Protein AF-0000000069858851 (afdb_homodimer)

Solvent-accessible surface area (backbone atoms only — not comparable to full-atom values): 53939 Å² total; per-residue (Å²): 104,52,73,66,56,58,41,61,71,43,51,72,58,36,52,49,37,54,50,33,49,50,50,24,39,48,29,46,53,48,23,52,54,40,45,23,56,20,47,44,21,52,76,71,69,35,62,68,51,20,54,51,32,47,51,52,25,44,53,26,42,41,50,25,32,46,30,52,33,50,30,50,38,54,45,48,49,50,50,44,56,47,48,55,52,50,46,53,34,36,49,51,21,50,66,40,46,76,90,67,54,56,68,55,53,50,36,58,68,41,59,51,49,52,46,44,43,61,35,36,58,51,25,49,52,46,36,52,50,21,51,49,40,30,53,52,36,51,55,54,37,51,72,71,38,61,68,56,44,54,52,42,52,55,37,42,55,55,40,63,58,50,51,63,68,43,48,63,61,39,51,54,32,46,51,48,28,54,52,30,47,50,51,34,51,49,46,47,52,47,51,55,62,35,41,68,60,34,52,74,61,69,30,54,68,57,52,51,52,51,50,50,49,38,50,48,49,28,42,53,29,45,48,54,28,42,48,45,47,24,50,40,45,29,51,43,33,45,34,49,45,51,36,54,45,52,43,45,51,54,33,48,51,37,32,75,71,66,74,42,50,67,13,51,38,65,39,49,43,54,38,43,46,49,38,49,52,22,51,49,50,30,54,54,28,49,53,35,37,59,69,40,46,68,58,29,51,50,49,45,58,38,45,45,82,57,74,65,76,82,57,41,62,22,23,28,40,38,39,40,61,34,26,41,65,45,90,89,64,56,69,46,72,48,79,67,48,72,45,53,71,44,37,37,33,36,39,38,58,58,73,84,38,42,66,69,56,51,53,31,38,74,70,64,76,38,81,62,72,39,58,47,69,40,29,18,30,90,86,62,44,81,33,57,66,89,37,45,36,66,41,73,40,53,61,76,65,80,76,51,80,37,25,50,47,40,53,32,45,46,76,38,75,86,49,60,81,51,46,69,60,35,30,51,52,43,64,36,48,72,58,32,68,72,36,94,56,33,55,63,33,67,44,40,78,86,74,51,77,58,52,68,34,54,43,31,29,43,51,51,26,20,50,56,72,65,61,47,46,21,34,40,31,36,35,57,51,56,58,42,56,68,72,61,39,52,53,30,49,56,51,58,72,69,44,76,39,12,33,44,34,36,59,78,87,66,50,71,71,61,55,65,70,38,77,42,76,47,76,45,62,53,76,77,64,68,62,79,107,104,50,73,66,56,57,40,60,72,46,52,71,58,38,52,50,37,54,49,33,49,51,50,26,40,47,29,47,52,47,23,51,55,40,44,22,54,18,46,43,19,50,76,71,69,34,62,69,51,21,54,53,33,48,50,51,26,43,52,27,42,42,52,24,33,46,30,50,33,51,32,50,37,55,46,47,48,52,50,44,54,49,48,54,52,50,46,53,35,37,51,51,21,50,66,39,47,75,90,67,55,56,67,55,53,50,36,59,67,43,57,52,48,49,45,44,42,61,34,36,58,51,25,50,54,47,36,52,49,21,52,50,40,31,53,52,35,52,54,53,36,48,73,72,38,61,67,56,45,55,50,40,51,55,38,42,54,55,42,63,58,51,50,63,70,44,48,64,61,39,51,54,31,47,52,47,28,54,50,31,46,51,50,33,52,50,47,44,52,48,51,54,63,37,39,69,59,35,51,74,59,69,29,55,68,58,52,51,51,51,50,48,48,38,49,47,49,26,44,52,29,46,48,52,29,43,47,45,48,24,51,40,44,29,52,44,33,44,34,49,44,52,35,54,46,52,42,45,51,54,34,47,51,36,32,75,69,66,74,42,49,67,15,50,38,66,39,48,44,56,38,43,46,48,37,48,51,23,53,50,51,31,54,55,28,50,52,36,38,59,70,41,46,68,58,30,52,52,48,46,56,37,45,46,81,56,74,64,75,82,57,42,62,23,22,29,40,38,38,40,61,33,26,40,66,44,92,89,64,56,68,44,74,49,78,67,49,72,44,52,72,43,37,39,32,38,41,38,57,58,74,84,38,42,68,67,56,51,51,31,36,74,71,63,76,37,82,61,72,39,58,46,68,42,29,17,28,91,84,63,45,80,33,56,66,90,36,45,37,66,42,73,40,52,60,75,65,82,75,52,82,37,26,49,46,40,56,32,44,45,77,38,75,86,48,58,83,50,46,70,61,34,31,52,51,43,61,37,45,72,59,32,69,72,36,93,55,33,56,62,32,67,42,39,76,88,74,51,77,58,53,67,34,54,42,33,30,43,52,50,28,20,48,56,73,64,60,48,46,21,34,39,31,36,35,56,50,56,57,39,56,67,70,60,38,52,53,31,50,56,50,58,70,70,44,75,38,12,36,44,33,35,58,78,87,68,51,72,71,62,54,64,70,38,77,40,76,48,75,45,62,52,80,78,62,68,63,79,108

Sequence (1058 aa):
MTIRELFKSNIPRSILIITLYVLYAFSGSFSQYFLKYALNGITAGKLDTYIYWQFIQAGLEIITALLLPIATVVFTRQTQDYLHMIRKDIMHHYYGEGDAKLADMQNELTANLKLLTTNYAATWVTILSGILEITIAIALLISMNWILIVTTAILAAITLSLPKIMEKKTSITMDKVNQEHSKLLNAIEHWLGGLQELRRYTAYGRLARQMQKVSGNYVKANKQNYKYRAISEIINGLGNALSQIGMSVVAGILFLMHIISFGDFAVASSFAFTIFSGIWDITNALTKVKSTKALREQTAELRKAKGISKKTDAYGVAVSGLKAKYKEGEEISYPDFTIKKGQKVLLVGDSGTGKSSLFRMLLGKLKPEAGQITFFDQNGQAISLDKAKVGYLPQDPVVFPASIKDNIVMFNDKLTNKIAEVTQSVQLRPDLAKMPAGIDTEIDLKKENLSGGQRQKVVLARSEIHEQPFVLMDEVTSAIDQTTTEEIIDKLLQTDQTILLIAHNFTPELQAKFDQIIQLKSKKGAAEKMTIRELFKSNIPRSILIITLYVLYAFSGSFSQYFLKYALNGITAGKLDTYIYWQFIQAGLEIITALLLPIATVVFTRQTQDYLHMIRKDIMHHYYGEGDAKLADMQNELTANLKLLTTNYAATWVTILSGILEITIAIALLISMNWILIVTTAILAAITLSLPKIMEKKTSITMDKVNQEHSKLLNAIEHWLGGLQELRRYTAYGRLARQMQKVSGNYVKANKQNYKYRAISEIINGLGNALSQIGMSVVAGILFLMHIISFGDFAVASSFAFTIFSGIWDITNALTKVKSTKALREQTAELRKAKGISKKTDAYGVAVSGLKAKYKEGEEISYPDFTIKKGQKVLLVGDSGTGKSSLFRMLLGKLKPEAGQITFFDQNGQAISLDKAKVGYLPQDPVVFPASIKDNIVMFNDKLTNKIAEVTQSVQLRPDLAKMPAGIDTEIDLKKENLSGGQRQKVVLARSEIHEQPFVLMDEVTSAIDQTTTEEIIDKLLQTDQTILLIAHNFTPELQAKFDQIIQLKSKKGAAEK

InterPro domains:
  IPR003439 ABC transporter-like, ATP-binding domain [PF00005] (336-478)
  IPR003439 ABC transporter-like, ATP-binding domain [PS50893] (317-529)
  IPR003593 AAA+ ATPase domain [SM00382] (341-524)
  IPR011527 ABC transporter type 1, transmembrane domain [PS50929] (15-291)
  IPR025662 Sigma-54 interaction domain, ATP-binding site 1 [PS00675] (345-358)
  IPR027417 P-loop containing nucleoside triphosphate hydrolase [G3DSA:3.40.50.300] (325-529)
  IPR027417 P-loop containing nucleoside triphosphate hydrolase [SSF52540] (317-523)
  IPR036640 ABC transporter type 1, transmembrane domain superfamily [G3DSA:1.20.1560.10] (2-298)
  IPR036640 ABC transporter type 1, transmembrane domain superfamily [SSF90123] (5-294)
  IPR039421 Type 1 protein exporter [PTHR24221] (62-507)

Organism: Lactobacillus acidophilus (strain ATCC 700396 / NCK56 / N2 / NCFM) (NCBI:txid272621)

Foldseek 3Di:
DDPVCLCVVDVVLSVVLLVLLLLLLVLQLVLLVLVLQLVLCVVVVNPVSNVVSPVVSVVSVVSNVVSPVVSVVSLVVSLVVVLVVLLVLLVLLVVQDDDDDPVVNVCLSPVLSVLCVVLPSVLVSLLSSLVSNLVSLLVSLVVFPPVLNVLLVVLLVQLVVQLVVLVVVLVVLVVQLVVLVVVLVVLCCVPVVCVVVCVVVVVVVVNVVVNCVSVVSNVVSVVSSVVSVVVSVVSNVVSLVVSLVSSLVVLVVCVVVVNGDPSSSVSSSVSSNSNNVSVVSNVSSVVSNVVCVVSVVVSVVSSPNDDRQAAAEFQWKWWDFWWAADPVGDIATFDTDIFGGQFFEEEDEDPPLCPVVVVCVLQVNGPTPDIDMWTAHPVGDTDDSVRYDEAEAAPQGDADQFFLQCRQQVVDPVLSVCLVVLCVLLVNQVVLVVDPCRRRDTQDPVVRPDDRQNRLSSVSSSCVSVLRQHYEYEASCVRPDPVSVLSNLVSVSPGRHGYYYYHDDDDPVSNVSGPYYGYRDRVVPVPVD/DDPVCLCVVDVVLSVVLLVLLLLLLVLQLVLLLLVLQLVLCVVVVNPVSNVVSPVVSVVSVVSNVVSPVVSVVSLVVSLVVVLVVLLVLLVLLVVQDDDDDPVVNVCLSPVLSVLCVVLPSVLVSLLSSLVSNLVSLLVSLVVFPPVLNVLLVVLLVQLVVQLVVLVVVLVVLVVQLVVLVVVLVVLCCVPVVCVVVCVVVVVVVVNVVVNCVSVVSNVVSVVSSVVSVVVSVVSNVVSLVCSLVSSLVVLVVCVVVVNGDPSSSVSSSVSSNSNNVSVVSNVSSVVSNVVCVVSVVVSVVSSPNDDRQAAAEFQWKWWDFWWAADPVGDIATFDTDIFGGQFFEEEDEDPPLCPVVVVCVLQVNGPTPDIDMWTAHPVGDTDDSVRYDEAEAALQGDADQFFLQCRQQVVDPVLSVCLVVLCVLLVNQVVLVPDPCRRRDTQDPVVRPDDRQNRLSSVSSNCVSVPRQHYEYEASCVRPDPVSVLSNVVSVSPGRHGYYYYHDDDDPVSNVSGPYYGYRYRVVPVPVD

Nearest PDB structures (foldseek):
  6v9z-assembly1_B  TM=8.407E-01  e=1.278E-21  Acetivibrio thermocellus ATCC 27405
  9g36-assembly1_A  TM=7.174E-01  e=4.740E-20  Mycolicibacterium thermoresistibile ATCC 19527
  5l22-assembly1_A  TM=6.976E-01  e=5.106E-19  Aquifex aeolicus VF5
  8eiq-assembly1_A  TM=6.600E-01  e=2.846E-16  Homo sapiens
  9dw9-assembly1_A  TM=6.219E-01  e=4.801E-16  Homo sapiens

Secondary structure (DSSP, 8-state):
--HHHHHHSSHHHHHHHHHHHHHHHHHHHHHHHHHHHHHHHHHTT-HHHHHHHHHHHHHHHHHHHHHHHHHHHHHHHHHHHHHHHHHHHHHHHHHHS----HHHHHHHHTHHHHHHIIIIIHHHHHHHHHHHHHHHHHHHHHHH-HHHHHHHHHHHHHHHHTTHHHHHHHHHHHHHHHHHHHHHHHHIIIIITTHHHHHHTT-HHHHHHHHHHHHHHHHHHHHHHHHHHHHHHHHHHHHHHHHHHHHHHHHHHHHHTTSS-HHHHHHHHHHHHHHHHHHHHHHHHHHHHHHTHHHHHHHHHHHS------PEEP-EEEEEEEEEE-TTS-EEE---EEE-TT-EEEEEE-TTSSHHHHHHHHTTSS--SEEEEEEE-TTS-EE-GGGEE-EEE-SS----SSBHHHHHHTT-GGGGGGHHHHHHHTT-HHHHHTSTTGGGPBP-TTTT-S-HHHHHHHHHHHHHHTT-SEEEEESTTTTS-HHHHHHHHHHHTTSS-EEEEE-SS--HHHHTTSSEEEEE--GGGGG--/--HHHHHHSSHHHHHHHHHHHHHHHHHHHHHHHHHHHHHHHHHTT-HHHHHHHHHHHHHHHHHHHHHHHHHHHHHHHHHHHHHHHHHHHHHHHHHHS----HHHHHHHHTHHHHHHIIIIIHHHHHHHHHHHHHHHHHHHHHHH-HHHHHHHHHHHHHHHHTTHHHHHHHHHHHHHHHHHHHHHHHHIIIIITTHHHHHHTT-HHHHHHHHHHHHHHHHHHHHHHHHHHHHHHHHHHHHHHHHHHHHHHHHHHHHHTTSS-HHHHHHHHHHHHHHHHHHHHHHHHHHHHHHTHHHHHHHHHHHS------PEEP-EEEEEEEEEE-TTS-EEEPPPEEE-TT-EEEEEE-TTSSHHHHHHHHTTSS--SEEEEEEE-TTS-EE-GGGEE-EEE-SS----SSBHHHHHHTT-GGGGGGHHHHHHHTT-HHHHHTSTTGGGPBP-TTTT-S-HHHHHHHHHHHHHHTT-SEEEEESTTTTS-HHHHHHHHHHHHTSS-EEEEE-SS--HHHHTTSSEEEEE--GGGGG--

Structure (mmCIF, N/CA/C/O backbone):
data_AF-0000000069858851-model_v1
#
loop_
_entity.id
_entity.type
_entity.pdbx_description
1 polymer 'Lactococcin A ABC transporter ATP binding protein'
#
loop_
_atom_site.group_PDB
_atom_site.id
_atom_site.type_symbol
_atom_site.label_atom_id
_atom_site.label_alt_id
_atom_site.label_comp_id
_atom_site.label_asym_id
_atom_site.label_entity_id
_atom_site.label_seq_id
_atom_site.pdbx_PDB_ins_code
_atom_site.Cartn_x
_atom_site.Cartn_y
_atom_site.Cartn_z
_atom_site.occupancy
_atom_site.B_iso_or_equiv
_atom_site.auth_seq_id
_atom_site.auth_comp_id
_atom_site.auth_asym_id
_atom_site.auth_atom_id
_atom_site.pdbx_PDB_model_num
ATOM 1 N N . MET A 1 1 ? -15.531 -11.234 9.102 1 80.19 1 MET A N 1
ATOM 2 C CA . MET A 1 1 ? -15.93 -11.977 7.914 1 80.19 1 MET A CA 1
ATOM 3 C C . MET A 1 1 ? -15.914 -13.484 8.188 1 80.19 1 MET A C 1
ATOM 5 O O . MET A 1 1 ? -14.953 -14.008 8.75 1 80.19 1 MET A O 1
ATOM 9 N N . THR A 1 2 ? -17.047 -14.039 8.016 1 83.31 2 THR A N 1
ATOM 10 C CA . THR A 1 2 ? -17.125 -15.492 8.133 1 83.31 2 THR A CA 1
ATOM 11 C C . THR A 1 2 ? -17.609 -16.125 6.836 1 83.31 2 THR A C 1
ATOM 13 O O . THR A 1 2 ? -18.344 -15.484 6.07 1 83.31 2 THR A O 1
ATOM 16 N N . ILE A 1 3 ? -17.156 -17.344 6.641 1 86.81 3 ILE A N 1
ATOM 17 C CA . ILE A 1 3 ? -17.516 -18.062 5.422 1 86.81 3 ILE A CA 1
ATOM 18 C C . ILE A 1 3 ? -19.016 -18.328 5.406 1 86.81 3 ILE A C 1
ATOM 20 O O . ILE A 1 3 ? -19.641 -18.281 4.348 1 86.81 3 ILE A O 1
ATOM 24 N N . ARG A 1 4 ? -19.578 -18.547 6.547 1 87.38 4 ARG A N 1
ATOM 25 C CA . ARG A 1 4 ? -21.016 -18.766 6.652 1 87.38 4 ARG A CA 1
ATOM 26 C C . ARG A 1 4 ? -21.812 -17.547 6.199 1 87.38 4 ARG A C 1
ATOM 28 O O . ARG A 1 4 ? -22.766 -17.656 5.43 1 87.38 4 ARG A O 1
ATOM 35 N N . GLU A 1 5 ? -21.391 -16.391 6.617 1 90.19 5 GLU A N 1
ATOM 36 C CA . GLU A 1 5 ? -22.062 -15.148 6.234 1 90.19 5 GLU A CA 1
ATOM 37 C C . GLU A 1 5 ? -21.875 -14.852 4.75 1 90.19 5 GLU A C 1
ATOM 39 O O . GLU A 1 5 ? -22.781 -14.32 4.098 1 90.19 5 GLU A O 1
ATOM 44 N N . LEU A 1 6 ? -20.703 -15.164 4.262 1 90.81 6 LEU A N 1
ATOM 45 C CA . LEU A 1 6 ? -20.422 -14.953 2.844 1 90.81 6 LEU A CA 1
ATOM 46 C C . LEU A 1 6 ? -21.391 -15.766 1.978 1 90.81 6 LEU A C 1
ATOM 48 O O . LEU A 1 6 ? -21.969 -15.234 1.029 1 90.81 6 LEU A O 1
ATOM 52 N N . PHE A 1 7 ? -21.641 -17.016 2.354 1 90.44 7 PHE A N 1
ATOM 53 C CA . PHE A 1 7 ? -22.5 -17.891 1.561 1 90.44 7 PHE A CA 1
ATOM 54 C C . PHE A 1 7 ? -23.969 -17.609 1.851 1 90.44 7 PHE A C 1
ATOM 56 O O . PHE A 1 7 ? -24.828 -17.812 0.989 1 90.44 7 PHE A O 1
ATOM 63 N N . LYS A 1 8 ? -24.297 -17.016 3.014 1 90.75 8 LYS A N 1
ATOM 64 C CA . LYS A 1 8 ? -25.672 -16.703 3.373 1 90.75 8 LYS A CA 1
ATOM 65 C C . LYS A 1 8 ? -26.109 -15.375 2.762 1 90.75 8 LYS A C 1
ATOM 67 O O . LYS A 1 8 ? -27.312 -15.078 2.707 1 90.75 8 LYS A O 1
ATOM 72 N N . SER A 1 9 ? -25.125 -14.594 2.352 1 90 9 SER A N 1
ATOM 73 C CA . SER A 1 9 ? -25.469 -13.297 1.784 1 90 9 SER A CA 1
ATOM 74 C C . SER A 1 9 ? -26.359 -13.445 0.558 1 90 9 SER A C 1
ATOM 76 O O . SER A 1 9 ? -27.281 -12.656 0.356 1 90 9 SER A O 1
ATOM 78 N N . ASN A 1 10 ? -26.109 -14.438 -0.317 1 93.38 10 ASN A N 1
ATOM 79 C CA . ASN A 1 10 ? -26.922 -14.836 -1.465 1 93.38 10 ASN A CA 1
ATOM 80 C C . ASN A 1 10 ? -26.922 -16.344 -1.64 1 93.38 10 ASN A C 1
ATOM 82 O O . ASN A 1 10 ? -26.031 -16.922 -2.262 1 93.38 10 ASN A O 1
ATOM 86 N N . ILE A 1 11 ? -27.953 -17.016 -1.242 1 93.88 11 ILE A N 1
ATOM 87 C CA . ILE A 1 11 ? -28.016 -18.484 -1.132 1 93.88 11 ILE A CA 1
ATOM 88 C C . ILE A 1 11 ? -28.062 -19.094 -2.525 1 93.88 11 ILE A C 1
ATOM 90 O O . ILE A 1 11 ? -27.281 -20.016 -2.828 1 93.88 11 ILE A O 1
ATOM 94 N N . PRO A 1 12 ? -28.906 -18.562 -3.42 1 94.75 12 PRO A N 1
ATOM 95 C CA . PRO A 1 12 ? -28.906 -19.172 -4.754 1 94.75 12 PRO A CA 1
ATOM 96 C C . PRO A 1 12 ? -27.547 -19.078 -5.438 1 94.75 12 PRO A C 1
ATOM 98 O O . PRO A 1 12 ? -27.109 -20.031 -6.094 1 94.75 12 PRO A O 1
ATOM 101 N N . ARG A 1 13 ? -26.906 -18.062 -5.324 1 93.94 13 ARG A N 1
ATOM 102 C CA . ARG A 1 13 ? -25.594 -17.922 -5.922 1 93.94 13 ARG A CA 1
ATOM 103 C C . ARG A 1 13 ? -24.578 -18.828 -5.246 1 93.94 13 ARG A C 1
ATOM 105 O O . ARG A 1 13 ? -23.672 -19.344 -5.902 1 93.94 13 ARG A O 1
ATOM 112 N N . SER A 1 14 ? -24.719 -18.953 -3.934 1 94.44 14 SER A N 1
ATOM 113 C CA . SER A 1 14 ? -23.828 -19.859 -3.211 1 94.44 14 SER A CA 1
ATOM 114 C C . SER A 1 14 ? -24 -21.297 -3.682 1 94.44 14 SER A C 1
ATOM 116 O O . SER A 1 14 ? -23.031 -22.031 -3.848 1 94.44 14 SER A O 1
ATOM 118 N N . ILE A 1 15 ? -25.203 -21.656 -3.922 1 95.62 15 ILE A N 1
ATOM 119 C CA . ILE A 1 15 ? -25.484 -22.984 -4.438 1 95.62 15 ILE A CA 1
ATOM 120 C C . ILE A 1 15 ? -24.875 -23.141 -5.828 1 95.62 15 ILE A C 1
ATOM 122 O O . ILE A 1 15 ? -24.281 -24.172 -6.148 1 95.62 15 ILE A O 1
ATOM 126 N N . LEU A 1 16 ? -25.016 -22.094 -6.582 1 96 16 LEU A N 1
ATOM 127 C CA . LEU A 1 16 ? -24.453 -22.109 -7.922 1 96 16 LEU A CA 1
ATOM 128 C C . LEU A 1 16 ? -22.938 -22.266 -7.863 1 96 16 LEU A C 1
ATOM 130 O O . LEU A 1 16 ? -22.344 -23.016 -8.648 1 96 16 LEU A O 1
ATOM 134 N N . ILE A 1 17 ? -22.297 -21.578 -6.938 1 94.62 17 ILE A N 1
ATOM 135 C CA . ILE A 1 17 ? -20.844 -21.641 -6.785 1 94.62 17 ILE A CA 1
ATOM 136 C C . ILE A 1 17 ? -20.422 -23.062 -6.43 1 94.62 17 ILE A C 1
ATOM 138 O O . ILE A 1 17 ? -19.531 -23.641 -7.07 1 94.62 17 ILE A O 1
ATOM 142 N N . ILE A 1 18 ? -21.062 -23.703 -5.484 1 94.12 18 ILE A N 1
ATOM 143 C CA . ILE A 1 18 ? -20.734 -25.047 -5.043 1 94.12 18 ILE A CA 1
ATOM 144 C C . ILE A 1 18 ? -20.953 -26.047 -6.184 1 94.12 18 ILE A C 1
ATOM 146 O O . ILE A 1 18 ? -20.109 -26.906 -6.441 1 94.12 18 ILE A O 1
ATOM 150 N N . THR A 1 19 ? -22.047 -25.828 -6.938 1 95.88 19 THR A N 1
ATOM 151 C CA . THR A 1 19 ? -22.359 -26.703 -8.062 1 95.88 19 THR A CA 1
ATOM 152 C C . THR A 1 19 ? -21.297 -26.594 -9.148 1 95.88 19 THR A C 1
ATOM 154 O O . THR A 1 19 ? -20.859 -27.594 -9.719 1 95.88 19 THR A O 1
ATOM 157 N N . LEU A 1 20 ? -20.906 -25.391 -9.422 1 95.81 20 LEU A N 1
ATOM 158 C CA . LEU A 1 20 ? -19.906 -25.172 -10.461 1 95.81 20 LEU A CA 1
ATOM 159 C C . LEU A 1 20 ? -18.578 -25.797 -10.07 1 95.81 20 LEU A C 1
ATOM 161 O O . LEU A 1 20 ? -17.906 -26.406 -10.914 1 95.81 20 LEU A O 1
ATOM 165 N N . TYR A 1 21 ? -18.172 -25.75 -8.805 1 93.5 21 TYR A N 1
ATOM 166 C CA . TYR A 1 21 ? -16.906 -26.312 -8.383 1 93.5 21 TYR A CA 1
ATOM 167 C C . TYR A 1 21 ? -16.969 -27.828 -8.312 1 93.5 21 TYR A C 1
ATOM 169 O O . TYR A 1 21 ? -15.984 -28.516 -8.57 1 93.5 21 TYR A O 1
ATOM 177 N N . VAL A 1 22 ? -18.141 -28.375 -7.992 1 94.38 22 VAL A N 1
ATOM 178 C CA . VAL A 1 22 ? -18.328 -29.812 -8.016 1 94.38 22 VAL A CA 1
ATOM 179 C C . VAL A 1 22 ? -18.219 -30.328 -9.445 1 94.38 22 VAL A C 1
ATOM 181 O O . VAL A 1 22 ? -17.516 -31.312 -9.711 1 94.38 22 VAL A O 1
ATOM 184 N N . LEU A 1 23 ? -18.875 -29.625 -10.352 1 95.56 23 LEU A N 1
ATOM 185 C CA . LEU A 1 23 ? -18.812 -30 -11.758 1 95.56 23 LEU A CA 1
ATOM 186 C C . LEU A 1 23 ? -17.391 -29.891 -12.289 1 95.56 23 LEU A C 1
ATOM 188 O O . LEU A 1 23 ? -16.969 -30.703 -13.102 1 95.56 23 LEU A O 1
ATOM 192 N N . TYR A 1 24 ? -16.734 -28.891 -11.844 1 93.25 24 TYR A N 1
ATOM 193 C CA . TYR A 1 24 ? -15.344 -28.703 -12.227 1 93.25 24 TYR A CA 1
ATOM 194 C C . TYR A 1 24 ? -14.477 -29.859 -11.758 1 93.25 24 TYR A C 1
ATOM 196 O O . TYR A 1 24 ? -13.703 -30.422 -12.539 1 93.25 24 TYR A O 1
ATOM 204 N N . ALA A 1 25 ? -14.617 -30.234 -10.477 1 92.94 25 ALA A N 1
ATOM 205 C CA . ALA A 1 25 ? -13.836 -31.328 -9.906 1 92.94 25 ALA A CA 1
ATOM 206 C C . ALA A 1 25 ? -14.156 -32.656 -10.602 1 92.94 25 ALA A C 1
ATOM 208 O O . ALA A 1 25 ? -13.25 -33.438 -10.898 1 92.94 25 ALA A O 1
ATOM 209 N N . PHE A 1 26 ? -15.383 -32.812 -10.93 1 94.06 26 PHE A N 1
ATOM 210 C CA . PHE A 1 26 ? -15.82 -34.031 -11.578 1 94.06 26 PHE A CA 1
ATOM 211 C C . PHE A 1 26 ? -15.305 -34.094 -13.008 1 94.06 26 PHE A C 1
ATOM 213 O O . PHE A 1 26 ? -14.734 -35.125 -13.422 1 94.06 26 PHE A O 1
ATOM 220 N N . SER A 1 27 ? -15.555 -33.062 -13.711 1 93.69 27 SER A N 1
ATOM 221 C CA . SER A 1 27 ? -15.141 -33.031 -15.109 1 93.69 27 SER A CA 1
ATOM 222 C C . SER A 1 27 ? -13.633 -33.188 -15.242 1 93.69 27 SER A C 1
ATOM 224 O O . SER A 1 27 ? -13.148 -33.906 -16.109 1 93.69 27 SER A O 1
ATOM 226 N N . GLY A 1 28 ? -12.906 -32.531 -14.383 1 90.38 28 GLY A N 1
ATOM 227 C CA . GLY A 1 28 ? -11.453 -32.625 -14.422 1 90.38 28 GLY A CA 1
ATOM 228 C C . GLY A 1 28 ? -10.945 -34 -14.055 1 90.38 28 GLY A C 1
ATOM 229 O O . GLY A 1 28 ? -10.078 -34.562 -14.75 1 90.38 28 GLY A O 1
ATOM 230 N N . SER A 1 29 ? -11.477 -34.656 -13.039 1 92.12 29 SER A N 1
ATOM 231 C CA . SER A 1 29 ? -11.047 -35.969 -12.562 1 92.12 29 SER A CA 1
ATOM 232 C C . SER A 1 29 ? -11.414 -37.062 -13.562 1 92.12 29 SER A C 1
ATOM 234 O O . SER A 1 29 ? -10.617 -37.969 -13.828 1 92.12 29 SER A O 1
ATOM 236 N N . PHE A 1 30 ? -12.547 -36.906 -14.141 1 92.69 30 PHE A N 1
ATOM 237 C CA . PHE A 1 30 ? -12.984 -37.969 -15.055 1 92.69 30 PHE A CA 1
ATOM 238 C C . PHE A 1 30 ? -12.289 -37.812 -16.406 1 92.69 30 PHE A C 1
ATOM 240 O O . PHE A 1 30 ? -12.102 -38.812 -17.125 1 92.69 30 PHE A O 1
ATOM 247 N N . SER A 1 31 ? -11.977 -36.562 -16.734 1 89.88 31 SER A N 1
ATOM 248 C CA . SER A 1 31 ? -11.141 -36.406 -17.922 1 89.88 31 SER A CA 1
ATOM 249 C C . SER A 1 31 ? -9.828 -37.188 -17.797 1 89.88 31 SER A C 1
ATOM 251 O O . SER A 1 31 ? -9.398 -37.844 -18.734 1 89.88 31 SER A O 1
ATOM 253 N N . GLN A 1 32 ? -9.242 -37.125 -16.641 1 87.25 32 GLN A N 1
ATOM 254 C CA . GLN A 1 32 ? -8 -37.844 -16.375 1 87.25 32 GLN A CA 1
ATOM 255 C C . GLN A 1 32 ? -8.242 -39.344 -16.281 1 87.25 32 GLN A C 1
ATOM 257 O O . GLN A 1 32 ? -7.438 -40.156 -16.781 1 87.25 32 GLN A O 1
ATOM 262 N N . TYR A 1 33 ? -9.32 -39.719 -15.719 1 90.25 33 TYR A N 1
ATOM 263 C CA . TYR A 1 33 ? -9.656 -41.125 -15.555 1 90.25 33 TYR A CA 1
ATOM 264 C C . TYR A 1 33 ? -9.875 -41.812 -16.906 1 90.25 33 TYR A C 1
ATOM 266 O O . TYR A 1 33 ? -9.43 -42.938 -17.125 1 90.25 33 TYR A O 1
ATOM 274 N N . PHE A 1 34 ? -10.539 -41.156 -17.781 1 91.06 34 PHE A N 1
ATOM 275 C CA . PHE A 1 34 ? -10.891 -41.75 -19.062 1 91.06 34 PHE A CA 1
ATOM 276 C C . PHE A 1 34 ? -9.664 -41.875 -19.953 1 91.06 34 PHE A C 1
ATOM 278 O O . PHE A 1 34 ? -9.68 -42.625 -20.938 1 91.06 34 PHE A O 1
ATOM 285 N N . LEU A 1 35 ? -8.625 -41.25 -19.547 1 88.19 35 LEU A N 1
ATOM 286 C CA . LEU A 1 35 ? -7.367 -41.438 -20.25 1 88.19 35 LEU A CA 1
ATOM 287 C C . LEU A 1 35 ? -6.91 -42.875 -20.172 1 88.19 35 LEU A C 1
ATOM 289 O O . LEU A 1 35 ? -6.238 -43.375 -21.078 1 88.19 35 LEU A O 1
ATOM 293 N N . LYS A 1 36 ? -7.328 -43.625 -19.141 1 90.5 36 LYS A N 1
ATOM 294 C CA . LYS A 1 36 ? -6.949 -45 -18.953 1 90.5 36 LYS A CA 1
ATOM 295 C C . LYS A 1 36 ? -7.449 -45.875 -20.109 1 90.5 36 LYS A C 1
ATOM 297 O O . LYS A 1 36 ? -6.715 -46.719 -20.641 1 90.5 36 LYS A O 1
ATOM 302 N N . TYR A 1 37 ? -8.641 -45.531 -20.562 1 90.88 37 TYR A N 1
ATOM 303 C CA . TYR A 1 37 ? -9.234 -46.344 -21.641 1 90.88 37 TYR A CA 1
ATOM 304 C C . TYR A 1 37 ? -8.578 -46 -22.984 1 90.88 37 TYR A C 1
ATOM 306 O O . TYR A 1 37 ? -8.43 -46.875 -23.844 1 90.88 37 TYR A O 1
ATOM 314 N N . ALA A 1 38 ? -8.195 -44.75 -23.125 1 90.38 38 ALA A N 1
ATOM 315 C CA . ALA A 1 38 ? -7.465 -44.375 -24.328 1 90.38 38 ALA A CA 1
ATOM 316 C C . ALA A 1 38 ? -6.113 -45.094 -24.391 1 90.38 38 ALA A C 1
ATOM 318 O O . ALA A 1 38 ? -5.738 -45.625 -25.438 1 90.38 38 ALA A O 1
ATOM 319 N N . LEU A 1 39 ? -5.469 -45.188 -23.281 1 89.62 39 LEU A N 1
ATOM 320 C CA . LEU A 1 39 ? -4.145 -45.781 -23.234 1 89.62 39 LEU A CA 1
ATOM 321 C C . LEU A 1 39 ? -4.238 -47.312 -23.391 1 89.62 39 LEU A C 1
ATOM 323 O O . LEU A 1 39 ? -3.383 -47.906 -24.031 1 89.62 39 LEU A O 1
ATOM 327 N N . ASN A 1 40 ? -5.293 -47.906 -22.828 1 89.62 40 ASN A N 1
ATOM 328 C CA . ASN A 1 40 ? -5.508 -49.312 -23.031 1 89.62 40 ASN A CA 1
ATOM 329 C C . ASN A 1 40 ? -5.816 -49.625 -24.484 1 89.62 40 ASN A C 1
ATOM 331 O O . ASN A 1 40 ? -5.379 -50.656 -25.016 1 89.62 40 ASN A O 1
ATOM 335 N N . GLY A 1 41 ? -6.578 -48.719 -25.141 1 89.06 41 GLY A N 1
ATOM 336 C CA . GLY A 1 41 ? -6.906 -48.906 -26.547 1 89.06 41 GLY A CA 1
ATOM 337 C C . GLY A 1 41 ? -5.695 -48.812 -27.453 1 89.06 41 GLY A C 1
ATOM 338 O O . GLY A 1 41 ? -5.535 -49.656 -28.359 1 89.06 41 GLY A O 1
ATOM 339 N N . ILE A 1 42 ? -4.84 -47.906 -27.156 1 88 42 ILE A N 1
ATOM 340 C CA . ILE A 1 42 ? -3.695 -47.688 -28.047 1 88 42 ILE A CA 1
ATOM 341 C C . ILE A 1 42 ? -2.689 -48.844 -27.859 1 88 42 ILE A C 1
ATOM 343 O O . ILE A 1 42 ? -2.035 -49.25 -28.812 1 88 42 ILE A O 1
ATOM 347 N N . THR A 1 43 ? -2.508 -49.344 -26.641 1 84.25 43 THR A N 1
ATOM 348 C CA . THR A 1 43 ? -1.59 -50.469 -26.391 1 84.25 43 THR A CA 1
ATOM 349 C C . THR A 1 43 ? -2.115 -51.75 -27 1 84.25 43 THR A C 1
ATOM 351 O O . THR A 1 43 ? -1.335 -52.625 -27.375 1 84.25 43 THR A O 1
ATOM 354 N N . ALA A 1 44 ? -3.404 -51.844 -27.141 1 87.06 44 ALA A N 1
ATOM 355 C CA . ALA A 1 44 ? -4.016 -53.031 -27.75 1 87.06 44 ALA A CA 1
ATOM 356 C C . ALA A 1 44 ? -4.047 -52.906 -29.281 1 87.06 44 ALA A C 1
ATOM 358 O O . ALA A 1 44 ? -4.469 -53.812 -29.969 1 87.06 44 ALA A O 1
ATOM 359 N N . GLY A 1 45 ? -3.652 -51.75 -29.844 1 86.81 45 GLY A N 1
ATOM 360 C CA . GLY A 1 45 ? -3.582 -51.531 -31.281 1 86.81 45 GLY A CA 1
ATOM 361 C C . GLY A 1 45 ? -4.918 -51.156 -31.891 1 86.81 45 GLY A C 1
ATOM 362 O O . GLY A 1 45 ? -5.125 -51.344 -33.094 1 86.81 45 GLY A O 1
ATOM 363 N N . LYS A 1 46 ? -5.867 -50.781 -31.078 1 91.56 46 LYS A N 1
ATOM 364 C CA . LYS A 1 46 ? -7.195 -50.406 -31.547 1 91.56 46 LYS A CA 1
ATOM 365 C C . LYS A 1 46 ? -7.309 -48.906 -31.734 1 91.56 46 LYS A C 1
ATOM 367 O O . LYS A 1 46 ? -7.59 -48.188 -30.781 1 91.56 46 LYS A O 1
ATOM 372 N N . LEU A 1 47 ? -7.199 -48.469 -32.938 1 88.5 47 LEU A N 1
ATOM 373 C CA . LEU A 1 47 ? -7.188 -47.062 -33.25 1 88.5 47 LEU A CA 1
ATOM 374 C C . LEU A 1 47 ? -8.547 -46.438 -32.969 1 88.5 47 LEU A C 1
ATOM 376 O O . LEU A 1 47 ? -8.625 -45.312 -32.438 1 88.5 47 LEU A O 1
ATOM 380 N N . ASP A 1 48 ? -9.602 -47.062 -33.312 1 91.06 48 ASP A N 1
ATOM 381 C CA . ASP A 1 48 ? -10.945 -46.5 -33.125 1 91.06 48 ASP A CA 1
ATOM 382 C C . ASP A 1 48 ? -11.258 -46.281 -31.656 1 91.06 48 ASP A C 1
ATOM 384 O O . ASP A 1 48 ? -11.805 -45.25 -31.281 1 91.06 48 ASP A O 1
ATOM 388 N N . THR A 1 49 ? -10.828 -47.25 -30.781 1 91.5 49 THR A N 1
ATOM 389 C CA . THR A 1 49 ? -11.039 -47.094 -29.344 1 91.5 49 THR A CA 1
ATOM 390 C C . THR A 1 49 ? -10.211 -45.938 -28.781 1 91.5 49 THR A C 1
ATOM 392 O O . THR A 1 49 ? -10.688 -45.188 -27.938 1 91.5 49 THR A O 1
ATOM 395 N N . TYR A 1 50 ? -9.016 -45.812 -29.281 1 91.5 50 TYR A N 1
ATOM 396 C CA . TYR A 1 50 ? -8.133 -44.75 -28.828 1 91.5 50 TYR A CA 1
ATOM 397 C C . TYR A 1 50 ? -8.703 -43.375 -29.188 1 91.5 50 TYR A C 1
ATOM 399 O O . TYR A 1 50 ? -8.82 -42.5 -28.328 1 91.5 50 TYR A O 1
ATOM 407 N N . ILE A 1 51 ? -9.172 -43.188 -30.453 1 89.81 51 ILE A N 1
ATOM 408 C CA . ILE A 1 51 ? -9.672 -41.906 -30.938 1 89.81 51 ILE A CA 1
ATOM 409 C C . ILE A 1 51 ? -10.977 -41.562 -30.219 1 89.81 51 ILE A C 1
ATOM 411 O O . ILE A 1 51 ? -11.195 -40.406 -29.844 1 89.81 51 ILE A O 1
ATOM 415 N N . TYR A 1 52 ? -11.781 -42.562 -29.984 1 92 52 TYR A N 1
ATOM 416 C CA . TYR A 1 52 ? -13.055 -42.344 -29.297 1 92 52 TYR A CA 1
ATOM 417 C C . TYR A 1 52 ? -12.828 -41.781 -27.906 1 92 52 TYR A C 1
ATOM 419 O O . TYR A 1 52 ? -13.406 -40.75 -27.531 1 92 52 TYR A O 1
ATOM 427 N N . TRP A 1 53 ? -11.984 -42.375 -27.141 1 91.25 53 TRP A N 1
ATOM 428 C CA . TRP A 1 53 ? -11.773 -41.969 -25.75 1 91.25 53 TRP A CA 1
ATOM 429 C C . TRP A 1 53 ? -11 -40.656 -25.688 1 91.25 53 TRP A C 1
ATOM 431 O O . TRP A 1 53 ? -11.188 -39.875 -24.75 1 91.25 53 TRP A O 1
ATOM 441 N N . GLN A 1 54 ? -10.188 -40.406 -26.688 1 89.19 54 GLN A N 1
ATOM 442 C CA . GLN A 1 54 ? -9.492 -39.125 -26.734 1 89.19 54 GLN A CA 1
ATOM 443 C C . GLN A 1 54 ? -10.469 -37.969 -26.938 1 89.19 54 GLN A C 1
ATOM 445 O O . GLN A 1 54 ? -10.305 -36.906 -26.344 1 89.19 54 GLN A O 1
ATOM 450 N N . PHE A 1 55 ? -11.445 -38.188 -27.719 1 89.88 55 PHE A N 1
ATOM 451 C CA . PHE A 1 55 ? -12.445 -37.156 -27.969 1 89.88 55 PHE A CA 1
ATOM 452 C C . PHE A 1 55 ? -13.312 -36.938 -26.734 1 89.88 55 PHE A C 1
ATOM 454 O O . PHE A 1 55 ? -13.688 -35.812 -26.422 1 89.88 55 PHE A O 1
ATOM 461 N N . ILE A 1 56 ? -13.625 -38 -26.031 1 92.25 56 ILE A N 1
ATOM 462 C CA . ILE A 1 56 ? -14.391 -37.875 -24.797 1 92.25 56 ILE A CA 1
ATOM 463 C C . ILE A 1 56 ? -13.57 -37.125 -23.766 1 92.25 56 ILE A C 1
ATOM 465 O O . ILE A 1 56 ? -14.094 -36.219 -23.078 1 92.25 56 ILE A O 1
ATOM 469 N N . GLN A 1 57 ? -12.312 -37.469 -23.672 1 89.19 57 GLN A N 1
ATOM 470 C CA . GLN A 1 57 ? -11.414 -36.781 -22.75 1 89.19 57 GLN A CA 1
ATOM 471 C C . GLN A 1 57 ? -11.312 -35.312 -23.094 1 89.19 57 GLN A C 1
ATOM 473 O O . GLN A 1 57 ? -11.336 -34.438 -22.219 1 89.19 57 GLN A O 1
ATOM 478 N N . ALA A 1 58 ? -11.227 -35.031 -24.375 1 87.12 58 ALA A N 1
ATOM 479 C CA . ALA A 1 58 ? -11.133 -33.656 -24.844 1 87.12 58 ALA A CA 1
ATOM 480 C C . ALA A 1 58 ? -12.391 -32.875 -24.484 1 87.12 58 ALA A C 1
ATOM 482 O O . ALA A 1 58 ? -12.312 -31.703 -24.078 1 87.12 58 ALA A O 1
ATOM 483 N N . GLY A 1 59 ? -13.5 -33.5 -24.734 1 89.31 59 GLY A N 1
ATOM 484 C CA . GLY A 1 59 ? -14.758 -32.844 -24.375 1 89.31 59 GLY A CA 1
ATOM 485 C C . GLY A 1 59 ? -14.844 -32.5 -22.906 1 89.31 59 GLY A C 1
ATOM 486 O O . GLY A 1 59 ? -15.258 -31.391 -22.547 1 89.31 59 GLY A O 1
ATOM 487 N N . LEU A 1 60 ? -14.406 -33.312 -22.031 1 91.56 60 LEU A N 1
ATOM 488 C CA . LEU A 1 60 ? -14.438 -33.094 -20.594 1 91.56 60 LEU A CA 1
ATOM 489 C C . LEU A 1 60 ? -13.414 -32.031 -20.203 1 91.56 60 LEU A C 1
ATOM 491 O O . LEU A 1 60 ? -13.648 -31.25 -19.281 1 91.56 60 LEU A O 1
ATOM 495 N N . GLU A 1 61 ? -12.32 -32.031 -20.859 1 86.75 61 GLU A N 1
ATOM 496 C CA . GLU A 1 61 ? -11.305 -31.031 -20.594 1 86.75 61 GLU A CA 1
ATOM 497 C C . GLU A 1 61 ? -11.805 -29.641 -20.953 1 86.75 61 GLU A C 1
ATOM 499 O O . GLU A 1 61 ? -11.508 -28.672 -20.25 1 86.75 61 GLU A O 1
ATOM 504 N N . ILE A 1 62 ? -12.492 -29.531 -22.062 1 88.25 62 ILE A N 1
ATOM 505 C CA . ILE A 1 62 ? -13.07 -28.266 -22.484 1 88.25 62 ILE A CA 1
ATOM 506 C C . ILE A 1 62 ? -14.102 -27.797 -21.453 1 88.25 62 ILE A C 1
ATOM 508 O O . ILE A 1 62 ? -14.125 -26.625 -21.078 1 88.25 62 ILE A O 1
ATOM 512 N N . ILE A 1 63 ? -14.883 -28.719 -21 1 92.19 63 ILE A N 1
ATOM 513 C CA . ILE A 1 63 ? -15.883 -28.391 -20 1 92.19 63 ILE A CA 1
ATOM 514 C C . ILE A 1 63 ? -15.195 -27.906 -18.719 1 92.19 63 ILE A C 1
ATOM 516 O O . ILE A 1 63 ? -15.625 -26.922 -18.109 1 92.19 63 ILE A O 1
ATOM 520 N N . THR A 1 64 ? -14.148 -28.562 -18.312 1 89.19 64 THR A N 1
ATOM 521 C CA . THR A 1 64 ? -13.398 -28.188 -17.125 1 89.19 64 THR A CA 1
ATOM 522 C C . THR A 1 64 ? -12.812 -26.781 -17.281 1 89.19 64 THR A C 1
ATOM 524 O O . THR A 1 64 ? -12.859 -25.969 -16.359 1 89.19 64 THR A O 1
ATOM 527 N N . ALA A 1 65 ? -12.312 -26.453 -18.469 1 85.5 65 ALA A N 1
ATOM 528 C CA . ALA A 1 65 ? -11.688 -25.172 -18.734 1 85.5 65 ALA A CA 1
ATOM 529 C C . ALA A 1 65 ? -12.719 -24.031 -18.703 1 85.5 65 ALA A C 1
ATOM 531 O O . ALA A 1 65 ? -12.383 -22.891 -18.375 1 85.5 65 ALA A O 1
ATOM 532 N N . LEU A 1 66 ? -13.945 -24.359 -18.969 1 90 66 LEU A N 1
ATOM 533 C CA . LEU A 1 66 ? -15.016 -23.375 -18.969 1 90 66 LEU A CA 1
ATOM 534 C C . LEU A 1 66 ? -15.562 -23.156 -17.562 1 90 66 LEU A C 1
ATOM 536 O O . LEU A 1 66 ? -15.875 -22.031 -17.172 1 90 66 LEU A O 1
ATOM 540 N N . LEU A 1 67 ? -15.594 -24.172 -16.844 1 92.31 67 LEU A N 1
ATOM 541 C CA . LEU A 1 67 ? -16.281 -24.156 -15.562 1 92.31 67 LEU A CA 1
ATOM 542 C C . LEU A 1 67 ? -15.492 -23.359 -14.531 1 92.31 67 LEU A C 1
ATOM 544 O O . LEU A 1 67 ? -16.078 -22.625 -13.727 1 92.31 67 LEU A O 1
ATOM 548 N N . LEU A 1 68 ? -14.219 -23.391 -14.586 1 88.31 68 LEU A N 1
ATOM 549 C CA . LEU A 1 68 ? -13.422 -22.781 -13.531 1 88.31 68 LEU A CA 1
ATOM 550 C C . LEU A 1 68 ? -13.508 -21.266 -13.609 1 88.31 68 LEU A C 1
ATOM 552 O O . LEU A 1 68 ? -13.836 -20.609 -12.617 1 88.31 68 LEU A O 1
ATOM 556 N N . PRO A 1 69 ? -13.328 -20.672 -14.82 1 88.44 69 PRO A N 1
ATOM 557 C CA . PRO A 1 69 ? -13.461 -19.219 -14.898 1 88.44 69 PRO A CA 1
ATOM 558 C C . PRO A 1 69 ? -14.875 -18.734 -14.562 1 88.44 69 PRO A C 1
ATOM 560 O O . PRO A 1 69 ? -15.039 -17.688 -13.922 1 88.44 69 PRO A O 1
ATOM 563 N N . ILE A 1 70 ? -15.82 -19.469 -14.914 1 92.31 70 ILE A N 1
ATOM 564 C CA . ILE A 1 70 ? -17.203 -19.094 -14.617 1 92.31 70 ILE A CA 1
ATOM 565 C C . ILE A 1 70 ? -17.438 -19.141 -13.109 1 92.31 70 ILE A C 1
ATOM 567 O O . ILE A 1 70 ? -18.016 -18.219 -12.539 1 92.31 70 ILE A O 1
ATOM 571 N N . ALA A 1 71 ? -16.969 -20.219 -12.508 1 92.94 71 ALA A N 1
ATOM 572 C CA . ALA A 1 71 ? -17.094 -20.328 -11.062 1 92.94 71 ALA A CA 1
ATOM 573 C C . ALA A 1 71 ? -16.391 -19.188 -10.344 1 92.94 71 ALA A C 1
ATOM 575 O O . ALA A 1 71 ? -16.875 -18.656 -9.352 1 92.94 71 ALA A O 1
ATOM 576 N N . THR A 1 72 ? -15.305 -18.781 -10.875 1 88.38 72 THR A N 1
ATOM 577 C CA . THR A 1 72 ? -14.508 -17.719 -10.266 1 88.38 72 THR A CA 1
ATOM 578 C C . THR A 1 72 ? -15.227 -16.375 -10.375 1 88.38 72 THR A C 1
ATOM 580 O O . THR A 1 72 ? -15.211 -15.57 -9.438 1 88.38 72 THR A O 1
ATOM 583 N N . VAL A 1 73 ? -15.844 -16.141 -11.531 1 90.62 73 VAL A N 1
ATOM 584 C CA . VAL A 1 73 ? -16.578 -14.891 -11.742 1 90.62 73 VAL A CA 1
ATOM 585 C C . VAL A 1 73 ? -17.75 -14.82 -10.773 1 90.62 73 VAL A C 1
ATOM 587 O O . VAL A 1 73 ? -17.984 -13.781 -10.148 1 90.62 73 VAL A O 1
ATOM 590 N N . VAL A 1 74 ? -18.406 -15.898 -10.664 1 93.44 74 VAL A N 1
ATOM 591 C CA . VAL A 1 74 ? -19.578 -15.922 -9.789 1 93.44 74 VAL A CA 1
ATOM 592 C C . VAL A 1 74 ? -19.125 -15.742 -8.336 1 93.44 74 VAL A C 1
ATOM 594 O O . VAL A 1 74 ? -19.766 -15.023 -7.57 1 93.44 74 VAL A O 1
ATOM 597 N N . PHE A 1 75 ? -18.078 -16.328 -7.984 1 93.06 75 PHE A N 1
ATOM 598 C CA . PHE A 1 75 ? -17.547 -16.188 -6.629 1 93.06 75 PHE A CA 1
ATOM 599 C C . PHE A 1 75 ? -17.094 -14.766 -6.359 1 93.06 75 PHE A C 1
ATOM 601 O O . PHE A 1 75 ? -17.312 -14.227 -5.273 1 93.06 75 PHE A O 1
ATOM 608 N N . THR A 1 76 ? -16.484 -14.195 -7.305 1 89.38 76 THR A N 1
ATOM 609 C CA . THR A 1 76 ? -16.016 -12.82 -7.152 1 89.38 76 THR A CA 1
ATOM 610 C C . THR A 1 76 ? -17.203 -11.867 -6.977 1 89.38 76 THR A C 1
ATOM 612 O O . THR A 1 76 ? -17.141 -10.938 -6.168 1 89.38 76 THR A O 1
ATOM 615 N N . ARG A 1 77 ? -18.188 -12.094 -7.77 1 91.75 77 ARG A N 1
ATOM 616 C CA . ARG A 1 77 ? -19.391 -11.281 -7.633 1 91.75 77 ARG A CA 1
ATOM 617 C C . ARG A 1 77 ? -19.969 -11.383 -6.223 1 91.75 77 ARG A C 1
ATOM 619 O O . ARG A 1 77 ? -20.344 -10.367 -5.629 1 91.75 77 ARG A O 1
ATOM 626 N N . GLN A 1 78 ? -20.016 -12.617 -5.73 1 93 78 GLN A N 1
ATOM 627 C CA . GLN A 1 78 ? -20.516 -12.844 -4.379 1 93 78 GLN A CA 1
ATOM 628 C C . GLN A 1 78 ? -19.641 -12.141 -3.342 1 93 78 GLN A C 1
ATOM 630 O O . GLN A 1 78 ? -20.172 -11.516 -2.414 1 93 78 GLN A O 1
ATOM 635 N N . THR A 1 79 ? -18.375 -12.195 -3.48 1 93.25 79 THR A N 1
ATOM 636 C CA . THR A 1 79 ? -17.422 -11.625 -2.521 1 93.25 79 THR A CA 1
ATOM 637 C C . THR A 1 79 ? -17.5 -10.102 -2.545 1 93.25 79 THR A C 1
ATOM 639 O O . THR A 1 79 ? -17.484 -9.453 -1.493 1 93.25 79 THR A O 1
ATOM 642 N N . GLN A 1 80 ? -17.609 -9.586 -3.764 1 90.81 80 GLN A N 1
ATOM 643 C CA . GLN A 1 80 ? -17.656 -8.133 -3.893 1 90.81 80 GLN A CA 1
ATOM 644 C C . GLN A 1 80 ? -18.938 -7.559 -3.305 1 90.81 80 GLN A C 1
ATOM 646 O O . GLN A 1 80 ? -18.922 -6.508 -2.66 1 90.81 80 GLN A O 1
ATOM 651 N N . ASP A 1 81 ? -20 -8.211 -3.531 1 91.75 81 ASP A N 1
ATOM 652 C CA . ASP A 1 81 ? -21.266 -7.781 -2.947 1 91.75 81 ASP A CA 1
ATOM 653 C C . ASP A 1 81 ? -21.219 -7.836 -1.423 1 91.75 81 ASP A C 1
ATOM 655 O O . ASP A 1 81 ? -21.734 -6.945 -0.746 1 91.75 81 ASP A O 1
ATOM 659 N N . TYR A 1 82 ? -20.594 -8.867 -0.932 1 92.5 82 TYR A N 1
ATOM 660 C CA . TYR A 1 82 ? -20.453 -9.023 0.511 1 92.5 82 TYR A CA 1
ATOM 661 C C . TYR A 1 82 ? -19.562 -7.934 1.095 1 92.5 82 TYR A C 1
ATOM 663 O O . TYR A 1 82 ? -19.859 -7.391 2.162 1 92.5 82 TYR A O 1
ATOM 671 N N . LEU A 1 83 ? -18.531 -7.605 0.415 1 92.06 83 LEU A N 1
ATOM 672 C CA . LEU A 1 83 ? -17.625 -6.562 0.875 1 92.06 83 LEU A CA 1
ATOM 673 C C . LEU A 1 83 ? -18.328 -5.207 0.917 1 92.06 83 LEU A C 1
ATOM 675 O O . LEU A 1 83 ? -18.047 -4.387 1.796 1 92.06 83 LEU A O 1
ATOM 679 N N . HIS A 1 84 ? -19.156 -5.031 -0.086 1 89.69 84 HIS A N 1
ATOM 680 C CA . HIS A 1 84 ? -19.938 -3.801 -0.12 1 89.69 84 HIS A CA 1
ATOM 681 C C . HIS A 1 84 ? -20.797 -3.66 1.132 1 89.69 84 HIS A C 1
ATOM 683 O O . HIS A 1 84 ? -20.906 -2.568 1.692 1 89.69 84 HIS A O 1
ATOM 689 N N . MET A 1 85 ? -21.328 -4.676 1.616 1 90.56 85 MET A N 1
ATOM 690 C CA . MET A 1 85 ?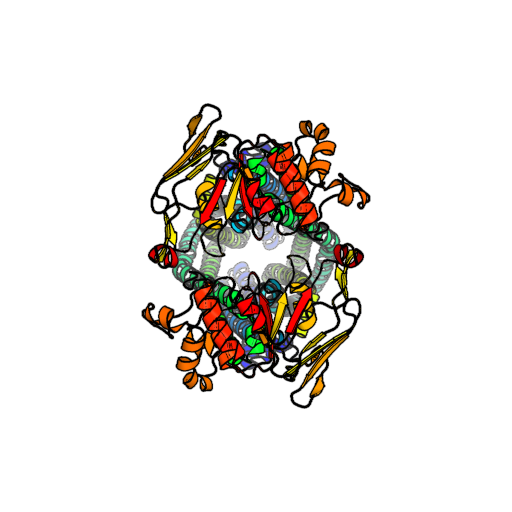 -22.141 -4.68 2.824 1 90.56 85 MET A CA 1
ATOM 691 C C . MET A 1 85 ? -21.297 -4.449 4.062 1 90.56 85 MET A C 1
ATOM 693 O O . MET A 1 85 ? -21.688 -3.721 4.977 1 90.56 85 MET A O 1
ATOM 697 N N . ILE A 1 86 ? -20.125 -5.051 4.082 1 92.56 86 ILE A N 1
ATOM 698 C CA . ILE A 1 86 ? -19.219 -4.895 5.211 1 92.56 86 ILE A CA 1
ATOM 699 C C . ILE A 1 86 ? -18.781 -3.439 5.32 1 92.56 86 ILE A C 1
ATOM 701 O O . ILE A 1 86 ? -18.703 -2.885 6.422 1 92.56 86 ILE A O 1
ATOM 705 N N . ARG A 1 87 ? -18.516 -2.889 4.207 1 90.81 87 ARG A N 1
ATOM 706 C CA . ARG A 1 87 ? -18.109 -1.487 4.203 1 90.81 87 ARG A CA 1
ATOM 707 C C . ARG A 1 87 ? -19.203 -0.601 4.793 1 90.81 87 ARG A C 1
ATOM 709 O O . ARG A 1 87 ? -18.906 0.328 5.551 1 90.81 87 ARG A O 1
ATOM 716 N N . LYS A 1 88 ? -20.344 -0.859 4.434 1 89.75 88 LYS A N 1
ATOM 717 C CA . LYS A 1 88 ? -21.484 -0.102 4.953 1 89.75 88 LYS A CA 1
ATOM 718 C C . LYS A 1 88 ? -21.578 -0.226 6.473 1 89.75 88 LYS A C 1
ATOM 720 O O . LYS A 1 88 ? -21.797 0.766 7.168 1 89.75 88 LYS A O 1
ATOM 725 N N . ASP A 1 89 ? -21.375 -1.401 6.973 1 90.25 89 ASP A N 1
ATOM 726 C CA . ASP A 1 89 ? -21.422 -1.643 8.406 1 90.25 89 ASP A CA 1
ATOM 727 C C . ASP A 1 89 ? -20.312 -0.895 9.133 1 90.25 89 ASP A C 1
ATOM 729 O O . ASP A 1 89 ? -20.531 -0.317 10.195 1 90.25 89 ASP A O 1
ATOM 733 N N . ILE A 1 90 ? -19.141 -0.972 8.562 1 90.31 90 ILE A N 1
ATOM 734 C CA . ILE A 1 90 ? -17.984 -0.326 9.18 1 90.31 90 ILE A CA 1
ATOM 735 C C . ILE A 1 90 ? -18.188 1.187 9.203 1 90.31 90 ILE A C 1
ATOM 737 O O . ILE A 1 90 ? -17.875 1.847 10.195 1 90.31 90 ILE A O 1
ATOM 741 N N . MET A 1 91 ? -18.719 1.645 8.141 1 88.06 91 MET A N 1
ATOM 742 C CA . MET A 1 91 ? -19 3.076 8.062 1 88.06 91 MET A CA 1
ATOM 743 C C . MET A 1 91 ? -20.016 3.488 9.125 1 88.06 91 MET A C 1
ATOM 745 O O . MET A 1 91 ? -19.875 4.543 9.75 1 88.06 91 MET A O 1
ATOM 749 N N . HIS A 1 92 ? -20.984 2.73 9.312 1 87 92 HIS A N 1
ATOM 750 C CA . HIS A 1 92 ? -21.984 3.002 10.336 1 87 92 HIS A CA 1
ATOM 751 C C . HIS A 1 92 ? -21.359 3 11.727 1 87 92 HIS A C 1
ATOM 753 O O . HIS A 1 92 ? -21.734 3.812 12.578 1 87 92 HIS A O 1
ATOM 759 N N . HIS A 1 93 ? -20.484 2.146 11.859 1 87.06 93 HIS A N 1
ATOM 760 C CA . HIS A 1 93 ? -19.781 2.062 13.133 1 87.06 93 HIS A CA 1
ATOM 761 C C . HIS A 1 93 ? -18.953 3.32 13.391 1 87.06 93 HIS A C 1
ATOM 763 O O . HIS A 1 93 ? -19.031 3.896 14.477 1 87.06 93 HIS A O 1
ATOM 769 N N . TYR A 1 94 ? -18.203 3.695 12.43 1 86.12 94 TYR A N 1
ATOM 770 C CA . TYR A 1 94 ? -17.359 4.867 12.617 1 86.12 94 TYR A CA 1
ATOM 771 C C . TYR A 1 94 ? -18.188 6.125 12.805 1 86.12 94 TYR A C 1
ATOM 773 O O . TYR A 1 94 ? -17.797 7.039 13.531 1 86.12 94 TYR A O 1
ATOM 781 N N . TYR A 1 95 ? -19.25 6.121 12.172 1 85.12 95 TYR A N 1
ATOM 782 C CA . TYR A 1 95 ? -20.141 7.266 12.375 1 85.12 95 TYR A CA 1
ATOM 783 C C . TYR A 1 95 ? -20.703 7.277 13.789 1 85.12 95 TYR A C 1
ATOM 785 O O . TYR A 1 95 ? -20.844 8.344 14.398 1 85.12 95 TYR A O 1
ATOM 793 N N . GLY A 1 96 ? -21.016 6.141 14.266 1 76.88 96 GLY A N 1
ATOM 794 C CA . GLY A 1 96 ? -21.625 6.059 15.578 1 76.88 96 GLY A CA 1
ATOM 795 C C . GLY A 1 96 ? -20.625 6.191 16.719 1 76.88 96 GLY A C 1
ATOM 796 O O . GLY A 1 96 ? -20.969 6.695 17.781 1 76.88 96 GLY A O 1
ATOM 797 N N . GLU A 1 97 ? -19.469 5.383 16.453 1 65.56 97 GLU A N 1
ATOM 798 C CA . GLU A 1 97 ? -18.516 5.266 17.547 1 65.56 97 GLU A CA 1
ATOM 799 C C . GLU A 1 97 ? -17.141 5.805 17.156 1 65.56 97 GLU A C 1
ATOM 801 O O . GLU A 1 97 ? -16.734 5.676 15.992 1 65.56 97 GLU A O 1
ATOM 806 N N . GLY A 1 98 ? -16.516 6.738 18.047 1 60.69 98 GLY A N 1
ATOM 807 C CA . GLY A 1 98 ? -15.094 6.859 18.359 1 60.69 98 GLY A CA 1
ATOM 808 C C . GLY A 1 98 ? -14.336 7.688 17.328 1 60.69 98 GLY A C 1
ATOM 809 O O . GLY A 1 98 ? -14.797 7.871 16.203 1 60.69 98 GLY A O 1
ATOM 810 N N . ASP A 1 99 ? -13.391 8.305 17.75 1 66.44 99 ASP A N 1
ATOM 811 C CA . ASP A 1 99 ? -12.359 9.086 17.062 1 66.44 99 ASP A CA 1
ATOM 812 C C . ASP A 1 99 ? -11.234 8.188 16.547 1 66.44 99 ASP A C 1
ATOM 814 O O . ASP A 1 99 ? -10.648 7.418 17.328 1 66.44 99 ASP A O 1
ATOM 818 N N . ALA A 1 100 ? -11.523 7.598 15.305 1 74.44 100 ALA A N 1
ATOM 819 C CA . ALA A 1 100 ? -10.406 6.859 14.719 1 74.44 100 ALA A CA 1
ATOM 820 C C . ALA A 1 100 ? -9.609 7.742 13.758 1 74.44 100 ALA A C 1
ATOM 822 O O . ALA A 1 100 ? -10.125 8.742 13.25 1 74.44 100 ALA A O 1
ATOM 823 N N . LYS A 1 101 ? -8.414 7.371 13.766 1 79.12 101 LYS A N 1
ATOM 8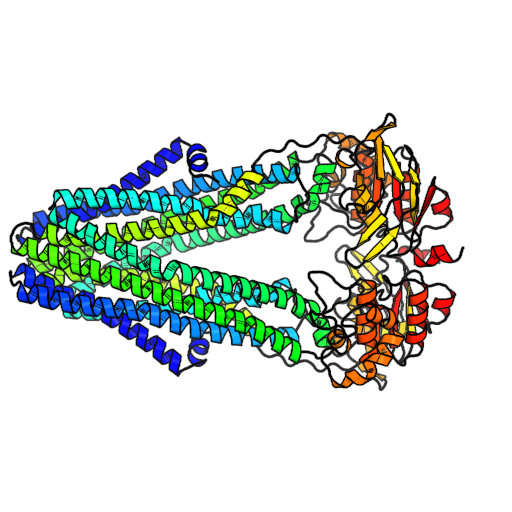24 C CA . LYS A 1 101 ? -7.566 8.078 12.805 1 79.12 101 LYS A CA 1
ATOM 825 C C . LYS A 1 101 ? -7.996 7.789 11.375 1 79.12 101 LYS A C 1
ATOM 827 O O . LYS A 1 101 ? -8.43 6.676 11.062 1 79.12 101 LYS A O 1
ATOM 832 N N . LEU A 1 102 ? -7.945 8.773 10.609 1 81.5 102 LEU A N 1
ATOM 833 C CA . LEU A 1 102 ? -8.336 8.68 9.211 1 81.5 102 LEU A CA 1
ATOM 834 C C . LEU A 1 102 ? -7.594 7.543 8.516 1 81.5 102 LEU A C 1
ATOM 836 O O . LEU A 1 102 ? -8.195 6.77 7.762 1 81.5 102 LEU A O 1
ATOM 840 N N . ALA A 1 103 ? -6.367 7.445 8.805 1 72.88 103 ALA A N 1
ATOM 841 C CA . ALA A 1 103 ? -5.551 6.402 8.188 1 72.88 103 ALA A CA 1
ATOM 842 C C . ALA A 1 103 ? -6.062 5.016 8.562 1 72.88 103 ALA A C 1
ATOM 844 O O . ALA A 1 103 ? -6.102 4.117 7.719 1 72.88 103 ALA A O 1
ATOM 845 N N . ASP A 1 104 ? -6.441 4.91 9.734 1 80.62 104 ASP A N 1
ATOM 846 C CA . ASP A 1 104 ? -6.953 3.625 10.195 1 80.62 104 ASP A CA 1
ATOM 847 C C . ASP A 1 104 ? -8.273 3.279 9.516 1 80.62 104 ASP A C 1
ATOM 849 O O . ASP A 1 104 ? -8.484 2.139 9.094 1 80.62 104 ASP A O 1
ATOM 853 N N . MET A 1 105 ? -9.109 4.262 9.438 1 87.38 105 MET A N 1
ATOM 854 C CA . MET A 1 105 ? -10.391 4.043 8.773 1 87.38 105 MET A CA 1
ATOM 855 C C . MET A 1 105 ? -10.195 3.678 7.309 1 87.38 105 MET A C 1
ATOM 857 O O . MET A 1 105 ? -10.875 2.793 6.785 1 87.38 105 MET A O 1
ATOM 861 N N . GLN A 1 106 ? -9.312 4.367 6.75 1 85.5 106 GLN A N 1
ATOM 862 C CA . GLN A 1 106 ? -8.992 4.078 5.355 1 85.5 106 GLN A CA 1
ATOM 863 C C . GLN A 1 106 ? -8.484 2.646 5.195 1 85.5 106 GLN A C 1
ATOM 865 O O . GLN A 1 106 ? -8.906 1.935 4.277 1 85.5 106 GLN A O 1
ATOM 870 N N . ASN A 1 107 ? -7.613 2.258 6.043 1 82.62 107 ASN A N 1
ATOM 871 C CA . ASN A 1 107 ? -7.07 0.906 5.996 1 82.62 107 ASN A CA 1
ATOM 872 C C . ASN A 1 107 ? -8.156 -0.144 6.207 1 82.62 107 ASN A C 1
ATOM 874 O O . ASN A 1 107 ? -8.164 -1.179 5.539 1 82.62 107 ASN A O 1
ATOM 878 N N . GLU A 1 108 ? -9.023 0.142 7.133 1 87.19 108 GLU A N 1
ATOM 879 C CA . GLU A 1 108 ? -10.086 -0.797 7.457 1 87.19 108 GLU A CA 1
ATOM 880 C C . GLU A 1 108 ? -11.062 -0.953 6.289 1 87.19 108 GLU A C 1
ATOM 882 O O . GLU A 1 108 ? -11.617 -2.031 6.078 1 87.19 108 GLU A O 1
ATOM 887 N N . LEU A 1 109 ? -11.195 0.089 5.516 1 89.88 109 LEU A N 1
ATOM 888 C CA . LEU A 1 109 ? -12.211 0.097 4.473 1 89.88 109 LEU A CA 1
ATOM 889 C C . LEU A 1 109 ? -11.633 -0.349 3.139 1 89.88 109 LEU A C 1
ATOM 891 O O . LEU A 1 109 ? -12.375 -0.602 2.186 1 89.88 109 LEU A O 1
ATOM 895 N N . THR A 1 110 ? -10.336 -0.521 3.047 1 87.06 110 THR A N 1
ATOM 896 C CA . THR A 1 110 ? -9.75 -0.853 1.752 1 87.06 110 THR A CA 1
ATOM 897 C C . THR A 1 110 ? -8.773 -2.021 1.881 1 87.06 110 THR A C 1
ATOM 899 O O . THR A 1 110 ? -9.156 -3.176 1.664 1 87.06 110 THR A O 1
ATOM 902 N N . ALA A 1 111 ? -7.582 -1.738 2.523 1 77.12 111 ALA A N 1
ATOM 903 C CA . ALA A 1 111 ? -6.504 -2.721 2.578 1 77.12 111 ALA A CA 1
ATOM 904 C C . ALA A 1 111 ? -6.926 -3.957 3.365 1 77.12 111 ALA A C 1
ATOM 906 O O . ALA A 1 111 ? -6.68 -5.086 2.938 1 77.12 111 ALA A O 1
ATOM 907 N N . ASN A 1 112 ? -7.504 -3.748 4.465 1 84.06 112 ASN A N 1
ATOM 908 C CA . ASN A 1 112 ? -7.902 -4.871 5.305 1 84.06 112 ASN A CA 1
ATOM 909 C C . ASN A 1 112 ? -8.953 -5.738 4.621 1 84.06 112 ASN A C 1
ATOM 911 O O . ASN A 1 112 ? -8.922 -6.965 4.734 1 84.06 112 ASN A O 1
ATOM 915 N N . LEU A 1 113 ? -9.859 -5.094 3.938 1 90 113 LEU A N 1
ATOM 916 C CA . LEU A 1 113 ? -10.883 -5.852 3.234 1 90 113 LEU A CA 1
ATOM 917 C C . LEU A 1 113 ? -10.289 -6.605 2.051 1 90 113 LEU A C 1
ATOM 919 O O . LEU A 1 113 ? -10.727 -7.715 1.732 1 90 113 LEU A O 1
ATOM 923 N N . LYS A 1 114 ? -9.367 -6.051 1.404 1 85.81 114 LYS A N 1
ATOM 924 C CA . LYS A 1 114 ? -8.656 -6.754 0.341 1 85.81 114 LYS A CA 1
ATOM 925 C C . LYS A 1 114 ? -7.926 -7.98 0.883 1 85.81 114 LYS A C 1
ATOM 927 O O . LYS A 1 114 ? -7.953 -9.047 0.269 1 85.81 114 LYS A O 1
ATOM 932 N N . LEU A 1 115 ? -7.312 -7.855 2.008 1 82.62 115 LEU A N 1
ATOM 933 C CA . LEU A 1 115 ? -6.617 -8.961 2.654 1 82.62 115 LEU A CA 1
ATOM 934 C C . LEU A 1 115 ? -7.598 -10.078 3.018 1 82.62 115 LEU A C 1
ATOM 936 O O . LEU A 1 115 ? -7.277 -11.258 2.873 1 82.62 115 LEU A O 1
ATOM 940 N N . LEU A 1 116 ? -8.703 -9.648 3.471 1 89.19 116 LEU A N 1
ATOM 941 C CA . LEU A 1 116 ? -9.711 -10.641 3.822 1 89.19 116 LEU A CA 1
ATOM 942 C C . LEU A 1 116 ? -10.219 -11.367 2.578 1 89.19 116 LEU A C 1
ATOM 944 O O . LEU A 1 116 ? -10.539 -12.555 2.633 1 89.19 116 LEU A O 1
ATOM 948 N N . THR A 1 117 ? -10.242 -10.672 1.479 1 89.81 117 THR A N 1
ATOM 949 C CA . THR A 1 117 ? -10.68 -11.281 0.228 1 89.81 117 THR A CA 1
ATOM 950 C C . THR A 1 117 ? -9.648 -12.289 -0.27 1 89.81 117 THR A C 1
ATOM 952 O O . THR A 1 117 ? -10 -13.422 -0.615 1 89.81 117 THR A O 1
ATOM 955 N N . THR A 1 118 ? -8.406 -11.938 -0.178 1 85.12 118 THR A N 1
ATOM 956 C CA . THR A 1 118 ? -7.352 -12.75 -0.786 1 85.12 118 THR A CA 1
ATOM 957 C C . THR A 1 118 ? -6.918 -13.867 0.156 1 85.12 118 THR A C 1
ATOM 959 O O . THR A 1 118 ? -6.672 -14.992 -0.281 1 85.12 118 THR A O 1
ATOM 962 N N . ASN A 1 119 ? -6.863 -13.625 1.478 1 85.31 119 ASN A N 1
ATOM 963 C CA . ASN A 1 119 ? -6.277 -14.578 2.416 1 85.31 119 ASN A CA 1
ATOM 964 C C . ASN A 1 119 ? -7.352 -15.328 3.195 1 85.31 119 ASN A C 1
ATOM 966 O O . ASN A 1 119 ? -7.043 -16.203 3.998 1 85.31 119 ASN A O 1
ATOM 970 N N . TYR A 1 120 ? -8.586 -14.977 2.941 1 90.94 120 TYR A N 1
ATOM 971 C CA . TYR A 1 120 ? -9.641 -15.695 3.648 1 90.94 120 TYR A CA 1
ATOM 972 C C . TYR A 1 120 ? -10.703 -16.203 2.676 1 90.94 120 TYR A C 1
ATOM 974 O O . TYR A 1 120 ? -10.805 -17.406 2.43 1 90.94 120 TYR A O 1
ATOM 982 N N . ALA A 1 121 ? -11.391 -15.289 2.008 1 91.44 121 ALA A N 1
ATOM 983 C CA . ALA A 1 121 ? -12.492 -15.688 1.146 1 91.44 121 ALA A CA 1
ATOM 984 C C . ALA A 1 121 ? -12.008 -16.578 0.005 1 91.44 121 ALA A C 1
ATOM 986 O O . ALA A 1 121 ? -12.539 -17.672 -0.209 1 91.44 121 ALA A O 1
ATOM 987 N N . ALA A 1 122 ? -11.008 -16.156 -0.702 1 88.81 122 ALA A N 1
ATOM 988 C CA . ALA A 1 122 ? -10.5 -16.906 -1.856 1 88.81 122 ALA A CA 1
ATOM 989 C C . ALA A 1 122 ? -9.883 -18.234 -1.43 1 88.81 122 ALA A C 1
ATOM 991 O O . ALA A 1 122 ? -9.93 -19.203 -2.176 1 88.81 122 ALA A O 1
ATOM 992 N N . THR A 1 123 ? -9.312 -18.312 -0.252 1 89.38 123 THR A N 1
ATOM 993 C CA . THR A 1 123 ? -8.648 -19.5 0.251 1 89.38 123 THR A CA 1
ATOM 994 C C . THR A 1 123 ? -9.656 -20.609 0.539 1 89.38 123 THR A C 1
ATOM 996 O O . THR A 1 123 ? -9.352 -21.797 0.394 1 89.38 123 THR A O 1
ATOM 999 N N . TRP A 1 124 ? -10.844 -20.219 0.854 1 89.06 124 TRP A N 1
ATOM 1000 C CA . TRP A 1 124 ? -11.859 -21.234 1.141 1 89.06 124 TRP A CA 1
ATOM 1001 C C . TRP A 1 124 ? -12.289 -21.953 -0.132 1 89.06 124 TRP A C 1
ATOM 1003 O O . TRP A 1 124 ? -12.641 -23.141 -0.094 1 89.06 124 TRP A O 1
ATOM 1013 N N . VAL A 1 125 ? -12.25 -21.203 -1.175 1 88.44 125 VAL A N 1
ATOM 1014 C CA . VAL A 1 125 ? -12.531 -21.844 -2.455 1 88.44 125 VAL A CA 1
ATOM 1015 C C . VAL A 1 125 ? -11.453 -22.875 -2.756 1 88.44 125 VAL A C 1
ATOM 1017 O O . VAL A 1 125 ? -11.758 -23.969 -3.25 1 88.44 125 VAL A O 1
ATOM 1020 N N . THR A 1 126 ? -10.227 -22.562 -2.434 1 88.88 126 THR A N 1
ATOM 1021 C CA . THR A 1 126 ? -9.117 -23.5 -2.617 1 88.88 126 THR A CA 1
ATOM 1022 C C . THR A 1 126 ? -9.297 -24.734 -1.742 1 88.88 126 THR A C 1
ATOM 1024 O O . THR A 1 126 ? -9.047 -25.859 -2.184 1 88.88 126 THR A O 1
ATOM 1027 N N . ILE A 1 127 ? -9.773 -24.562 -0.568 1 89.88 127 ILE A N 1
ATOM 1028 C CA . ILE A 1 127 ? -10.008 -25.672 0.352 1 89.88 127 ILE A CA 1
ATOM 1029 C C . ILE A 1 127 ? -11.125 -26.562 -0.182 1 89.88 127 ILE A C 1
ATOM 1031 O O . ILE A 1 127 ? -10.977 -27.781 -0.25 1 89.88 127 ILE A O 1
ATOM 1035 N N . LEU A 1 128 ? -12.195 -25.891 -0.604 1 90.25 128 LEU A N 1
ATOM 1036 C CA . LEU A 1 128 ? -13.328 -26.641 -1.144 1 90.25 128 LEU A CA 1
ATOM 1037 C C . LEU A 1 128 ? -12.914 -27.438 -2.375 1 90.25 128 LEU A C 1
ATOM 1039 O O . LEU A 1 128 ? -13.211 -28.625 -2.477 1 90.25 128 LEU A O 1
ATOM 1043 N N . SER A 1 129 ? -12.258 -26.797 -3.268 1 91.5 129 SER A N 1
ATOM 1044 C CA . SER A 1 129 ? -11.812 -27.469 -4.488 1 91.5 129 SER A CA 1
ATOM 1045 C C . SER A 1 129 ? -10.844 -28.594 -4.172 1 91.5 129 SER A C 1
ATOM 1047 O O . SER A 1 129 ? -10.922 -29.672 -4.77 1 91.5 129 SER A O 1
ATOM 1049 N N . GLY A 1 130 ? -9.914 -28.344 -3.223 1 89.56 130 GLY A N 1
ATOM 1050 C CA . GLY A 1 130 ? -8.961 -29.375 -2.824 1 89.56 130 GLY A CA 1
ATOM 1051 C C . GLY A 1 130 ? -9.625 -30.594 -2.225 1 89.56 130 GLY A C 1
ATOM 1052 O O . GLY A 1 130 ? -9.297 -31.734 -2.584 1 89.56 130 GLY A O 1
ATOM 1053 N N . ILE A 1 131 ? -10.594 -30.406 -1.401 1 91.69 131 ILE A N 1
ATOM 1054 C CA . ILE A 1 131 ? -11.305 -31.5 -0.759 1 91.69 131 ILE A CA 1
ATOM 1055 C C . ILE A 1 131 ? -12.062 -32.312 -1.812 1 91.69 131 ILE A C 1
ATOM 1057 O O . ILE A 1 131 ? -12.031 -33.531 -1.791 1 91.69 131 ILE A O 1
ATOM 1061 N N . LEU A 1 132 ? -12.719 -31.609 -2.695 1 93.25 132 LEU A N 1
ATOM 1062 C CA . LEU A 1 132 ? -13.461 -32.281 -3.754 1 93.25 132 LEU A CA 1
ATOM 1063 C C . LEU A 1 132 ? -12.531 -33.094 -4.641 1 93.25 132 LEU A C 1
ATOM 1065 O O . LEU A 1 132 ? -12.812 -34.25 -4.938 1 93.25 132 LEU A O 1
ATOM 1069 N N . GLU A 1 133 ? -11.414 -32.531 -5.004 1 92 133 GLU A N 1
ATOM 1070 C CA . GLU A 1 133 ? -10.461 -33.188 -5.879 1 92 133 GLU A CA 1
ATOM 1071 C C . GLU A 1 133 ? -9.852 -34.406 -5.188 1 92 133 GLU A C 1
ATOM 1073 O O . GLU A 1 133 ? -9.703 -35.469 -5.801 1 92 133 GLU A O 1
ATOM 1078 N N . ILE A 1 134 ? -9.516 -34.25 -3.928 1 89.5 134 ILE A N 1
ATOM 1079 C CA . ILE A 1 134 ? -8.922 -35.344 -3.162 1 89.5 134 ILE A CA 1
ATOM 1080 C C . ILE A 1 134 ? -9.93 -36.5 -3.021 1 89.5 134 ILE A C 1
ATOM 1082 O O . ILE A 1 134 ? -9.594 -37.656 -3.252 1 89.5 134 ILE A O 1
ATOM 1086 N N . THR A 1 135 ? -11.172 -36.188 -2.686 1 92.12 135 THR A N 1
ATOM 1087 C CA . THR A 1 135 ? -12.219 -37.188 -2.477 1 92.12 135 THR A CA 1
ATOM 1088 C C . THR A 1 135 ? -12.477 -37.969 -3.756 1 92.12 135 THR A C 1
ATOM 1090 O O . THR A 1 135 ? -12.547 -39.188 -3.729 1 92.12 135 THR A O 1
ATOM 1093 N N . ILE A 1 136 ? -12.555 -37.25 -4.855 1 93.88 136 ILE A N 1
ATOM 1094 C CA . ILE A 1 136 ? -12.82 -37.906 -6.133 1 93.88 136 ILE A CA 1
ATOM 1095 C C . ILE A 1 136 ? -11.617 -38.781 -6.531 1 93.88 136 ILE A C 1
ATOM 1097 O O . ILE A 1 136 ? -11.781 -39.906 -6.992 1 93.88 136 ILE A O 1
ATOM 1101 N N . ALA A 1 137 ? -10.391 -38.25 -6.352 1 91.88 137 ALA A N 1
ATOM 1102 C CA . ALA A 1 137 ? -9.172 -38.969 -6.684 1 91.88 137 ALA A CA 1
ATOM 1103 C C . ALA A 1 137 ? -9.07 -40.25 -5.875 1 91.88 137 ALA A C 1
ATOM 1105 O O . ALA A 1 137 ? -8.703 -41.312 -6.406 1 91.88 137 ALA A O 1
ATOM 1106 N N . ILE A 1 138 ? -9.406 -40.188 -4.617 1 89.19 138 ILE A N 1
ATOM 1107 C CA . ILE A 1 138 ? -9.375 -41.344 -3.746 1 89.19 138 ILE A CA 1
ATOM 1108 C C . ILE A 1 138 ? -10.391 -42.375 -4.234 1 89.19 138 ILE A C 1
ATOM 1110 O O . ILE A 1 138 ? -10.07 -43.562 -4.348 1 89.19 138 ILE A O 1
ATOM 1114 N N . ALA A 1 139 ? -11.594 -41.938 -4.566 1 91 139 ALA A N 1
ATOM 1115 C CA . ALA A 1 139 ? -12.648 -42.844 -5.043 1 91 139 ALA A CA 1
ATOM 1116 C C . ALA A 1 139 ? -12.227 -43.531 -6.332 1 91 139 ALA A C 1
ATOM 1118 O O . ALA A 1 139 ? -12.461 -44.75 -6.504 1 91 139 ALA A O 1
ATOM 1119 N N . LEU A 1 140 ? -11.586 -42.812 -7.199 1 91.75 140 LEU A N 1
ATOM 1120 C CA . LEU A 1 140 ? -11.18 -43.375 -8.484 1 91.75 140 LEU A CA 1
ATOM 1121 C C . LEU A 1 140 ? -10.016 -44.344 -8.305 1 91.75 140 LEU A C 1
ATOM 1123 O O . LEU A 1 140 ? -9.945 -45.375 -8.992 1 91.75 140 LEU A O 1
ATOM 1127 N N . LEU A 1 141 ? -9.094 -44.094 -7.395 1 90.12 141 LEU A N 1
ATOM 1128 C CA . LEU A 1 141 ? -7.977 -45 -7.133 1 90.12 141 LEU A CA 1
ATOM 1129 C C . LEU A 1 141 ? -8.461 -46.312 -6.531 1 90.12 141 LEU A C 1
ATOM 1131 O O . LEU A 1 141 ? -7.941 -47.375 -6.855 1 90.12 141 LEU A O 1
ATOM 1135 N N . ILE A 1 142 ? -9.477 -46.25 -5.734 1 88.06 142 ILE A N 1
ATOM 1136 C CA . ILE A 1 142 ? -10.062 -47.438 -5.125 1 88.06 142 ILE A CA 1
ATOM 1137 C C . ILE A 1 142 ? -10.695 -48.312 -6.203 1 88.06 142 ILE A C 1
ATOM 1139 O O . ILE A 1 142 ? -10.602 -49.531 -6.156 1 88.06 142 ILE A O 1
ATOM 1143 N N . SER A 1 143 ? -11.312 -47.594 -7.133 1 88.69 143 SER A N 1
ATOM 1144 C CA . SER A 1 143 ? -11.969 -48.344 -8.211 1 88.69 143 SER A CA 1
ATOM 1145 C C . SER A 1 143 ? -10.945 -49.094 -9.062 1 88.69 143 SER A C 1
ATOM 1147 O O . SER A 1 143 ? -11.289 -50.062 -9.727 1 88.69 143 SER A O 1
ATOM 1149 N N . MET A 1 144 ? -9.719 -48.719 -9.039 1 89.75 144 MET A N 1
ATOM 1150 C CA . MET A 1 144 ? -8.656 -49.375 -9.789 1 89.75 144 MET A CA 1
ATOM 1151 C C . MET A 1 144 ? -8.062 -50.531 -8.977 1 89.75 144 MET A C 1
ATOM 1153 O O . MET A 1 144 ? -8.133 -51.688 -9.391 1 89.75 144 MET A O 1
ATOM 1157 N N . ASN A 1 145 ? -7.359 -50.25 -7.891 1 90.69 145 ASN A N 1
ATOM 1158 C CA . ASN A 1 145 ? -6.785 -51.219 -6.977 1 90.69 145 ASN A CA 1
ATOM 1159 C C . ASN A 1 145 ? -6.547 -50.625 -5.59 1 90.69 145 ASN A C 1
ATOM 1161 O O . ASN A 1 145 ? -6.031 -49.5 -5.473 1 90.69 145 ASN A O 1
ATOM 1165 N N . TRP A 1 146 ? -6.82 -51.375 -4.617 1 88.38 146 TRP A N 1
ATOM 1166 C CA . TRP A 1 146 ? -6.742 -50.875 -3.25 1 88.38 146 TRP A CA 1
ATOM 1167 C C . TRP A 1 146 ? -5.293 -50.625 -2.84 1 88.38 146 TRP A C 1
ATOM 1169 O O . TRP A 1 146 ? -5.016 -49.812 -1.966 1 88.38 146 TRP A O 1
ATOM 1179 N N . ILE A 1 147 ? -4.312 -51.281 -3.414 1 90.88 147 ILE A N 1
ATOM 1180 C CA . ILE A 1 147 ? -2.9 -51.125 -3.076 1 90.88 147 ILE A CA 1
ATOM 1181 C C . ILE A 1 147 ? -2.438 -49.719 -3.447 1 90.88 147 ILE A C 1
ATOM 1183 O O . ILE A 1 147 ? -1.568 -49.156 -2.781 1 90.88 147 ILE A O 1
ATOM 1187 N N . LEU A 1 148 ? -3.088 -49.188 -4.465 1 90.38 148 LEU A N 1
ATOM 1188 C CA . LEU A 1 148 ? -2.719 -47.844 -4.91 1 90.38 148 LEU A CA 1
ATOM 1189 C C . LEU A 1 148 ? -3.123 -46.812 -3.877 1 90.38 148 LEU A C 1
ATOM 1191 O O . LEU A 1 148 ? -2.408 -45.812 -3.666 1 90.38 148 LEU A O 1
ATOM 1195 N N . ILE A 1 149 ? -4.16 -47.031 -3.168 1 88.31 149 ILE A N 1
ATOM 1196 C CA . ILE A 1 149 ? -4.625 -46.094 -2.162 1 88.31 149 ILE A CA 1
ATOM 1197 C C . ILE A 1 149 ? -3.719 -46.156 -0.934 1 88.31 149 ILE A C 1
ATOM 1199 O O . ILE A 1 149 ? -3.428 -45.125 -0.313 1 88.31 149 ILE A O 1
ATOM 1203 N N . VAL A 1 150 ? -3.424 -47.312 -0.618 1 88.62 150 VAL A N 1
ATOM 1204 C CA . VAL A 1 150 ? -2.551 -47.5 0.538 1 88.62 150 VAL A CA 1
ATOM 1205 C C . VAL A 1 150 ? -1.193 -46.844 0.268 1 88.62 150 VAL A C 1
ATOM 1207 O O . VAL A 1 150 ? -0.632 -46.188 1.139 1 88.62 150 VAL A O 1
ATOM 1210 N N . THR A 1 151 ? -0.733 -47.031 -0.923 1 88.69 151 THR A N 1
ATOM 1211 C CA . THR A 1 151 ? 0.534 -46.406 -1.308 1 88.69 151 THR A CA 1
ATOM 1212 C C . THR A 1 151 ? 0.437 -44.906 -1.262 1 88.69 151 THR A C 1
ATOM 1214 O O . THR A 1 151 ? 1.34 -44.219 -0.758 1 88.69 151 THR A O 1
ATOM 1217 N N . THR A 1 152 ? -0.666 -44.406 -1.814 1 86.94 152 THR A N 1
ATOM 1218 C CA . THR A 1 152 ? -0.874 -42.969 -1.827 1 86.94 152 THR A CA 1
ATOM 1219 C C . THR A 1 152 ? -0.955 -42.438 -0.405 1 86.94 152 THR A C 1
ATOM 1221 O O . THR A 1 152 ? -0.394 -41.375 -0.108 1 86.94 152 THR A O 1
ATOM 1224 N N . ALA A 1 153 ? -1.578 -43.062 0.476 1 85.31 153 ALA A N 1
ATOM 1225 C CA . ALA A 1 153 ? -1.733 -42.656 1.864 1 85.31 153 ALA A CA 1
ATOM 1226 C C . ALA A 1 153 ? -0.385 -42.594 2.576 1 85.31 153 ALA A C 1
ATOM 1228 O O . ALA A 1 153 ? -0.098 -41.656 3.312 1 85.31 153 ALA A O 1
ATOM 1229 N N . ILE A 1 154 ? 0.379 -43.531 2.379 1 86.5 154 ILE A N 1
ATOM 1230 C CA . ILE A 1 154 ? 1.697 -43.594 2.998 1 86.5 154 ILE A CA 1
ATOM 1231 C C . ILE A 1 154 ? 2.574 -42.469 2.475 1 86.5 154 ILE A C 1
ATOM 1233 O O . ILE A 1 154 ? 3.225 -41.781 3.254 1 86.5 154 ILE A O 1
ATOM 1237 N N . LEU A 1 155 ? 2.502 -42.281 1.178 1 84.44 155 LEU A N 1
ATOM 1238 C CA . LEU A 1 155 ? 3.318 -41.219 0.569 1 84.44 155 LEU A CA 1
ATOM 1239 C C . LEU A 1 155 ? 2.83 -39.844 0.985 1 84.44 155 LEU A C 1
ATOM 1241 O O . LEU A 1 155 ? 3.635 -38.938 1.186 1 84.44 155 LEU A O 1
ATOM 1245 N N . ALA A 1 156 ? 1.532 -39.75 1.064 1 81.12 156 ALA A N 1
ATOM 1246 C CA . ALA A 1 156 ? 0.95 -38.5 1.519 1 81.12 156 ALA A CA 1
ATOM 1247 C C . ALA A 1 156 ? 1.396 -38.156 2.939 1 81.12 156 ALA A C 1
ATOM 1249 O O . ALA A 1 156 ? 1.697 -37 3.252 1 81.12 156 ALA A O 1
ATOM 1250 N N . ALA A 1 157 ? 1.435 -39.062 3.807 1 78.75 157 ALA A N 1
ATOM 1251 C CA . ALA A 1 157 ? 1.88 -38.844 5.184 1 78.75 157 ALA A CA 1
ATOM 1252 C C . ALA A 1 157 ? 3.33 -38.375 5.23 1 78.75 157 ALA A C 1
ATOM 1254 O O . ALA A 1 157 ? 3.678 -37.5 6.031 1 78.75 157 ALA A O 1
ATOM 1255 N N . ILE A 1 158 ? 4.098 -38.844 4.371 1 76.69 158 ILE A N 1
ATOM 1256 C CA . ILE A 1 158 ? 5.504 -38.469 4.309 1 76.69 158 ILE A CA 1
ATOM 1257 C C . ILE A 1 158 ? 5.637 -37.031 3.789 1 76.69 158 ILE A C 1
ATOM 1259 O O . ILE A 1 158 ? 6.367 -36.219 4.363 1 76.69 158 ILE A O 1
ATOM 1263 N N . THR A 1 159 ? 4.867 -36.75 2.766 1 74.88 159 THR A N 1
ATOM 1264 C CA . THR A 1 159 ? 4.977 -35.438 2.123 1 74.88 159 THR A CA 1
ATOM 1265 C C . THR A 1 159 ? 4.402 -34.344 3.02 1 74.88 159 THR A C 1
ATOM 1267 O O . THR A 1 159 ? 4.891 -33.219 3.02 1 74.88 159 THR A O 1
ATOM 1270 N N . LEU A 1 160 ? 3.398 -34.625 3.809 1 74.12 160 LEU A N 1
ATOM 1271 C CA . LEU A 1 160 ? 2.744 -33.625 4.672 1 74.12 160 LEU A CA 1
ATOM 1272 C C . LEU A 1 160 ? 3.588 -33.344 5.91 1 74.12 160 LEU A C 1
ATOM 1274 O O . LEU A 1 160 ? 3.465 -32.281 6.52 1 74.12 160 LEU A O 1
ATOM 1278 N N . SER A 1 161 ? 4.371 -34.188 6.312 1 75.12 161 SER A N 1
ATOM 1279 C CA . SER A 1 161 ? 5.145 -34.031 7.543 1 75.12 161 SER A CA 1
ATOM 1280 C C . SER A 1 161 ? 6.418 -33.25 7.301 1 75.12 161 SER A C 1
ATOM 1282 O O . SER A 1 161 ? 6.949 -32.625 8.227 1 75.12 161 SER A O 1
ATOM 1284 N N . LEU A 1 162 ? 6.816 -33.062 6.082 1 74.75 162 LEU A N 1
ATOM 1285 C CA . LEU A 1 162 ? 8.109 -32.438 5.77 1 74.75 162 LEU A CA 1
ATOM 1286 C C . LEU A 1 162 ? 8.031 -30.938 5.848 1 74.75 162 LEU A C 1
ATOM 1288 O O . LEU A 1 162 ? 8.883 -30.297 6.477 1 74.75 162 LEU A O 1
ATOM 1292 N N . PRO A 1 163 ? 6.918 -30.375 5.332 1 67.25 163 PRO A N 1
ATOM 1293 C CA . PRO A 1 163 ? 6.887 -28.906 5.332 1 67.25 163 PRO A CA 1
ATOM 1294 C C . PRO A 1 163 ? 6.727 -28.312 6.734 1 67.25 163 PRO A C 1
ATOM 1296 O O . PRO A 1 163 ? 7.109 -27.172 6.973 1 67.25 163 PRO A O 1
ATOM 1299 N N . LYS A 1 164 ? 6.23 -29.016 7.625 1 72.62 164 LYS A N 1
ATOM 1300 C CA . LYS A 1 164 ? 6.008 -28.531 8.984 1 72.62 164 LYS A CA 1
ATOM 1301 C C . LYS A 1 164 ? 7.332 -28.25 9.688 1 72.62 164 LYS A C 1
ATOM 1303 O O . LYS A 1 164 ? 7.387 -27.438 10.617 1 72.62 164 LYS A O 1
ATOM 1308 N N . ILE A 1 165 ? 8.383 -28.672 9.133 1 76.56 165 ILE A N 1
ATOM 1309 C CA . ILE A 1 165 ? 9.695 -28.547 9.766 1 76.56 165 ILE A CA 1
ATOM 1310 C C . ILE A 1 165 ? 10.195 -27.109 9.625 1 76.56 165 ILE A C 1
ATOM 1312 O O . ILE A 1 165 ? 10.766 -26.562 10.562 1 76.56 165 ILE A O 1
ATOM 1316 N N . MET A 1 166 ? 9.883 -26.484 8.461 1 79.06 166 MET A N 1
ATOM 1317 C CA . MET A 1 166 ? 10.453 -25.156 8.203 1 79.06 166 MET A CA 1
ATOM 1318 C C . MET A 1 166 ? 9.422 -24.062 8.438 1 79.06 166 MET A C 1
ATOM 1320 O O . MET A 1 166 ? 9.727 -22.875 8.273 1 79.06 166 MET A O 1
ATOM 1324 N N . GLU A 1 167 ? 8.305 -24.406 8.828 1 76.56 167 GLU A N 1
ATOM 1325 C CA . GLU A 1 167 ? 7.203 -23.453 8.945 1 76.56 167 GLU A CA 1
ATOM 1326 C C . GLU A 1 167 ? 7.512 -22.375 9.977 1 76.56 167 GLU A C 1
ATOM 1328 O O . GLU A 1 167 ? 7.34 -21.188 9.711 1 76.56 167 GLU A O 1
ATOM 1333 N N . LYS A 1 168 ? 7.996 -22.75 11.133 1 78.5 168 LYS A N 1
ATOM 1334 C CA . LYS A 1 168 ? 8.281 -21.812 12.219 1 78.5 168 LYS A CA 1
ATOM 1335 C C . LYS A 1 168 ? 9.414 -20.875 11.844 1 78.5 168 LYS A C 1
ATOM 1337 O O . LYS A 1 168 ? 9.32 -19.656 12.062 1 78.5 168 LYS A O 1
ATOM 1342 N N . LYS A 1 169 ? 10.398 -21.391 11.242 1 84.69 169 LYS A N 1
ATOM 1343 C CA . LYS A 1 169 ? 11.562 -20.578 10.883 1 84.69 169 LYS A CA 1
ATOM 1344 C C . LYS A 1 169 ? 11.211 -19.562 9.797 1 84.69 169 LYS A C 1
ATOM 1346 O O . LYS A 1 169 ? 11.648 -18.406 9.859 1 84.69 169 LYS A O 1
ATOM 1351 N N . THR A 1 170 ? 10.445 -19.938 8.906 1 82.25 170 THR A N 1
ATOM 1352 C CA . THR A 1 170 ? 10.039 -19.031 7.832 1 82.25 170 THR A CA 1
ATOM 1353 C C . THR A 1 170 ? 9.164 -17.922 8.375 1 82.25 170 THR A C 1
ATOM 1355 O O . THR A 1 170 ? 9.281 -16.766 7.949 1 82.25 170 THR A O 1
ATOM 1358 N N . SER A 1 171 ? 8.445 -18.234 9.336 1 78.69 171 SER A N 1
ATOM 1359 C CA . SER A 1 171 ? 7.559 -17.234 9.938 1 78.69 171 SER A CA 1
ATOM 1360 C C . SER A 1 171 ? 8.344 -16.203 10.727 1 78.69 171 SER A C 1
ATOM 1362 O O . SER A 1 171 ? 8.078 -15 10.625 1 78.69 171 SER A O 1
ATOM 1364 N N . ILE A 1 172 ? 9.312 -16.656 11.438 1 85.62 172 ILE A N 1
ATOM 1365 C CA . ILE A 1 172 ? 10.125 -15.773 12.258 1 85.62 172 ILE A CA 1
ATOM 1366 C C . ILE A 1 172 ? 10.922 -14.828 11.367 1 85.62 172 ILE A C 1
ATOM 1368 O O . ILE A 1 172 ? 11.016 -13.633 11.641 1 85.62 172 ILE A O 1
ATOM 1372 N N . THR A 1 173 ? 11.445 -15.352 10.32 1 87.62 173 THR A N 1
ATOM 1373 C CA . THR A 1 173 ? 12.258 -14.523 9.438 1 87.62 173 THR A CA 1
ATOM 1374 C C . THR A 1 173 ? 11.383 -13.531 8.672 1 87.62 173 THR A C 1
ATOM 1376 O O . THR A 1 173 ? 11.82 -12.414 8.375 1 87.62 173 THR A O 1
ATOM 1379 N N . MET A 1 174 ? 10.148 -13.867 8.43 1 81.62 174 MET A N 1
ATOM 1380 C CA . MET A 1 174 ? 9.234 -12.938 7.766 1 81.62 174 MET A CA 1
ATOM 1381 C C . MET A 1 174 ? 8.859 -11.781 8.688 1 81.62 174 MET A C 1
ATOM 1383 O O . MET A 1 174 ? 8.758 -10.641 8.25 1 81.62 174 MET A O 1
ATOM 1387 N N . ASP A 1 175 ? 8.734 -12.117 9.906 1 80.88 175 ASP A N 1
ATOM 1388 C CA . ASP A 1 175 ? 8.461 -11.078 10.891 1 80.88 175 ASP A CA 1
ATOM 1389 C C . ASP A 1 175 ? 9.617 -10.086 10.977 1 80.88 175 ASP A C 1
ATOM 1391 O O . ASP A 1 175 ? 9.398 -8.883 11.125 1 80.88 175 ASP A O 1
ATOM 1395 N N . LYS A 1 176 ? 10.742 -10.633 10.867 1 87.44 176 LYS A N 1
ATOM 1396 C CA . LYS A 1 176 ? 11.922 -9.781 10.891 1 87.44 176 LYS A CA 1
ATOM 1397 C C . LYS A 1 176 ? 11.977 -8.875 9.664 1 87.44 176 LYS A C 1
ATOM 1399 O O . LYS A 1 176 ? 12.359 -7.703 9.766 1 87.44 176 LYS A O 1
ATOM 1404 N N . VAL A 1 177 ? 11.586 -9.352 8.492 1 86.44 177 VAL A N 1
ATOM 1405 C CA . VAL A 1 177 ? 11.539 -8.547 7.277 1 86.44 177 VAL A CA 1
ATOM 1406 C C . VAL A 1 177 ? 10.547 -7.406 7.453 1 86.44 177 VAL A C 1
ATOM 1408 O O . VAL A 1 177 ? 10.836 -6.262 7.098 1 86.44 177 VAL A O 1
ATOM 1411 N N . ASN A 1 178 ? 9.461 -7.648 8.062 1 81.06 178 ASN A N 1
ATOM 1412 C CA . ASN A 1 178 ? 8.43 -6.645 8.281 1 81.06 178 ASN A CA 1
ATOM 1413 C C . ASN A 1 178 ? 8.891 -5.566 9.258 1 81.06 178 ASN A C 1
ATOM 1415 O O . ASN A 1 178 ? 8.609 -4.383 9.055 1 81.06 178 ASN A O 1
ATOM 1419 N N . GLN A 1 179 ? 9.586 -5.992 10.242 1 84.69 179 GLN A N 1
ATOM 1420 C CA . GLN A 1 179 ? 10.117 -5.047 11.211 1 84.69 179 GLN A CA 1
ATOM 1421 C C . GLN A 1 179 ? 11.148 -4.117 10.57 1 84.69 179 GLN A C 1
ATOM 1423 O O . GLN A 1 179 ? 11.109 -2.904 10.773 1 84.69 179 GLN A O 1
ATOM 1428 N N . GLU A 1 180 ? 12.008 -4.754 9.836 1 90.25 180 GLU A N 1
ATOM 1429 C CA . GLU A 1 180 ? 13.047 -3.955 9.188 1 90.25 180 GLU A CA 1
ATOM 1430 C C . GLU A 1 180 ? 12.453 -3.045 8.117 1 90.25 180 GLU A C 1
ATOM 1432 O O . GLU A 1 180 ? 12.945 -1.939 7.891 1 90.25 180 GLU A O 1
ATOM 1437 N N . HIS A 1 181 ? 11.422 -3.475 7.477 1 86.38 181 HIS A N 1
ATOM 1438 C CA . HIS A 1 181 ? 10.711 -2.635 6.52 1 86.38 181 HIS A CA 1
ATOM 1439 C C . HIS A 1 181 ? 10.094 -1.42 7.203 1 86.38 181 HIS A C 1
ATOM 1441 O O . HIS A 1 181 ? 10.156 -0.306 6.676 1 86.38 181 HIS A O 1
ATOM 1447 N N . SER A 1 182 ? 9.57 -1.603 8.359 1 81.69 182 SER A N 1
ATOM 1448 C CA . SER A 1 182 ? 8.992 -0.514 9.141 1 81.69 182 SER A CA 1
ATOM 1449 C C . SER A 1 182 ? 10.055 0.499 9.547 1 81.69 182 SER A C 1
ATOM 1451 O O . SER A 1 182 ? 9.812 1.708 9.516 1 81.69 182 SER A O 1
ATOM 1453 N N . LYS A 1 183 ? 11.133 -0.034 9.93 1 88.5 183 LYS A N 1
ATOM 1454 C CA . LYS A 1 183 ? 12.234 0.844 10.297 1 88.5 183 LYS A CA 1
ATOM 1455 C C . LYS A 1 183 ? 12.703 1.672 9.109 1 88.5 183 LYS A C 1
ATOM 1457 O O . LYS A 1 183 ? 13.062 2.842 9.258 1 88.5 183 LYS A O 1
ATOM 1462 N N . LEU A 1 184 ? 12.727 1.019 7.965 1 89.62 184 LEU A N 1
ATOM 1463 C CA . LEU A 1 184 ? 13.109 1.73 6.754 1 89.62 184 LEU A CA 1
ATOM 1464 C C . LEU A 1 184 ? 12.133 2.857 6.449 1 89.62 184 LEU A C 1
ATOM 1466 O O . LEU A 1 184 ? 12.547 3.982 6.152 1 89.62 184 LEU A O 1
ATOM 1470 N N . LEU A 1 185 ? 10.922 2.621 6.598 1 84.56 185 LEU A N 1
ATOM 1471 C CA . LEU A 1 185 ? 9.898 3.629 6.336 1 84.56 185 LEU A CA 1
ATOM 1472 C C . LEU A 1 185 ? 10.016 4.789 7.316 1 84.56 185 LEU A C 1
ATOM 1474 O O . LEU A 1 185 ? 9.906 5.953 6.926 1 84.56 185 LEU A O 1
ATOM 1478 N N . ASN A 1 186 ? 10.258 4.461 8.508 1 85.12 186 ASN A N 1
ATOM 1479 C CA . ASN A 1 186 ? 10.438 5.484 9.531 1 85.12 186 ASN A CA 1
ATOM 1480 C C . ASN A 1 186 ? 11.656 6.355 9.242 1 85.12 186 ASN A C 1
ATOM 1482 O O . ASN A 1 186 ? 11.609 7.574 9.414 1 85.12 186 ASN A O 1
ATOM 1486 N N . ALA A 1 187 ? 12.633 5.633 8.867 1 89.06 187 ALA A N 1
ATOM 1487 C CA . ALA A 1 187 ? 13.852 6.371 8.555 1 89.06 187 ALA A CA 1
ATOM 1488 C C . ALA A 1 187 ? 13.633 7.316 7.375 1 89.06 187 ALA A C 1
ATOM 1490 O O . ALA A 1 187 ? 14.102 8.461 7.395 1 89.06 187 ALA A O 1
ATOM 1491 N N . ILE A 1 188 ? 12.969 6.855 6.418 1 88.88 188 ILE A N 1
ATOM 1492 C CA . ILE A 1 188 ? 12.68 7.691 5.262 1 88.88 188 ILE A CA 1
ATOM 1493 C C . ILE A 1 188 ? 11.844 8.898 5.691 1 88.88 188 ILE A C 1
ATOM 1495 O O . ILE A 1 188 ? 12.148 10.031 5.32 1 88.88 188 ILE A O 1
ATOM 1499 N N . GLU A 1 189 ? 10.906 8.641 6.465 1 86.31 189 GLU A N 1
ATOM 1500 C CA . GLU A 1 189 ? 10.016 9.703 6.93 1 86.31 189 GLU A CA 1
ATOM 1501 C C . GLU A 1 189 ? 10.773 10.742 7.746 1 86.31 189 GLU A C 1
ATOM 1503 O O . GLU A 1 189 ? 10.617 11.945 7.523 1 86.31 189 GLU A O 1
ATOM 1508 N N . HIS A 1 190 ? 11.625 10.312 8.578 1 86.06 190 HIS A N 1
ATOM 1509 C CA . HIS A 1 190 ? 12.289 11.203 9.523 1 86.06 190 HIS A CA 1
ATOM 1510 C C . HIS A 1 190 ? 13.469 11.914 8.867 1 86.06 190 HIS A C 1
ATOM 1512 O O . HIS A 1 190 ? 13.711 13.094 9.125 1 86.06 190 HIS A O 1
ATOM 1518 N N . TRP A 1 191 ? 14.133 11.273 8.039 1 89.06 191 TRP A N 1
ATOM 1519 C CA . TRP A 1 191 ? 15.359 11.844 7.492 1 89.06 191 TRP A CA 1
ATOM 1520 C C . TRP A 1 191 ? 15.086 12.57 6.176 1 89.06 191 TRP A C 1
ATOM 1522 O O . TRP A 1 191 ? 15.586 13.672 5.949 1 89.06 191 TRP A O 1
ATOM 1532 N N . LEU A 1 192 ? 14.25 12.016 5.457 1 87.62 192 LEU A N 1
ATOM 1533 C CA . LEU A 1 192 ? 13.945 12.68 4.191 1 87.62 192 LEU A CA 1
ATOM 1534 C C . LEU A 1 192 ? 12.898 13.766 4.391 1 87.62 192 LEU A C 1
ATOM 1536 O O . LEU A 1 192 ? 12.781 14.68 3.57 1 87.62 192 LEU A O 1
ATOM 1540 N N . GLY A 1 193 ? 12.156 13.633 5.395 1 83.69 193 GLY A N 1
ATOM 1541 C CA . GLY A 1 193 ? 11.266 14.719 5.754 1 83.69 193 GLY A CA 1
ATOM 1542 C C . GLY A 1 193 ? 11.992 16.016 6.059 1 83.69 193 GLY A C 1
ATOM 1543 O O . GLY A 1 193 ? 11.445 17.109 5.875 1 83.69 193 GLY A O 1
ATOM 1544 N N . GLY A 1 194 ? 13.211 15.922 6.547 1 86.56 194 GLY A N 1
ATOM 1545 C CA . GLY A 1 194 ? 14.055 17.078 6.836 1 86.56 194 GLY A CA 1
ATOM 1546 C C . GLY A 1 194 ? 15.172 17.266 5.828 1 86.56 194 GLY A C 1
ATOM 1547 O O . GLY A 1 194 ? 16.25 17.734 6.172 1 86.56 194 GLY A O 1
ATOM 1548 N N . LEU A 1 195 ? 14.898 16.875 4.652 1 86.88 195 LEU A N 1
ATOM 1549 C CA . LEU A 1 195 ? 15.93 16.875 3.619 1 86.88 195 LEU A CA 1
ATOM 1550 C C . LEU A 1 195 ? 16.469 18.281 3.377 1 86.88 195 LEU A C 1
ATOM 1552 O O . LEU A 1 195 ? 17.656 18.469 3.143 1 86.88 195 LEU A O 1
ATOM 1556 N N . GLN A 1 196 ? 15.617 19.25 3.414 1 83.19 196 GLN A N 1
ATOM 1557 C CA . GLN A 1 196 ? 16.031 20.625 3.178 1 83.19 196 GLN A CA 1
ATOM 1558 C C . GLN A 1 196 ? 17 21.094 4.258 1 83.19 196 GLN A C 1
ATOM 1560 O O . GLN A 1 196 ? 17.953 21.828 3.967 1 83.19 196 GLN A O 1
ATOM 1565 N N . GLU A 1 197 ? 16.703 20.656 5.445 1 85.94 197 GLU A N 1
ATOM 1566 C CA . GLU A 1 197 ? 17.594 21 6.547 1 85.94 197 GLU A CA 1
ATOM 1567 C C . GLU A 1 197 ? 18.953 20.312 6.395 1 85.94 197 GLU A C 1
ATOM 1569 O O . GLU A 1 197 ? 20 20.906 6.66 1 85.94 197 GLU A O 1
ATOM 1574 N N . LEU A 1 198 ? 18.906 19.156 5.98 1 87.81 198 LEU A N 1
ATOM 1575 C CA . LEU A 1 198 ? 20.141 18.406 5.793 1 87.81 198 LEU A CA 1
ATOM 1576 C C . LEU A 1 198 ? 20.984 19.031 4.684 1 87.81 198 LEU A C 1
ATOM 1578 O O . LEU A 1 198 ? 22.219 19.062 4.773 1 87.81 198 LEU A O 1
ATOM 1582 N N . ARG A 1 199 ? 20.359 19.547 3.725 1 83.31 199 ARG A N 1
ATOM 1583 C CA . ARG A 1 199 ? 21.047 20.219 2.633 1 83.31 199 ARG A CA 1
ATOM 1584 C C . ARG A 1 199 ? 21.688 21.531 3.109 1 83.31 199 ARG A C 1
ATOM 1586 O O . ARG A 1 199 ? 22.812 21.844 2.758 1 83.31 199 ARG A O 1
ATOM 1593 N N . ARG A 1 200 ? 20.875 22.172 3.811 1 82.88 200 ARG A N 1
ATOM 1594 C CA . ARG A 1 200 ? 21.297 23.484 4.289 1 82.88 200 ARG A CA 1
ATOM 1595 C C . ARG A 1 200 ? 22.578 23.375 5.121 1 82.88 200 ARG A C 1
ATOM 1597 O O . ARG A 1 200 ? 23.453 24.25 5.051 1 82.88 200 ARG A O 1
ATOM 1604 N N . TYR A 1 201 ? 22.719 22.281 5.785 1 86.12 201 TYR A N 1
ATOM 1605 C CA . TYR A 1 201 ? 23.859 22.141 6.68 1 86.12 201 TYR A CA 1
ATOM 1606 C C . TYR A 1 201 ? 24.859 21.125 6.137 1 86.12 201 TYR A C 1
ATOM 1608 O O . TYR A 1 201 ? 25.719 20.641 6.867 1 86.12 201 TYR A O 1
ATOM 1616 N N . THR A 1 202 ? 24.719 20.641 4.918 1 81.75 202 THR A N 1
ATOM 1617 C CA . THR A 1 202 ? 25.625 19.75 4.203 1 81.75 202 THR A CA 1
ATOM 1618 C C . THR A 1 202 ? 25.875 18.484 5.004 1 81.75 202 THR A C 1
ATOM 1620 O O . THR A 1 202 ? 27.016 18.078 5.195 1 81.75 202 THR A O 1
ATOM 1623 N N . ALA A 1 203 ? 24.812 17.969 5.477 1 85.75 203 ALA A N 1
ATOM 1624 C CA . ALA A 1 203 ? 24.906 16.766 6.293 1 85.75 203 ALA A CA 1
ATOM 1625 C C . ALA A 1 203 ? 24.516 15.523 5.48 1 85.75 203 ALA A C 1
ATOM 1627 O O . ALA A 1 203 ? 23.75 14.68 5.949 1 85.75 203 ALA A O 1
ATOM 1628 N N . TYR A 1 204 ? 25.047 15.352 4.367 1 85.88 204 TYR A N 1
ATOM 1629 C CA . TYR A 1 204 ? 24.734 14.203 3.523 1 85.88 204 TYR A CA 1
ATOM 1630 C C . TYR A 1 204 ? 25.328 12.922 4.113 1 85.88 204 TYR A C 1
ATOM 1632 O O . TYR A 1 204 ? 24.719 11.852 4.023 1 85.88 204 TYR A O 1
ATOM 1640 N N . GLY A 1 205 ? 26.5 13.008 4.625 1 86.38 205 GLY A N 1
ATOM 1641 C CA . GLY A 1 205 ? 27.188 11.828 5.156 1 86.38 205 GLY A CA 1
ATOM 1642 C C . GLY A 1 205 ? 26.359 11.078 6.184 1 86.38 205 GLY A C 1
ATOM 1643 O O . GLY A 1 205 ? 26.281 9.852 6.148 1 86.38 205 GLY A O 1
ATOM 1644 N N . ARG A 1 206 ? 25.719 11.797 7.008 1 88.38 206 ARG A N 1
ATOM 1645 C CA . ARG A 1 206 ? 24.906 11.148 8.031 1 88.38 206 ARG A CA 1
ATOM 1646 C C . ARG A 1 206 ? 23.641 10.539 7.43 1 88.38 206 ARG A C 1
ATOM 1648 O O . ARG A 1 206 ? 23.234 9.445 7.816 1 88.38 206 ARG A O 1
ATOM 1655 N N . LEU A 1 207 ? 23.047 11.344 6.574 1 89.38 207 LEU A N 1
ATOM 1656 C CA . LEU A 1 207 ? 21.891 10.812 5.883 1 89.38 207 LEU A CA 1
ATOM 1657 C C . LEU A 1 207 ? 22.219 9.508 5.164 1 89.38 207 LEU A C 1
ATOM 1659 O O . LEU A 1 207 ? 21.516 8.516 5.309 1 89.38 207 LEU A O 1
ATOM 1663 N N . ALA A 1 208 ? 23.328 9.516 4.465 1 90.12 208 ALA A N 1
ATOM 1664 C CA . ALA A 1 208 ? 23.75 8.352 3.689 1 90.12 208 ALA A CA 1
ATOM 1665 C C . ALA A 1 208 ? 24.047 7.164 4.602 1 90.12 208 ALA A C 1
ATOM 1667 O O . ALA A 1 208 ? 23.656 6.031 4.289 1 90.12 208 ALA A O 1
ATOM 1668 N N . ARG A 1 209 ? 24.672 7.414 5.66 1 90.5 209 ARG A N 1
ATOM 1669 C CA . ARG A 1 209 ? 25.016 6.344 6.59 1 90.5 209 ARG A CA 1
ATOM 1670 C C . ARG A 1 209 ? 23.766 5.734 7.215 1 90.5 209 ARG A C 1
ATOM 1672 O O . ARG A 1 209 ? 23.672 4.512 7.352 1 90.5 209 ARG A O 1
ATOM 1679 N N . GLN A 1 210 ? 22.891 6.578 7.598 1 90.88 210 GLN A N 1
ATOM 1680 C CA . GLN A 1 210 ? 21.672 6.09 8.234 1 90.88 210 GLN A CA 1
ATOM 1681 C C . GLN A 1 210 ? 20.812 5.309 7.25 1 90.88 210 GLN A C 1
ATOM 1683 O O . GLN A 1 210 ? 20.297 4.234 7.578 1 90.88 210 GLN A O 1
ATOM 1688 N N . MET A 1 211 ? 20.672 5.82 6.117 1 90.94 211 MET A N 1
ATOM 1689 C CA . MET A 1 211 ? 19.859 5.148 5.102 1 90.94 211 MET A CA 1
ATOM 1690 C C . MET A 1 211 ? 20.516 3.838 4.672 1 90.94 211 MET A C 1
ATOM 1692 O O . MET A 1 211 ? 19.812 2.854 4.414 1 90.94 211 MET A O 1
ATOM 1696 N N . GLN A 1 212 ? 21.828 3.812 4.562 1 90.88 212 GLN A N 1
ATOM 1697 C CA . GLN A 1 212 ? 22.531 2.588 4.203 1 90.88 212 GLN A CA 1
ATOM 1698 C C . GLN A 1 212 ? 22.344 1.512 5.27 1 90.88 212 GLN A C 1
ATOM 1700 O O . GLN A 1 212 ? 22.188 0.333 4.945 1 90.88 212 GLN A O 1
ATOM 1705 N N . LYS A 1 213 ? 22.359 1.987 6.422 1 92.19 213 LYS A N 1
ATOM 1706 C CA . LYS A 1 213 ? 22.203 1.043 7.523 1 92.19 213 LYS A CA 1
ATOM 1707 C C . LYS A 1 213 ? 20.797 0.427 7.527 1 92.19 213 LYS A C 1
ATOM 1709 O O . LYS A 1 213 ? 20.656 -0.796 7.566 1 92.19 213 LYS A O 1
ATOM 1714 N N . VAL A 1 214 ? 19.828 1.236 7.445 1 92.19 214 VAL A N 1
ATOM 1715 C CA . VAL A 1 214 ? 18.453 0.755 7.547 1 92.19 214 VAL A CA 1
ATOM 1716 C C . VAL A 1 214 ? 18.094 -0.052 6.301 1 92.19 214 VAL A C 1
ATOM 1718 O O . VAL A 1 214 ? 17.438 -1.098 6.398 1 92.19 214 VAL A O 1
ATOM 1721 N N . SER A 1 215 ? 18.469 0.442 5.188 1 91.38 215 SER A N 1
ATOM 1722 C CA . SER A 1 215 ? 18.25 -0.306 3.955 1 91.38 215 SER A CA 1
ATOM 1723 C C . SER A 1 215 ? 19.031 -1.615 3.959 1 91.38 215 SER A C 1
ATOM 1725 O O . SER A 1 215 ? 18.531 -2.645 3.498 1 91.38 215 SER A O 1
ATOM 1727 N N . GLY A 1 216 ? 20.25 -1.589 4.414 1 91.44 216 GLY A N 1
ATOM 1728 C CA . GLY A 1 216 ? 21.062 -2.791 4.512 1 91.44 216 GLY A CA 1
ATOM 1729 C C . GLY A 1 216 ? 20.453 -3.852 5.41 1 91.44 216 GLY A C 1
ATOM 1730 O O . GLY A 1 216 ? 20.453 -5.035 5.07 1 91.44 216 GLY A O 1
ATOM 1731 N N . ASN A 1 217 ? 19.906 -3.432 6.508 1 92.62 217 ASN A N 1
ATOM 1732 C CA . ASN A 1 217 ? 19.25 -4.359 7.422 1 92.62 217 ASN A CA 1
ATOM 1733 C C . ASN A 1 217 ? 18.016 -4.988 6.785 1 92.62 217 ASN A C 1
ATOM 1735 O O . ASN A 1 217 ? 17.75 -6.176 6.977 1 92.62 217 ASN A O 1
ATOM 1739 N N . TYR A 1 218 ? 17.266 -4.273 6.066 1 90.81 218 TYR A N 1
ATOM 1740 C CA . TYR A 1 218 ? 16.094 -4.766 5.355 1 90.81 218 TYR A CA 1
ATOM 1741 C C . TYR A 1 218 ? 16.484 -5.812 4.316 1 90.81 218 TYR A C 1
ATOM 1743 O O . TYR A 1 218 ? 15.844 -6.863 4.215 1 90.81 218 TYR A O 1
ATOM 1751 N N . VAL A 1 219 ? 17.609 -5.469 3.641 1 90.19 219 VAL A N 1
ATOM 1752 C CA . VAL A 1 219 ? 18.094 -6.379 2.611 1 90.19 219 VAL A CA 1
ATOM 1753 C C . VAL A 1 219 ? 18.578 -7.676 3.254 1 90.19 219 VAL A C 1
ATOM 1755 O O . VAL A 1 219 ? 18.297 -8.766 2.762 1 90.19 219 VAL A O 1
ATOM 1758 N N . LYS A 1 220 ? 19.281 -7.562 4.336 1 91.88 220 LYS A N 1
ATOM 1759 C CA . LYS A 1 220 ? 19.781 -8.742 5.035 1 91.88 220 LYS A CA 1
ATOM 1760 C C . LYS A 1 220 ? 18.641 -9.617 5.535 1 91.88 220 LYS A C 1
ATOM 1762 O O . LYS A 1 220 ? 18.703 -10.844 5.449 1 91.88 220 LYS A O 1
ATOM 1767 N N . ALA A 1 221 ? 17.656 -9.008 6.082 1 90.81 221 ALA A N 1
ATOM 1768 C CA . ALA A 1 221 ? 16.484 -9.742 6.551 1 90.81 221 ALA A CA 1
ATOM 1769 C C . ALA A 1 221 ? 15.781 -10.453 5.395 1 90.81 221 ALA A C 1
ATOM 1771 O O . ALA A 1 221 ? 15.352 -11.602 5.535 1 90.81 221 ALA A O 1
ATOM 1772 N N . ASN A 1 222 ? 15.688 -9.82 4.277 1 88.31 222 ASN A N 1
ATOM 1773 C CA . ASN A 1 222 ? 15.062 -10.406 3.1 1 88.31 222 ASN A CA 1
ATOM 1774 C C . ASN A 1 222 ? 15.859 -11.609 2.59 1 88.31 222 ASN A C 1
ATOM 1776 O O . ASN A 1 222 ? 15.273 -12.633 2.229 1 88.31 222 ASN A O 1
ATOM 1780 N N . LYS A 1 223 ? 17.156 -11.461 2.562 1 90.12 223 LYS A N 1
ATOM 1781 C CA . LYS A 1 223 ? 18 -12.562 2.119 1 90.12 223 LYS A CA 1
ATOM 1782 C C . LYS A 1 223 ? 17.844 -13.781 3.016 1 90.12 223 LYS A C 1
ATOM 1784 O O . LYS A 1 223 ? 17.781 -14.914 2.529 1 90.12 223 LYS A O 1
ATOM 1789 N N . GLN A 1 224 ? 17.75 -13.562 4.258 1 90.81 224 GLN A N 1
ATOM 1790 C CA . GLN A 1 224 ? 17.578 -14.656 5.199 1 90.81 224 GLN A CA 1
ATOM 1791 C C . GLN A 1 224 ? 16.219 -15.336 5.023 1 90.81 224 GLN A C 1
ATOM 1793 O O . GLN A 1 224 ? 16.125 -16.562 5.062 1 90.81 224 GLN A O 1
ATOM 1798 N N . ASN A 1 225 ? 15.203 -14.586 4.828 1 88.75 225 ASN A N 1
ATOM 1799 C CA . ASN A 1 225 ? 13.875 -15.141 4.609 1 88.75 225 ASN A CA 1
ATOM 1800 C C . ASN A 1 225 ? 13.812 -15.977 3.338 1 88.75 225 ASN A C 1
ATOM 1802 O O . ASN A 1 225 ? 13.234 -17.062 3.328 1 88.75 225 ASN A O 1
ATOM 1806 N N . TYR A 1 226 ? 14.422 -15.508 2.32 1 86.38 226 TYR A N 1
ATOM 1807 C CA . TYR A 1 226 ? 14.406 -16.25 1.059 1 86.38 226 TYR A CA 1
ATOM 1808 C C . TYR A 1 226 ? 15.195 -17.547 1.171 1 86.38 226 TYR A C 1
ATOM 1810 O O . TYR A 1 226 ? 14.844 -18.547 0.544 1 86.38 226 TYR A O 1
ATOM 1818 N N . LYS A 1 227 ? 16.266 -17.5 1.948 1 89.31 227 LYS A N 1
ATOM 1819 C CA . LYS A 1 227 ? 17.047 -18.719 2.18 1 89.31 227 LYS A CA 1
ATOM 1820 C C . LYS A 1 227 ? 16.188 -19.797 2.836 1 89.31 227 LYS A C 1
ATOM 1822 O O . LYS A 1 227 ? 16.172 -20.953 2.387 1 89.31 227 LYS A O 1
ATOM 1827 N N . TYR A 1 228 ? 15.453 -19.453 3.773 1 86.88 228 TYR A N 1
ATOM 1828 C CA . TYR A 1 228 ? 14.641 -20.438 4.48 1 86.88 228 TYR A CA 1
ATOM 1829 C C . TYR A 1 228 ? 13.453 -20.859 3.631 1 86.88 228 TYR A C 1
ATOM 1831 O O . TYR A 1 228 ? 13.023 -22.016 3.693 1 86.88 228 TYR A O 1
ATOM 1839 N N . ARG A 1 229 ? 12.992 -19.969 2.857 1 81.38 229 ARG A N 1
ATOM 1840 C CA . ARG A 1 229 ? 11.93 -20.344 1.922 1 81.38 229 ARG A CA 1
ATOM 1841 C C . ARG A 1 229 ? 12.445 -21.344 0.883 1 81.38 229 ARG A C 1
ATOM 1843 O O . ARG A 1 229 ? 11.742 -22.281 0.514 1 81.38 229 ARG A O 1
ATOM 1850 N N . ALA A 1 230 ? 13.641 -21.062 0.476 1 85.88 230 ALA A N 1
ATOM 1851 C CA . ALA A 1 230 ? 14.258 -21.969 -0.493 1 85.88 230 ALA A CA 1
ATOM 1852 C C . ALA A 1 230 ? 14.469 -23.344 0.11 1 85.88 230 ALA A C 1
ATOM 1854 O O . ALA A 1 230 ? 14.219 -24.359 -0.546 1 85.88 230 ALA A O 1
ATOM 1855 N N . ILE A 1 231 ? 14.859 -23.375 1.339 1 87.31 231 ILE A N 1
ATOM 1856 C CA . ILE A 1 231 ? 15.055 -24.641 2.018 1 87.31 231 ILE A CA 1
ATOM 1857 C C . ILE A 1 231 ? 13.719 -25.375 2.154 1 87.31 231 ILE A C 1
ATOM 1859 O O . ILE A 1 231 ? 13.641 -26.578 1.948 1 87.31 231 ILE A O 1
ATOM 1863 N N . SER A 1 232 ? 12.742 -24.641 2.502 1 81.56 232 SER A N 1
ATOM 1864 C CA . SER A 1 232 ? 11.406 -25.219 2.59 1 81.56 232 SER A CA 1
ATOM 1865 C C . SER A 1 232 ? 10.961 -25.781 1.245 1 81.56 232 SER A C 1
ATOM 1867 O O . SER A 1 232 ? 10.375 -26.875 1.183 1 81.56 232 SER A O 1
ATOM 1869 N N . GLU A 1 233 ? 11.266 -25.125 0.162 1 80.5 233 GLU A N 1
ATOM 1870 C CA . GLU A 1 233 ? 10.898 -25.562 -1.178 1 80.5 233 GLU A CA 1
ATOM 1871 C C . GLU A 1 233 ? 11.68 -26.812 -1.576 1 80.5 233 GLU A C 1
ATOM 1873 O O . GLU A 1 233 ? 11.141 -27.703 -2.252 1 80.5 233 GLU A O 1
ATOM 1878 N N . ILE A 1 234 ? 12.914 -26.828 -1.146 1 84.94 234 ILE A N 1
ATOM 1879 C CA . ILE A 1 234 ? 13.742 -27.984 -1.427 1 84.94 234 ILE A CA 1
ATOM 1880 C C . ILE A 1 234 ? 13.172 -29.219 -0.71 1 84.94 234 ILE A C 1
ATOM 1882 O O . ILE A 1 234 ? 13.016 -30.281 -1.315 1 84.94 234 ILE A O 1
ATOM 1886 N N . ILE A 1 235 ? 12.812 -29.062 0.482 1 82.75 235 ILE A N 1
ATOM 1887 C CA . ILE A 1 235 ? 12.258 -30.156 1.268 1 82.75 235 ILE A CA 1
ATOM 1888 C C . ILE A 1 235 ? 10.945 -30.625 0.654 1 82.75 235 ILE A C 1
ATOM 1890 O O . ILE A 1 235 ? 10.711 -31.828 0.497 1 82.75 235 ILE A O 1
ATOM 1894 N N . ASN A 1 236 ? 10.164 -29.688 0.257 1 76.19 236 ASN A N 1
ATOM 1895 C CA . ASN A 1 236 ? 8.906 -30.016 -0.394 1 76.19 236 ASN A CA 1
ATOM 1896 C C . ASN A 1 236 ? 9.133 -30.703 -1.739 1 76.19 236 ASN A C 1
ATOM 1898 O O . ASN A 1 236 ? 8.422 -31.656 -2.09 1 76.19 236 ASN A O 1
ATOM 1902 N N . GLY A 1 237 ? 10.078 -30.156 -2.492 1 76.25 237 GLY A N 1
ATOM 1903 C CA . GLY A 1 237 ? 10.414 -30.766 -3.77 1 76.25 237 GLY A CA 1
ATOM 1904 C C . GLY A 1 237 ? 10.898 -32.188 -3.641 1 76.25 237 GLY A C 1
ATOM 1905 O O . GLY A 1 237 ? 10.508 -33.062 -4.426 1 76.25 237 GLY A O 1
ATOM 1906 N N . LEU A 1 238 ? 11.68 -32.5 -2.623 1 79.88 238 LEU A N 1
ATOM 1907 C CA . LEU A 1 238 ? 12.172 -33.844 -2.363 1 79.88 238 LEU A CA 1
ATOM 1908 C C . LEU A 1 238 ? 11.023 -34.781 -1.979 1 79.88 238 LEU A C 1
ATOM 1910 O O . LEU A 1 238 ? 10.969 -35.906 -2.436 1 79.88 238 LEU A O 1
ATOM 1914 N N . GLY A 1 239 ? 10.195 -34.25 -1.141 1 76.62 239 GLY A N 1
ATOM 1915 C CA . GLY A 1 239 ? 9.031 -35.031 -0.771 1 76.62 239 GLY A CA 1
ATOM 1916 C C . GLY A 1 239 ? 8.156 -35.406 -1.953 1 76.62 239 GLY A C 1
ATOM 1917 O O . GLY A 1 239 ? 7.715 -36.531 -2.082 1 76.62 239 GLY A O 1
ATOM 1918 N N . ASN A 1 240 ? 7.961 -34.469 -2.828 1 75.31 240 ASN A N 1
ATOM 1919 C CA . ASN A 1 240 ? 7.145 -34.719 -4.016 1 75.31 240 ASN A CA 1
ATOM 1920 C C . ASN A 1 240 ? 7.805 -35.688 -4.969 1 75.31 240 ASN A C 1
ATOM 1922 O O . ASN A 1 240 ? 7.133 -36.562 -5.535 1 75.31 240 ASN A O 1
ATOM 1926 N N . ALA A 1 241 ? 9.062 -35.531 -5.145 1 76.56 241 ALA A N 1
ATOM 1927 C CA . ALA A 1 241 ? 9.797 -36.469 -6.016 1 76.56 241 ALA A CA 1
ATOM 1928 C C . ALA A 1 241 ? 9.727 -37.875 -5.484 1 76.56 241 ALA A C 1
ATOM 1930 O O . ALA A 1 241 ? 9.469 -38.812 -6.242 1 76.56 241 ALA A O 1
ATOM 1931 N N . LEU A 1 242 ? 9.891 -38.031 -4.199 1 78.19 242 LEU A N 1
ATOM 1932 C CA . LEU A 1 242 ? 9.844 -39.344 -3.586 1 78.19 242 LEU A CA 1
ATOM 1933 C C . LEU A 1 242 ? 8.445 -39.969 -3.721 1 78.19 242 LEU A C 1
ATOM 1935 O O . LEU A 1 242 ? 8.312 -41.156 -3.969 1 78.19 242 LEU A O 1
ATOM 1939 N N . SER A 1 243 ? 7.516 -39.156 -3.568 1 79 243 SER A N 1
ATOM 1940 C CA . SER A 1 243 ? 6.141 -39.625 -3.668 1 79 243 SER A CA 1
ATOM 1941 C C . SER A 1 243 ? 5.805 -40.062 -5.098 1 79 243 SER A C 1
ATOM 1943 O O . SER A 1 243 ? 5.133 -41.062 -5.312 1 79 243 SER A O 1
ATOM 1945 N N . GLN A 1 244 ? 6.199 -39.25 -6.051 1 77.56 244 GLN A N 1
ATOM 1946 C CA . GLN A 1 244 ? 5.926 -39.562 -7.449 1 77.56 244 GLN A CA 1
ATOM 1947 C C . GLN A 1 244 ? 6.625 -40.844 -7.879 1 77.56 244 GLN A C 1
ATOM 1949 O O . GLN A 1 244 ? 6.027 -41.688 -8.555 1 77.56 244 GLN A O 1
ATOM 1954 N N . ILE A 1 245 ? 7.84 -41.031 -7.43 1 81.94 245 ILE A N 1
ATOM 1955 C CA . ILE A 1 245 ? 8.594 -42.219 -7.766 1 81.94 245 ILE A CA 1
ATOM 1956 C C . ILE A 1 245 ? 7.98 -43.438 -7.059 1 81.94 245 ILE A C 1
ATOM 1958 O O . ILE A 1 245 ? 7.848 -44.5 -7.652 1 81.94 245 ILE A O 1
ATOM 1962 N N . GLY A 1 246 ? 7.715 -43.188 -5.785 1 83.75 246 GLY A N 1
ATOM 1963 C CA . GLY A 1 246 ? 7.105 -44.281 -5.035 1 83.75 246 GLY A CA 1
ATOM 1964 C C . GLY A 1 246 ? 5.824 -44.781 -5.66 1 83.75 246 GLY A C 1
ATOM 1965 O O . GLY A 1 246 ? 5.637 -46 -5.793 1 83.75 246 GLY A O 1
ATOM 1966 N N . MET A 1 247 ? 5.031 -43.938 -6.137 1 86.94 247 MET A N 1
ATOM 1967 C CA . MET A 1 247 ? 3.773 -44.312 -6.77 1 86.94 247 MET A CA 1
ATOM 1968 C C . MET A 1 247 ? 4.027 -45 -8.117 1 86.94 247 MET A C 1
ATOM 1970 O O . MET A 1 247 ? 3.373 -45.969 -8.461 1 86.94 247 MET A O 1
ATOM 1974 N N . SER A 1 248 ? 4.918 -44.438 -8.891 1 86.25 248 SER A N 1
ATOM 1975 C CA . SER A 1 248 ? 5.219 -45 -10.211 1 86.25 248 SER A CA 1
ATOM 1976 C C . SER A 1 248 ? 5.781 -46.406 -10.102 1 86.25 248 SER A C 1
ATOM 1978 O O . SER A 1 248 ? 5.426 -47.281 -10.891 1 86.25 248 SER A O 1
ATOM 1980 N N . VAL A 1 249 ? 6.617 -46.656 -9.125 1 87.31 249 VAL A N 1
ATOM 1981 C CA 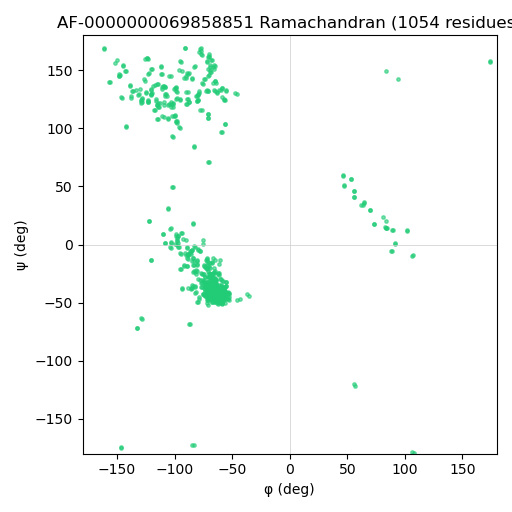. VAL A 1 249 ? 7.23 -47.969 -8.945 1 87.31 249 VAL A CA 1
ATOM 1982 C C . VAL A 1 249 ? 6.176 -49 -8.516 1 87.31 249 VAL A C 1
ATOM 1984 O O . VAL A 1 249 ? 6.082 -50.094 -9.086 1 87.31 249 VAL A O 1
ATOM 1987 N N . VAL A 1 250 ? 5.391 -48.594 -7.574 1 89.88 250 VAL A N 1
ATOM 1988 C CA . VAL A 1 250 ? 4.379 -49.5 -7.07 1 89.88 250 VAL A CA 1
ATOM 1989 C C . VAL A 1 250 ? 3.361 -49.812 -8.172 1 89.88 250 VAL A C 1
ATOM 1991 O O . VAL A 1 250 ? 3.008 -50.969 -8.398 1 89.88 250 VAL A O 1
ATOM 1994 N N . ALA A 1 251 ? 2.93 -48.781 -8.875 1 90 251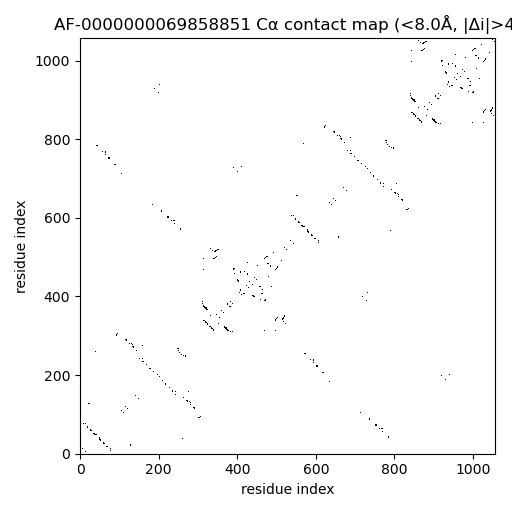 ALA A N 1
ATOM 1995 C CA . ALA A 1 251 ? 1.98 -48.969 -9.969 1 90 251 ALA A CA 1
ATOM 1996 C C . ALA A 1 251 ? 2.598 -49.812 -11.086 1 90 251 ALA A C 1
ATOM 1998 O O . ALA A 1 251 ? 1.923 -50.656 -11.695 1 90 251 ALA A O 1
ATOM 1999 N N . GLY A 1 252 ? 3.85 -49.625 -11.367 1 88.31 252 GLY A N 1
ATOM 2000 C CA . GLY A 1 252 ? 4.551 -50.375 -12.375 1 88.31 252 GLY A CA 1
ATOM 2001 C C . GLY A 1 252 ? 4.656 -51.844 -12.039 1 88.31 252 GLY A C 1
ATOM 2002 O O . GLY A 1 252 ? 4.43 -52.719 -12.891 1 88.31 252 GLY A O 1
ATOM 2003 N N . ILE A 1 253 ? 4.938 -52.125 -10.805 1 89.44 253 ILE A N 1
ATOM 2004 C CA . ILE A 1 253 ? 5.031 -53.531 -10.352 1 89.44 253 ILE A CA 1
ATOM 2005 C C . ILE A 1 253 ? 3.662 -54.188 -10.453 1 89.44 253 ILE A C 1
ATOM 2007 O O . ILE A 1 253 ? 3.555 -55.312 -10.93 1 89.44 253 ILE A O 1
ATOM 2011 N N . LEU A 1 254 ? 2.658 -53.469 -10.109 1 91 254 LEU A N 1
ATOM 2012 C CA . LEU A 1 254 ? 1.309 -54.031 -10.188 1 91 254 LEU A CA 1
ATOM 2013 C C . LEU A 1 254 ? 0.922 -54.312 -11.633 1 91 254 LEU A C 1
ATOM 2015 O O . LEU A 1 254 ? 0.237 -55.312 -11.914 1 91 254 LEU A O 1
ATOM 2019 N N . PHE A 1 255 ? 1.33 -53.562 -12.547 1 90.06 255 PHE A N 1
ATOM 2020 C CA . PHE A 1 255 ? 1.057 -53.75 -13.969 1 90.06 255 PHE A CA 1
ATOM 2021 C C . PHE A 1 255 ? 1.798 -55 -14.492 1 90.06 255 PHE A C 1
ATOM 2023 O O . PHE A 1 255 ? 1.216 -55.812 -15.188 1 90.06 255 PHE A O 1
ATOM 2030 N N . LEU A 1 256 ? 3.078 -55.094 -14.109 1 89.5 256 LEU A N 1
ATOM 2031 C CA . LEU A 1 256 ? 3.895 -56.188 -14.594 1 89.5 256 LEU A CA 1
ATOM 2032 C C . LEU A 1 256 ? 3.418 -57.531 -14.016 1 89.5 256 LEU A C 1
ATOM 2034 O O . LEU A 1 256 ? 3.568 -58.562 -14.641 1 89.5 256 LEU A O 1
ATOM 2038 N N . MET A 1 257 ? 2.826 -57.469 -12.828 1 90.62 257 MET A N 1
ATOM 2039 C CA . MET A 1 257 ? 2.25 -58.656 -12.219 1 90.62 257 MET A CA 1
ATOM 2040 C C . MET A 1 257 ? 0.851 -58.938 -12.766 1 90.62 257 MET A C 1
ATOM 2042 O O . MET A 1 257 ? 0.173 -59.844 -12.312 1 90.62 257 MET A O 1
ATOM 2046 N N . HIS A 1 258 ? 0.312 -58.094 -13.664 1 89.44 258 HIS A N 1
ATOM 2047 C CA . HIS A 1 258 ? -0.965 -58.219 -14.359 1 89.44 258 HIS A CA 1
ATOM 2048 C C . HIS A 1 258 ? -2.135 -58.031 -13.391 1 89.44 258 HIS A C 1
ATOM 2050 O O . HIS A 1 258 ? -3.156 -58.719 -13.516 1 89.44 258 HIS A O 1
ATOM 2056 N N . ILE A 1 259 ? -1.897 -57.281 -12.422 1 90.88 259 ILE A N 1
ATOM 2057 C CA . ILE A 1 259 ? -2.943 -56.969 -11.453 1 90.88 259 ILE A CA 1
ATOM 2058 C C . ILE A 1 259 ? -3.77 -55.781 -11.93 1 90.88 259 ILE A C 1
ATOM 2060 O O . ILE A 1 259 ? -4.988 -55.75 -11.734 1 90.88 259 ILE A O 1
ATOM 2064 N N . ILE A 1 260 ? -3.121 -54.781 -12.555 1 91.31 260 ILE A N 1
ATOM 2065 C CA . ILE A 1 260 ? -3.812 -53.625 -13.094 1 91.31 260 ILE A CA 1
ATOM 2066 C C . ILE A 1 260 ? -3.475 -53.438 -14.57 1 91.31 260 ILE A C 1
ATOM 2068 O O . ILE A 1 260 ? -2.521 -54.062 -15.07 1 91.31 260 ILE A O 1
ATOM 2072 N N . SER A 1 261 ? -4.371 -52.688 -15.234 1 90 261 SER A N 1
ATOM 2073 C CA . SER A 1 261 ? -4.133 -52.438 -16.656 1 90 261 SER A CA 1
ATOM 2074 C C . SER A 1 261 ? -3.072 -51.375 -16.844 1 90 261 SER A C 1
ATOM 2076 O O . SER A 1 261 ? -2.648 -50.719 -15.883 1 90 261 SER A O 1
ATOM 2078 N N . PHE A 1 262 ? -2.598 -51.281 -18.078 1 88.38 262 PHE A N 1
ATOM 2079 C CA . PHE A 1 262 ? -1.618 -50.25 -18.391 1 88.38 262 PHE A CA 1
ATOM 2080 C C . PHE A 1 262 ? -2.203 -48.875 -18.141 1 88.38 262 PHE A C 1
ATOM 2082 O O . PHE A 1 262 ? -1.517 -47.969 -17.641 1 88.38 262 PHE A O 1
ATOM 2089 N N . GLY A 1 263 ? -3.395 -48.781 -18.578 1 88.25 263 GLY A N 1
ATOM 2090 C CA . GLY A 1 263 ? -4.066 -47.5 -18.328 1 88.25 263 GLY A CA 1
ATOM 2091 C C . GLY A 1 263 ? -4.141 -47.156 -16.859 1 88.25 263 GLY A C 1
ATOM 2092 O O . GLY A 1 263 ? -3.945 -46 -16.484 1 88.25 263 GLY A O 1
ATOM 2093 N N . ASP A 1 264 ? -4.379 -48.125 -16.016 1 90.19 264 ASP A N 1
ATOM 2094 C CA . ASP A 1 264 ? -4.406 -47.906 -14.57 1 90.19 264 ASP A CA 1
ATOM 2095 C C . ASP A 1 264 ? -3.053 -47.406 -14.062 1 90.19 264 ASP A C 1
ATOM 2097 O O . ASP A 1 264 ? -2.988 -46.5 -13.234 1 90.19 264 ASP A O 1
ATOM 2101 N N . PHE A 1 265 ? -2.035 -48.031 -14.562 1 87.56 265 PHE A N 1
ATOM 2102 C CA . PHE A 1 265 ? -0.681 -47.656 -14.188 1 87.56 265 PHE A CA 1
ATOM 2103 C C . PHE A 1 265 ? -0.415 -46.188 -14.578 1 87.56 265 PHE A C 1
ATOM 2105 O O . PHE A 1 265 ? 0.109 -45.406 -13.773 1 87.56 265 PHE A O 1
ATOM 2112 N N . ALA A 1 266 ? -0.865 -45.781 -15.719 1 85.81 266 ALA A N 1
ATOM 2113 C CA . ALA A 1 266 ? -0.553 -44.469 -16.266 1 85.81 266 ALA A CA 1
ATOM 2114 C C . ALA A 1 266 ? -1.304 -43.375 -15.508 1 85.81 266 ALA A C 1
ATOM 2116 O O . ALA A 1 266 ? -0.764 -42.281 -15.273 1 85.81 266 ALA A O 1
ATOM 2117 N N . VAL A 1 267 ? -2.469 -43.656 -15.078 1 88.75 267 VAL A N 1
ATOM 2118 C CA . VAL A 1 267 ? -3.287 -42.594 -14.508 1 88.75 267 VAL A CA 1
ATOM 2119 C C . VAL A 1 267 ? -3.121 -42.594 -12.992 1 88.75 267 VAL A C 1
ATOM 2121 O O . VAL A 1 267 ? -3.422 -41.562 -12.336 1 88.75 267 VAL A O 1
ATOM 2124 N N . ALA A 1 268 ? -2.676 -43.719 -12.367 1 87.25 268 ALA A N 1
ATOM 2125 C CA . ALA A 1 268 ? -2.518 -43.812 -10.922 1 87.25 268 ALA A CA 1
ATOM 2126 C C . ALA A 1 268 ? -1.586 -42.719 -10.398 1 87.25 268 ALA A C 1
ATOM 2128 O O . ALA A 1 268 ? -1.866 -42.094 -9.367 1 87.25 268 ALA A O 1
ATOM 2129 N N . SER A 1 269 ? -0.583 -42.469 -11.094 1 81.38 269 SER A N 1
ATOM 2130 C CA . SER A 1 269 ? 0.379 -41.469 -10.656 1 81.38 269 SER A CA 1
ATOM 2131 C C . SER A 1 269 ? -0.229 -40.062 -10.688 1 81.38 269 SER A C 1
ATOM 2133 O O . SER A 1 269 ? 0.078 -39.219 -9.836 1 81.38 269 SER A O 1
ATOM 2135 N N . SER A 1 270 ? -1.052 -39.781 -11.734 1 84.12 270 SER A N 1
ATOM 2136 C CA . SER A 1 270 ? -1.698 -38.469 -11.844 1 84.12 270 SER A CA 1
ATOM 2137 C C . SER A 1 270 ? -2.648 -38.219 -10.672 1 84.12 270 SER A C 1
ATOM 2139 O O . SER A 1 270 ? -2.707 -37.125 -10.133 1 84.12 270 SER A O 1
ATOM 2141 N N . PHE A 1 271 ? -3.35 -39.219 -10.297 1 87.94 271 PHE A N 1
ATOM 2142 C CA . PHE A 1 271 ? -4.281 -39.062 -9.18 1 87.94 271 PHE A CA 1
ATOM 2143 C C . PHE A 1 271 ? -3.529 -38.938 -7.859 1 87.94 271 PHE A C 1
ATOM 2145 O O . PHE A 1 271 ? -3.959 -38.219 -6.969 1 87.94 271 PHE A O 1
ATOM 2152 N N . ALA A 1 272 ? -2.451 -39.688 -7.738 1 83.31 272 ALA A N 1
ATOM 2153 C CA . ALA A 1 272 ? -1.618 -39.5 -6.555 1 83.31 272 ALA A CA 1
ATOM 2154 C C . ALA A 1 272 ? -1.109 -38.062 -6.457 1 83.31 272 ALA A C 1
ATOM 2156 O O . ALA A 1 272 ? -1.123 -37.469 -5.375 1 83.31 272 ALA A O 1
ATOM 2157 N N . PHE A 1 273 ? -0.705 -37.594 -7.586 1 79.81 273 PHE A N 1
ATOM 2158 C CA . PHE A 1 273 ? -0.234 -36.219 -7.621 1 79.81 273 PHE A CA 1
ATOM 2159 C C . PHE A 1 273 ? -1.345 -35.25 -7.219 1 79.81 273 PHE A C 1
ATOM 2161 O O . PHE A 1 273 ? -1.103 -34.281 -6.496 1 79.81 273 PHE A O 1
ATOM 2168 N N . THR A 1 274 ? -2.494 -35.438 -7.746 1 86.06 274 THR A N 1
ATOM 2169 C CA . THR A 1 274 ? -3.648 -34.594 -7.418 1 86.06 274 THR A CA 1
ATOM 2170 C C . THR A 1 274 ? -3.887 -34.594 -5.91 1 86.06 274 THR A C 1
ATOM 2172 O O . THR A 1 274 ? -4.164 -33.531 -5.336 1 86.06 274 THR A O 1
ATOM 2175 N N . ILE A 1 275 ? -3.779 -35.688 -5.297 1 85.25 275 ILE A N 1
ATOM 2176 C CA . ILE A 1 275 ? -4.004 -35.781 -3.859 1 85.25 275 ILE A CA 1
ATOM 2177 C C . ILE A 1 275 ? -2.916 -35.031 -3.109 1 85.25 275 ILE A C 1
ATOM 2179 O O . ILE A 1 275 ? -3.211 -34.25 -2.209 1 85.25 275 ILE A O 1
ATOM 2183 N N . PHE A 1 276 ? -1.706 -35.219 -3.537 1 79.69 276 PHE A N 1
ATOM 2184 C CA . PHE A 1 276 ? -0.599 -34.562 -2.865 1 79.69 276 PHE A CA 1
ATOM 2185 C C . PHE A 1 276 ? -0.693 -33.062 -3.039 1 79.69 276 PHE A C 1
ATOM 2187 O O . PHE A 1 276 ? -0.518 -32.281 -2.08 1 79.69 276 PHE A O 1
ATOM 2194 N N . SER A 1 277 ? -0.909 -32.656 -4.25 1 81.44 277 SER A N 1
ATOM 2195 C CA . SER A 1 277 ? -1.05 -31.219 -4.527 1 81.44 277 SER A CA 1
ATOM 2196 C C . SER A 1 277 ? -2.24 -30.625 -3.779 1 81.44 277 SER A C 1
ATOM 2198 O O . SER A 1 277 ? -2.164 -29.516 -3.27 1 81.44 277 SER A O 1
ATOM 2200 N N . GLY A 1 278 ? -3.348 -31.359 -3.76 1 83.62 278 GLY A N 1
ATOM 2201 C CA . GLY A 1 278 ? -4.516 -30.922 -3.012 1 83.62 278 GLY A CA 1
ATOM 2202 C C . GLY A 1 278 ? -4.234 -30.703 -1.536 1 83.62 278 GLY A C 1
ATOM 2203 O O . GLY A 1 278 ? -4.652 -29.703 -0.959 1 83.62 278 GLY A O 1
ATOM 2204 N N . ILE A 1 279 ? -3.518 -31.594 -0.999 1 81 279 ILE A N 1
ATOM 2205 C CA . ILE A 1 279 ? -3.191 -31.484 0.419 1 81 279 ILE A CA 1
ATOM 2206 C C . ILE A 1 279 ? -2.311 -30.266 0.658 1 81 279 ILE A C 1
ATOM 2208 O O . ILE A 1 279 ? -2.508 -29.531 1.628 1 81 279 ILE A O 1
ATOM 2212 N N . TRP A 1 280 ? -1.402 -30.031 -0.19 1 77.25 280 TRP A N 1
ATOM 2213 C CA . TRP A 1 280 ? -0.528 -28.875 -0.086 1 77.25 280 TRP A CA 1
ATOM 2214 C C . TRP A 1 280 ? -1.329 -27.578 -0.182 1 77.25 280 TRP A C 1
ATOM 2216 O O . TRP A 1 280 ? -1.144 -26.656 0.625 1 77.25 280 TRP A O 1
ATOM 2226 N N . ASP A 1 281 ? -2.158 -27.547 -1.161 1 83.69 281 ASP A N 1
ATOM 2227 C CA . ASP A 1 281 ? -2.98 -26.359 -1.369 1 83.69 281 ASP A CA 1
ATOM 2228 C C . ASP A 1 281 ? -3.863 -26.078 -0.154 1 83.69 281 ASP A C 1
ATOM 2230 O O . ASP A 1 281 ? -3.998 -24.922 0.272 1 83.69 281 ASP A O 1
ATOM 2234 N N . ILE A 1 282 ? -4.422 -27.109 0.426 1 84.06 282 ILE A N 1
ATOM 2235 C CA . ILE A 1 282 ? -5.301 -26.953 1.58 1 84.06 282 ILE A CA 1
ATOM 2236 C C . ILE A 1 282 ? -4.496 -26.469 2.785 1 84.06 282 ILE A C 1
ATOM 2238 O O . ILE A 1 282 ? -4.93 -25.578 3.514 1 84.06 282 ILE A O 1
ATOM 2242 N N . THR A 1 283 ? -3.348 -27.047 2.99 1 77.06 283 THR A N 1
ATOM 2243 C CA . THR A 1 283 ? -2.51 -26.656 4.121 1 77.06 283 THR A CA 1
ATOM 2244 C C . THR A 1 283 ? -2.098 -25.203 4.02 1 77.06 283 THR A C 1
ATOM 2246 O O . THR A 1 283 ? -2.156 -24.453 5.004 1 77.06 283 THR A O 1
ATOM 2249 N N . ASN A 1 284 ? -1.692 -24.797 2.836 1 77.81 284 ASN A N 1
ATOM 2250 C CA . ASN A 1 284 ? -1.335 -23.391 2.619 1 77.81 284 ASN A CA 1
ATOM 2251 C C . ASN A 1 284 ? -2.535 -22.469 2.816 1 77.81 284 ASN A C 1
ATOM 2253 O O . ASN A 1 284 ? -2.402 -21.391 3.385 1 77.81 284 ASN A O 1
ATOM 2257 N N . ALA A 1 285 ? -3.664 -22.922 2.311 1 85.38 285 ALA A N 1
ATOM 2258 C CA . ALA A 1 285 ? -4.891 -22.141 2.469 1 85.38 285 ALA A CA 1
ATOM 2259 C C . ALA A 1 285 ? -5.262 -22 3.943 1 85.38 285 ALA A C 1
ATOM 2261 O O . ALA A 1 285 ? -5.641 -20.906 4.387 1 85.38 285 ALA A O 1
ATOM 2262 N N . LEU A 1 286 ? -5.086 -23 4.688 1 83.06 286 LEU A N 1
ATOM 2263 C CA . LEU A 1 286 ? -5.426 -22.969 6.105 1 83.06 286 LEU A CA 1
ATOM 2264 C C . LEU A 1 286 ? -4.496 -22.047 6.871 1 83.06 286 LEU A C 1
ATOM 2266 O O . LEU A 1 286 ? -4.918 -21.375 7.816 1 83.06 286 LEU A O 1
ATOM 2270 N N . THR A 1 287 ? -3.297 -22.031 6.5 1 75.06 287 THR A N 1
ATOM 2271 C CA . THR A 1 287 ? -2.346 -21.109 7.117 1 75.06 287 THR A CA 1
ATOM 2272 C C . THR A 1 287 ? -2.756 -19.672 6.875 1 75.06 287 THR A C 1
ATOM 2274 O O . THR A 1 287 ? -2.686 -18.844 7.781 1 75.06 287 THR A O 1
ATOM 2277 N N . LYS A 1 288 ? -3.176 -19.422 5.633 1 81.69 288 LYS A N 1
ATOM 2278 C CA . LYS A 1 288 ? -3.648 -18.078 5.309 1 81.69 288 LYS A CA 1
ATOM 2279 C C . LYS A 1 288 ? -4.887 -17.719 6.125 1 81.69 288 LYS A C 1
ATOM 2281 O O . LYS A 1 288 ? -4.984 -16.609 6.656 1 81.69 288 LYS A O 1
ATOM 2286 N N . VAL A 1 289 ? -5.781 -18.641 6.262 1 85.94 289 VAL A N 1
ATOM 2287 C CA . VAL A 1 289 ? -6.996 -18.422 7.039 1 85.94 289 VAL A CA 1
ATOM 2288 C C . VAL A 1 289 ? -6.633 -18.094 8.484 1 85.94 289 VAL A C 1
ATOM 2290 O O . VAL A 1 289 ? -7.195 -17.172 9.086 1 85.94 289 VAL A O 1
ATOM 2293 N N . LYS A 1 290 ? -5.727 -18.781 8.992 1 81.31 290 LYS A N 1
ATOM 2294 C CA . LYS A 1 290 ? -5.32 -18.578 10.383 1 81.31 290 LYS A CA 1
ATOM 2295 C C . LYS A 1 290 ? -4.652 -17.219 10.57 1 81.31 290 LYS A C 1
ATOM 2297 O O . LYS A 1 290 ? -4.82 -16.578 11.609 1 81.31 290 LYS A O 1
ATOM 2302 N N . SER A 1 291 ? -3.982 -16.812 9.602 1 77.75 291 SER A N 1
ATOM 2303 C CA . SER A 1 291 ? -3.268 -15.547 9.688 1 77.75 291 SER A CA 1
ATOM 2304 C C . SER A 1 291 ? -4.234 -14.367 9.695 1 77.75 291 SER A C 1
ATOM 2306 O O . SER A 1 291 ? -3.867 -13.266 10.109 1 77.75 291 SER A O 1
ATOM 2308 N N . THR A 1 292 ? -5.465 -14.586 9.242 1 85.94 292 THR A N 1
ATOM 2309 C CA . THR A 1 292 ? -6.426 -13.492 9.164 1 85.94 292 THR A CA 1
ATOM 2310 C C . THR A 1 292 ? -7.34 -13.492 10.391 1 85.94 292 THR A C 1
ATOM 2312 O O . THR A 1 292 ? -8.305 -12.727 10.445 1 85.94 292 THR A O 1
ATOM 2315 N N . LYS A 1 293 ? -7.027 -14.32 11.32 1 86.19 293 LYS A N 1
ATOM 2316 C CA . LYS A 1 293 ? -7.91 -14.461 12.469 1 86.19 293 LYS A CA 1
ATOM 2317 C C . LYS A 1 293 ? -8.086 -13.133 13.195 1 86.19 293 LYS A C 1
ATOM 2319 O O . LYS A 1 293 ? -9.219 -12.711 13.461 1 86.19 293 LYS A O 1
ATOM 2324 N N . ALA A 1 294 ? -7.02 -12.43 13.523 1 82.44 294 ALA A N 1
ATOM 2325 C CA . ALA A 1 294 ? -7.074 -11.164 14.242 1 82.44 294 ALA A CA 1
ATOM 2326 C C . ALA A 1 294 ? -7.844 -10.109 13.445 1 82.44 294 ALA A C 1
ATOM 2328 O O . ALA A 1 294 ? -8.648 -9.367 14 1 82.44 294 ALA A O 1
ATOM 2329 N N . LEU A 1 295 ? -7.59 -10.094 12.172 1 86.75 295 LEU A N 1
ATOM 2330 C CA . LEU A 1 295 ? -8.258 -9.133 11.305 1 86.75 295 LEU A CA 1
ATOM 2331 C C . LEU A 1 295 ? -9.758 -9.406 11.242 1 86.75 295 LEU A C 1
ATOM 2333 O O . LEU A 1 295 ? -10.562 -8.469 11.227 1 86.75 295 LEU A O 1
ATOM 2337 N N . ARG A 1 296 ? -10.117 -10.648 11.18 1 90.88 296 ARG A N 1
ATOM 2338 C CA . ARG A 1 296 ? -11.523 -11.016 11.141 1 90.88 296 ARG A CA 1
ATOM 2339 C C . ARG A 1 296 ? -12.234 -10.625 12.43 1 90.88 296 ARG A C 1
ATOM 2341 O O . ARG A 1 296 ? -13.375 -10.156 12.398 1 90.88 296 ARG A O 1
ATOM 2348 N N . GLU A 1 297 ? -11.609 -10.75 13.508 1 90.31 297 GLU A N 1
ATOM 2349 C CA . GLU A 1 297 ? -12.18 -10.359 14.789 1 90.31 297 GLU A CA 1
ATOM 2350 C C . GLU A 1 297 ? -12.336 -8.844 14.883 1 90.31 297 GLU A C 1
ATOM 2352 O O . GLU A 1 297 ? -13.359 -8.352 15.375 1 90.31 297 GLU A O 1
ATOM 2357 N N . GLN A 1 298 ? -11.359 -8.188 14.406 1 88.25 298 GLN A N 1
ATOM 2358 C CA . GLN A 1 298 ? -11.43 -6.73 14.391 1 88.25 298 GLN A CA 1
ATOM 2359 C C . GLN A 1 298 ? -12.578 -6.25 13.5 1 88.25 298 GLN A C 1
ATOM 2361 O O . GLN A 1 298 ? -13.328 -5.352 13.883 1 88.25 298 GLN A O 1
ATOM 2366 N N . THR A 1 299 ? -12.664 -6.828 12.352 1 90.12 299 THR A N 1
ATOM 2367 C CA . THR A 1 299 ? -13.727 -6.445 11.43 1 90.12 299 THR A CA 1
ATOM 2368 C C . THR A 1 299 ? -15.094 -6.777 12.016 1 90.12 299 THR A C 1
ATOM 2370 O O . THR A 1 299 ? -16.047 -6.012 11.852 1 90.12 299 THR A O 1
ATOM 2373 N N . ALA A 1 300 ? -15.141 -7.883 12.703 1 90.31 300 ALA A N 1
ATOM 2374 C CA . ALA A 1 300 ? -16.406 -8.281 13.328 1 90.31 300 ALA A CA 1
ATOM 2375 C C . ALA A 1 300 ? -16.812 -7.293 14.414 1 90.31 300 ALA A C 1
ATOM 2377 O O . ALA A 1 300 ? -18 -6.98 14.562 1 90.31 300 ALA A O 1
ATOM 2378 N N . GLU A 1 301 ? -15.867 -6.801 15.117 1 88.5 301 GLU A N 1
ATOM 2379 C CA . GLU A 1 301 ? -16.141 -5.809 16.156 1 88.5 301 GLU A CA 1
ATOM 2380 C C . GLU A 1 301 ? -16.625 -4.492 15.547 1 88.5 301 GLU A C 1
ATOM 2382 O O . GLU A 1 301 ? -17.516 -3.848 16.078 1 88.5 301 GLU A O 1
ATOM 2387 N N . LEU A 1 302 ? -16.031 -4.168 14.438 1 88.75 302 LEU A N 1
ATOM 2388 C CA . LEU A 1 302 ? -16.375 -2.912 13.781 1 88.75 302 LEU A CA 1
ATOM 2389 C C . LEU A 1 302 ? -17.766 -2.99 13.156 1 88.75 302 LEU A C 1
ATOM 2391 O O . LEU A 1 302 ? -18.391 -1.962 12.883 1 88.75 302 LEU A O 1
ATOM 2395 N N . ARG A 1 303 ? -18.203 -4.184 12.922 1 89.19 303 ARG A N 1
ATOM 2396 C CA . ARG A 1 303 ? -19.5 -4.355 12.273 1 89.19 303 ARG A CA 1
ATOM 2397 C C . ARG A 1 303 ? -20.625 -4.391 13.297 1 89.19 303 ARG A C 1
ATOM 2399 O O . ARG A 1 303 ? -21.797 -4.281 12.945 1 89.19 303 ARG A O 1
ATOM 2406 N N . LYS A 1 304 ? -20.203 -4.527 14.531 1 81.62 304 LYS A N 1
ATOM 2407 C CA . LYS A 1 304 ? -21.219 -4.547 15.57 1 81.62 304 LYS A CA 1
ATOM 2408 C C . LYS A 1 304 ? -21.844 -3.166 15.758 1 81.62 304 LYS A C 1
ATOM 2410 O O . LYS A 1 304 ? -21.141 -2.16 15.805 1 81.62 304 LYS A O 1
ATOM 2415 N N . ALA A 1 305 ? -23.109 -3.111 15.383 1 66.5 305 ALA A N 1
ATOM 2416 C CA . ALA A 1 305 ? -23.875 -1.872 15.453 1 66.5 305 ALA A CA 1
ATOM 2417 C C . ALA A 1 305 ? -23.938 -1.348 16.891 1 66.5 305 ALA A C 1
ATOM 2419 O O . ALA A 1 305 ? -24.375 -2.055 17.797 1 66.5 305 ALA A O 1
ATOM 2420 N N . LYS A 1 306 ? -23.062 -0.389 17.281 1 63.47 306 LYS A N 1
ATOM 2421 C CA . LYS A 1 306 ? -23.344 0.25 18.562 1 63.47 306 LYS A CA 1
ATOM 2422 C C . LYS A 1 306 ? -24.25 1.469 18.375 1 63.47 306 LYS A C 1
ATOM 2424 O O . LYS A 1 306 ? -24.172 2.152 17.359 1 63.47 306 LYS A O 1
ATOM 2429 N N . GLY A 1 307 ? -25.297 1.503 19.031 1 62.06 307 GLY A N 1
ATOM 2430 C CA . GLY A 1 307 ? -26.266 2.584 18.984 1 62.06 307 GLY A CA 1
ATOM 2431 C C . GLY A 1 307 ? -25.641 3.959 19.062 1 62.06 307 GLY A C 1
ATOM 2432 O O . GLY A 1 307 ? -24.531 4.105 19.578 1 62.06 307 GLY A O 1
ATOM 2433 N N . ILE A 1 308 ? -26.016 4.852 18.109 1 63.28 308 ILE A N 1
ATOM 2434 C CA . ILE A 1 308 ? -25.641 6.262 18.203 1 63.28 308 ILE A CA 1
ATOM 2435 C C . ILE A 1 308 ? -26.125 6.836 19.531 1 63.28 308 ILE A C 1
ATOM 2437 O O . ILE A 1 308 ? -27.312 6.746 19.859 1 63.28 308 ILE A O 1
ATOM 2441 N N . SER A 1 309 ? -25.172 7.004 20.469 1 64.69 309 SER A N 1
ATOM 2442 C CA . SER A 1 309 ? -25.578 7.605 21.734 1 64.69 309 SER A CA 1
ATOM 2443 C C . SER A 1 309 ? -26.234 8.961 21.516 1 64.69 309 SER A C 1
ATOM 2445 O O . SER A 1 309 ? -25.734 9.789 20.75 1 64.69 309 SER A O 1
ATOM 2447 N N . LYS A 1 310 ? -27.469 9.062 22.047 1 74 310 LYS A N 1
ATOM 2448 C CA . LYS A 1 310 ? -28.172 10.344 21.984 1 74 310 LYS A CA 1
ATOM 2449 C C . LYS A 1 310 ? -27.531 11.367 22.922 1 74 310 LYS A C 1
ATOM 2451 O O . LYS A 1 310 ? -27.391 11.117 24.125 1 74 310 LYS A O 1
ATOM 2456 N N . LYS A 1 311 ? -26.859 12.367 22.344 1 81.94 311 LYS A N 1
ATOM 2457 C CA . LYS A 1 311 ? -26.266 13.43 23.156 1 81.94 311 LYS A CA 1
ATOM 2458 C C . LYS A 1 311 ? -27.266 14.555 23.406 1 81.94 311 LYS A C 1
ATOM 2460 O O . LYS A 1 311 ? -28.219 14.734 22.625 1 81.94 311 LYS A O 1
ATOM 2465 N N . THR A 1 312 ? -27.094 15.133 24.594 1 89.44 312 THR A N 1
ATOM 2466 C CA . THR A 1 312 ? -27.938 16.266 24.969 1 89.44 312 THR A CA 1
ATOM 2467 C C . THR A 1 312 ? -27.219 17.578 24.734 1 89.44 312 THR A C 1
ATOM 2469 O O . THR A 1 312 ? -26.031 17.703 25.047 1 89.44 312 THR A O 1
ATOM 2472 N N . ASP A 1 313 ? -27.953 18.484 24.156 1 92.38 313 ASP A N 1
ATOM 2473 C CA . ASP A 1 313 ? -27.359 19.797 23.859 1 92.38 313 ASP A CA 1
ATOM 2474 C C . ASP A 1 313 ? -26.922 20.5 25.141 1 92.38 313 ASP A C 1
ATOM 2476 O O . ASP A 1 313 ? -27.672 20.547 26.125 1 92.38 313 ASP A O 1
ATOM 2480 N N . ALA A 1 314 ? -25.797 21 25.172 1 95.19 314 ALA A N 1
ATOM 2481 C CA . ALA A 1 314 ? -25.297 21.797 26.297 1 95.19 314 ALA A CA 1
ATOM 2482 C C . ALA A 1 314 ? -25.609 23.281 26.109 1 95.19 314 ALA A C 1
ATOM 2484 O O . ALA A 1 314 ? -25.531 23.797 24.984 1 95.19 314 ALA A O 1
ATOM 2485 N N . TYR A 1 315 ? -25.906 23.906 27.203 1 95.94 315 TYR A N 1
ATOM 2486 C CA . TYR A 1 315 ? -26.219 25.328 27.172 1 95.94 315 TYR A CA 1
ATOM 2487 C C . TYR A 1 315 ? -25.266 26.125 28.031 1 95.94 315 TYR A C 1
ATOM 2489 O O . TYR A 1 315 ? -25.188 27.359 27.922 1 95.94 315 TYR A O 1
ATOM 2497 N N . GLY A 1 316 ? -24.531 25.422 28.844 1 95.56 316 GLY A N 1
ATOM 2498 C CA . GLY A 1 316 ? -23.562 26.031 29.75 1 95.56 316 GLY A CA 1
ATOM 2499 C C . GLY A 1 316 ? -22.531 25.062 30.266 1 95.56 316 GLY A C 1
ATOM 2500 O O . GLY A 1 316 ? -22.609 23.859 30 1 95.56 316 GLY A O 1
ATOM 2501 N N . VAL A 1 317 ? -21.484 25.609 30.891 1 96.75 317 VAL A N 1
ATOM 2502 C CA . VAL A 1 317 ? -20.422 24.734 31.406 1 96.75 317 VAL A CA 1
ATOM 2503 C C . VAL A 1 317 ? -19.812 25.344 32.656 1 96.75 317 VAL A C 1
ATOM 2505 O O . VAL A 1 317 ? -19.797 26.578 32.812 1 96.75 317 VAL A O 1
ATOM 2508 N N . ALA A 1 318 ? -19.438 24.547 33.562 1 96.12 318 ALA A N 1
ATOM 2509 C CA . ALA A 1 318 ? -18.688 24.938 34.75 1 96.12 318 ALA A CA 1
ATOM 2510 C C . ALA A 1 318 ? -17.391 24.125 34.875 1 96.12 318 ALA A C 1
ATOM 2512 O O . ALA A 1 318 ? -17.391 22.906 34.656 1 96.12 318 ALA A O 1
ATOM 2513 N N . VAL A 1 319 ? -16.312 24.797 35.094 1 95.94 319 VAL A N 1
ATOM 2514 C CA . VAL A 1 319 ? -15 24.172 35.219 1 95.94 319 VAL A CA 1
ATOM 2515 C C . VAL A 1 319 ? -14.406 24.5 36.594 1 95.94 319 VAL A C 1
ATOM 2517 O O . VAL A 1 319 ? -14.406 25.656 37 1 95.94 319 VAL A O 1
ATOM 2520 N N . SER A 1 320 ? -13.953 23.469 37.312 1 94.69 320 SER A N 1
ATOM 2521 C CA . SER A 1 320 ? -13.375 23.672 38.625 1 94.69 320 SER A CA 1
ATOM 2522 C C . SER A 1 320 ? -12.125 22.812 38.812 1 94.69 320 SER A C 1
ATOM 2524 O O . SER A 1 320 ? -12.156 21.609 38.594 1 94.69 320 SER A O 1
ATOM 2526 N N . GLY A 1 321 ? -11.023 23.453 39.219 1 92.81 321 GLY A N 1
ATOM 2527 C CA . GLY A 1 321 ? -9.797 22.766 39.562 1 92.81 321 GLY A CA 1
ATOM 2528 C C . GLY A 1 321 ? -9.195 22 38.406 1 92.81 321 GLY A C 1
ATOM 2529 O O . GLY A 1 321 ? -8.648 20.922 38.594 1 92.81 321 GLY A O 1
ATOM 2530 N N . LEU A 1 322 ? -9.359 22.531 37.312 1 93 322 LEU A N 1
ATOM 2531 C CA . LEU A 1 322 ? -8.961 21.781 36.094 1 93 322 LEU A CA 1
ATOM 2532 C C . LEU A 1 322 ? -7.449 21.875 35.906 1 93 322 LEU A C 1
ATOM 2534 O O . LEU A 1 322 ? -6.863 22.953 36 1 93 322 LEU A O 1
ATOM 2538 N N . LYS A 1 323 ? -6.852 20.703 35.656 1 90.12 323 LYS A N 1
ATOM 2539 C CA . LYS A 1 323 ? -5.418 20.609 35.406 1 90.12 323 LYS A CA 1
ATOM 2540 C C . LYS A 1 323 ? -5.129 19.656 34.25 1 90.12 323 LYS A C 1
ATOM 2542 O O . LYS A 1 323 ? -5.777 18.625 34.094 1 90.12 323 LYS A O 1
ATOM 2547 N N . ALA A 1 324 ? -4.324 20.125 33.375 1 86.38 324 ALA A N 1
ATOM 2548 C CA . ALA A 1 324 ? -3.869 19.281 32.281 1 86.38 324 ALA A CA 1
ATOM 2549 C C . ALA A 1 324 ? -2.4 18.891 32.469 1 86.38 324 ALA A C 1
ATOM 2551 O O . ALA A 1 324 ? -1.59 19.719 32.875 1 86.38 324 ALA A O 1
ATOM 2552 N N . LYS A 1 325 ? -2.061 17.641 32.375 1 75.94 325 LYS A N 1
ATOM 2553 C CA . LYS A 1 325 ? -0.684 17.172 32.469 1 75.94 325 LYS A CA 1
ATOM 2554 C C . LYS A 1 325 ? -0.201 16.578 31.156 1 75.94 325 LYS A C 1
ATOM 2556 O O . LYS A 1 325 ? -0.912 15.789 30.516 1 75.94 325 LYS A O 1
ATOM 2561 N N . TYR A 1 326 ? 0.813 17.172 30.734 1 61.41 326 TYR A N 1
ATOM 2562 C CA . TYR A 1 326 ? 1.438 16.578 29.562 1 61.41 326 TYR A CA 1
ATOM 2563 C C . TYR A 1 326 ? 2.486 15.547 29.953 1 61.41 326 TYR A C 1
ATOM 2565 O O . TYR A 1 326 ? 2.982 15.555 31.078 1 61.41 326 TYR A O 1
ATOM 2573 N N . LYS A 1 327 ? 2.617 14.531 29.125 1 53.72 327 LYS A N 1
ATOM 2574 C CA . LYS A 1 327 ? 3.525 13.43 29.438 1 53.72 327 LYS A CA 1
ATOM 2575 C C . LYS A 1 327 ? 4.879 13.953 29.922 1 53.72 327 LYS A C 1
ATOM 2577 O O . LYS A 1 327 ? 5.512 13.344 30.781 1 53.72 327 LYS A O 1
ATOM 2582 N N . GLU A 1 328 ? 5.488 14.836 29.344 1 48.56 328 GLU A N 1
ATOM 2583 C CA . GLU A 1 328 ? 6.844 15.211 29.734 1 48.56 328 GLU A CA 1
ATOM 2584 C C . GLU A 1 328 ? 6.828 16.203 30.906 1 48.56 328 GLU A C 1
ATOM 2586 O O . GLU A 1 328 ? 7.805 16.922 31.125 1 48.56 328 GLU A O 1
ATOM 2591 N N . GLY A 1 329 ? 5.801 16.297 31.594 1 56.19 329 GLY A N 1
ATOM 2592 C CA . GLY A 1 329 ? 5.84 16.891 32.906 1 56.19 329 GLY A CA 1
ATOM 2593 C C . GLY A 1 329 ? 5.23 18.281 32.969 1 56.19 329 GLY A C 1
ATOM 2594 O O . GLY A 1 329 ? 5.219 18.906 34.031 1 56.19 329 GLY A O 1
ATOM 2595 N N . GLU A 1 330 ? 4.918 18.891 31.859 1 59.53 330 GLU A N 1
ATOM 2596 C CA . GLU A 1 330 ? 4.34 20.234 32 1 59.53 330 GLU A CA 1
ATOM 2597 C C . GLU A 1 330 ? 2.877 20.141 32.438 1 59.53 330 GLU A C 1
ATOM 2599 O O . GLU A 1 330 ? 2.121 19.312 31.938 1 59.53 330 GLU A O 1
ATOM 2604 N N . GLU A 1 331 ? 2.678 20.672 33.656 1 73.38 331 GLU A N 1
ATOM 2605 C CA . GLU A 1 331 ? 1.315 20.75 34.188 1 73.38 331 GLU A CA 1
ATOM 2606 C C . GLU A 1 331 ? 0.716 22.141 34 1 73.38 331 GLU A C 1
ATOM 2608 O O . GLU A 1 331 ? 1.394 23.141 34.219 1 73.38 331 GLU A O 1
ATOM 2613 N N . ILE A 1 332 ? -0.447 22.266 33.375 1 80.12 332 ILE A N 1
ATOM 2614 C CA . ILE A 1 332 ? -1.156 23.531 33.219 1 80.12 332 ILE A CA 1
ATOM 2615 C C . ILE A 1 332 ? -2.4 23.547 34.094 1 80.12 332 ILE A C 1
ATOM 2617 O O . ILE A 1 332 ? -3.219 22.625 34.031 1 80.12 332 ILE A O 1
ATOM 2621 N N . SER A 1 333 ? -2.443 24.562 34.969 1 87.12 333 SER A N 1
ATOM 2622 C CA . SER A 1 333 ? -3.621 24.75 35.812 1 87.12 333 SER A CA 1
ATOM 2623 C C . SER A 1 333 ? -4.547 25.812 35.25 1 87.12 333 SER A C 1
ATOM 2625 O O . SER A 1 333 ? -4.094 26.891 34.844 1 87.12 333 SER A O 1
ATOM 2627 N N . TYR A 1 334 ? -5.805 25.516 35.188 1 91.94 334 TYR A N 1
ATOM 2628 C CA . TYR A 1 334 ? -6.789 26.438 34.625 1 91.94 334 TYR A CA 1
ATOM 2629 C C . TYR A 1 334 ? -7.602 27.094 35.75 1 91.94 334 TYR A C 1
ATOM 2631 O O . TYR A 1 334 ? -7.852 26.484 36.781 1 91.94 334 TYR A O 1
ATOM 2639 N N . PRO A 1 335 ? -7.977 28.359 35.562 1 91.81 335 PRO A N 1
ATOM 2640 C CA . PRO A 1 335 ? -8.844 29.016 36.531 1 91.81 335 PRO A CA 1
ATOM 2641 C C . PRO A 1 335 ? -10.266 28.453 36.531 1 91.81 335 PRO A C 1
ATOM 2643 O O . PRO A 1 335 ? -10.719 27.922 35.531 1 91.81 335 PRO A O 1
ATOM 2646 N N . ASP A 1 336 ? -10.914 28.578 37.719 1 94.75 336 ASP A N 1
ATOM 2647 C CA . ASP A 1 336 ? -12.328 28.203 37.781 1 94.75 336 ASP A CA 1
ATOM 2648 C C . ASP A 1 336 ? -13.188 29.219 37.031 1 94.75 336 ASP A C 1
ATOM 2650 O O . ASP A 1 336 ? -12.977 30.422 37.156 1 94.75 336 ASP A O 1
ATOM 2654 N N . PHE A 1 337 ? -14.07 28.719 36.188 1 95.06 337 PHE A N 1
ATOM 2655 C CA . PHE A 1 337 ? -14.984 29.625 35.531 1 95.06 337 PHE A CA 1
ATOM 2656 C C . PHE A 1 337 ? -16.297 28.938 35.219 1 95.06 337 PHE A C 1
ATOM 2658 O O . PHE A 1 337 ? -16.391 27.703 35.219 1 95.06 337 PHE A O 1
ATOM 2665 N N . THR A 1 338 ? -17.297 29.75 35.031 1 96.19 338 THR A N 1
ATOM 2666 C CA . THR A 1 338 ? -18.625 29.281 34.656 1 96.19 338 THR A CA 1
ATOM 2667 C C . THR A 1 338 ? -19.172 30.125 33.5 1 96.19 338 THR A C 1
ATOM 2669 O O . THR A 1 338 ? -19.016 31.344 33.5 1 96.19 338 THR A O 1
ATOM 2672 N N . ILE A 1 339 ? -19.672 29.453 32.562 1 96.81 339 ILE A N 1
ATOM 2673 C CA . ILE A 1 339 ? -20.328 30.094 31.438 1 96.81 339 ILE A CA 1
ATOM 2674 C C . ILE A 1 339 ? -21.828 29.75 31.422 1 96.81 339 ILE A C 1
ATOM 2676 O O . ILE A 1 339 ? -22.188 28.578 31.297 1 96.81 339 ILE A O 1
ATOM 2680 N N . LYS A 1 340 ? -22.641 30.766 31.547 1 95.69 340 LYS A N 1
ATOM 2681 C CA . LYS A 1 340 ? -24.078 30.562 31.594 1 95.69 340 LYS A CA 1
ATOM 2682 C C . LYS A 1 340 ? -24.688 30.625 30.188 1 95.69 340 LYS A C 1
ATOM 2684 O O . LYS A 1 340 ? -24.016 31.047 29.234 1 95.69 340 LYS A O 1
ATOM 2689 N N . LYS A 1 341 ? -25.938 30.219 30.156 1 95.44 341 LYS A N 1
ATOM 2690 C CA . LYS A 1 341 ? -26.656 30.203 28.891 1 95.44 341 LYS A CA 1
ATOM 2691 C C . LYS A 1 341 ? -26.688 31.609 28.281 1 95.44 341 LYS A C 1
ATOM 2693 O O . LYS A 1 341 ? -27.047 32.594 28.938 1 95.44 341 LYS A O 1
ATOM 2698 N N . GLY A 1 342 ? -26.234 31.656 27 1 94.12 342 GLY A N 1
ATOM 2699 C CA . GLY A 1 342 ? -26.328 32.906 26.234 1 94.12 342 GLY A CA 1
ATOM 2700 C C . GLY A 1 342 ? -25.125 33.812 26.422 1 94.12 342 GLY A C 1
ATOM 2701 O O . GLY A 1 342 ? -25 34.812 25.719 1 94.12 342 GLY A O 1
ATOM 2702 N N . GLN A 1 343 ? -24.234 33.438 27.297 1 96.06 343 GLN A N 1
ATOM 2703 C CA . GLN A 1 343 ? -23.078 34.281 27.562 1 96.06 343 GLN A CA 1
ATOM 2704 C C . GLN A 1 343 ? -22.031 34.188 26.438 1 96.06 343 GLN A C 1
ATOM 2706 O O . GLN A 1 343 ? -21.828 33.094 25.891 1 96.06 343 GLN A O 1
ATOM 2711 N N . LYS A 1 344 ? -21.5 35.281 26.125 1 97.12 344 LYS A N 1
ATOM 2712 C CA . LYS A 1 344 ? -20.391 35.375 25.172 1 97.12 344 LYS A CA 1
ATOM 2713 C C . LYS A 1 344 ? -19.062 35.562 25.891 1 97.12 344 LYS A C 1
ATOM 2715 O O . LYS A 1 344 ? -18.812 36.656 26.469 1 97.12 344 LYS A O 1
ATOM 2720 N N . VAL A 1 345 ? -18.234 34.562 25.844 1 96.62 345 VAL A N 1
ATOM 2721 C CA . VAL A 1 345 ? -17.016 34.562 26.641 1 96.62 345 VAL A CA 1
ATOM 2722 C C . VAL A 1 345 ? -15.797 34.531 25.719 1 96.62 345 VAL A C 1
ATOM 2724 O O . VAL A 1 345 ? -15.789 33.781 24.719 1 96.62 345 VAL A O 1
ATOM 2727 N N . LEU A 1 346 ? -14.805 35.312 26.016 1 95.31 346 LEU A N 1
ATOM 2728 C CA . LEU A 1 346 ? -13.547 35.344 25.266 1 95.31 346 LEU A CA 1
ATOM 2729 C C . LEU A 1 346 ? -12.43 34.719 26.078 1 95.31 346 LEU A C 1
ATOM 2731 O O . LEU A 1 346 ? -12.258 35 27.266 1 95.31 346 LEU A O 1
ATOM 2735 N N . LEU A 1 347 ? -11.773 33.812 25.5 1 92.69 347 LEU A N 1
ATOM 2736 C CA . LEU A 1 347 ? -10.602 33.188 26.094 1 92.69 347 LEU A CA 1
ATOM 2737 C C . LEU A 1 347 ? -9.32 33.75 25.5 1 92.69 347 LEU A C 1
ATOM 2739 O O . LEU A 1 347 ? -9.078 33.625 24.297 1 92.69 347 LEU A O 1
ATOM 2743 N N . VAL A 1 348 ? -8.539 34.344 26.359 1 85.06 348 VAL A N 1
ATOM 2744 C CA . VAL A 1 348 ? -7.316 35 25.906 1 85.06 348 VAL A CA 1
ATOM 2745 C C . VAL A 1 348 ? -6.117 34.406 26.641 1 85.06 348 VAL A C 1
ATOM 2747 O O . VAL A 1 348 ? -6.25 33.906 27.766 1 85.06 348 VAL A O 1
ATOM 2750 N N . GLY A 1 349 ? -5.082 34.344 26 1 76.25 349 GLY A N 1
ATOM 2751 C CA . GLY A 1 349 ? -3.832 33.875 26.547 1 76.25 349 GLY A CA 1
ATOM 2752 C C . GLY A 1 349 ? -2.723 33.75 25.516 1 76.25 349 GLY A C 1
ATOM 2753 O O . GLY A 1 349 ? -2.988 33.656 24.312 1 76.25 349 GLY A O 1
ATOM 2754 N N . ASP A 1 350 ? -1.627 33.781 26.078 1 62.78 350 ASP A N 1
ATOM 2755 C CA . ASP A 1 350 ? -0.469 33.688 25.203 1 62.78 350 ASP A CA 1
ATOM 2756 C C . ASP A 1 350 ? -0.353 32.281 24.609 1 62.78 350 ASP A C 1
ATOM 2758 O O . ASP A 1 350 ? -1.021 31.344 25.078 1 62.78 350 ASP A O 1
ATOM 2762 N N . SER A 1 351 ? 0.393 32.188 23.547 1 59.53 351 SER A N 1
ATOM 2763 C CA . SER A 1 351 ? 0.633 30.891 22.938 1 59.53 351 SER A CA 1
ATOM 2764 C C . SER A 1 351 ? 1.221 29.906 23.953 1 59.53 351 SER A C 1
ATOM 2766 O O . SER A 1 351 ? 2.096 30.281 24.734 1 59.53 351 SER A O 1
ATOM 2768 N N . GLY A 1 352 ? 0.705 28.719 24.031 1 60.97 352 GLY A N 1
ATOM 2769 C CA . GLY A 1 352 ? 1.223 27.688 24.906 1 60.97 352 GLY A CA 1
ATOM 2770 C C . GLY A 1 352 ? 0.562 27.672 26.266 1 60.97 352 GLY A C 1
ATOM 2771 O O . GLY A 1 352 ? 0.955 26.891 27.141 1 60.97 352 GLY A O 1
ATOM 2772 N N . THR A 1 353 ? -0.348 28.578 26.375 1 71.62 353 THR A N 1
ATOM 2773 C CA . THR A 1 353 ? -0.968 28.656 27.703 1 71.62 353 THR A CA 1
ATOM 2774 C C . THR A 1 353 ? -2.01 27.562 27.875 1 71.62 353 THR A C 1
ATOM 2776 O O . THR A 1 353 ? -2.58 27.406 28.953 1 71.62 353 THR A O 1
ATOM 2779 N N . GLY A 1 354 ? -2.254 26.781 26.812 1 77.81 354 GLY A N 1
ATOM 2780 C CA . GLY A 1 354 ? -3.135 25.641 26.953 1 77.81 354 GLY A CA 1
ATOM 2781 C C . GLY A 1 354 ? -4.523 25.875 26.406 1 77.81 354 GLY A C 1
ATOM 2782 O O . GLY A 1 354 ? -5.465 25.156 26.734 1 77.81 354 GLY A O 1
ATOM 2783 N N . LYS A 1 355 ? -4.699 26.922 25.688 1 85.5 355 LYS A N 1
ATOM 2784 C CA . LYS A 1 355 ? -6.02 27.25 25.141 1 85.5 355 LYS A CA 1
ATOM 2785 C C . LYS A 1 355 ? -6.594 26.062 24.359 1 85.5 355 LYS A C 1
ATOM 2787 O O . LYS A 1 355 ? -7.734 25.656 24.594 1 85.5 355 LYS A O 1
ATOM 2792 N N . SER A 1 356 ? -5.781 25.5 23.531 1 81.19 356 SER A N 1
ATOM 2793 C CA . SER A 1 356 ? -6.238 24.391 22.703 1 81.19 356 SER A CA 1
ATOM 2794 C C . SER A 1 356 ? -6.488 23.141 23.562 1 81.19 356 SER A C 1
ATOM 2796 O O . SER A 1 356 ? -7.41 22.375 23.297 1 81.19 356 SER A O 1
ATOM 2798 N N . SER A 1 357 ? -5.656 22.953 24.547 1 83.94 357 SER A N 1
ATOM 2799 C CA . SER A 1 357 ? -5.844 21.828 25.453 1 83.94 357 SER A CA 1
ATOM 2800 C C . SER A 1 357 ? -7.16 21.938 26.219 1 83.94 357 SER A C 1
ATOM 2802 O O . SER A 1 357 ? -7.848 20.938 26.438 1 83.94 357 SER A O 1
ATOM 2804 N N . LEU A 1 358 ? -7.41 23.172 26.625 1 90.56 358 LEU A N 1
ATOM 2805 C CA . LEU A 1 358 ? -8.68 23.406 27.312 1 90.56 358 LEU A CA 1
ATOM 2806 C C . LEU A 1 358 ? -9.852 23 26.422 1 90.56 358 LEU A C 1
ATOM 2808 O O . LEU A 1 358 ? -10.773 22.312 26.875 1 90.56 358 LEU A O 1
ATOM 2812 N N . PHE A 1 359 ? -9.812 23.438 25.156 1 91.88 359 PHE A N 1
ATOM 2813 C CA . PHE A 1 359 ? -10.867 23.094 24.203 1 91.88 359 PHE A CA 1
ATOM 2814 C C . PHE A 1 359 ? -10.961 21.578 24.031 1 91.88 359 PHE A C 1
ATOM 2816 O O . PHE A 1 359 ? -12.055 21.016 23.984 1 91.88 359 PHE A O 1
ATOM 2823 N N . ARG A 1 360 ? -9.867 20.953 23.969 1 88.31 360 ARG A N 1
ATOM 2824 C CA . ARG A 1 360 ? -9.852 19.5 23.812 1 88.31 360 ARG A CA 1
ATOM 2825 C C . ARG A 1 360 ? -10.469 18.812 25.031 1 88.31 360 ARG A C 1
ATOM 2827 O O . ARG A 1 360 ? -11.133 17.781 24.891 1 88.31 360 ARG A O 1
ATOM 2834 N N . MET A 1 361 ? -10.203 19.344 26.188 1 91.31 361 MET A N 1
ATOM 2835 C CA . MET A 1 361 ? -10.789 18.781 27.406 1 91.31 361 MET A CA 1
ATOM 2836 C C . MET A 1 361 ? -12.297 19 27.438 1 91.31 361 MET A C 1
ATOM 2838 O O . MET A 1 361 ? -13.055 18.125 27.828 1 91.31 361 MET A O 1
ATOM 2842 N N . LEU A 1 362 ? -12.664 20.172 26.984 1 93.19 362 LEU A N 1
ATOM 2843 C CA . LEU A 1 362 ? -14.094 20.484 26.953 1 93.19 362 LEU A CA 1
ATOM 2844 C C . LEU A 1 362 ? -14.82 19.594 25.953 1 93.19 362 LEU A C 1
ATOM 2846 O O . LEU A 1 362 ? -16 19.281 26.141 1 93.19 362 LEU A O 1
ATOM 2850 N N . LEU A 1 363 ? -14.102 19.203 24.969 1 89.75 363 LEU A N 1
ATOM 2851 C CA . LEU A 1 363 ? -14.695 18.375 23.922 1 89.75 363 LEU A CA 1
ATOM 2852 C C . LEU A 1 363 ? -14.586 16.906 24.281 1 89.75 363 LEU A C 1
ATOM 2854 O O . LEU A 1 363 ? -15.07 16.047 23.531 1 89.75 363 LEU A O 1
ATOM 2858 N N . GLY A 1 364 ? -13.852 16.609 25.328 1 86.5 364 GLY A N 1
ATOM 2859 C CA . GLY A 1 364 ? -13.695 15.242 25.781 1 86.5 364 GLY A CA 1
ATOM 2860 C C . GLY A 1 364 ? -12.602 14.484 25.047 1 86.5 364 GLY A C 1
ATOM 2861 O O . GLY A 1 364 ? -12.539 13.258 25.094 1 86.5 364 GLY A O 1
ATOM 2862 N N . LYS A 1 365 ? -11.805 15.156 24.359 1 81.5 365 LYS A N 1
ATOM 2863 C CA . LYS A 1 365 ? -10.742 14.531 23.578 1 81.5 365 LYS A CA 1
ATOM 2864 C C . LYS A 1 365 ? -9.469 14.375 24.406 1 81.5 365 LYS A C 1
ATOM 2866 O O . LYS A 1 365 ? -8.578 13.602 24.047 1 81.5 365 LYS A O 1
ATOM 2871 N N . LEU A 1 366 ? -9.367 15.117 25.484 1 83.88 366 LEU A N 1
ATOM 2872 C CA . LEU A 1 366 ? -8.25 15.062 26.422 1 83.88 366 LEU A CA 1
ATOM 2873 C C . LEU A 1 366 ? -8.742 14.906 27.859 1 83.88 366 LEU A C 1
ATOM 2875 O O . LEU A 1 366 ? -9.609 15.664 28.297 1 83.88 366 LEU A O 1
ATOM 2879 N N . LYS A 1 367 ? -8.266 13.875 28.484 1 87.75 367 LYS A N 1
ATOM 2880 C CA . LYS A 1 367 ? -8.664 13.672 29.875 1 87.75 367 LYS A CA 1
ATOM 2881 C C . LYS A 1 367 ? -7.867 14.57 30.812 1 87.75 367 LYS A C 1
ATOM 2883 O O . LYS A 1 367 ? -6.637 14.57 30.781 1 87.75 367 LYS A O 1
ATOM 2888 N N . PRO A 1 368 ? -8.578 15.297 31.547 1 90.25 368 PRO A N 1
ATOM 2889 C CA . PRO A 1 368 ? -7.871 16.141 32.5 1 90.25 368 PRO A CA 1
ATOM 2890 C C . PRO A 1 368 ? -7.215 15.336 33.625 1 90.25 368 PRO A C 1
ATOM 2892 O O . PRO A 1 368 ? -7.691 14.258 33.969 1 90.25 368 PRO A O 1
ATOM 2895 N N . GLU A 1 369 ? -6.105 15.773 34.156 1 88.75 369 GLU A N 1
ATOM 2896 C CA . GLU A 1 369 ? -5.418 15.156 35.281 1 88.75 369 GLU A CA 1
ATOM 2897 C C . GLU A 1 369 ? -6.203 15.344 36.594 1 88.75 369 GLU A C 1
ATOM 2899 O O . GLU A 1 369 ? -6.195 14.469 37.469 1 88.75 369 GLU A O 1
ATOM 2904 N N . ALA A 1 370 ? -6.637 16.484 36.75 1 91.25 370 ALA A N 1
ATOM 2905 C CA . ALA A 1 370 ? -7.441 16.828 37.938 1 91.25 370 ALA A CA 1
ATOM 2906 C C . ALA A 1 370 ? -8.523 17.844 37.562 1 91.25 370 ALA A C 1
ATOM 2908 O O . ALA A 1 370 ? -8.445 18.5 36.531 1 91.25 370 ALA A O 1
ATOM 2909 N N . GLY A 1 371 ? -9.547 17.812 38.344 1 92.56 371 GLY A N 1
ATOM 2910 C CA . GLY A 1 371 ? -10.617 18.781 38.188 1 92.56 371 GLY A CA 1
ATOM 2911 C C . GLY A 1 371 ? -11.875 18.172 37.562 1 92.56 371 GLY A C 1
ATOM 2912 O O . GLY A 1 371 ? -11.969 16.953 37.406 1 92.56 371 GLY A O 1
ATOM 2913 N N . GLN A 1 372 ? -12.844 19.109 37.406 1 93.06 372 GLN A N 1
ATOM 2914 C CA . GLN A 1 372 ? -14.141 18.641 36.938 1 93.06 372 GLN A CA 1
ATOM 2915 C C . GLN A 1 372 ? -14.719 19.609 35.906 1 93.06 372 GLN A C 1
ATOM 2917 O O . GLN A 1 372 ? -14.602 20.828 36.062 1 93.06 372 GLN A O 1
ATOM 2922 N N . ILE A 1 373 ? -15.266 19.047 34.844 1 95.19 373 ILE A N 1
ATOM 2923 C CA . ILE A 1 373 ? -16.016 19.781 33.844 1 95.19 373 ILE A CA 1
ATOM 2924 C C . ILE A 1 373 ? -17.484 19.328 33.844 1 95.19 373 ILE A C 1
ATOM 2926 O O . ILE A 1 373 ? -17.766 18.141 33.688 1 95.19 373 ILE A O 1
ATOM 2930 N N . THR A 1 374 ? -18.359 20.25 34.094 1 95.25 374 THR A N 1
ATOM 2931 C CA . THR A 1 374 ? -19.781 19.922 34.125 1 95.25 374 THR A CA 1
ATOM 2932 C C . THR A 1 374 ? -20.547 20.781 33.125 1 95.25 374 THR A C 1
ATOM 2934 O O . THR A 1 374 ? -20.547 22.016 33.25 1 95.25 374 THR A O 1
ATOM 2937 N N . PHE A 1 375 ? -21.25 20.141 32.25 1 96.44 375 PHE A N 1
ATOM 2938 C CA . PHE A 1 375 ? -22.109 20.844 31.312 1 96.44 375 PHE A CA 1
ATOM 2939 C C . PHE A 1 375 ? -23.531 20.906 31.844 1 96.44 375 PHE A C 1
ATOM 2941 O O . PHE A 1 375 ? -23.938 20.094 32.688 1 96.44 375 PHE A O 1
ATOM 2948 N N . PHE A 1 376 ? -24.297 21.891 31.344 1 96.31 376 PHE A N 1
ATOM 2949 C CA . PHE A 1 376 ? -25.672 22.047 31.766 1 96.31 376 PHE A CA 1
ATOM 2950 C C . PHE A 1 376 ? -26.609 22.078 30.562 1 96.31 376 PHE A C 1
ATOM 2952 O O . PHE A 1 376 ? -26.281 22.656 29.516 1 96.31 376 PHE A O 1
ATOM 2959 N N . ASP A 1 377 ? -27.781 21.453 30.75 1 95.06 377 ASP A N 1
ATOM 2960 C CA . ASP A 1 377 ? -28.766 21.453 29.688 1 95.06 377 ASP A CA 1
ATOM 2961 C C . ASP A 1 377 ? -29.625 22.719 29.719 1 95.06 377 ASP A C 1
ATOM 2963 O O . ASP A 1 377 ? -29.297 23.672 30.438 1 95.06 377 ASP A O 1
ATOM 2967 N N . GLN A 1 378 ? -30.641 22.75 28.906 1 92.94 378 GLN A N 1
ATOM 2968 C CA . GLN A 1 378 ? -31.484 23.938 28.781 1 92.94 378 GLN A CA 1
ATOM 2969 C C . GLN A 1 378 ? -32.156 24.281 30.109 1 92.94 378 GLN A C 1
ATOM 2971 O O . GLN A 1 378 ? -32.375 25.453 30.406 1 92.94 378 GLN A O 1
ATOM 2976 N N . ASN A 1 379 ? -32.344 23.234 30.969 1 93.56 379 ASN A N 1
ATOM 2977 C CA . ASN A 1 379 ? -33.031 23.406 32.25 1 93.56 379 ASN A CA 1
ATOM 2978 C C . ASN A 1 379 ? -32.062 23.578 33.406 1 93.56 379 ASN A C 1
ATOM 2980 O O . ASN A 1 379 ? -32.469 23.672 34.562 1 93.56 379 ASN A O 1
ATOM 2984 N N . GLY A 1 380 ? -30.875 23.531 33.062 1 92.06 380 GLY A N 1
ATOM 2985 C CA . GLY A 1 380 ? -29.875 23.734 34.094 1 92.06 380 GLY A CA 1
ATOM 2986 C C . GLY A 1 380 ? -29.453 22.453 34.781 1 92.06 380 GLY A C 1
ATOM 2987 O O . GLY A 1 380 ? -28.828 22.484 35.844 1 92.06 380 GLY A O 1
ATOM 2988 N N . GLN A 1 381 ? -29.797 21.406 34.25 1 94.38 381 GLN A N 1
ATOM 2989 C CA . GLN A 1 381 ? -29.406 20.125 34.812 1 94.38 381 GLN A CA 1
ATOM 2990 C C . GLN A 1 381 ? -28.016 19.719 34.312 1 94.38 381 GLN A C 1
ATOM 2992 O O . GLN A 1 381 ? -27.672 19.922 33.156 1 94.38 381 GLN A O 1
ATOM 2997 N N . ALA A 1 382 ? -27.328 19.125 35.219 1 94.19 382 ALA A N 1
ATOM 2998 C CA . ALA A 1 382 ? -25.969 18.703 34.906 1 94.19 382 ALA A CA 1
ATOM 2999 C C . ALA A 1 382 ? -25.969 17.516 33.938 1 94.19 382 ALA A C 1
ATOM 3001 O O . ALA A 1 382 ? -26.797 16.609 34.062 1 94.19 382 ALA A O 1
ATOM 3002 N N . ILE A 1 383 ? -25.156 17.672 32.938 1 92.88 383 ILE A N 1
ATOM 3003 C CA . ILE A 1 383 ? -24.938 16.609 31.969 1 92.88 383 ILE A CA 1
ATOM 3004 C C . ILE A 1 383 ? -23.5 16.125 32.031 1 92.88 383 ILE A C 1
ATOM 3006 O O . ILE A 1 383 ? -22.578 16.922 32.219 1 92.88 383 ILE A O 1
ATOM 3010 N N . SER A 1 384 ? -23.359 14.82 31.953 1 87.62 384 SER A N 1
ATOM 3011 C CA . SER A 1 384 ? -22 14.289 31.938 1 87.62 384 SER A CA 1
ATOM 3012 C C . SER A 1 384 ? -21.266 14.688 30.656 1 87.62 384 SER A C 1
ATOM 3014 O O . SER A 1 384 ? -21.906 14.953 29.625 1 87.62 384 SER A O 1
ATOM 3016 N N . LEU A 1 385 ? -19.984 14.773 30.75 1 86.69 385 LEU A N 1
ATOM 3017 C CA . LEU A 1 385 ? -19.125 15.203 29.641 1 86.69 385 LEU A CA 1
ATOM 3018 C C . LEU A 1 385 ? -19.359 14.344 28.406 1 86.69 385 LEU A C 1
ATOM 3020 O O . LEU A 1 385 ? -19.375 14.844 27.281 1 86.69 385 LEU A O 1
ATOM 3024 N N . ASP A 1 386 ? -19.672 13.109 28.609 1 81.31 386 ASP A N 1
ATOM 3025 C CA . ASP A 1 386 ? -19.812 12.164 27.516 1 81.31 386 ASP A CA 1
ATOM 3026 C C . ASP A 1 386 ? -21.172 12.297 26.828 1 81.31 386 ASP A C 1
ATOM 3028 O O . ASP A 1 386 ? -21.344 11.867 25.688 1 81.31 386 ASP A O 1
ATOM 3032 N N . LYS A 1 387 ? -22.094 12.93 27.5 1 87.62 387 LYS A N 1
ATOM 3033 C CA . LYS A 1 387 ? -23.453 13.039 26.984 1 87.62 387 LYS A CA 1
ATOM 3034 C C . LYS A 1 387 ? -23.75 14.461 26.516 1 87.62 387 LYS A C 1
ATOM 3036 O O . LYS A 1 387 ? -24.859 14.742 26.047 1 87.62 387 LYS A O 1
ATOM 3041 N N . ALA A 1 388 ? -22.781 15.258 26.641 1 90.44 388 ALA A N 1
ATOM 3042 C CA . ALA A 1 388 ? -22.984 16.656 26.266 1 90.44 388 ALA A CA 1
ATOM 3043 C C . ALA A 1 388 ? -22.672 16.875 24.781 1 90.44 388 ALA A C 1
ATOM 3045 O O . ALA A 1 388 ? -21.641 16.406 24.297 1 90.44 388 ALA A O 1
ATOM 3046 N N . LYS A 1 389 ? -23.531 17.516 24.078 1 89.31 389 LYS A N 1
ATOM 3047 C CA . LYS A 1 389 ? -23.312 17.938 22.703 1 89.31 389 LYS A CA 1
ATOM 3048 C C . LYS A 1 389 ? -22.906 19.406 22.625 1 89.31 389 LYS A C 1
ATOM 3050 O O . LYS A 1 389 ? -23.688 20.281 23 1 89.31 389 LYS A O 1
ATOM 3055 N N . VAL A 1 390 ? -21.703 19.594 22.266 1 92.12 390 VAL A N 1
ATOM 3056 C CA . VAL A 1 390 ? -21.188 20.953 22.141 1 92.12 390 VAL A CA 1
ATOM 3057 C C . VAL A 1 390 ? -20.703 21.203 20.719 1 92.12 390 VAL A C 1
ATOM 3059 O O . VAL A 1 390 ? -20.094 20.328 20.094 1 92.12 390 VAL A O 1
ATOM 3062 N N . GLY A 1 391 ? -21.094 22.344 20.172 1 91.25 391 GLY A N 1
ATOM 3063 C CA . GLY A 1 391 ? -20.562 22.719 18.875 1 91.25 391 GLY A CA 1
ATOM 3064 C C . GLY A 1 391 ? -19.094 23.109 18.922 1 91.25 391 GLY A C 1
ATOM 3065 O O . GLY A 1 391 ? -18.609 23.547 19.953 1 91.25 391 GLY A O 1
ATOM 3066 N N . TYR A 1 392 ? -18.469 22.875 17.828 1 90.81 392 TYR A N 1
ATOM 3067 C CA . TYR A 1 392 ? -17.047 23.188 17.781 1 90.81 392 TYR A CA 1
ATOM 3068 C C . TYR A 1 392 ? -16.656 23.656 16.375 1 90.81 392 TYR A C 1
ATOM 3070 O O . TYR A 1 392 ? -17 23.016 15.383 1 90.81 392 TYR A O 1
ATOM 3078 N N . LEU A 1 393 ? -16.031 24.797 16.359 1 91.56 393 LEU A N 1
ATOM 3079 C CA . LEU A 1 393 ? -15.43 25.328 15.133 1 91.56 393 LEU A CA 1
ATOM 3080 C C . LEU A 1 393 ? -13.914 25.406 15.273 1 91.56 393 LEU A C 1
ATOM 3082 O O . LEU A 1 393 ? -13.391 26.297 15.93 1 91.56 393 LEU A O 1
ATOM 3086 N N . PRO A 1 394 ? -13.234 24.516 14.578 1 87.56 394 PRO A N 1
ATOM 3087 C CA . PRO A 1 394 ? -11.773 24.5 14.68 1 87.56 394 PRO A CA 1
ATOM 3088 C C . PRO A 1 394 ? -11.109 25.625 13.891 1 87.56 394 PRO A C 1
ATOM 3090 O O . PRO A 1 394 ? -11.766 26.281 13.07 1 87.56 394 PRO A O 1
ATOM 3093 N N . GLN A 1 395 ? -9.867 25.797 14.281 1 80.38 395 GLN A N 1
ATOM 3094 C CA . GLN A 1 395 ? -9.078 26.797 13.578 1 80.38 395 GLN A CA 1
ATOM 3095 C C . GLN A 1 395 ? -8.992 26.5 12.086 1 80.38 395 GLN A C 1
ATOM 3097 O O . GLN A 1 395 ? -9.141 27.406 11.258 1 80.38 395 GLN A O 1
ATOM 3102 N N . ASP A 1 396 ? -8.781 25.219 11.789 1 80 396 ASP A N 1
ATOM 3103 C CA . ASP A 1 396 ? -8.812 24.766 10.406 1 80 396 ASP A CA 1
ATOM 3104 C C . ASP A 1 396 ? -10.172 24.141 10.062 1 80 396 ASP A C 1
ATOM 3106 O O . ASP A 1 396 ? -10.438 22.984 10.398 1 80 396 ASP A O 1
ATOM 3110 N N . PRO A 1 397 ? -10.906 24.953 9.273 1 87.19 397 PRO A N 1
ATOM 3111 C CA . PRO A 1 397 ? -12.281 24.5 9.031 1 87.19 397 PRO A CA 1
ATOM 3112 C C . PRO A 1 397 ? -12.352 23.266 8.133 1 87.19 397 PRO A C 1
ATOM 3114 O O . PRO A 1 397 ? -11.578 23.156 7.184 1 87.19 397 PRO A O 1
ATOM 3117 N N . VAL A 1 398 ? -13.312 22.453 8.43 1 88.5 398 VAL A N 1
ATOM 3118 C CA . VAL A 1 398 ? -13.555 21.25 7.633 1 88.5 398 VAL A CA 1
ATOM 3119 C C . VAL A 1 398 ? -14.727 21.484 6.688 1 88.5 398 VAL A C 1
ATOM 3121 O O . VAL A 1 398 ? -15.82 21.859 7.121 1 88.5 398 VAL A O 1
ATOM 3124 N N . VAL A 1 399 ? -14.469 21.344 5.445 1 91.88 399 VAL A N 1
ATOM 3125 C CA . VAL A 1 399 ? -15.531 21.438 4.441 1 91.88 399 VAL A CA 1
ATOM 3126 C C . VAL A 1 399 ? -15.57 20.156 3.607 1 91.88 399 VAL A C 1
ATOM 3128 O O . VAL A 1 399 ? -14.609 19.375 3.605 1 91.88 399 VAL A O 1
ATOM 3131 N N . PHE A 1 400 ? -16.719 19.875 2.938 1 92.69 400 PHE A N 1
ATOM 3132 C CA . PHE A 1 400 ? -16.922 18.656 2.17 1 92.69 400 PHE A CA 1
ATOM 3133 C C . PHE A 1 400 ? -17 18.953 0.678 1 92.69 400 PHE A C 1
ATOM 3135 O O . PHE A 1 400 ? -17.281 20.094 0.279 1 92.69 400 PHE A O 1
ATOM 3142 N N . PRO A 1 401 ? -16.625 17.969 -0.134 1 91.19 401 PRO A N 1
ATOM 3143 C CA . PRO A 1 401 ? -16.719 18.156 -1.583 1 91.19 401 PRO A CA 1
ATOM 3144 C C . PRO A 1 401 ? -18.156 18.188 -2.088 1 91.19 401 PRO A C 1
ATOM 3146 O O . PRO A 1 401 ? -18.594 17.266 -2.775 1 91.19 401 PRO A O 1
ATOM 3149 N N . ALA A 1 402 ? -18.812 19.188 -1.803 1 92.81 402 ALA A N 1
ATOM 3150 C CA . ALA A 1 402 ? -20.188 19.5 -2.176 1 92.81 402 ALA A CA 1
ATOM 3151 C C . ALA A 1 402 ? -20.359 21.016 -2.377 1 92.81 402 ALA A C 1
ATOM 3153 O O . ALA A 1 402 ? -19.391 21.766 -2.363 1 92.81 402 ALA A O 1
ATOM 3154 N N . SER A 1 403 ? -21.531 21.406 -2.594 1 94.62 403 SER A N 1
ATOM 3155 C CA . SER A 1 403 ? -21.781 22.828 -2.818 1 94.62 403 SER A CA 1
ATOM 3156 C C . SER A 1 403 ? -21.625 23.625 -1.531 1 94.62 403 SER A C 1
ATOM 3158 O O . SER A 1 403 ? -21.688 23.078 -0.433 1 94.62 403 SER A O 1
ATOM 3160 N N . ILE A 1 404 ? -21.359 24.906 -1.685 1 95.5 404 ILE A N 1
ATOM 3161 C CA . ILE A 1 404 ? -21.312 25.781 -0.525 1 95.5 404 ILE A CA 1
ATOM 3162 C C . ILE A 1 404 ? -22.625 25.719 0.247 1 95.5 404 ILE A C 1
ATOM 3164 O O . ILE A 1 404 ? -22.625 25.656 1.479 1 95.5 404 ILE A O 1
ATOM 3168 N N . LYS A 1 405 ? -23.641 25.609 -0.494 1 95.81 405 LYS A N 1
ATOM 3169 C CA . LYS A 1 405 ? -24.969 25.469 0.098 1 95.81 405 LYS A CA 1
ATOM 3170 C C . LYS A 1 405 ? -25.047 24.234 0.992 1 95.81 405 LYS A C 1
ATOM 3172 O O . LYS A 1 405 ? -25.438 24.328 2.154 1 95.81 405 LYS A O 1
ATOM 3177 N N . ASP A 1 406 ? -24.641 23.141 0.459 1 94.69 406 ASP A N 1
ATOM 3178 C CA . ASP A 1 406 ? -24.703 21.875 1.176 1 94.69 406 ASP A CA 1
ATOM 3179 C C . ASP A 1 406 ? -23.781 21.891 2.396 1 94.69 406 ASP A C 1
ATOM 3181 O O . ASP A 1 406 ? -24.094 21.266 3.418 1 94.69 406 ASP A O 1
ATOM 3185 N N . ASN A 1 407 ? -22.656 22.562 2.256 1 95.19 407 ASN A N 1
ATOM 3186 C CA . ASN A 1 407 ? -21.734 22.656 3.373 1 95.19 407 ASN A CA 1
ATOM 3187 C C . ASN A 1 407 ? -22.297 23.516 4.5 1 95.19 407 ASN A C 1
ATOM 3189 O O . ASN A 1 407 ? -21.984 23.297 5.672 1 95.19 407 ASN A O 1
ATOM 3193 N N . ILE A 1 408 ? -23.141 24.453 4.133 1 95.38 408 ILE A N 1
ATOM 3194 C CA . ILE A 1 408 ? -23.734 25.344 5.129 1 95.38 408 ILE A CA 1
ATOM 3195 C C . ILE A 1 408 ? -24.891 24.625 5.82 1 95.38 408 ILE A C 1
ATOM 3197 O O . ILE A 1 408 ? -24.953 24.562 7.051 1 95.38 408 ILE A O 1
ATOM 3201 N N . VAL A 1 409 ? -25.766 24.047 4.996 1 95.25 409 VAL A N 1
ATOM 3202 C CA . VAL A 1 409 ? -26.969 23.453 5.57 1 95.25 409 VAL A CA 1
ATOM 3203 C C . VAL A 1 409 ? -26.672 22.047 6.055 1 95.25 409 VAL A C 1
ATOM 3205 O O . VAL A 1 409 ? -27.484 21.438 6.75 1 95.25 409 VAL A O 1
ATOM 3208 N N . MET A 1 410 ? -25.531 21.547 5.668 1 93.69 410 MET A N 1
ATOM 3209 C CA . MET A 1 410 ? -25.094 20.203 6.039 1 93.69 410 MET A CA 1
ATOM 3210 C C . MET A 1 410 ? -26.125 19.172 5.625 1 93.69 410 MET A C 1
ATOM 3212 O O . MET A 1 410 ? -26.547 18.328 6.434 1 93.69 410 MET A O 1
ATOM 3216 N N . PHE A 1 411 ? -26.672 19.406 4.395 1 90.88 411 PHE A N 1
ATOM 3217 C CA . PHE A 1 411 ? -27.516 18.469 3.668 1 90.88 411 PHE A CA 1
ATOM 3218 C C . PHE A 1 411 ? -28.891 18.391 4.297 1 90.88 411 PHE A C 1
ATOM 3220 O O . PHE A 1 411 ? -29.594 17.391 4.152 1 90.88 411 PHE A O 1
ATOM 3227 N N . ASN A 1 412 ? -29.234 19.359 5.094 1 92.25 412 ASN A N 1
ATOM 3228 C CA . ASN A 1 412 ? -30.594 19.531 5.598 1 92.25 412 ASN A CA 1
ATOM 3229 C C . ASN A 1 412 ? -31.359 20.578 4.789 1 92.25 412 ASN A C 1
ATOM 3231 O O . ASN A 1 412 ? -31.266 21.781 5.07 1 92.25 412 ASN A O 1
ATOM 3235 N N . ASP A 1 413 ? -32.188 20.156 4.023 1 89.88 413 ASP A N 1
ATOM 3236 C CA . ASP A 1 413 ? -32.875 21.016 3.066 1 89.88 413 ASP A CA 1
ATOM 3237 C C . ASP A 1 413 ? -33.875 21.922 3.77 1 89.88 413 ASP A C 1
ATOM 3239 O O . ASP A 1 413 ? -34.312 22.922 3.209 1 89.88 413 ASP A O 1
ATOM 3243 N N . LYS A 1 414 ? -34.156 21.609 4.961 1 91.38 414 LYS A N 1
ATOM 3244 C CA . LYS A 1 414 ? -35.125 22.422 5.703 1 91.38 414 LYS A CA 1
ATOM 3245 C C . LYS A 1 414 ? -34.562 23.781 6.055 1 91.38 414 LYS A C 1
ATOM 3247 O O . LYS A 1 414 ? -35.312 24.734 6.32 1 91.38 414 LYS A O 1
ATOM 3252 N N . LEU A 1 415 ? -33.25 23.906 5.988 1 93.81 415 LEU A N 1
ATOM 3253 C CA . LEU A 1 415 ? -32.594 25.141 6.426 1 93.81 415 LEU A CA 1
ATOM 3254 C C . LEU A 1 415 ? -32.281 26.047 5.238 1 93.81 415 LEU A C 1
ATOM 3256 O O . LEU A 1 415 ? -31.781 27.156 5.418 1 93.81 415 LEU A O 1
ATOM 3260 N N . THR A 1 416 ? -32.719 25.672 4.047 1 93.06 416 THR A N 1
ATOM 3261 C CA . THR A 1 416 ? -32.344 26.391 2.832 1 93.06 416 THR A CA 1
ATOM 3262 C C . THR A 1 416 ? -32.938 27.797 2.834 1 93.06 416 THR A C 1
ATOM 3264 O O . THR A 1 416 ? -32.375 28.734 2.273 1 93.06 416 THR A O 1
ATOM 3267 N N . ASN A 1 417 ? -34 27.953 3.557 1 92.5 417 ASN A N 1
ATOM 3268 C CA . ASN A 1 417 ? -34.688 29.234 3.586 1 92.5 417 ASN A CA 1
ATOM 3269 C C . ASN A 1 417 ? -33.906 30.266 4.391 1 92.5 417 ASN A C 1
ATOM 3271 O O . ASN A 1 417 ? -34.094 31.469 4.211 1 92.5 417 ASN A O 1
ATOM 3275 N N . LYS A 1 418 ? -33.031 29.891 5.211 1 94.44 418 LYS A N 1
ATOM 3276 C CA . LYS A 1 418 ? -32.281 30.781 6.09 1 94.44 418 LYS A CA 1
ATOM 3277 C C . LYS A 1 418 ? -30.906 31.125 5.508 1 94.44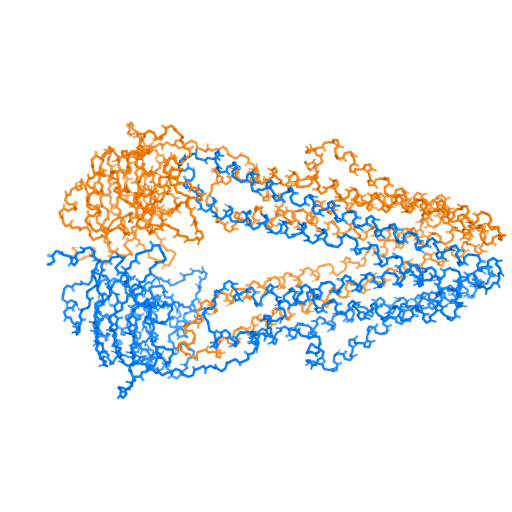 418 LYS A C 1
ATOM 3279 O O . LYS A 1 418 ? -30.156 31.891 6.094 1 94.44 418 LYS A O 1
ATOM 3284 N N . ILE A 1 419 ? -30.625 30.625 4.375 1 95.12 419 ILE A N 1
ATOM 3285 C CA . ILE A 1 419 ? -29.297 30.734 3.803 1 95.12 419 ILE A CA 1
ATOM 3286 C C . ILE A 1 419 ? -28.953 32.188 3.516 1 95.12 419 ILE A C 1
ATOM 3288 O O . ILE A 1 419 ? -27.844 32.656 3.779 1 95.12 419 ILE A O 1
ATOM 3292 N N . ALA A 1 420 ? -29.875 32.938 2.965 1 93.44 420 ALA A N 1
ATOM 3293 C CA . ALA A 1 420 ? -29.641 34.312 2.59 1 93.44 420 ALA A CA 1
ATOM 3294 C C . ALA A 1 420 ? -29.297 35.156 3.812 1 93.44 420 ALA A C 1
ATOM 3296 O O . ALA A 1 420 ? -28.359 35.969 3.771 1 93.44 420 ALA A O 1
ATOM 3297 N N . GLU A 1 421 ? -29.984 34.938 4.852 1 93.31 421 GLU A N 1
ATOM 3298 C CA . GLU A 1 421 ? -29.781 35.719 6.082 1 93.31 421 GLU A CA 1
ATOM 3299 C C . GLU A 1 421 ? -28.422 35.406 6.707 1 93.31 421 GLU A C 1
ATOM 3301 O O . GLU A 1 421 ? -27.688 36.312 7.094 1 93.31 421 GLU A O 1
ATOM 3306 N N . VAL A 1 422 ? -28.109 34.156 6.777 1 93.94 422 VAL A N 1
ATOM 3307 C CA . VAL A 1 422 ? -26.906 33.719 7.477 1 93.94 422 VAL A CA 1
ATOM 3308 C C . VAL A 1 422 ? -25.672 34.125 6.664 1 93.94 422 VAL A C 1
ATOM 3310 O O . VAL A 1 422 ? -24.641 34.5 7.23 1 93.94 422 VAL A O 1
ATOM 3313 N N . THR A 1 423 ? -25.734 34.031 5.316 1 95.06 423 THR A N 1
ATOM 3314 C CA . THR A 1 423 ? -24.609 34.406 4.477 1 95.06 423 THR A CA 1
ATOM 3315 C C . THR A 1 423 ? -24.312 35.906 4.598 1 95.06 423 THR A C 1
ATOM 3317 O O . THR A 1 423 ? -23.172 36.312 4.488 1 95.06 423 THR A O 1
ATOM 3320 N N . GLN A 1 424 ? -25.281 36.656 4.84 1 92.94 424 GLN A N 1
ATOM 3321 C CA . GLN A 1 424 ? -25.109 38.094 5.059 1 92.94 424 GLN A CA 1
ATOM 3322 C C . GLN A 1 424 ? -24.484 38.375 6.422 1 92.94 424 GLN A C 1
ATOM 3324 O O . GLN A 1 424 ? -23.594 39.219 6.543 1 92.94 424 GLN A O 1
ATOM 3329 N N . SER A 1 425 ? -24.906 37.625 7.395 1 92.5 425 SER A N 1
ATOM 3330 C CA . SER A 1 425 ? -24.438 37.844 8.758 1 92.5 425 SER A CA 1
ATOM 3331 C C . SER A 1 425 ? -22.938 37.562 8.875 1 92.5 425 SER A C 1
ATOM 3333 O O . SER A 1 425 ? -22.234 38.219 9.641 1 92.5 425 SER A O 1
ATOM 3335 N N . VAL A 1 426 ? -22.516 36.594 8.109 1 93.38 426 VAL A N 1
ATOM 3336 C CA . VAL A 1 426 ? -21.109 36.188 8.227 1 93.38 426 VAL A CA 1
ATOM 3337 C C . VAL A 1 426 ? -20.297 36.844 7.109 1 93.38 426 VAL A C 1
ATOM 3339 O O . VAL A 1 426 ? -19.141 36.469 6.879 1 93.38 426 VAL A O 1
ATOM 3342 N N . GLN A 1 427 ? -20.922 37.75 6.355 1 92.12 427 GLN A N 1
ATOM 3343 C CA . GLN A 1 427 ? -20.266 38.562 5.32 1 92.12 427 GLN A CA 1
ATOM 3344 C C . GLN A 1 427 ? -19.75 37.656 4.195 1 92.12 427 GLN A C 1
ATOM 3346 O O . GLN A 1 427 ? -18.656 37.875 3.674 1 92.12 427 GLN A O 1
ATOM 3351 N N . LEU A 1 428 ? -20.469 36.656 3.893 1 93.5 428 LEU A N 1
ATOM 3352 C CA . LEU A 1 428 ? -20.109 35.719 2.818 1 93.5 428 LEU A CA 1
ATOM 3353 C C . LEU A 1 428 ? -20.734 36.156 1.496 1 93.5 428 LEU A C 1
ATOM 3355 O O . LEU A 1 428 ? -20.25 35.781 0.425 1 93.5 428 LEU A O 1
ATOM 3359 N N . ARG A 1 429 ? -21.703 36.969 1.468 1 92.5 429 ARG A N 1
ATOM 3360 C CA . ARG A 1 429 ? -22.453 37.375 0.291 1 92.5 429 ARG A CA 1
ATOM 3361 C C . ARG A 1 429 ? -21.562 38.031 -0.743 1 92.5 429 ARG A C 1
ATOM 3363 O O . ARG A 1 429 ? -21.656 37.75 -1.938 1 92.5 429 ARG A O 1
ATOM 3370 N N . PRO A 1 430 ? -20.766 38.969 -0.283 1 88.38 430 PRO A N 1
ATOM 3371 C CA . PRO A 1 430 ? -19.875 39.562 -1.274 1 88.38 430 PRO A CA 1
ATOM 3372 C C . PRO A 1 430 ? -18.984 38.562 -1.984 1 88.38 430 PRO A C 1
ATOM 3374 O O . PRO A 1 430 ? -18.688 38.719 -3.172 1 88.38 430 PRO A O 1
ATOM 3377 N N . ASP A 1 431 ? -18.531 37.562 -1.271 1 87.69 431 ASP A N 1
ATOM 3378 C CA . ASP A 1 431 ? -17.703 36.531 -1.862 1 87.69 431 ASP A CA 1
ATOM 3379 C C . ASP A 1 431 ? -18.5 35.688 -2.859 1 87.69 431 ASP A C 1
ATOM 3381 O O . ASP A 1 431 ? -17.984 35.344 -3.93 1 87.69 431 ASP A O 1
ATOM 3385 N N . LEU A 1 432 ? -19.688 35.375 -2.518 1 91.88 432 LEU A N 1
ATOM 3386 C CA . LEU A 1 432 ? -20.547 34.562 -3.363 1 91.88 432 LEU A CA 1
ATOM 3387 C C . LEU A 1 432 ? -20.891 35.281 -4.66 1 91.88 432 LEU A C 1
ATOM 3389 O O . LEU A 1 432 ? -21.031 34.656 -5.711 1 91.88 432 LEU A O 1
ATOM 3393 N N . ALA A 1 433 ? -20.969 36.531 -4.539 1 87.19 433 ALA A N 1
ATOM 3394 C CA . ALA A 1 433 ? -21.297 37.344 -5.707 1 87.19 433 ALA A CA 1
ATOM 3395 C C . ALA A 1 433 ? -20.188 37.281 -6.75 1 87.19 433 ALA A C 1
ATOM 3397 O O . ALA A 1 433 ? -20.438 37.438 -7.945 1 87.19 433 ALA A O 1
ATOM 3398 N N . LYS A 1 434 ? -19.062 37 -6.305 1 81.12 434 LYS A N 1
ATOM 3399 C CA . LYS A 1 434 ? -17.922 36.938 -7.207 1 81.12 434 LYS A CA 1
ATOM 3400 C C . LYS A 1 434 ? -17.797 35.531 -7.844 1 81.12 434 LYS A C 1
ATOM 3402 O O . LYS A 1 434 ? -17.031 35.344 -8.789 1 81.12 434 LYS A O 1
ATOM 3407 N N . MET A 1 435 ? -18.594 34.656 -7.363 1 87.31 435 MET A N 1
ATOM 3408 C CA . MET A 1 435 ? -18.531 33.312 -7.867 1 87.31 435 MET A CA 1
ATOM 3409 C C . MET A 1 435 ? -19.641 33.062 -8.891 1 87.31 435 MET A C 1
ATOM 3411 O O . MET A 1 435 ? -20.812 33.344 -8.641 1 87.31 435 MET A O 1
ATOM 3415 N N . PRO A 1 436 ? -19.25 32.438 -9.992 1 87.31 436 PRO A N 1
ATOM 3416 C CA . PRO A 1 436 ? -20.234 32.188 -11.047 1 87.31 436 PRO A CA 1
ATOM 3417 C C . PRO A 1 436 ? -21.422 31.359 -10.57 1 87.31 436 PRO A C 1
ATOM 3419 O O . PRO A 1 436 ? -22.578 31.641 -10.945 1 87.31 436 PRO A O 1
ATOM 3422 N N . ALA A 1 437 ? -21.266 30.422 -9.812 1 91.75 437 ALA A N 1
ATOM 3423 C CA . ALA A 1 437 ? -22.328 29.531 -9.375 1 91.75 437 ALA A CA 1
ATOM 3424 C C . ALA A 1 437 ? -22.875 29.953 -8.008 1 91.75 437 ALA A C 1
ATOM 3426 O O . ALA A 1 437 ? -23.766 29.328 -7.465 1 91.75 437 ALA A O 1
ATOM 3427 N N . GLY A 1 438 ? -22.266 31 -7.469 1 92.19 438 GLY A N 1
ATOM 3428 C CA . GLY A 1 438 ? -22.719 31.516 -6.191 1 92.19 438 GLY A CA 1
ATOM 3429 C C . GLY A 1 438 ? -22.719 30.484 -5.086 1 92.19 438 GLY A C 1
ATOM 3430 O O . GLY A 1 438 ? -21.703 29.812 -4.863 1 92.19 438 GLY A O 1
ATOM 3431 N N . ILE A 1 439 ? -23.922 30.297 -4.508 1 93.5 439 ILE A N 1
ATOM 3432 C CA . ILE A 1 439 ? -24.078 29.438 -3.348 1 93.5 439 ILE A CA 1
ATOM 3433 C C . ILE A 1 439 ? -23.984 27.969 -3.779 1 93.5 439 ILE A C 1
ATOM 3435 O O . ILE A 1 439 ? -23.703 27.094 -2.959 1 93.5 439 ILE A O 1
ATOM 3439 N N . ASP A 1 440 ? -24.156 27.75 -5.062 1 94 440 ASP A N 1
ATOM 3440 C CA . ASP A 1 440 ? -24.141 26.391 -5.594 1 94 440 ASP A CA 1
ATOM 3441 C C . ASP A 1 440 ? -22.75 26.016 -6.094 1 94 440 ASP A C 1
ATOM 3443 O O . ASP A 1 440 ? -22.562 24.922 -6.656 1 94 440 ASP A O 1
ATOM 3447 N N . THR A 1 441 ? -21.828 26.844 -5.777 1 92.62 441 THR A N 1
ATOM 3448 C CA . THR A 1 441 ? -20.469 26.531 -6.164 1 92.62 441 THR A CA 1
ATOM 3449 C C . THR A 1 441 ? -19.984 25.25 -5.477 1 92.62 441 THR A C 1
ATOM 3451 O O . THR A 1 441 ? -20.125 25.109 -4.258 1 92.62 441 THR A O 1
ATOM 3454 N N . GLU A 1 442 ? -19.438 24.359 -6.246 1 92.75 442 GLU A N 1
ATOM 3455 C CA . GLU A 1 442 ? -18.906 23.109 -5.723 1 92.75 442 GLU A CA 1
ATOM 3456 C C . GLU A 1 442 ? -17.516 23.297 -5.125 1 92.75 442 GLU A C 1
ATOM 3458 O O . GLU A 1 442 ? -16.641 23.891 -5.762 1 92.75 442 GLU A O 1
ATOM 3463 N N . ILE A 1 443 ? -17.344 22.859 -3.914 1 91.31 443 ILE A N 1
ATOM 3464 C CA . ILE A 1 443 ? -16.047 22.969 -3.25 1 91.31 443 ILE A CA 1
ATOM 3465 C C . ILE A 1 443 ? -15.133 21.844 -3.736 1 91.31 443 ILE A C 1
ATOM 3467 O O . ILE A 1 443 ? -15.5 20.656 -3.682 1 91.31 443 ILE A O 1
ATOM 3471 N N . ASP A 1 444 ? -14.039 22.266 -4.223 1 86.06 444 ASP A N 1
ATOM 3472 C CA . ASP A 1 444 ? -13.023 21.328 -4.668 1 86.06 444 ASP A CA 1
ATOM 3473 C C . ASP A 1 444 ? -11.852 21.281 -3.691 1 86.06 444 ASP A C 1
ATOM 3475 O O . ASP A 1 444 ? -11.016 22.188 -3.674 1 86.06 444 ASP A O 1
ATOM 3479 N N . LEU A 1 445 ? -11.711 20.266 -2.988 1 80.38 445 LEU A N 1
ATOM 3480 C CA . LEU A 1 445 ? -10.703 20.172 -1.934 1 80.38 445 LEU A CA 1
ATOM 3481 C C . LEU A 1 445 ? -9.312 19.969 -2.523 1 80.38 445 LEU A C 1
ATOM 3483 O O . LEU A 1 445 ? -8.312 20.297 -1.889 1 80.38 445 LEU A O 1
ATOM 3487 N N . LYS A 1 446 ? -9.25 19.453 -3.639 1 69.88 446 LYS A N 1
ATOM 3488 C CA . LYS A 1 446 ? -7.965 19.25 -4.297 1 69.88 446 LYS A CA 1
ATOM 3489 C C . LYS A 1 446 ? -7.41 20.562 -4.844 1 69.88 446 LYS A C 1
ATOM 3491 O O . LYS A 1 446 ? -6.223 20.844 -4.684 1 69.88 446 LYS A O 1
ATOM 3496 N N . LYS A 1 447 ? -8.305 21.297 -5.418 1 67.62 447 LYS A N 1
ATOM 3497 C CA . LYS A 1 447 ? -7.902 22.562 -6.031 1 67.62 447 LYS A CA 1
ATOM 3498 C C . LYS A 1 447 ? -7.938 23.703 -5.023 1 67.62 447 LYS A C 1
ATOM 3500 O O . LYS A 1 447 ? -7.441 24.797 -5.297 1 67.62 447 LYS A O 1
ATOM 3505 N N . GLU A 1 448 ? -8.477 23.406 -3.857 1 74.19 448 GLU A N 1
ATOM 3506 C CA . GLU A 1 448 ? -8.602 24.406 -2.807 1 74.19 448 GLU A CA 1
ATOM 3507 C C . GLU A 1 448 ? -9.148 25.719 -3.363 1 74.19 448 GLU A C 1
ATOM 3509 O O . GLU A 1 448 ? -8.531 26.781 -3.195 1 74.19 448 GLU A O 1
ATOM 3514 N N . ASN A 1 449 ? -10.359 25.656 -3.951 1 76.31 449 ASN A N 1
ATOM 3515 C CA . ASN A 1 449 ? -10.93 26.781 -4.672 1 76.31 449 ASN A CA 1
ATOM 3516 C C . ASN A 1 449 ? -11.492 27.828 -3.713 1 76.31 449 ASN A C 1
ATOM 3518 O O . ASN A 1 449 ? -11.938 28.891 -4.145 1 76.31 449 ASN A O 1
ATOM 3522 N N . LEU A 1 450 ? -11.5 27.547 -2.396 1 82.12 450 LEU A N 1
ATOM 3523 C CA . LEU A 1 450 ? -11.891 28.531 -1.39 1 82.12 450 LEU A CA 1
ATOM 3524 C C . LEU A 1 450 ? -10.68 29 -0.6 1 82.12 450 LEU A C 1
ATOM 3526 O O . LEU A 1 450 ? -9.812 28.203 -0.244 1 82.12 450 LEU A O 1
ATOM 3530 N N . SER A 1 451 ? -10.688 30.281 -0.454 1 75 451 SER A N 1
ATOM 3531 C CA . SER A 1 451 ? -9.641 30.828 0.407 1 75 451 SER A CA 1
ATOM 3532 C C . SER A 1 451 ? -9.883 30.453 1.866 1 75 451 SER A C 1
ATOM 3534 O O . SER A 1 451 ? -10.953 29.953 2.219 1 75 451 SER A O 1
ATOM 3536 N N . GLY A 1 452 ? -8.867 30.562 2.705 1 79 452 GLY A N 1
ATOM 3537 C CA . GLY A 1 452 ? -9.008 30.297 4.129 1 79 452 GLY A CA 1
ATOM 3538 C C . GLY A 1 452 ? -10.133 31.078 4.773 1 79 452 GLY A C 1
ATOM 3539 O O . GLY A 1 452 ? -10.914 30.531 5.551 1 79 452 GLY A O 1
ATOM 3540 N N . GLY A 1 453 ? -10.188 32.344 4.449 1 81.69 453 GLY A N 1
ATOM 3541 C CA . GLY A 1 453 ? -11.242 33.188 4.977 1 81.69 453 GLY A CA 1
ATOM 3542 C C . GLY A 1 453 ? -12.625 32.781 4.523 1 81.69 453 GLY A C 1
ATOM 3543 O O . GLY A 1 453 ? -13.586 32.812 5.305 1 81.69 453 GLY A O 1
ATOM 3544 N N . GLN A 1 454 ? -12.727 32.438 3.27 1 84.56 454 GLN A N 1
ATOM 3545 C CA . GLN A 1 454 ? -14.008 31.984 2.742 1 84.56 454 GLN A CA 1
ATOM 3546 C C . GLN A 1 454 ? -14.461 30.703 3.449 1 84.56 454 GLN A C 1
ATOM 3548 O O . GLN A 1 454 ? -15.641 30.578 3.787 1 84.56 454 GLN A O 1
ATOM 3553 N N . ARG A 1 455 ? -13.547 29.844 3.66 1 90 455 ARG A N 1
ATOM 3554 C CA . ARG A 1 455 ? -13.867 28.609 4.355 1 90 455 ARG A CA 1
ATOM 3555 C C . ARG A 1 455 ? -14.344 28.875 5.777 1 90 455 ARG A C 1
ATOM 3557 O O . ARG A 1 455 ? -15.281 28.234 6.254 1 90 455 ARG A O 1
ATOM 3564 N N . GLN A 1 456 ? -13.688 29.812 6.422 1 90.19 456 GLN A N 1
ATOM 3565 C CA . GLN A 1 456 ? -14.086 30.172 7.777 1 90.19 456 GLN A CA 1
ATOM 3566 C C . GLN A 1 456 ? -15.492 30.766 7.797 1 90.19 456 GLN A C 1
ATOM 3568 O O . GLN A 1 456 ? -16.281 30.453 8.688 1 90.19 456 GLN A O 1
ATOM 3573 N N . LYS A 1 457 ? -15.781 31.594 6.805 1 92.25 457 LYS A N 1
ATOM 3574 C CA . LYS A 1 457 ? -17.109 32.188 6.711 1 92.25 457 LYS A CA 1
ATOM 3575 C C . LYS A 1 457 ? -18.172 31.125 6.477 1 92.25 457 LYS A C 1
ATOM 3577 O O . LYS A 1 457 ? -19.281 31.203 7.039 1 92.25 457 LYS A O 1
ATOM 3582 N N . VAL A 1 458 ? -17.828 30.125 5.652 1 93.81 458 VAL A N 1
ATOM 3583 C CA . VAL A 1 458 ? -18.75 29.031 5.359 1 93.81 458 VAL A CA 1
ATOM 3584 C C . VAL A 1 458 ? -19.062 28.266 6.637 1 93.81 458 VAL A C 1
ATOM 3586 O O . VAL A 1 458 ? -20.234 27.953 6.918 1 93.81 458 VAL A O 1
ATOM 3589 N N . VAL A 1 459 ? -18.062 27.953 7.387 1 94.06 459 VAL A N 1
ATOM 3590 C CA . VAL A 1 459 ? -18.234 27.156 8.602 1 94.06 459 VAL A CA 1
ATOM 3591 C C . VAL A 1 459 ? -18.953 28 9.664 1 94.06 459 VAL A C 1
ATOM 3593 O O . VAL A 1 459 ? -19.734 27.469 10.453 1 94.06 459 VAL A O 1
ATOM 3596 N N . LEU A 1 460 ? -18.703 29.281 9.68 1 93.56 460 LEU A N 1
ATOM 3597 C CA . LEU A 1 460 ? -19.422 30.172 10.586 1 93.56 460 LEU A CA 1
ATOM 3598 C C . LEU A 1 460 ? -20.906 30.188 10.242 1 93.56 460 LEU A C 1
ATOM 3600 O O . LEU A 1 460 ? -21.75 30.141 11.141 1 93.56 460 LEU A O 1
ATOM 3604 N N . ALA A 1 461 ? -21.156 30.297 8.945 1 94.31 461 ALA A N 1
ATOM 3605 C CA . ALA A 1 461 ? -22.547 30.234 8.492 1 94.31 461 ALA A CA 1
ATOM 3606 C C . ALA A 1 461 ? -23.203 28.922 8.898 1 94.31 461 ALA A C 1
ATOM 3608 O O . ALA A 1 461 ? -24.375 28.906 9.305 1 94.31 461 ALA A O 1
ATOM 3609 N N . ARG A 1 462 ? -22.469 27.891 8.742 1 94.5 462 ARG A N 1
ATOM 3610 C CA . ARG A 1 462 ? -22.922 26.562 9.141 1 94.5 462 ARG A CA 1
ATOM 3611 C C . ARG A 1 462 ? -23.312 26.531 10.609 1 94.5 462 ARG A C 1
ATOM 3613 O O . ARG A 1 462 ? -24.375 26.016 10.961 1 94.5 462 ARG A O 1
ATOM 3620 N N . SER A 1 463 ? -22.469 27.016 11.43 1 92.06 463 SER A N 1
ATOM 3621 C CA . SER A 1 463 ? -22.719 27.047 12.867 1 92.06 463 SER A CA 1
ATOM 3622 C C . SER A 1 463 ? -23.953 27.891 13.203 1 92.06 463 SER A C 1
ATOM 3624 O O . SER A 1 463 ? -24.75 27.5 14.047 1 92.06 463 SER A O 1
ATOM 3626 N N . GLU A 1 464 ? -24.078 28.984 12.562 1 91.44 464 GLU A N 1
ATOM 3627 C CA . GLU A 1 464 ? -25.172 29.906 12.836 1 91.44 464 GLU A CA 1
ATOM 3628 C C . GLU A 1 464 ? -26.516 29.328 12.398 1 91.44 464 GLU A C 1
ATOM 3630 O O . GLU A 1 464 ? -27.5 29.422 13.125 1 91.44 464 GLU A O 1
ATOM 3635 N N . ILE A 1 465 ? -26.531 28.781 11.211 1 93.81 465 ILE A N 1
ATOM 3636 C CA . ILE A 1 465 ? -27.797 28.344 10.641 1 93.81 465 ILE A CA 1
ATOM 3637 C C . ILE A 1 465 ? -28.359 27.188 11.469 1 93.81 465 ILE A C 1
ATOM 3639 O O . ILE A 1 465 ? -29.578 27.016 11.555 1 93.81 465 ILE A O 1
ATOM 3643 N N . HIS A 1 466 ? -27.547 26.422 12.062 1 92.56 466 HIS A N 1
ATOM 3644 C CA . HIS A 1 466 ? -27.984 25.281 12.844 1 92.56 466 HIS A CA 1
ATOM 3645 C C . HIS A 1 466 ? -28.25 25.672 14.297 1 92.56 466 HIS A C 1
ATOM 3647 O O . HIS A 1 466 ? -28.688 24.844 15.094 1 92.56 466 HIS A O 1
ATOM 3653 N N . GLU A 1 467 ? -28.031 26.875 14.633 1 88.56 467 GLU A N 1
ATOM 3654 C CA . GLU A 1 467 ? -28.375 27.469 15.922 1 88.56 467 GLU A CA 1
ATOM 3655 C C . GLU A 1 467 ? -27.938 26.562 17.078 1 88.56 467 GLU A C 1
ATOM 3657 O O . GLU A 1 467 ? -28.75 26.219 17.938 1 88.56 467 GLU A O 1
ATOM 3662 N N . GLN A 1 468 ? -26.703 26.141 17.047 1 89.12 468 GLN A N 1
ATOM 3663 C CA . GLN A 1 468 ? -26.203 25.328 18.156 1 89.12 468 GLN A CA 1
ATOM 3664 C C . GLN A 1 468 ? -26.156 26.125 19.453 1 89.12 468 GLN A C 1
ATOM 3666 O O . GLN A 1 468 ? -25.688 27.266 19.484 1 89.12 468 GLN A O 1
ATOM 3671 N N . PRO A 1 469 ? -26.656 25.531 20.516 1 92.81 469 PRO A N 1
ATOM 3672 C CA . PRO A 1 469 ? -26.844 26.328 21.75 1 92.81 469 PRO A CA 1
ATOM 3673 C C . PRO A 1 469 ? -25.516 26.75 22.359 1 92.81 469 PRO A C 1
ATOM 3675 O O . PRO A 1 469 ? -25.406 27.859 22.906 1 92.81 469 PRO A O 1
ATOM 3678 N N . PHE A 1 470 ? -24.547 25.891 22.344 1 95.44 470 PHE A N 1
ATOM 3679 C CA . PHE A 1 470 ? -23.234 26.188 22.891 1 95.44 470 PHE A CA 1
ATOM 3680 C C . PHE A 1 470 ? -22.141 25.844 21.875 1 95.44 470 PHE A C 1
ATOM 3682 O O . PHE A 1 470 ? -22.047 24.703 21.422 1 95.44 470 PHE A O 1
ATOM 3689 N N . VAL A 1 471 ? -21.312 26.844 21.5 1 95.38 471 VAL A N 1
ATOM 3690 C CA . VAL A 1 471 ? -20.312 26.625 20.438 1 95.38 471 VAL A CA 1
ATOM 3691 C C . VAL A 1 471 ? -18.938 27.062 20.938 1 95.38 471 VAL A C 1
ATOM 3693 O O . VAL A 1 471 ? -18.781 28.156 21.469 1 95.38 471 VAL A O 1
ATOM 3696 N N . LEU A 1 472 ? -17.984 26.141 20.844 1 95.69 472 LEU A N 1
ATOM 3697 C CA . LEU A 1 472 ? -16.578 26.469 21.031 1 95.69 472 LEU A CA 1
ATOM 3698 C C . LEU A 1 472 ? -15.938 26.922 19.734 1 95.69 472 LEU A C 1
ATOM 3700 O O . LEU A 1 472 ? -15.984 26.203 18.734 1 95.69 472 LEU A O 1
ATOM 3704 N N . MET A 1 473 ? -15.383 28.094 19.719 1 94.5 473 MET A N 1
ATOM 3705 C CA . MET A 1 473 ? -14.789 28.641 18.5 1 94.5 473 MET A CA 1
ATOM 3706 C C . MET A 1 473 ? -13.289 28.875 18.688 1 94.5 473 MET A C 1
ATOM 3708 O O . MET A 1 473 ? -12.875 29.656 19.547 1 94.5 473 MET A O 1
ATOM 3712 N N . ASP A 1 474 ? -12.523 28.141 17.922 1 90.94 474 ASP A N 1
ATOM 3713 C CA . ASP A 1 474 ? -11.07 28.219 18.016 1 90.94 474 ASP A CA 1
ATOM 3714 C C . ASP A 1 474 ? -10.484 29.047 16.875 1 90.94 474 ASP A C 1
ATOM 3716 O O . ASP A 1 474 ? -10.188 28.516 15.805 1 90.94 474 ASP A O 1
ATOM 3720 N N . GLU A 1 475 ? -10.281 30.281 17.078 1 84.31 475 GLU A N 1
ATOM 3721 C CA . GLU A 1 475 ? -9.664 31.219 16.141 1 84.31 475 GLU A CA 1
ATOM 3722 C C . GLU A 1 475 ? -10.367 31.172 14.789 1 84.31 475 GLU A C 1
ATOM 3724 O O . GLU A 1 475 ? -9.719 31.031 13.75 1 84.31 475 GLU A O 1
ATOM 3729 N N . VAL A 1 476 ? -11.617 31.391 14.797 1 88.06 476 VAL A N 1
ATOM 3730 C CA . VAL A 1 476 ? -12.461 31.125 13.641 1 88.06 476 VAL A CA 1
ATOM 3731 C C . VAL A 1 476 ? -12.438 32.312 12.695 1 88.06 476 VAL A C 1
ATOM 3733 O O . VAL A 1 476 ? -13.07 32.312 11.633 1 88.06 476 VAL A O 1
ATOM 3736 N N . THR A 1 477 ? -11.758 33.406 13.094 1 83.44 477 THR A N 1
ATOM 3737 C CA . THR A 1 477 ? -11.656 34.562 12.227 1 83.44 477 THR A CA 1
ATOM 3738 C C . THR A 1 477 ? -10.195 34.906 11.953 1 83.44 477 THR A C 1
ATOM 3740 O O . THR A 1 477 ? -9.875 36.031 11.578 1 83.44 477 THR A O 1
ATOM 3743 N N . SER A 1 478 ? -9.422 33.938 12.164 1 76.31 478 SER A N 1
ATOM 3744 C CA . SER A 1 478 ? -7.988 34.188 12.078 1 76.31 478 SER A CA 1
ATOM 3745 C C . SER A 1 478 ? -7.566 34.5 10.648 1 76.31 478 SER A C 1
ATOM 3747 O O . SER A 1 478 ? -6.586 35.219 10.422 1 76.31 478 SER A O 1
ATOM 3749 N N . ALA A 1 479 ? -8.359 34 9.648 1 72.81 479 ALA A N 1
ATOM 3750 C CA . ALA A 1 479 ? -8 34.219 8.25 1 72.81 479 ALA A CA 1
ATOM 3751 C C . ALA A 1 479 ? -8.859 35.312 7.617 1 72.81 479 ALA A C 1
ATOM 3753 O O . ALA A 1 479 ? -8.859 35.469 6.395 1 72.81 479 ALA A O 1
ATOM 3754 N N . ILE A 1 480 ? -9.531 36.031 8.469 1 78.19 480 ILE A N 1
ATOM 3755 C CA . ILE A 1 480 ? -10.422 37.094 8.016 1 78.19 480 ILE A CA 1
ATOM 3756 C C . ILE A 1 480 ? -9.836 38.438 8.414 1 78.19 480 ILE A C 1
ATOM 3758 O O . ILE A 1 480 ? -9.219 38.594 9.477 1 78.19 480 ILE A O 1
ATOM 3762 N N . ASP A 1 481 ? -10.047 39.438 7.621 1 74.12 481 ASP A N 1
ATOM 3763 C CA . ASP A 1 481 ? -9.523 40.75 7.906 1 74.12 481 ASP A CA 1
ATOM 3764 C C . ASP A 1 481 ? -10.211 41.375 9.125 1 74.12 481 ASP A C 1
ATOM 3766 O O . ASP A 1 481 ? -11.328 41 9.469 1 74.12 481 ASP A O 1
ATOM 3770 N N . GLN A 1 482 ? -9.578 42.312 9.727 1 75.56 482 GLN A N 1
ATOM 3771 C CA . GLN A 1 482 ? -9.992 42.875 11.008 1 75.56 482 GLN A CA 1
ATOM 3772 C C . GLN A 1 482 ? -11.367 43.531 10.906 1 75.56 482 GLN A C 1
ATOM 3774 O O . GLN A 1 482 ? -12.219 43.344 11.781 1 75.56 482 GLN A O 1
ATOM 3779 N N . THR A 1 483 ? -11.547 44.312 9.867 1 78.81 483 THR A N 1
ATOM 3780 C CA . THR A 1 483 ? -12.805 45.031 9.719 1 78.81 483 THR A CA 1
ATOM 3781 C C . THR A 1 483 ? -13.977 44.062 9.586 1 78.81 483 THR A C 1
ATOM 3783 O O . THR A 1 483 ? -15 44.219 10.25 1 78.81 483 THR A O 1
ATOM 3786 N N . THR A 1 484 ? -13.789 43.156 8.742 1 85.31 484 THR A N 1
ATOM 3787 C CA . THR A 1 484 ? -14.828 42.156 8.531 1 85.31 484 THR A CA 1
ATOM 3788 C C . THR A 1 484 ? -15.031 41.312 9.797 1 85.31 484 THR A C 1
ATOM 3790 O O . THR A 1 484 ? -16.156 40.938 10.117 1 85.31 484 THR A O 1
ATOM 3793 N N . THR A 1 485 ? -13.961 41 10.461 1 88.06 485 THR A N 1
ATOM 3794 C CA . THR A 1 485 ? -14.031 40.281 11.711 1 88.06 485 THR A CA 1
ATOM 3795 C C . THR A 1 485 ? -14.914 41 12.727 1 88.06 485 THR A C 1
ATOM 3797 O O . THR A 1 485 ? -15.75 40.375 13.391 1 88.06 485 THR A O 1
ATOM 3800 N N . GLU A 1 486 ? -14.703 42.25 12.852 1 87.88 486 GLU A N 1
ATOM 3801 C CA . GLU A 1 486 ? -15.484 43.031 13.805 1 87.88 486 GLU A CA 1
ATOM 3802 C C . GLU A 1 486 ? -16.969 42.969 13.477 1 87.88 486 GLU A C 1
ATOM 3804 O O . GLU A 1 486 ? -17.812 42.875 14.375 1 87.88 486 GLU A O 1
ATOM 3809 N N . GLU A 1 487 ? -17.25 43.031 12.211 1 89.75 487 GLU A N 1
ATOM 3810 C CA . GLU A 1 487 ? -18.656 42.969 11.789 1 89.75 487 GLU A CA 1
ATOM 3811 C C . GLU A 1 487 ? -19.25 41.594 12.117 1 89.75 487 GLU A C 1
ATOM 3813 O O . GLU A 1 487 ? -20.391 41.531 12.578 1 89.75 487 GLU A O 1
ATOM 3818 N N . ILE A 1 488 ? -18.531 40.625 11.836 1 92.62 488 ILE A N 1
ATOM 3819 C CA . ILE A 1 488 ? -19 39.25 12.062 1 92.62 488 ILE A CA 1
ATOM 3820 C C . ILE A 1 488 ? -19.203 39.031 13.555 1 92.62 488 ILE A C 1
ATOM 3822 O O . ILE A 1 488 ? -20.219 38.469 13.969 1 92.62 488 ILE A O 1
ATOM 3826 N N . ILE A 1 489 ? -18.266 39.438 14.336 1 92.38 489 ILE A N 1
ATOM 3827 C CA . ILE A 1 489 ? -18.328 39.25 15.781 1 92.38 489 ILE A CA 1
ATOM 3828 C C . ILE A 1 489 ? -19.516 40.031 16.359 1 92.38 489 ILE A C 1
ATOM 3830 O O . ILE A 1 489 ? -20.203 39.562 17.25 1 92.38 489 ILE A O 1
ATOM 3834 N N . ASP A 1 490 ? -19.703 41.25 15.844 1 92.12 490 ASP A N 1
ATOM 3835 C CA . ASP A 1 490 ? -20.828 42.062 16.297 1 92.12 490 ASP A CA 1
ATOM 3836 C C . ASP A 1 490 ? -22.141 41.312 16.109 1 92.12 490 ASP A C 1
ATOM 3838 O O . ASP A 1 490 ? -23.016 41.344 16.984 1 92.12 490 ASP A O 1
ATOM 3842 N N . LYS A 1 491 ? -22.266 40.75 15.039 1 92.25 491 LYS A N 1
ATOM 3843 C CA . LYS A 1 491 ? -23.484 40 14.75 1 92.25 491 LYS A CA 1
ATOM 3844 C C . LYS A 1 491 ? -23.562 38.75 15.617 1 92.25 491 LYS A C 1
ATOM 3846 O O . LYS A 1 491 ? -24.656 38.375 16.078 1 92.25 491 LYS A O 1
ATOM 3851 N N . LEU A 1 492 ? -22.469 38.062 15.75 1 91.5 492 LEU A N 1
ATOM 3852 C CA . LEU A 1 492 ? -22.391 36.844 16.547 1 91.5 492 LEU A CA 1
ATOM 3853 C C . LEU A 1 492 ? -22.812 37.125 17.984 1 91.5 492 LEU A C 1
ATOM 3855 O O . LEU A 1 492 ? -23.453 36.281 18.625 1 91.5 492 LEU A O 1
ATOM 3859 N N . LEU A 1 493 ? -22.422 38.281 18.516 1 92.12 493 LEU A N 1
ATOM 3860 C CA . LEU A 1 493 ? -22.688 38.625 19.906 1 92.12 493 LEU A CA 1
ATOM 3861 C C . LEU A 1 493 ? -24.172 38.906 20.125 1 92.12 493 LEU A C 1
ATOM 3863 O O . LEU A 1 493 ? -24.641 38.906 21.266 1 92.12 493 LEU A O 1
ATOM 3867 N N . GLN A 1 494 ? -24.891 39.094 19.047 1 90.25 494 GLN A N 1
ATOM 3868 C CA . GLN A 1 494 ? -26.312 39.406 19.156 1 90.25 494 GLN A CA 1
ATOM 3869 C C . GLN A 1 494 ? -27.141 38.125 19.125 1 90.25 494 GLN A C 1
ATOM 3871 O O . GLN A 1 494 ? -28.344 38.125 19.422 1 90.25 494 GLN A O 1
ATOM 3876 N N . THR A 1 495 ? -26.562 37.031 18.875 1 89.75 495 THR A N 1
ATOM 3877 C CA . THR A 1 495 ? -27.266 35.75 18.844 1 89.75 495 THR A CA 1
ATOM 3878 C C . THR A 1 495 ? -27.531 35.25 20.25 1 89.75 495 THR A C 1
ATOM 3880 O O . THR A 1 495 ? -26.969 35.75 21.219 1 89.75 495 THR A O 1
ATOM 3883 N N . ASP A 1 496 ? -28.391 34.188 20.297 1 89.06 496 ASP A N 1
ATOM 3884 C CA . ASP A 1 496 ? -28.734 33.594 21.594 1 89.06 496 ASP A CA 1
ATOM 3885 C C . ASP A 1 496 ? -27.812 32.438 21.938 1 89.06 496 ASP A C 1
ATOM 3887 O O . ASP A 1 496 ? -27.984 31.797 22.969 1 89.06 496 ASP A O 1
ATOM 3891 N N . GLN A 1 497 ? -26.859 32.219 21.156 1 92.81 497 GLN A N 1
ATOM 3892 C CA . GLN A 1 497 ? -25.938 31.109 21.359 1 92.81 497 GLN A CA 1
ATOM 3893 C C . GLN A 1 497 ? -24.969 31.391 22.5 1 92.81 497 GLN A C 1
ATOM 3895 O O . GLN A 1 497 ? -24.625 32.562 22.766 1 92.81 497 GLN A O 1
ATOM 3900 N N . THR A 1 498 ? -24.641 30.375 23.281 1 95.94 498 THR A N 1
ATOM 3901 C CA . THR A 1 498 ? -23.531 30.469 24.203 1 95.94 498 THR A CA 1
ATOM 3902 C C . THR A 1 498 ? -22.203 30.25 23.484 1 95.94 498 THR A C 1
ATOM 3904 O O . THR A 1 498 ? -22.047 29.297 22.719 1 95.94 498 THR A O 1
ATOM 3907 N N . ILE A 1 499 ? -21.25 31.156 23.672 1 96 499 ILE A N 1
ATOM 3908 C CA . ILE A 1 499 ? -20.047 31.094 22.859 1 96 499 ILE A CA 1
ATOM 3909 C C . ILE A 1 499 ? -18.812 31.188 23.766 1 96 499 ILE A C 1
ATOM 3911 O O . ILE A 1 499 ? -18.766 32 24.688 1 96 499 ILE A O 1
ATOM 3915 N N . LEU A 1 500 ? -17.906 30.328 23.625 1 96.5 500 LEU A N 1
ATOM 3916 C CA . LEU A 1 500 ? -16.531 30.438 24.094 1 96.5 500 LEU A CA 1
ATOM 3917 C C . LEU A 1 500 ? -15.562 30.578 22.938 1 96.5 500 LEU A C 1
ATOM 3919 O O . LEU A 1 500 ? -15.344 29.625 22.188 1 96.5 500 LEU A O 1
ATOM 3923 N N . LEU A 1 501 ? -14.953 31.734 22.781 1 95.12 501 LEU A N 1
ATOM 3924 C CA . LEU A 1 501 ? -14.164 32.062 21.609 1 95.12 501 LEU A CA 1
ATOM 3925 C C . LEU A 1 501 ? -12.703 32.281 21.984 1 95.12 501 LEU A C 1
ATOM 3927 O O . LEU A 1 501 ? -12.414 33.031 22.938 1 95.12 501 LEU A O 1
ATOM 3931 N N . ILE A 1 502 ? -11.867 31.547 21.328 1 90.81 502 ILE A N 1
ATOM 3932 C CA . ILE A 1 502 ? -10.438 31.828 21.406 1 90.81 502 ILE A CA 1
ATOM 3933 C C . ILE A 1 502 ? -10.039 32.812 20.297 1 90.81 502 ILE A C 1
ATOM 3935 O O . ILE A 1 502 ? -10.297 32.531 19.109 1 90.81 502 ILE A O 1
ATOM 3939 N N . ALA A 1 503 ? -9.531 33.875 20.547 1 82.12 503 ALA A N 1
ATOM 3940 C CA . ALA A 1 503 ? -9.078 34.844 19.531 1 82.12 503 ALA A CA 1
ATOM 3941 C C . ALA A 1 503 ? -7.793 35.531 19.984 1 82.12 503 ALA A C 1
ATOM 3943 O O . ALA A 1 503 ? -7.551 35.688 21.172 1 82.12 503 ALA A O 1
ATOM 3944 N N . HIS A 1 504 ? -7.172 35.781 18.844 1 64.19 504 HIS A N 1
ATOM 3945 C CA . HIS A 1 504 ? -5.965 36.562 19.031 1 64.19 504 HIS A CA 1
ATOM 3946 C C . HIS A 1 504 ? -6.129 37.969 18.469 1 64.19 504 HIS A C 1
ATOM 3948 O O . HIS A 1 504 ? -6.926 38.188 17.562 1 64.19 504 HIS A O 1
ATOM 3954 N N . ASN A 1 505 ? -5.703 39 19.25 1 64.75 505 ASN A N 1
ATOM 3955 C CA . ASN A 1 505 ? -5.496 40.312 18.703 1 64.75 505 ASN A CA 1
ATOM 3956 C C . ASN A 1 505 ? -6.801 41.125 18.641 1 64.75 505 ASN A C 1
ATOM 3958 O O . ASN A 1 505 ? -7.07 41.812 17.656 1 64.75 505 ASN A O 1
ATOM 3962 N N . PHE A 1 506 ? -7.719 40.75 19.391 1 78.19 506 PHE A N 1
ATOM 3963 C CA . PHE A 1 506 ? -8.898 41.594 19.469 1 78.19 506 PHE A CA 1
ATOM 3964 C C . PHE A 1 506 ? -8.555 42.969 20.078 1 78.19 506 PHE A C 1
ATOM 3966 O O . PHE A 1 506 ? -7.738 43.031 21 1 78.19 506 PHE A O 1
ATOM 3973 N N . THR A 1 507 ? -9.133 44.031 19.516 1 75.75 507 THR A N 1
ATOM 3974 C CA . THR A 1 507 ? -8.984 45.344 20.094 1 75.75 507 THR A CA 1
ATOM 3975 C C . THR A 1 507 ? -9.656 45.438 21.453 1 75.75 507 THR A C 1
ATOM 3977 O O . THR A 1 507 ? -10.578 44.656 21.75 1 75.75 507 THR A O 1
ATOM 3980 N N . PRO A 1 508 ? -9.188 46.312 22.25 1 82.56 508 PRO A N 1
ATOM 3981 C CA . PRO A 1 508 ? -9.828 46.469 23.547 1 82.56 508 PRO A CA 1
ATOM 3982 C C . PRO A 1 508 ? -11.328 46.75 23.438 1 82.56 508 PRO A C 1
ATOM 3984 O O . PRO A 1 508 ? -12.117 46.312 24.266 1 82.56 508 PRO A O 1
ATOM 3987 N N . GLU A 1 509 ? -11.641 47.469 22.438 1 85.5 509 GLU A N 1
ATOM 3988 C CA . GLU A 1 509 ? -13.047 47.812 22.234 1 85.5 509 GLU A CA 1
ATOM 3989 C C . GLU A 1 509 ? -13.867 46.562 21.922 1 85.5 509 GLU A C 1
ATOM 3991 O O . GLU A 1 509 ? -14.984 46.406 22.438 1 85.5 509 GLU A O 1
ATOM 3996 N N . LEU A 1 510 ? -13.289 45.75 21.156 1 87.06 510 LEU A N 1
ATOM 3997 C CA . LEU A 1 510 ? -13.977 44.531 20.781 1 87.06 510 LEU A CA 1
ATOM 3998 C C . LEU A 1 510 ? -14.047 43.562 21.969 1 87.06 510 LEU A C 1
ATOM 4000 O O . LEU A 1 510 ? -15.055 42.875 22.172 1 87.06 510 LEU A O 1
ATOM 4004 N N . GLN A 1 511 ? -13.086 43.5 22.766 1 90.31 511 GLN A N 1
ATOM 4005 C CA . GLN A 1 511 ? -13.039 42.656 23.953 1 90.31 511 GLN A CA 1
ATOM 4006 C C . GLN A 1 511 ? -14.094 43.062 24.969 1 90.31 511 GLN A C 1
ATOM 4008 O O . GLN A 1 511 ? -14.672 42.219 25.641 1 90.31 511 GLN A O 1
ATOM 4013 N N . ALA A 1 512 ? -14.281 44.344 25 1 90.69 512 ALA A N 1
ATOM 4014 C CA . ALA A 1 512 ? -15.211 44.906 26 1 90.69 512 ALA A CA 1
ATOM 4015 C C . ALA A 1 512 ? -16.641 44.469 25.688 1 90.69 512 ALA A C 1
ATOM 4017 O O . ALA A 1 512 ? -17.516 44.531 26.562 1 90.69 512 ALA A O 1
ATOM 4018 N N . LYS A 1 513 ? -16.859 44 24.516 1 92.25 513 LYS A N 1
ATOM 4019 C CA . LYS A 1 513 ? -18.219 43.625 24.109 1 92.25 513 LYS A CA 1
ATOM 4020 C C . LYS A 1 513 ? -18.578 42.25 24.656 1 92.25 513 LYS A C 1
ATOM 4022 O O . LYS A 1 513 ? -19.766 41.875 24.672 1 92.25 513 LYS A O 1
ATOM 4027 N N . PHE A 1 514 ? -17.672 41.531 25.094 1 95.25 514 PHE A N 1
ATOM 4028 C CA . PHE A 1 514 ? -17.922 40.188 25.594 1 95.25 514 PHE A CA 1
ATOM 4029 C C . PHE A 1 514 ? -18.406 40.25 27.047 1 95.25 514 PHE A C 1
ATOM 4031 O O . PHE A 1 514 ? -18.062 41.156 27.781 1 95.25 514 PHE A O 1
ATOM 4038 N N . ASP A 1 515 ? -19.156 39.25 27.438 1 94.88 515 ASP A N 1
ATOM 4039 C CA . ASP A 1 515 ? -19.719 39.219 28.781 1 94.88 515 ASP A CA 1
ATOM 4040 C C . ASP A 1 515 ? -18.641 38.906 29.812 1 94.88 515 ASP A C 1
ATOM 4042 O O . ASP A 1 515 ? -18.734 39.344 30.969 1 94.88 515 ASP A O 1
ATOM 4046 N N . GLN A 1 516 ? -17.766 38.094 29.406 1 94.5 516 GLN A N 1
ATOM 4047 C CA . GLN A 1 516 ? -16.703 37.625 30.297 1 94.5 516 GLN A CA 1
ATOM 4048 C C . GLN A 1 516 ? -15.414 37.375 29.516 1 94.5 516 GLN A C 1
ATOM 4050 O O . GLN A 1 516 ? -15.453 36.969 28.344 1 94.5 516 GLN A O 1
ATOM 4055 N N . ILE A 1 517 ? -14.297 37.625 30.156 1 94.25 517 ILE A N 1
ATOM 4056 C CA . ILE A 1 517 ? -12.984 37.312 29.594 1 94.25 517 ILE A CA 1
ATOM 4057 C C . ILE A 1 517 ? -12.219 36.406 30.531 1 94.25 517 ILE A C 1
ATOM 4059 O O . ILE A 1 517 ? -12.07 36.688 31.719 1 94.25 517 ILE A O 1
ATOM 4063 N N . ILE A 1 518 ? -11.836 35.312 30 1 92.38 518 ILE A N 1
ATOM 4064 C CA . ILE A 1 518 ? -11 34.375 30.75 1 92.38 518 ILE A CA 1
ATOM 4065 C C . ILE A 1 518 ? -9.555 34.5 30.266 1 92.38 518 ILE A C 1
ATOM 4067 O O . ILE A 1 518 ? -9.258 34.281 29.094 1 92.38 518 ILE A O 1
ATOM 4071 N N . GLN A 1 519 ? -8.719 34.781 31.172 1 88.5 519 GLN A N 1
ATOM 4072 C CA . GLN A 1 519 ? -7.305 34.938 30.859 1 88.5 519 GLN A CA 1
ATOM 4073 C C . GLN A 1 519 ? -6.504 33.719 31.359 1 88.5 519 GLN A C 1
ATOM 4075 O O . GLN A 1 519 ? -6.562 33.406 32.562 1 88.5 519 GLN A O 1
ATOM 4080 N N . LEU A 1 520 ? -5.895 33.094 30.469 1 86.12 520 LEU A N 1
ATOM 4081 C CA . LEU A 1 520 ? -5.004 32 30.844 1 86.12 520 LEU A CA 1
ATOM 4082 C C . LEU A 1 520 ? -3.564 32.5 30.953 1 86.12 520 LEU A C 1
ATOM 4084 O O . LEU A 1 520 ? -3.08 33.219 30.094 1 86.12 520 LEU A O 1
ATOM 4088 N N . LYS A 1 521 ? -2.932 32.281 32.125 1 72.12 521 LYS A N 1
ATOM 4089 C CA . LYS A 1 521 ? -1.555 32.688 32.375 1 72.12 521 LYS A CA 1
ATOM 4090 C C . LYS A 1 521 ? -0.625 31.484 32.438 1 72.12 521 LYS A C 1
ATOM 4092 O O . LYS A 1 521 ? -1.044 30.391 32.875 1 72.12 521 LYS A O 1
ATOM 4097 N N . SER A 1 522 ? 0.476 31.578 31.828 1 61 522 SER A N 1
ATOM 4098 C CA . SER A 1 522 ? 1.477 30.531 31.984 1 61 522 SER A CA 1
ATOM 4099 C C . SER A 1 522 ? 1.89 30.359 33.438 1 61 522 SER A C 1
ATOM 4101 O O . SER A 1 522 ? 1.77 31.297 34.25 1 61 522 SER A O 1
ATOM 4103 N N . LYS A 1 523 ? 2.045 29.156 34.156 1 53.09 523 LYS A N 1
ATOM 4104 C CA . LYS A 1 523 ? 2.441 28.969 35.531 1 53.09 523 LYS A CA 1
ATOM 4105 C C . LYS A 1 523 ? 3.486 30.016 35.938 1 53.09 523 LYS A C 1
ATOM 4107 O O . LYS A 1 523 ? 3.646 30.297 37.125 1 53.09 523 LYS A O 1
ATOM 4112 N N . LYS A 1 524 ? 4.488 30.344 35.219 1 46.69 524 LYS A N 1
ATOM 4113 C CA . LYS A 1 524 ? 5.535 31.109 35.906 1 46.69 524 LYS A CA 1
ATOM 4114 C C . LYS A 1 524 ? 5.008 32.469 36.344 1 46.69 524 LYS A C 1
ATOM 4116 O O . LYS A 1 524 ? 5.562 33.062 37.281 1 46.69 524 LYS A O 1
ATOM 4121 N N . GLY A 1 525 ? 4.09 33.062 35.719 1 40.84 525 GLY A N 1
ATOM 4122 C CA . GLY A 1 525 ? 3.797 34.406 36.188 1 40.84 525 GLY A CA 1
ATOM 4123 C C . GLY A 1 525 ? 2.881 34.438 37.406 1 40.84 525 GLY A C 1
ATOM 4124 O O . GLY A 1 525 ? 2.547 35.5 37.938 1 40.84 525 GLY A O 1
ATOM 4125 N N . ALA A 1 526 ? 2.131 33.531 37.656 1 39.69 526 ALA A N 1
ATOM 4126 C CA . ALA A 1 526 ? 1.29 33.688 38.844 1 39.69 526 ALA A CA 1
ATOM 4127 C C . ALA A 1 526 ? 2.137 33.812 40.094 1 39.69 526 ALA A C 1
ATOM 4129 O O . ALA A 1 526 ? 1.605 33.969 41.188 1 39.69 526 ALA A O 1
ATOM 4130 N N . ALA A 1 527 ? 3.428 33.469 40.156 1 35.81 527 ALA A N 1
ATOM 4131 C CA . ALA A 1 527 ? 4.102 33.656 41.438 1 35.81 527 ALA A CA 1
ATOM 4132 C C . ALA A 1 527 ? 4.297 35.125 41.75 1 35.81 527 ALA A C 1
ATOM 4134 O O . ALA A 1 527 ? 4.664 35.5 42.844 1 35.81 527 ALA A O 1
ATOM 4135 N N . GLU A 1 528 ? 4.496 36.031 40.75 1 31.2 528 GLU A N 1
ATOM 4136 C CA . GLU A 1 528 ? 4.871 37.344 41.312 1 31.2 528 GLU A CA 1
ATOM 4137 C C . GLU A 1 528 ? 3.666 38.031 41.906 1 31.2 528 GLU A C 1
ATOM 4139 O O . GLU A 1 528 ? 3.793 39.125 42.469 1 31.2 528 GLU A O 1
ATOM 4144 N N . LYS A 1 529 ? 2.432 37.5 42 1 33.41 529 LYS A N 1
ATOM 4145 C CA . LYS A 1 529 ? 1.773 38.281 43.031 1 33.41 529 LYS A CA 1
ATOM 4146 C C . LYS A 1 529 ? 2.104 37.75 44.438 1 33.41 529 LYS A C 1
ATOM 4148 O O . LYS A 1 529 ? 2.141 36.531 44.625 1 33.41 529 LYS A O 1
ATOM 4153 N N . MET B 1 1 ? 16.25 0.803 -14.047 1 79.94 1 MET B N 1
ATOM 4154 C CA . MET B 1 1 ? 16.734 -0.565 -13.867 1 79.94 1 MET B CA 1
ATOM 4155 C C . MET B 1 1 ? 16.781 -1.302 -15.195 1 79.94 1 MET B C 1
ATOM 4157 O O . MET B 1 1 ? 15.836 -1.258 -15.984 1 79.94 1 MET B O 1
ATOM 4161 N N . THR B 1 2 ? 17.969 -1.731 -15.492 1 83.12 2 THR B N 1
ATOM 4162 C CA . THR B 1 2 ? 18.109 -2.553 -16.688 1 83.12 2 THR B CA 1
ATOM 4163 C C . THR B 1 2 ? 18.672 -3.93 -16.344 1 83.12 2 THR B C 1
ATOM 4165 O O . THR B 1 2 ? 19.375 -4.082 -15.344 1 83.12 2 THR B O 1
ATOM 4168 N N . ILE B 1 3 ? 18.281 -4.871 -17.172 1 86.62 3 ILE B N 1
ATOM 4169 C CA . ILE B 1 3 ? 18.703 -6.246 -16.953 1 86.62 3 ILE B CA 1
ATOM 4170 C C . ILE B 1 3 ? 20.219 -6.344 -17.094 1 86.62 3 ILE B C 1
ATOM 4172 O O . ILE B 1 3 ? 20.875 -7.098 -16.375 1 86.62 3 ILE B O 1
ATOM 4176 N N . ARG B 1 4 ? 20.766 -5.566 -17.969 1 87.25 4 ARG B N 1
ATOM 4177 C CA . ARG B 1 4 ? 22.203 -5.547 -18.172 1 87.25 4 ARG B CA 1
ATOM 4178 C C . ARG B 1 4 ? 22.922 -5.082 -16.922 1 87.25 4 ARG B C 1
ATOM 4180 O O . ARG B 1 4 ? 23.906 -5.695 -16.5 1 87.25 4 ARG B O 1
ATOM 4187 N N . GLU B 1 5 ? 22.438 -4.043 -16.312 1 90.12 5 GLU B N 1
ATOM 4188 C CA . GLU B 1 5 ? 23.062 -3.521 -15.102 1 90.12 5 GLU B CA 1
ATOM 4189 C C . GLU B 1 5 ? 22.891 -4.492 -13.938 1 90.12 5 GLU B C 1
ATOM 4191 O O . GLU B 1 5 ? 23.781 -4.617 -13.086 1 90.12 5 GLU B O 1
ATOM 4196 N N . LEU B 1 6 ? 21.766 -5.137 -13.898 1 90.81 6 LEU B N 1
ATOM 4197 C CA . LEU B 1 6 ? 21.516 -6.117 -12.844 1 90.81 6 LEU B CA 1
ATOM 4198 C C . LEU B 1 6 ? 22.531 -7.246 -12.898 1 90.81 6 LEU B C 1
ATOM 4200 O O . LEU B 1 6 ? 23.109 -7.617 -11.875 1 90.81 6 LEU B O 1
ATOM 4204 N N . PHE B 1 7 ? 22.844 -7.73 -14.102 1 90.25 7 PHE B N 1
ATOM 4205 C CA . PHE B 1 7 ? 23.781 -8.844 -14.25 1 90.25 7 PHE B CA 1
ATOM 4206 C C . PHE B 1 7 ? 25.219 -8.359 -14.172 1 90.25 7 PHE B C 1
ATOM 4208 O O . PHE B 1 7 ? 26.109 -9.109 -13.758 1 90.25 7 PHE B O 1
ATOM 4215 N N . LYS B 1 8 ? 25.484 -7.074 -14.445 1 90.5 8 LYS B N 1
ATOM 4216 C CA . LYS B 1 8 ? 26.828 -6.523 -14.391 1 90.5 8 LYS B CA 1
ATOM 4217 C C . LYS B 1 8 ? 27.219 -6.137 -12.969 1 90.5 8 LYS B C 1
ATOM 4219 O O . LYS B 1 8 ? 28.391 -5.922 -12.672 1 90.5 8 LYS B O 1
ATOM 4224 N N . SER B 1 9 ? 26.188 -6.012 -12.133 1 90 9 SER B N 1
ATOM 4225 C CA . SER B 1 9 ? 26.484 -5.613 -10.766 1 90 9 SER B CA 1
ATOM 4226 C C . SER B 1 9 ? 27.406 -6.609 -10.078 1 90 9 SER B C 1
ATOM 4228 O O . SER B 1 9 ? 28.297 -6.219 -9.312 1 90 9 SER B O 1
ATOM 4230 N N . ASN B 1 10 ? 27.234 -7.926 -10.297 1 93.25 10 ASN B N 1
ATOM 4231 C CA . ASN B 1 10 ? 28.094 -9.023 -9.859 1 93.25 10 ASN B CA 1
ATOM 4232 C C . ASN B 1 10 ? 28.188 -10.117 -10.922 1 93.25 10 ASN B C 1
ATOM 4234 O O . ASN B 1 10 ? 27.328 -11 -10.984 1 93.25 10 ASN B O 1
ATOM 4238 N N . ILE B 1 11 ? 29.234 -10.18 -11.672 1 93.81 11 ILE B N 1
ATOM 4239 C CA . ILE B 1 11 ? 29.375 -11.008 -12.859 1 93.81 11 ILE B CA 1
ATOM 4240 C C . ILE B 1 11 ? 29.484 -12.477 -12.461 1 93.81 11 ILE B C 1
ATOM 4242 O O . ILE B 1 11 ? 28.766 -13.328 -12.992 1 93.81 11 ILE B O 1
ATOM 4246 N N . PRO B 1 12 ? 30.328 -12.766 -11.469 1 94.75 12 PRO B N 1
ATOM 4247 C CA . PRO B 1 12 ? 30.391 -14.18 -11.094 1 94.75 12 PRO B CA 1
ATOM 4248 C C . PRO B 1 12 ? 29.047 -14.734 -10.617 1 94.75 12 PRO B C 1
ATOM 4250 O O . PRO B 1 12 ? 28.688 -15.867 -10.953 1 94.75 12 PRO B O 1
ATOM 4253 N N . ARG B 1 13 ? 28.359 -14.039 -9.93 1 94 13 ARG B N 1
ATOM 4254 C CA . ARG B 1 13 ? 27.047 -14.477 -9.461 1 94 13 ARG B CA 1
ATOM 4255 C C . ARG B 1 13 ? 26.062 -14.594 -10.617 1 94 13 ARG B C 1
ATOM 4257 O O . ARG B 1 13 ? 25.203 -15.469 -10.625 1 94 13 ARG B O 1
ATOM 4264 N N . SER B 1 14 ? 26.188 -13.648 -11.539 1 94.44 14 SER B N 1
ATOM 4265 C CA . SER B 1 14 ? 25.328 -13.711 -12.719 1 94.44 14 SER B CA 1
ATOM 4266 C C . SER B 1 14 ? 25.594 -14.977 -13.531 1 94.44 14 SER B C 1
ATOM 4268 O O . SER B 1 14 ? 24.656 -15.617 -14.008 1 94.44 14 SER B O 1
ATOM 4270 N N . ILE B 1 15 ? 26.797 -15.32 -13.625 1 95.62 15 ILE B N 1
ATOM 4271 C CA . ILE B 1 15 ? 27.156 -16.547 -14.328 1 95.62 15 ILE B CA 1
ATOM 4272 C C . ILE B 1 15 ? 26.609 -17.75 -13.57 1 95.62 15 ILE B C 1
ATOM 4274 O O . ILE B 1 15 ? 26.094 -18.688 -14.188 1 95.62 15 ILE B O 1
ATOM 4278 N N . LEU B 1 16 ? 26.719 -17.672 -12.289 1 96 16 LEU B N 1
ATO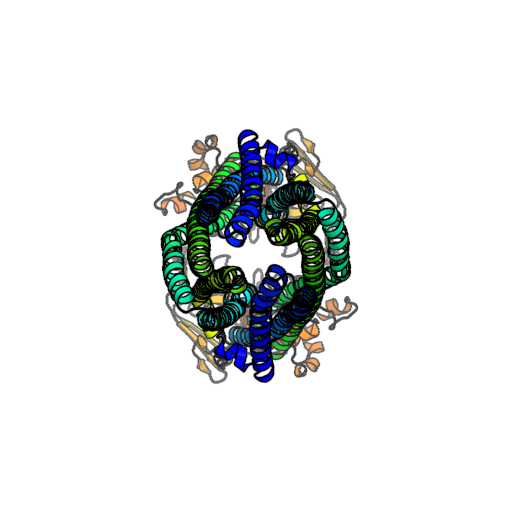M 4279 C CA . LEU B 1 16 ? 26.188 -18.75 -11.461 1 96 16 LEU B CA 1
ATOM 4280 C C . LEU B 1 16 ? 24.688 -18.875 -11.656 1 96 16 LEU B C 1
ATOM 4282 O O . LEU B 1 16 ? 24.156 -19.984 -11.75 1 96 16 LEU B O 1
ATOM 4286 N N . ILE B 1 17 ? 23.984 -17.766 -11.727 1 94.56 17 ILE B N 1
ATOM 4287 C CA . ILE B 1 17 ? 22.531 -17.766 -11.906 1 94.56 17 ILE B CA 1
ATOM 4288 C C . ILE B 1 17 ? 22.188 -18.406 -13.242 1 94.56 17 ILE B C 1
ATOM 4290 O O . ILE B 1 17 ? 21.344 -19.312 -13.297 1 94.56 17 ILE B O 1
ATOM 4294 N N . ILE B 1 18 ? 22.828 -18.047 -14.312 1 94.19 18 ILE B N 1
ATOM 4295 C CA . ILE B 1 18 ? 22.562 -18.562 -15.648 1 94.19 18 ILE B CA 1
ATOM 4296 C C . ILE B 1 18 ? 22.859 -20.062 -15.688 1 94.19 18 ILE B C 1
ATOM 4298 O O . ILE B 1 18 ? 22.078 -20.844 -16.203 1 94.19 18 ILE B O 1
ATOM 4302 N N . THR B 1 19 ? 23.953 -20.453 -15.008 1 95.88 19 THR B N 1
ATOM 4303 C CA . THR B 1 19 ? 24.344 -21.859 -14.969 1 95.88 19 THR B CA 1
ATOM 4304 C C . THR B 1 19 ? 23.312 -22.688 -14.211 1 95.88 19 THR B C 1
ATOM 4306 O O . THR B 1 19 ? 22.953 -23.781 -14.641 1 95.88 19 THR B O 1
ATOM 4309 N N . LEU B 1 20 ? 22.875 -22.172 -13.141 1 95.88 20 LEU B N 1
ATOM 4310 C CA . LEU B 1 20 ? 21.891 -22.875 -12.328 1 95.88 20 LEU B CA 1
ATOM 4311 C C . LEU B 1 20 ? 20.578 -23.047 -13.094 1 95.88 20 LEU B C 1
ATOM 4313 O O . LEU B 1 20 ? 19.969 -24.125 -13.047 1 95.88 20 LEU B O 1
ATOM 4317 N N . TYR B 1 21 ? 20.141 -22.062 -13.859 1 93.62 21 TYR B N 1
ATOM 4318 C CA . TYR B 1 21 ? 18.891 -22.172 -14.594 1 93.62 21 TYR B CA 1
ATOM 4319 C C . TYR B 1 21 ? 19.047 -23.062 -15.812 1 93.62 21 TYR B C 1
ATOM 4321 O O . TYR B 1 21 ? 18.094 -23.75 -16.203 1 93.62 21 TYR B O 1
ATOM 4329 N N . VAL B 1 22 ? 20.234 -23.094 -16.406 1 94.44 22 VAL B N 1
ATOM 4330 C CA . VAL B 1 22 ? 20.5 -24 -17.516 1 94.44 22 VAL B CA 1
ATOM 4331 C C . VAL B 1 22 ? 20.453 -25.453 -17 1 94.44 22 VAL B C 1
ATOM 4333 O O . VAL B 1 22 ? 19.812 -26.297 -17.609 1 94.44 22 VAL B O 1
ATOM 4336 N N . LEU B 1 23 ? 21.094 -25.672 -15.875 1 95.5 23 LEU B N 1
ATOM 4337 C CA . LEU B 1 23 ? 21.094 -27 -15.281 1 95.5 23 LEU B CA 1
ATOM 4338 C C . LEU B 1 23 ? 19.672 -27.422 -14.883 1 95.5 23 LEU B C 1
ATOM 4340 O O . LEU B 1 23 ? 19.312 -28.594 -15.016 1 95.5 23 LEU B O 1
ATOM 4344 N N . TYR B 1 24 ? 18.953 -26.484 -14.406 1 93.19 24 TYR B N 1
ATOM 4345 C CA . TYR B 1 24 ? 17.562 -26.734 -14.039 1 93.19 24 TYR B CA 1
ATOM 4346 C C . TYR B 1 24 ? 16.75 -27.156 -15.258 1 93.19 24 TYR B C 1
ATOM 4348 O O . TYR B 1 24 ? 16.031 -28.156 -15.227 1 93.19 24 TYR B O 1
ATOM 4356 N N . ALA B 1 25 ? 16.875 -26.391 -16.359 1 92.94 25 ALA B N 1
ATOM 4357 C CA . ALA B 1 25 ? 16.141 -26.688 -17.578 1 92.94 25 ALA B CA 1
ATOM 4358 C C . ALA B 1 25 ? 16.547 -28.031 -18.156 1 92.94 25 ALA B C 1
ATOM 4360 O O . ALA B 1 25 ? 15.703 -28.812 -18.594 1 92.94 25 ALA B O 1
ATOM 4361 N N . PHE B 1 26 ? 17.797 -28.328 -18.047 1 94.19 26 PHE B N 1
ATOM 4362 C CA . PHE B 1 26 ? 18.312 -29.594 -18.578 1 94.19 26 PHE B CA 1
ATOM 4363 C C . PHE B 1 26 ? 17.844 -30.766 -17.734 1 94.19 26 PHE B C 1
ATOM 4365 O O . PHE B 1 26 ? 17.344 -31.75 -18.266 1 94.19 26 PHE B O 1
ATOM 4372 N N . SER B 1 27 ? 18.047 -30.625 -16.469 1 93.75 27 SER B N 1
ATOM 4373 C CA . SER B 1 27 ? 17.672 -31.719 -15.57 1 93.75 27 SER B CA 1
ATOM 4374 C C . SER B 1 27 ? 16.172 -32 -15.648 1 93.75 27 SER B C 1
ATOM 4376 O O . SER B 1 27 ? 15.75 -33.156 -15.664 1 93.75 27 SER B O 1
ATOM 4378 N N . GLY B 1 28 ? 15.391 -30.953 -15.695 1 90.38 28 GLY B N 1
ATOM 4379 C CA . GLY B 1 28 ? 13.945 -31.125 -15.789 1 90.38 28 GLY B CA 1
ATOM 4380 C C . GLY B 1 28 ? 13.508 -31.734 -17.094 1 90.38 28 GLY B C 1
ATOM 4381 O O . GLY B 1 28 ? 12.688 -32.656 -17.109 1 90.38 28 GLY B O 1
ATOM 4382 N N . SER B 1 29 ? 14.047 -31.328 -18.234 1 92.06 29 SER B N 1
ATOM 4383 C CA . SER B 1 29 ? 13.68 -31.812 -19.562 1 92.06 29 SER B CA 1
ATOM 4384 C C . SER B 1 29 ? 14.133 -33.25 -19.75 1 92.06 29 SER B C 1
ATOM 4386 O O . SER B 1 29 ? 13.398 -34.062 -20.312 1 92.06 29 SER B O 1
ATOM 4388 N N . PHE B 1 30 ? 15.266 -33.562 -19.25 1 92.75 30 PHE B N 1
ATOM 4389 C CA . PHE B 1 30 ? 15.781 -34.906 -19.453 1 92.75 30 PHE B CA 1
ATOM 4390 C C . PHE B 1 30 ? 15.117 -35.906 -18.516 1 92.75 30 PHE B C 1
ATOM 4392 O O . PHE B 1 30 ? 15.008 -37.094 -18.828 1 92.75 30 PHE B O 1
ATOM 4399 N N . SER B 1 31 ? 14.742 -35.375 -17.359 1 89.94 31 SER B N 1
ATOM 4400 C CA . SER B 1 31 ? 13.938 -36.25 -16.5 1 89.94 31 SER B CA 1
ATOM 4401 C C . SER B 1 31 ? 12.664 -36.688 -17.219 1 89.94 31 SER B C 1
ATOM 4403 O O . SER B 1 31 ? 12.289 -37.844 -17.141 1 89.94 31 SER B O 1
ATOM 4405 N N . GLN B 1 32 ? 12.055 -35.812 -17.906 1 87.25 32 GLN B N 1
ATOM 4406 C CA . GLN B 1 32 ? 10.852 -36.125 -18.656 1 87.25 32 GLN B CA 1
ATOM 4407 C C . GLN B 1 32 ? 11.172 -37 -19.875 1 87.25 32 GLN B C 1
ATOM 4409 O O . GLN B 1 32 ? 10.422 -37.906 -20.188 1 87.25 32 GLN B O 1
ATOM 4414 N N . TYR B 1 33 ? 12.25 -36.719 -20.5 1 90.31 33 TYR B N 1
ATOM 4415 C CA . TYR B 1 33 ? 12.656 -37.469 -21.688 1 90.31 33 TYR B CA 1
ATOM 4416 C C . TYR B 1 33 ? 12.953 -38.938 -21.359 1 90.31 33 TYR B C 1
ATOM 4418 O O . TYR B 1 33 ? 12.57 -39.844 -22.094 1 90.31 33 TYR B O 1
ATOM 4426 N N . PHE B 1 34 ? 13.602 -39.156 -20.281 1 91.31 34 PHE B N 1
ATOM 4427 C CA . PHE B 1 34 ? 14.023 -40.5 -19.922 1 91.31 34 PHE B CA 1
ATOM 4428 C C . PHE B 1 34 ? 12.828 -41.344 -19.484 1 91.31 34 PHE B C 1
ATOM 4430 O O . PHE B 1 34 ? 12.914 -42.594 -19.422 1 91.31 34 PHE B O 1
ATOM 4437 N N . LEU B 1 35 ? 11.75 -40.688 -19.266 1 88.19 35 LEU B N 1
ATOM 4438 C CA . LEU B 1 35 ? 10.523 -41.438 -19 1 88.19 35 LEU B CA 1
ATOM 4439 C C . LEU B 1 35 ? 10.141 -42.312 -20.188 1 88.19 35 LEU B C 1
ATOM 4441 O O . LEU B 1 35 ? 9.523 -43.344 -20.016 1 88.19 35 LEU B O 1
ATOM 4445 N N . LYS B 1 36 ? 10.578 -41.938 -21.375 1 90.62 36 LYS B N 1
ATOM 4446 C CA . LYS B 1 36 ? 10.273 -42.719 -22.594 1 90.62 36 LYS B CA 1
ATOM 4447 C C . LYS B 1 36 ? 10.852 -44.125 -22.516 1 90.62 36 LYS B C 1
ATOM 4449 O O . LYS B 1 36 ? 10.18 -45.094 -22.844 1 90.62 36 LYS B O 1
ATOM 4454 N N . TYR B 1 37 ? 12.039 -44.188 -21.938 1 90.88 37 TYR B N 1
ATOM 4455 C CA . TYR B 1 37 ? 12.695 -45.5 -21.859 1 90.88 37 TYR B CA 1
ATOM 4456 C C . TYR B 1 37 ? 12.062 -46.344 -20.781 1 90.88 37 TYR B C 1
ATOM 4458 O O . TYR B 1 37 ? 11.992 -47.594 -20.906 1 90.88 37 TYR B O 1
ATOM 4466 N N . ALA B 1 38 ? 11.602 -45.719 -19.734 1 90.38 38 ALA B N 1
ATOM 4467 C CA . ALA B 1 38 ? 10.891 -46.438 -18.703 1 90.38 38 ALA B CA 1
ATOM 4468 C C . ALA B 1 38 ? 9.578 -47 -19.234 1 90.38 38 ALA B C 1
ATOM 4470 O O . ALA B 1 38 ? 9.258 -48.188 -18.984 1 90.38 38 ALA B O 1
ATOM 4471 N N . LEU B 1 39 ? 8.914 -46.25 -20.016 1 89.62 39 LEU B N 1
ATOM 4472 C CA . LEU B 1 39 ? 7.629 -46.656 -20.562 1 89.62 39 LEU B CA 1
ATOM 4473 C C . LEU B 1 39 ? 7.812 -47.719 -21.625 1 89.62 39 LEU B C 1
ATOM 4475 O O . LEU B 1 39 ? 7.008 -48.656 -21.734 1 89.62 39 LEU B O 1
ATOM 4479 N N . ASN B 1 40 ? 8.875 -47.625 -22.422 1 89.69 40 ASN B N 1
ATOM 4480 C CA . ASN B 1 40 ? 9.172 -48.656 -23.391 1 89.69 40 ASN B CA 1
ATOM 4481 C C . ASN B 1 40 ? 9.539 -49.969 -22.719 1 89.69 40 ASN B C 1
ATOM 4483 O O . ASN B 1 40 ? 9.172 -51.031 -23.188 1 89.69 40 ASN B O 1
ATOM 4487 N N . GLY B 1 41 ? 10.266 -49.844 -21.562 1 89 41 GLY B N 1
ATOM 4488 C CA . GLY B 1 41 ? 10.641 -51.031 -20.812 1 89 41 GLY B CA 1
ATOM 4489 C C . GLY B 1 41 ? 9.445 -51.75 -20.203 1 89 41 GLY B C 1
ATOM 4490 O O . GLY B 1 41 ? 9.359 -52.969 -20.281 1 89 41 GLY B O 1
ATOM 4491 N N . ILE B 1 42 ? 8.547 -51 -19.703 1 87.81 42 ILE B N 1
ATOM 4492 C CA . ILE B 1 42 ? 7.418 -51.625 -19.016 1 87.81 42 ILE B CA 1
ATOM 4493 C C . ILE B 1 42 ? 6.469 -52.25 -20.031 1 87.81 42 ILE B C 1
ATOM 4495 O O . ILE B 1 42 ? 5.863 -53.281 -19.781 1 87.81 42 ILE B O 1
ATOM 4499 N N . THR B 1 43 ? 6.285 -51.625 -21.203 1 84.25 43 THR B N 1
ATOM 4500 C CA . THR B 1 43 ? 5.422 -52.188 -22.25 1 84.25 43 THR B CA 1
ATOM 4501 C C . THR B 1 43 ? 6.031 -53.438 -22.844 1 84.25 43 THR B C 1
ATOM 4503 O O . THR B 1 43 ? 5.309 -54.312 -23.312 1 84.25 43 THR B O 1
ATOM 4506 N N . ALA B 1 44 ? 7.328 -53.562 -22.781 1 87.06 44 ALA B N 1
ATOM 4507 C CA . ALA B 1 44 ? 8.016 -54.75 -23.297 1 87.06 44 ALA B CA 1
ATOM 4508 C C . ALA B 1 44 ? 8.078 -55.844 -22.234 1 87.06 44 ALA B C 1
ATOM 4510 O O . ALA B 1 44 ? 8.57 -56.938 -22.516 1 87.06 44 ALA B O 1
ATOM 4511 N N . GLY B 1 45 ? 7.637 -55.562 -21 1 86.75 45 GLY B N 1
ATOM 4512 C CA . GLY B 1 45 ? 7.594 -56.562 -19.938 1 86.75 45 GLY B CA 1
ATOM 4513 C C . GLY B 1 45 ? 8.93 -56.719 -19.219 1 86.75 45 GLY B C 1
ATOM 4514 O O . GLY B 1 45 ? 9.172 -57.75 -18.609 1 86.75 45 GLY B O 1
ATOM 4515 N N . LYS B 1 46 ? 9.828 -55.781 -19.422 1 91.56 46 LYS B N 1
ATOM 4516 C CA . LYS B 1 46 ? 11.148 -55.844 -18.797 1 91.56 46 LYS B CA 1
ATOM 4517 C C . LYS B 1 46 ? 11.18 -55.031 -17.516 1 91.56 46 LYS B C 1
ATOM 4519 O O . LYS B 1 46 ? 11.391 -53.812 -17.547 1 91.56 46 LYS B O 1
ATOM 4524 N N . LEU B 1 47 ? 11.086 -55.688 -16.438 1 88.5 47 LEU B N 1
ATOM 4525 C CA . LEU B 1 47 ? 11.008 -55.031 -15.133 1 88.5 47 LEU B CA 1
ATOM 4526 C C . LEU B 1 47 ? 12.328 -54.344 -14.797 1 88.5 47 LEU B C 1
ATOM 4528 O O . LEU B 1 47 ? 12.328 -53.25 -14.258 1 88.5 47 LEU B O 1
ATOM 4532 N N . ASP B 1 48 ? 13.422 -54.938 -15.039 1 91.19 48 ASP B N 1
ATOM 4533 C CA . ASP B 1 48 ? 14.727 -54.406 -14.703 1 91.19 48 ASP B CA 1
ATOM 4534 C C . ASP B 1 48 ? 14.977 -53.094 -15.445 1 91.19 48 ASP B C 1
ATOM 4536 O O . ASP B 1 48 ? 15.453 -52.094 -14.852 1 91.19 48 ASP B O 1
ATOM 4540 N N . THR B 1 49 ? 14.578 -53.031 -16.75 1 91.56 49 THR B N 1
ATOM 4541 C CA . THR B 1 49 ? 14.742 -51.812 -17.547 1 91.56 49 THR B CA 1
ATOM 4542 C C . THR B 1 49 ? 13.836 -50.719 -17.016 1 91.56 49 THR B C 1
ATOM 4544 O O . THR B 1 49 ? 14.242 -49.562 -16.953 1 91.56 49 THR B O 1
ATOM 4547 N N . TYR B 1 50 ? 12.648 -51.094 -16.625 1 91.5 50 TYR B N 1
ATOM 4548 C CA . TYR B 1 50 ? 11.695 -50.094 -16.109 1 91.5 50 TYR B CA 1
ATOM 4549 C C . TYR B 1 50 ? 12.195 -49.5 -14.805 1 91.5 50 TYR B C 1
ATOM 4551 O O . TYR B 1 50 ? 12.25 -48.281 -14.672 1 91.5 50 TYR B O 1
ATOM 4559 N N . ILE B 1 51 ? 12.695 -50.344 -13.852 1 89.81 51 ILE B N 1
ATOM 4560 C CA . ILE B 1 51 ? 13.141 -49.875 -12.547 1 89.81 51 ILE B CA 1
ATOM 4561 C C . ILE B 1 51 ? 14.406 -49.031 -12.703 1 89.81 51 ILE B C 1
ATOM 4563 O O . ILE B 1 51 ? 14.547 -48 -12.047 1 89.81 51 ILE B O 1
ATOM 4567 N N . TYR B 1 52 ? 15.258 -49.406 -13.594 1 92 52 TYR B N 1
ATOM 4568 C CA . TYR B 1 52 ? 16.5 -48.688 -13.828 1 92 52 TYR B CA 1
ATOM 4569 C C . TYR B 1 52 ? 16.203 -47.25 -14.297 1 92 52 TYR B C 1
ATOM 4571 O O . TYR B 1 52 ? 16.719 -46.281 -13.727 1 92 52 TYR B O 1
ATOM 4579 N N . TRP B 1 53 ? 15.375 -47.094 -15.25 1 91.31 53 TRP B N 1
ATOM 4580 C CA . TRP B 1 53 ? 15.102 -45.781 -15.82 1 91.31 53 TRP B CA 1
ATOM 4581 C C . TRP B 1 53 ? 14.258 -44.938 -14.867 1 91.31 53 TRP B C 1
ATOM 4583 O O . TRP B 1 53 ? 14.367 -43.719 -14.852 1 91.31 53 TRP B O 1
ATOM 4593 N N . GLN B 1 54 ? 13.461 -45.594 -14.055 1 89.25 54 GLN B N 1
ATOM 4594 C CA . GLN B 1 54 ? 12.695 -44.875 -13.047 1 89.25 54 GLN B CA 1
ATOM 4595 C C . GLN B 1 54 ? 13.617 -44.25 -12.008 1 89.25 54 GLN B C 1
ATOM 4597 O O . GLN B 1 54 ? 13.383 -43.125 -11.562 1 89.25 54 GLN B O 1
ATOM 4602 N N . PHE B 1 55 ? 14.625 -44.938 -11.664 1 89.94 55 PHE B N 1
ATOM 4603 C CA . PHE B 1 55 ? 15.57 -44.406 -10.688 1 89.94 55 PHE B CA 1
ATOM 4604 C C . PHE B 1 55 ? 16.391 -43.281 -11.281 1 89.94 55 PHE B C 1
ATOM 4606 O O . PHE B 1 55 ? 16.703 -42.312 -10.586 1 89.94 55 PHE B O 1
ATOM 4613 N N . ILE B 1 56 ? 16.734 -43.406 -12.539 1 92.31 56 ILE B N 1
ATOM 4614 C CA . ILE B 1 56 ? 17.453 -42.312 -13.195 1 92.31 56 ILE B CA 1
ATOM 4615 C C . ILE B 1 56 ? 16.578 -41.062 -13.273 1 92.31 56 ILE B C 1
ATOM 4617 O O . ILE B 1 56 ? 17.031 -39.969 -13.016 1 92.31 56 ILE B O 1
ATOM 4621 N N . GLN B 1 57 ? 15.328 -41.312 -13.648 1 89.25 57 GLN B N 1
ATOM 4622 C CA . GLN B 1 57 ? 14.375 -40.188 -13.719 1 89.25 57 GLN B CA 1
ATOM 4623 C C . GLN B 1 57 ? 14.195 -39.531 -12.352 1 89.25 57 GLN B C 1
ATOM 4625 O O . GLN B 1 57 ? 14.141 -38.312 -12.25 1 89.25 57 GLN B O 1
ATOM 4630 N N . ALA B 1 58 ? 14.141 -40.375 -11.336 1 87.12 58 ALA B N 1
ATOM 4631 C CA . ALA B 1 58 ? 13.984 -39.875 -9.977 1 87.12 58 ALA B CA 1
ATOM 4632 C C . ALA B 1 58 ? 15.188 -39.031 -9.562 1 87.12 58 ALA B C 1
ATOM 4634 O O . ALA B 1 58 ? 15.039 -37.969 -8.922 1 87.12 58 ALA B O 1
ATOM 4635 N N . GLY B 1 59 ? 16.328 -39.531 -9.859 1 89.44 59 GLY B N 1
ATOM 4636 C CA . GLY B 1 59 ? 17.547 -38.781 -9.562 1 89.44 59 GLY B CA 1
ATOM 4637 C C . GLY B 1 59 ? 17.562 -37.406 -10.219 1 89.44 59 GLY B C 1
ATOM 4638 O O . GLY B 1 59 ? 17.906 -36.406 -9.57 1 89.44 59 GLY B O 1
ATOM 4639 N N . LEU B 1 60 ? 17.141 -37.281 -11.422 1 91.69 60 LEU B N 1
ATOM 4640 C CA . LEU B 1 60 ? 17.125 -36.031 -12.141 1 91.69 60 LEU B CA 1
ATOM 4641 C C . LEU B 1 60 ? 16.031 -35.094 -11.602 1 91.69 60 LEU B C 1
ATOM 4643 O O . LEU B 1 60 ? 16.188 -33.875 -11.57 1 91.69 60 LEU B O 1
ATOM 4647 N N . GLU B 1 61 ? 14.953 -35.688 -11.219 1 86.88 61 GLU B N 1
ATOM 4648 C CA . GLU B 1 61 ? 13.875 -34.906 -10.633 1 86.88 61 GLU B CA 1
ATOM 4649 C C . GLU B 1 61 ? 14.305 -34.281 -9.312 1 86.88 61 GLU B C 1
ATOM 4651 O O . GLU B 1 61 ? 13.938 -33.125 -9.016 1 86.88 61 GLU B O 1
ATOM 4656 N N . ILE B 1 62 ? 15.023 -35.031 -8.516 1 88.44 62 ILE B N 1
ATOM 4657 C CA . ILE B 1 62 ? 15.547 -34.531 -7.254 1 88.44 62 ILE B CA 1
ATOM 4658 C C . ILE B 1 62 ? 16.531 -33.375 -7.523 1 88.44 62 ILE B C 1
ATOM 4660 O O . ILE B 1 62 ? 16.484 -32.344 -6.859 1 88.44 62 ILE B O 1
ATOM 4664 N N . ILE B 1 63 ? 17.344 -33.562 -8.5 1 92.31 63 ILE B N 1
ATOM 4665 C CA . ILE B 1 63 ? 18.297 -32.531 -8.875 1 92.31 63 ILE B CA 1
ATOM 4666 C C . ILE B 1 63 ? 17.562 -31.266 -9.32 1 92.31 63 ILE B C 1
ATOM 4668 O O . ILE B 1 63 ? 17.922 -30.156 -8.938 1 92.31 63 ILE B O 1
ATOM 4672 N N . THR B 1 64 ? 16.531 -31.438 -10.102 1 89.25 64 THR B N 1
ATOM 4673 C CA . THR B 1 64 ? 15.727 -30.312 -10.578 1 89.25 64 THR B CA 1
ATOM 4674 C C . THR B 1 64 ? 15.07 -29.578 -9.406 1 89.25 64 THR B C 1
ATOM 4676 O O . THR B 1 64 ? 15.047 -28.359 -9.367 1 89.25 64 THR B O 1
ATOM 4679 N N . ALA B 1 65 ? 14.602 -30.312 -8.422 1 85.56 65 ALA B N 1
ATOM 4680 C CA . ALA B 1 65 ? 13.914 -29.75 -7.262 1 85.56 65 ALA B CA 1
ATOM 4681 C C . ALA B 1 65 ? 14.875 -28.953 -6.387 1 85.56 65 ALA B C 1
ATOM 4683 O O . ALA B 1 65 ? 14.477 -28 -5.711 1 85.56 65 ALA B O 1
ATOM 4684 N N . LEU B 1 66 ? 16.125 -29.297 -6.434 1 90.19 66 LEU B N 1
ATOM 4685 C CA . LEU B 1 66 ? 17.141 -28.609 -5.641 1 90.19 66 LEU B CA 1
ATOM 4686 C C . LEU B 1 66 ? 17.641 -27.359 -6.359 1 90.19 66 LEU B C 1
ATOM 4688 O O . LEU B 1 66 ? 17.875 -26.328 -5.727 1 90.19 66 LEU B O 1
ATOM 4692 N N . LEU B 1 67 ? 17.703 -27.438 -7.598 1 92.38 67 LEU B N 1
ATOM 4693 C CA . LEU B 1 67 ? 18.359 -26.391 -8.375 1 92.38 67 LEU B CA 1
ATOM 4694 C C . LEU B 1 67 ? 17.5 -25.141 -8.438 1 92.38 67 LEU B C 1
ATOM 4696 O O . LEU B 1 67 ? 18.016 -24.016 -8.359 1 92.38 67 LEU B O 1
ATOM 4700 N N . LEU B 1 68 ? 16.234 -25.281 -8.469 1 88.38 68 LEU B N 1
ATOM 4701 C CA . LEU B 1 68 ? 15.375 -24.125 -8.68 1 88.38 68 LEU B CA 1
ATOM 4702 C C . LEU B 1 68 ? 15.375 -23.219 -7.457 1 88.38 68 LEU B C 1
ATOM 4704 O O . LEU B 1 68 ? 15.633 -22.016 -7.574 1 88.38 68 LEU B O 1
ATOM 4708 N N . PRO B 1 69 ? 15.195 -23.781 -6.242 1 88.44 69 PRO B N 1
ATOM 4709 C CA . PRO B 1 69 ? 15.25 -22.906 -5.062 1 88.44 69 PRO B CA 1
ATOM 4710 C C . PRO B 1 69 ? 16.625 -22.266 -4.867 1 88.44 69 PRO B C 1
ATOM 4712 O O . PRO B 1 69 ? 16.703 -21.109 -4.461 1 88.44 69 PRO B O 1
ATOM 4715 N N . ILE B 1 70 ? 17.625 -22.953 -5.188 1 92.25 70 ILE B N 1
ATOM 4716 C CA . ILE B 1 70 ? 18.969 -22.422 -5.055 1 92.25 70 ILE B CA 1
ATOM 4717 C C . ILE B 1 70 ? 19.172 -21.266 -6.035 1 92.25 70 ILE B C 1
ATOM 4719 O O . ILE B 1 70 ? 19.688 -20.203 -5.664 1 92.25 70 ILE B O 1
ATOM 4723 N N . ALA B 1 71 ? 18.734 -21.516 -7.25 1 93.06 71 ALA B N 1
ATOM 4724 C CA . ALA B 1 71 ? 18.844 -20.453 -8.258 1 93.06 71 ALA B CA 1
ATOM 4725 C C . ALA B 1 71 ? 18.047 -19.219 -7.848 1 93.06 71 ALA B C 1
ATOM 4727 O O . ALA B 1 71 ? 18.484 -18.094 -8.062 1 93.06 71 ALA B O 1
ATOM 4728 N N . THR B 1 72 ? 16.953 -19.438 -7.227 1 88.38 72 THR B N 1
ATOM 4729 C CA . THR B 1 72 ? 16.094 -18.328 -6.812 1 88.38 72 THR B CA 1
ATOM 4730 C C . THR B 1 72 ? 16.734 -17.531 -5.688 1 88.38 72 THR B C 1
ATOM 4732 O O . THR B 1 72 ? 16.656 -16.297 -5.668 1 88.38 72 THR B O 1
ATOM 4735 N N . VAL B 1 73 ? 17.359 -18.234 -4.758 1 90.56 73 VAL B N 1
ATOM 4736 C CA . VAL B 1 73 ? 18.031 -17.562 -3.646 1 90.56 73 VAL B CA 1
ATOM 4737 C C . VAL B 1 73 ? 19.172 -16.703 -4.168 1 90.56 73 VAL B C 1
ATOM 4739 O O . VAL B 1 73 ? 19.344 -15.562 -3.754 1 90.56 73 VAL B O 1
ATOM 4742 N N . VAL B 1 74 ? 19.906 -17.266 -5.047 1 93.38 74 VAL B N 1
ATOM 4743 C CA . VAL B 1 74 ? 21.047 -16.547 -5.594 1 93.38 74 VAL B CA 1
ATOM 4744 C C . VAL B 1 74 ? 20.562 -15.336 -6.383 1 93.38 74 VAL B C 1
ATOM 4746 O O . VAL B 1 74 ? 21.141 -14.25 -6.297 1 93.38 74 VAL B O 1
ATOM 4749 N N . PHE B 1 75 ? 19.516 -15.492 -7.086 1 93.06 75 PHE B N 1
ATOM 4750 C CA . PHE B 1 75 ? 18.953 -14.391 -7.859 1 93.06 75 PHE B CA 1
ATOM 4751 C C . PHE B 1 75 ? 18.406 -13.305 -6.938 1 93.06 75 PHE B C 1
ATOM 4753 O O . PHE B 1 75 ? 18.578 -12.117 -7.203 1 93.06 75 PHE B O 1
ATOM 4760 N N . THR B 1 76 ? 17.812 -13.703 -5.918 1 89.38 76 THR B N 1
ATOM 4761 C CA . THR B 1 76 ? 17.266 -12.75 -4.965 1 89.38 76 THR B CA 1
ATOM 4762 C C . THR B 1 76 ? 18.375 -11.945 -4.305 1 89.38 76 THR B C 1
ATOM 4764 O O . THR B 1 76 ? 18.25 -10.734 -4.098 1 89.38 76 THR B O 1
ATOM 4767 N N . ARG B 1 77 ? 19.391 -12.648 -3.957 1 91.69 77 ARG B N 1
ATOM 4768 C CA . ARG B 1 77 ? 20.547 -11.961 -3.377 1 91.69 77 ARG B CA 1
ATOM 4769 C C . ARG B 1 77 ? 21.094 -10.898 -4.332 1 91.69 77 ARG B C 1
ATOM 4771 O O . ARG B 1 77 ? 21.406 -9.781 -3.914 1 91.69 77 ARG B O 1
ATOM 4778 N N . GLN B 1 78 ? 21.188 -11.297 -5.598 1 92.94 78 GLN B N 1
ATOM 4779 C CA . GLN B 1 78 ? 21.672 -10.367 -6.609 1 92.94 78 GLN B CA 1
ATOM 4780 C C . GLN B 1 78 ? 20.75 -9.164 -6.746 1 92.94 78 GLN B C 1
ATOM 4782 O O . GLN B 1 78 ? 21.203 -8.023 -6.832 1 92.94 78 GLN B O 1
ATOM 4787 N N . THR B 1 79 ? 19.469 -9.375 -6.738 1 93.19 79 THR B N 1
ATOM 4788 C CA . THR B 1 79 ? 18.469 -8.328 -6.926 1 93.19 79 THR B CA 1
ATOM 4789 C C . THR B 1 79 ? 18.453 -7.379 -5.73 1 93.19 79 THR B C 1
ATOM 4791 O O . THR B 1 79 ? 18.375 -6.16 -5.898 1 93.19 79 THR B O 1
ATOM 4794 N N . GLN B 1 80 ? 18.578 -7.984 -4.555 1 90.62 80 GLN B N 1
ATOM 4795 C CA . GLN B 1 80 ? 18.547 -7.164 -3.346 1 90.62 80 GLN B CA 1
ATOM 4796 C C . GLN B 1 80 ? 19.781 -6.277 -3.248 1 90.62 80 GLN B C 1
ATOM 4798 O O . GLN B 1 80 ? 19.688 -5.117 -2.842 1 90.62 80 GLN B O 1
ATOM 4803 N N . ASP B 1 81 ? 20.891 -6.805 -3.584 1 91.69 81 ASP B N 1
ATOM 4804 C CA . ASP B 1 81 ? 22.109 -6.008 -3.59 1 91.69 81 ASP B CA 1
ATOM 4805 C C . ASP B 1 81 ? 22.016 -4.867 -4.598 1 91.69 81 ASP B C 1
ATOM 4807 O O . ASP B 1 81 ? 22.469 -3.754 -4.328 1 91.69 81 ASP B O 1
ATOM 4811 N N . TYR B 1 82 ? 21.453 -5.176 -5.727 1 92.44 82 TYR B N 1
ATOM 4812 C CA . TYR B 1 82 ? 21.281 -4.168 -6.766 1 92.44 82 TYR B CA 1
ATOM 4813 C C . TYR B 1 82 ? 20.312 -3.078 -6.316 1 92.44 82 TYR B C 1
ATOM 4815 O O . TYR B 1 82 ? 20.547 -1.894 -6.566 1 92.44 82 TYR B O 1
ATOM 4823 N N . LEU B 1 83 ? 19.281 -3.447 -5.656 1 92.12 83 LEU B N 1
ATOM 4824 C CA . LEU B 1 83 ? 18.297 -2.48 -5.164 1 92.12 83 LEU B CA 1
ATOM 4825 C C . LEU B 1 83 ? 18.938 -1.553 -4.129 1 92.12 83 LEU B C 1
ATOM 4827 O O . LEU B 1 83 ? 18.578 -0.372 -4.055 1 92.12 83 LEU B O 1
ATOM 4831 N N . HIS B 1 84 ? 19.766 -2.172 -3.34 1 89.69 84 HIS B N 1
ATOM 4832 C CA . HIS B 1 84 ? 20.484 -1.378 -2.35 1 89.69 84 HIS B CA 1
ATOM 4833 C C . HIS B 1 84 ? 21.312 -0.276 -3.014 1 89.69 84 HIS B C 1
ATOM 4835 O O . HIS B 1 84 ? 21.344 0.854 -2.521 1 89.69 84 HIS B O 1
ATOM 4841 N N . MET B 1 85 ? 21.875 -0.517 -4.09 1 90.56 85 MET B N 1
ATOM 4842 C CA . MET B 1 85 ? 22.656 0.459 -4.84 1 90.56 85 MET B CA 1
ATOM 4843 C C . MET B 1 85 ? 21.766 1.516 -5.473 1 90.56 85 MET B C 1
ATOM 4845 O O . MET B 1 85 ? 22.094 2.701 -5.473 1 90.56 85 MET B O 1
ATOM 4849 N N . ILE B 1 86 ? 20.641 1.077 -5.973 1 92.5 86 ILE B N 1
ATOM 4850 C CA . ILE B 1 86 ? 19.688 2 -6.594 1 92.5 86 ILE B CA 1
ATOM 4851 C C . ILE B 1 86 ? 19.156 2.98 -5.547 1 92.5 86 ILE B C 1
ATOM 4853 O O . ILE B 1 86 ? 19.031 4.176 -5.816 1 92.5 86 ILE B O 1
ATOM 4857 N N . ARG B 1 87 ? 18.906 2.451 -4.426 1 90.75 87 ARG B N 1
ATOM 4858 C CA . ARG B 1 87 ? 18.422 3.311 -3.35 1 90.75 87 ARG B CA 1
ATOM 4859 C C . ARG B 1 87 ? 19.438 4.387 -3.01 1 90.75 87 ARG B C 1
ATOM 4861 O O . ARG B 1 87 ? 19.078 5.543 -2.779 1 90.75 87 ARG B O 1
ATOM 4868 N N . LYS B 1 88 ? 20.609 4.008 -2.953 1 89.69 88 LYS B N 1
ATOM 4869 C CA . LYS B 1 88 ? 21.688 4.953 -2.668 1 89.69 88 LYS B CA 1
ATOM 4870 C C . LYS B 1 88 ? 21.75 6.055 -3.725 1 89.69 88 LYS B C 1
ATOM 4872 O O . LYS B 1 88 ? 21.906 7.23 -3.393 1 89.69 88 LYS B O 1
ATOM 4877 N N . ASP B 1 89 ? 21.609 5.684 -4.949 1 90.31 89 ASP B N 1
ATOM 4878 C CA . ASP B 1 89 ? 21.625 6.648 -6.047 1 90.31 89 ASP B CA 1
ATOM 4879 C C . ASP B 1 89 ? 20.453 7.617 -5.957 1 90.31 89 ASP B C 1
ATOM 4881 O O . ASP B 1 89 ? 20.625 8.82 -6.184 1 90.31 89 ASP B O 1
ATOM 4885 N N . ILE B 1 90 ? 19.312 7.066 -5.688 1 90.31 90 ILE B N 1
ATOM 4886 C CA . ILE B 1 90 ? 18.109 7.887 -5.609 1 90.31 90 ILE B CA 1
ATOM 4887 C C . ILE B 1 90 ? 18.219 8.875 -4.449 1 90.31 90 ILE B C 1
ATOM 4889 O O . ILE B 1 90 ? 17.859 10.039 -4.578 1 90.31 90 ILE B O 1
ATOM 4893 N N . MET B 1 91 ? 18.75 8.367 -3.408 1 88 91 MET B N 1
ATOM 4894 C CA . MET B 1 91 ? 18.953 9.234 -2.248 1 88 91 MET B CA 1
ATOM 4895 C C . MET B 1 91 ? 19.922 10.367 -2.578 1 88 91 MET B C 1
ATOM 4897 O O . MET B 1 91 ? 19.703 11.508 -2.16 1 88 91 MET B O 1
ATOM 4901 N N . HIS B 1 92 ? 20.922 10.086 -3.258 1 86.88 92 HIS B N 1
ATOM 4902 C CA . HIS B 1 92 ? 21.875 11.102 -3.67 1 86.88 92 HIS B CA 1
ATOM 4903 C C . HIS B 1 92 ? 21.219 12.141 -4.57 1 86.88 92 HIS B C 1
ATOM 4905 O O . HIS B 1 92 ? 21.531 13.336 -4.477 1 86.88 92 HIS B O 1
ATOM 4911 N N . HIS B 1 93 ? 20.391 11.656 -5.332 1 87.19 93 HIS B N 1
ATOM 4912 C CA . HIS B 1 93 ? 19.656 12.555 -6.223 1 87.19 93 HIS B CA 1
ATOM 4913 C C . HIS B 1 93 ? 18.766 13.508 -5.438 1 87.19 93 HIS B C 1
ATOM 4915 O O . HIS B 1 93 ? 18.781 14.711 -5.684 1 87.19 93 HIS B O 1
ATOM 4921 N N . TYR B 1 94 ? 18.016 12.961 -4.559 1 86.12 94 TYR B N 1
ATOM 4922 C CA . TYR B 1 94 ? 17.094 13.797 -3.791 1 86.12 94 TYR B CA 1
ATOM 4923 C C . TYR B 1 94 ? 17.859 14.781 -2.918 1 86.12 94 TYR B C 1
ATOM 4925 O O . TYR B 1 94 ? 17.406 15.906 -2.688 1 86.12 94 TYR B O 1
ATOM 4933 N N . TYR B 1 95 ? 18.953 14.352 -2.494 1 85.12 95 TYR B N 1
ATOM 4934 C CA . TYR B 1 95 ? 19.766 15.273 -1.716 1 85.12 95 TYR B CA 1
ATOM 4935 C C . TYR B 1 95 ? 20.297 16.406 -2.59 1 85.12 95 TYR B C 1
ATOM 4937 O O . TYR B 1 95 ? 20.375 17.547 -2.145 1 85.12 95 TYR B O 1
ATOM 4945 N N . GLY B 1 96 ? 20.656 16.078 -3.76 1 76.94 96 GLY B N 1
ATOM 4946 C CA . GLY B 1 96 ? 21.234 17.078 -4.645 1 76.94 96 GLY B CA 1
ATOM 4947 C C . GLY B 1 96 ? 20.203 17.984 -5.281 1 76.94 96 GLY B C 1
ATOM 4948 O O . GLY B 1 96 ? 20.484 19.156 -5.551 1 76.94 96 GLY B O 1
ATOM 4949 N N . GLU B 1 97 ? 19.109 17.188 -5.805 1 65.25 97 GLU B N 1
ATOM 4950 C CA . GLU B 1 97 ? 18.125 17.922 -6.609 1 65.25 97 GLU B CA 1
ATOM 4951 C C . GLU B 1 97 ? 16.734 17.812 -6.008 1 65.25 97 GLU B C 1
ATOM 4953 O O . GLU B 1 97 ? 16.375 16.781 -5.43 1 65.25 97 GLU B O 1
ATOM 4958 N N . GLY B 1 98 ? 16.016 19.047 -5.797 1 60.56 98 GLY B N 1
ATOM 4959 C CA . GLY B 1 98 ? 14.57 19.156 -5.965 1 60.56 98 GLY B CA 1
ATOM 4960 C C . GLY B 1 98 ? 13.805 18.953 -4.676 1 60.56 98 GLY B C 1
ATOM 4961 O O . GLY B 1 98 ? 14.305 18.328 -3.74 1 60.56 98 GLY B O 1
ATOM 4962 N N . ASP B 1 99 ? 12.852 19.641 -4.531 1 66.44 99 ASP B N 1
ATOM 4963 C CA . ASP B 1 99 ? 11.797 19.578 -3.527 1 66.44 99 ASP B CA 1
ATOM 4964 C C . ASP B 1 99 ? 10.727 18.562 -3.914 1 66.44 99 ASP B C 1
ATOM 4966 O O . ASP B 1 99 ? 10.172 18.625 -5.016 1 66.44 99 ASP B O 1
ATOM 4970 N N . ALA B 1 100 ? 11.039 17.25 -3.541 1 74.56 100 ALA B N 1
ATOM 4971 C CA . ALA B 1 100 ? 9.969 16.281 -3.764 1 74.56 100 ALA B CA 1
ATOM 4972 C C . ALA B 1 100 ? 9.156 16.062 -2.492 1 74.56 100 ALA B C 1
ATOM 4974 O O . ALA B 1 100 ? 9.641 16.328 -1.387 1 74.56 100 ALA B O 1
ATOM 4975 N N . LYS B 1 101 ? 8 15.773 -2.814 1 79 101 LYS B N 1
ATOM 4976 C CA . LYS B 1 101 ? 7.141 15.438 -1.682 1 79 101 LYS B CA 1
ATOM 4977 C C . LYS B 1 101 ? 7.621 14.164 -0.984 1 79 101 LYS B C 1
ATOM 4979 O O . LYS B 1 101 ? 8.133 13.25 -1.633 1 79 101 LYS B O 1
ATOM 4984 N N . LEU B 1 102 ? 7.539 14.203 0.266 1 81.44 102 LEU B N 1
ATOM 4985 C CA . LEU B 1 102 ? 7.973 13.078 1.088 1 81.44 102 LEU B CA 1
ATOM 4986 C C . LEU B 1 102 ? 7.309 11.781 0.631 1 81.44 102 LEU B C 1
ATOM 4988 O O . LEU B 1 102 ? 7.973 10.75 0.521 1 81.44 102 LEU B O 1
ATOM 4992 N N . ALA B 1 103 ? 6.086 11.883 0.342 1 72.94 103 ALA B N 1
ATOM 4993 C CA . ALA B 1 103 ? 5.34 10.711 -0.094 1 72.94 103 ALA B CA 1
ATOM 4994 C C . ALA B 1 103 ? 5.918 10.141 -1.39 1 72.94 103 ALA B C 1
ATOM 4996 O O . ALA B 1 103 ? 6.027 8.93 -1.55 1 72.94 103 ALA B O 1
ATOM 4997 N N . ASP B 1 104 ? 6.277 11.008 -2.201 1 80.56 104 ASP B N 1
ATOM 4998 C CA . ASP B 1 104 ? 6.848 10.578 -3.477 1 80.56 104 ASP B CA 1
ATOM 4999 C C . ASP B 1 104 ? 8.203 9.906 -3.277 1 80.56 104 ASP B C 1
ATOM 5001 O O . ASP B 1 104 ? 8.484 8.875 -3.891 1 80.56 104 ASP B O 1
ATOM 5005 N N . MET B 1 105 ? 8.977 10.508 -2.441 1 87.44 105 MET B N 1
ATOM 5006 C CA . MET B 1 105 ? 10.289 9.93 -2.162 1 87.44 105 MET B CA 1
ATOM 5007 C C . MET B 1 105 ? 10.156 8.555 -1.519 1 87.44 105 MET B C 1
ATOM 5009 O O . MET B 1 105 ? 10.898 7.633 -1.854 1 87.44 105 MET B O 1
ATOM 5013 N N . GLN B 1 106 ? 9.25 8.516 -0.661 1 85.38 106 GLN B N 1
ATOM 5014 C CA . GLN B 1 106 ? 8.984 7.234 -0.012 1 85.38 106 GLN B CA 1
ATOM 5015 C C . GLN B 1 106 ? 8.562 6.176 -1.03 1 85.38 106 GLN B C 1
ATOM 5017 O O . GLN B 1 106 ? 9.039 5.043 -0.987 1 85.38 106 GLN B O 1
ATOM 5022 N N . ASN B 1 107 ? 7.691 6.539 -1.89 1 82.56 107 ASN B N 1
ATOM 5023 C CA . ASN B 1 107 ? 7.223 5.621 -2.922 1 82.56 107 ASN B CA 1
ATOM 5024 C C . ASN B 1 107 ? 8.359 5.18 -3.838 1 82.56 107 ASN B C 1
ATOM 5026 O O . ASN B 1 107 ? 8.445 4.012 -4.215 1 82.56 107 ASN B O 1
ATOM 5030 N N . GLU B 1 108 ? 9.188 6.125 -4.188 1 87.19 108 GLU B N 1
ATOM 5031 C CA . GLU B 1 108 ? 10.297 5.84 -5.09 1 87.19 108 GLU B CA 1
ATOM 5032 C C . GLU B 1 108 ? 11.305 4.895 -4.445 1 87.19 108 GLU B C 1
ATOM 5034 O O . GLU B 1 108 ? 11.938 4.09 -5.133 1 87.19 108 GLU B O 1
ATOM 5039 N N . LEU B 1 109 ? 11.391 4.957 -3.143 1 89.94 109 LEU B N 1
ATOM 5040 C CA . LEU B 1 109 ? 12.438 4.215 -2.449 1 89.94 109 LEU B CA 1
ATOM 5041 C C . LEU B 1 109 ? 11.914 2.869 -1.959 1 89.94 109 LEU B C 1
ATOM 5043 O O . LEU B 1 109 ? 12.695 2.016 -1.527 1 89.94 109 LEU B O 1
ATOM 5047 N N . THR B 1 110 ? 10.633 2.617 -2.068 1 87.12 110 THR B N 1
ATOM 5048 C CA . THR B 1 110 ? 10.102 1.373 -1.518 1 87.12 110 THR B CA 1
ATOM 5049 C C . THR B 1 110 ? 9.195 0.68 -2.527 1 87.12 110 THR B C 1
ATOM 5051 O O . THR B 1 110 ? 9.633 -0.195 -3.273 1 87.12 110 THR B O 1
ATOM 5054 N N . ALA B 1 111 ? 7.973 1.281 -2.746 1 77.06 111 ALA B N 1
ATOM 5055 C CA . ALA B 1 111 ? 6.949 0.645 -3.57 1 77.06 111 ALA B CA 1
ATOM 5056 C C . ALA B 1 111 ? 7.418 0.497 -5.012 1 77.06 111 ALA B C 1
ATOM 5058 O O . ALA B 1 111 ? 7.246 -0.56 -5.625 1 77.06 111 ALA B O 1
ATOM 5059 N N . ASN B 1 112 ? 7.953 1.516 -5.539 1 84.25 112 ASN B N 1
ATOM 5060 C CA . ASN B 1 112 ? 8.391 1.48 -6.926 1 84.25 112 ASN B CA 1
ATOM 5061 C C . ASN B 1 112 ? 9.508 0.461 -7.137 1 84.25 112 ASN B C 1
ATOM 5063 O O . ASN B 1 112 ? 9.547 -0.224 -8.156 1 84.25 112 ASN B O 1
ATOM 5067 N N . LEU B 1 113 ? 10.391 0.387 -6.168 1 90 113 LEU B N 1
ATOM 5068 C CA . LEU B 1 113 ? 11.477 -0.58 -6.281 1 90 113 LEU B CA 1
ATOM 5069 C C . LEU B 1 113 ? 10.953 -2.006 -6.137 1 90 113 LEU B C 1
ATOM 5071 O O . LEU B 1 113 ? 11.461 -2.926 -6.777 1 90 113 LEU B O 1
ATOM 5075 N N . LYS B 1 114 ? 10.016 -2.203 -5.336 1 85.56 114 LYS B N 1
ATOM 5076 C CA . LYS B 1 114 ? 9.375 -3.51 -5.223 1 85.56 114 LYS B CA 1
ATOM 5077 C C . LYS B 1 114 ? 8.695 -3.902 -6.535 1 85.56 114 LYS B C 1
ATOM 5079 O O . LYS B 1 114 ? 8.797 -5.051 -6.969 1 85.56 114 LYS B O 1
ATOM 5084 N N . LEU B 1 115 ? 8.055 -2.99 -7.16 1 82.56 115 LEU B N 1
ATOM 5085 C CA . LEU B 1 115 ? 7.406 -3.229 -8.445 1 82.56 115 LEU B CA 1
ATOM 5086 C C . LEU B 1 115 ? 8.438 -3.598 -9.508 1 82.56 115 LEU B C 1
ATOM 5088 O O . LEU B 1 115 ? 8.188 -4.473 -10.344 1 82.56 115 LEU B O 1
ATOM 5092 N N . LEU B 1 116 ? 9.5 -2.914 -9.445 1 89.12 116 LEU B N 1
ATOM 5093 C CA . LEU B 1 116 ? 10.555 -3.215 -10.406 1 89.12 116 LEU B CA 1
ATOM 5094 C C . LEU B 1 116 ? 11.133 -4.605 -10.156 1 89.12 116 LEU B C 1
ATOM 5096 O O . LEU B 1 116 ? 11.523 -5.297 -11.102 1 89.12 116 LEU B O 1
ATOM 5100 N N . THR B 1 117 ? 11.148 -5.012 -8.922 1 89.81 117 THR B N 1
ATOM 5101 C CA . THR B 1 117 ? 11.648 -6.34 -8.586 1 89.81 117 THR B CA 1
ATOM 5102 C C . THR B 1 117 ? 10.688 -7.422 -9.086 1 89.81 117 THR B C 1
ATOM 5104 O O . THR B 1 117 ? 11.117 -8.383 -9.727 1 89.81 117 THR B O 1
ATOM 5107 N N . THR B 1 118 ? 9.43 -7.207 -8.906 1 85.12 118 THR B N 1
ATOM 5108 C CA . THR B 1 118 ? 8.438 -8.25 -9.172 1 85.12 118 THR B CA 1
ATOM 5109 C C . THR B 1 118 ? 8.047 -8.25 -10.648 1 85.12 118 THR B C 1
ATOM 5111 O O . THR B 1 118 ? 7.879 -9.32 -11.242 1 85.12 118 THR B O 1
ATOM 5114 N N . ASN B 1 119 ? 7.941 -7.074 -11.297 1 85.38 119 ASN B N 1
ATOM 5115 C CA . ASN B 1 119 ? 7.387 -6.984 -12.641 1 85.38 119 ASN B CA 1
ATOM 5116 C C . ASN B 1 119 ? 8.477 -6.805 -13.688 1 85.38 119 ASN B C 1
ATOM 5118 O O . ASN B 1 119 ? 8.195 -6.773 -14.891 1 85.38 119 ASN B O 1
ATOM 5122 N N . TYR B 1 120 ? 9.695 -6.699 -13.227 1 90.81 120 TYR B N 1
ATOM 5123 C CA . TYR B 1 120 ? 10.781 -6.543 -14.195 1 90.81 120 TYR B CA 1
ATOM 5124 C C . TYR B 1 120 ? 11.891 -7.559 -13.945 1 90.81 120 TYR B C 1
ATOM 5126 O O . TYR B 1 120 ? 12.062 -8.5 -14.719 1 90.81 120 TYR B O 1
ATOM 5134 N N . ALA B 1 121 ? 12.531 -7.461 -12.797 1 91.5 121 ALA B N 1
ATOM 5135 C CA . ALA B 1 121 ? 13.688 -8.328 -12.539 1 91.5 121 ALA B CA 1
ATOM 5136 C C . ALA B 1 121 ? 13.273 -9.797 -12.508 1 91.5 121 ALA B C 1
ATOM 5138 O O . ALA B 1 121 ? 13.867 -10.625 -13.203 1 91.5 121 ALA B O 1
ATOM 5139 N N . ALA B 1 122 ? 12.273 -10.125 -11.766 1 88.81 122 ALA B N 1
ATOM 5140 C CA . ALA B 1 122 ? 11.836 -11.516 -11.625 1 88.81 122 ALA B CA 1
ATOM 5141 C C . ALA B 1 122 ? 11.281 -12.055 -12.938 1 88.81 122 ALA B C 1
ATOM 5143 O O . ALA B 1 122 ? 11.398 -13.25 -13.227 1 88.81 122 ALA B O 1
ATOM 5144 N N . THR B 1 123 ? 10.688 -11.219 -13.75 1 89.38 123 THR B N 1
ATOM 5145 C CA . THR B 1 123 ? 10.07 -11.617 -15.008 1 89.38 123 THR B CA 1
ATOM 5146 C C . THR B 1 123 ? 11.133 -12.039 -16.016 1 89.38 123 THR B C 1
ATOM 5148 O O . THR B 1 123 ? 10.891 -12.914 -16.859 1 89.38 123 THR B O 1
ATOM 5151 N N . TRP B 1 124 ? 12.289 -11.5 -15.898 1 89.12 124 TRP B N 1
ATOM 5152 C CA . TRP B 1 124 ? 13.352 -11.852 -16.828 1 89.12 124 TRP B CA 1
ATOM 5153 C C . TRP B 1 124 ? 13.844 -13.273 -16.578 1 89.12 124 TRP B C 1
ATOM 5155 O O . TRP B 1 124 ? 14.266 -13.969 -17.5 1 89.12 124 TRP B O 1
ATOM 5165 N N . VAL B 1 125 ? 13.789 -13.609 -15.328 1 88.69 125 VAL B N 1
ATOM 5166 C CA . VAL B 1 125 ? 14.133 -14.984 -15 1 88.69 125 VAL B CA 1
ATOM 5167 C C . VAL B 1 125 ? 13.125 -15.938 -15.648 1 88.69 125 VAL B C 1
ATOM 5169 O O . VAL B 1 125 ? 13.5 -16.984 -16.172 1 88.69 125 VAL B O 1
ATOM 5172 N N . THR B 1 126 ? 11.875 -15.555 -15.648 1 89.06 126 THR B N 1
ATOM 5173 C CA . THR B 1 126 ? 10.828 -16.344 -16.281 1 89.06 126 THR B CA 1
ATOM 5174 C C . THR B 1 126 ? 11.055 -16.438 -17.781 1 89.06 126 THR B C 1
ATOM 5176 O O . THR B 1 126 ? 10.875 -17.5 -18.375 1 89.06 126 THR B O 1
ATOM 5179 N N . ILE B 1 127 ? 11.484 -15.391 -18.391 1 90.06 127 ILE B N 1
ATOM 5180 C CA . ILE B 1 127 ? 11.75 -15.367 -19.812 1 90.06 127 ILE B CA 1
ATOM 5181 C C . ILE B 1 127 ? 12.938 -16.281 -20.141 1 90.06 127 ILE B C 1
ATOM 5183 O O . ILE B 1 127 ? 12.852 -17.125 -21.047 1 90.06 127 ILE B O 1
ATOM 5187 N N . LEU B 1 128 ? 13.977 -16.141 -19.328 1 90.38 128 LEU B N 1
ATOM 5188 C CA . LEU B 1 128 ? 15.156 -16.969 -19.531 1 90.38 128 LEU B CA 1
ATOM 5189 C C . LEU B 1 128 ? 14.82 -18.438 -19.375 1 90.38 128 LEU B C 1
ATOM 5191 O O . LEU B 1 128 ? 15.188 -19.25 -20.219 1 90.38 128 LEU B O 1
ATOM 5195 N N . SER B 1 129 ? 14.156 -18.766 -18.328 1 91.62 129 SER B N 1
ATOM 5196 C CA . SER B 1 129 ? 13.773 -20.156 -18.094 1 91.62 129 SER B CA 1
ATOM 5197 C C . SER B 1 129 ? 12.859 -20.688 -19.188 1 91.62 129 SER B C 1
ATOM 5199 O O . SER B 1 129 ? 13.008 -21.828 -19.641 1 91.62 129 SER B O 1
ATOM 5201 N N . GLY B 1 130 ? 11.898 -19.844 -19.625 1 89.69 130 GLY B N 1
ATOM 5202 C CA . GLY B 1 130 ? 11 -20.234 -20.688 1 89.69 130 GLY B CA 1
ATOM 5203 C C . GLY B 1 130 ? 11.711 -20.5 -22 1 89.69 130 GLY B C 1
ATOM 5204 O O . GLY B 1 130 ? 11.453 -21.516 -22.656 1 89.69 130 GLY B O 1
ATOM 5205 N N . ILE B 1 131 ? 12.641 -19.688 -22.359 1 91.88 131 ILE B N 1
ATOM 5206 C CA . ILE B 1 131 ? 13.398 -19.844 -23.594 1 91.88 131 ILE B CA 1
ATOM 5207 C C . ILE B 1 131 ? 14.219 -21.141 -23.531 1 91.88 131 ILE B C 1
ATOM 5209 O O . ILE B 1 131 ? 14.258 -21.891 -24.5 1 91.88 131 ILE B O 1
ATOM 5213 N N . LEU B 1 132 ? 14.859 -21.344 -22.406 1 93.38 132 LEU B N 1
ATOM 5214 C CA . LEU B 1 132 ? 15.672 -22.547 -22.234 1 93.38 132 LEU B CA 1
ATOM 5215 C C . LEU B 1 132 ? 14.805 -23.797 -22.328 1 93.38 132 LEU B C 1
ATOM 5217 O O . LEU B 1 132 ? 15.156 -24.75 -23.031 1 93.38 132 LEU B O 1
ATOM 5221 N N . GLU B 1 133 ? 13.664 -23.766 -21.688 1 92.06 133 GLU B N 1
ATOM 5222 C CA . GLU B 1 133 ? 12.773 -24.922 -21.672 1 92.06 133 GLU B CA 1
ATOM 5223 C C . GLU B 1 133 ? 12.219 -25.203 -23.078 1 92.06 133 GLU B C 1
ATOM 5225 O O . GLU B 1 133 ? 12.141 -26.344 -23.5 1 92.06 133 GLU B O 1
ATOM 5230 N N . ILE B 1 134 ? 11.836 -24.141 -23.75 1 89.56 134 ILE B N 1
ATOM 5231 C CA . ILE B 1 134 ? 11.289 -24.266 -25.094 1 89.56 134 ILE B CA 1
ATOM 5232 C C . ILE B 1 134 ? 12.359 -24.828 -26.047 1 89.56 134 ILE B C 1
ATOM 5234 O O . ILE B 1 134 ? 12.094 -25.766 -26.797 1 89.56 134 ILE B O 1
ATOM 5238 N N . THR B 1 135 ? 13.578 -24.312 -25.984 1 92.25 135 THR B N 1
ATOM 5239 C CA . THR B 1 135 ? 14.664 -24.719 -26.859 1 92.25 135 THR B CA 1
ATOM 5240 C C . THR B 1 135 ? 15 -26.203 -26.656 1 92.25 135 THR B C 1
ATOM 5242 O O . THR B 1 135 ? 15.133 -26.953 -27.625 1 92.25 135 THR B O 1
ATOM 5245 N N . ILE B 1 136 ? 15.062 -26.594 -25.406 1 93.94 136 ILE B N 1
ATOM 5246 C CA . ILE B 1 136 ? 15.391 -27.984 -25.094 1 93.94 136 ILE B CA 1
ATOM 5247 C C . ILE B 1 136 ? 14.25 -28.891 -25.531 1 93.94 136 ILE B C 1
ATOM 5249 O O . ILE B 1 136 ? 14.484 -29.953 -26.109 1 93.94 136 ILE B O 1
ATOM 5253 N N . ALA B 1 137 ? 13 -28.484 -25.266 1 91.88 137 ALA B N 1
ATOM 5254 C CA . ALA B 1 137 ? 11.836 -29.266 -25.656 1 91.88 137 ALA B CA 1
ATOM 5255 C C . ALA B 1 137 ? 11.781 -29.469 -27.172 1 91.88 137 ALA B C 1
ATOM 5257 O O . ALA B 1 137 ? 11.484 -30.562 -27.641 1 91.88 137 ALA B O 1
ATOM 5258 N N . ILE B 1 138 ? 12.078 -28.422 -27.891 1 89.25 138 ILE B N 1
ATOM 5259 C CA . ILE B 1 138 ? 12.094 -28.5 -29.344 1 89.25 138 ILE B CA 1
ATOM 5260 C C . ILE B 1 138 ? 13.172 -29.469 -29.812 1 89.25 138 ILE B C 1
ATOM 5262 O O . ILE B 1 138 ? 12.922 -30.328 -30.656 1 89.25 138 ILE B O 1
ATOM 5266 N N . ALA B 1 139 ? 14.359 -29.391 -29.234 1 91 139 ALA B N 1
ATOM 5267 C CA . ALA B 1 139 ? 15.469 -30.266 -29.594 1 91 139 ALA B CA 1
ATOM 5268 C C . ALA B 1 139 ? 15.125 -31.719 -29.328 1 91 139 ALA B C 1
ATOM 5270 O O . ALA B 1 139 ? 15.43 -32.594 -30.141 1 91 139 ALA B O 1
ATOM 5271 N N . LEU B 1 140 ? 14.469 -31.969 -28.234 1 91.94 140 LEU B N 1
ATOM 5272 C CA . LEU B 1 140 ? 14.117 -33.344 -27.859 1 91.94 140 LEU B CA 1
ATOM 5273 C C . LEU B 1 140 ? 13.008 -33.875 -28.75 1 91.94 140 LEU B C 1
ATOM 5275 O O . LEU B 1 140 ? 13.008 -35.062 -29.109 1 91.94 140 LEU B O 1
ATOM 5279 N N . LEU B 1 141 ? 12.062 -33.062 -29.156 1 90.06 141 LEU B N 1
ATOM 5280 C CA . LEU B 1 141 ? 10.992 -33.469 -30.047 1 90.06 141 LEU B CA 1
ATOM 5281 C C . LEU B 1 141 ? 11.539 -33.812 -31.422 1 90.06 141 LEU B C 1
ATOM 5283 O O . LEU B 1 141 ? 11.078 -34.781 -32.062 1 90.06 141 LEU B O 1
ATOM 5287 N N . ILE B 1 142 ? 12.523 -33.125 -31.859 1 88.12 142 ILE B N 1
ATOM 5288 C CA . ILE B 1 142 ? 13.164 -33.375 -33.156 1 88.12 142 ILE B CA 1
ATOM 5289 C C . ILE B 1 142 ? 13.867 -34.719 -33.125 1 88.12 142 ILE B C 1
ATOM 5291 O O . ILE B 1 142 ? 13.836 -35.469 -34.094 1 88.12 142 ILE B O 1
ATOM 5295 N N . SER B 1 143 ? 14.469 -34.969 -31.984 1 88.62 143 SER B N 1
ATOM 5296 C CA . SER B 1 143 ? 15.188 -36.219 -31.844 1 88.62 143 SER B CA 1
ATOM 5297 C C . SER B 1 143 ? 14.234 -37.406 -31.922 1 88.62 143 SER B C 1
ATOM 5299 O O . SER B 1 143 ? 14.648 -38.531 -32.25 1 88.62 143 SER B O 1
ATOM 5301 N N . MET B 1 144 ? 12.984 -37.219 -31.656 1 89.88 144 MET B N 1
ATOM 5302 C CA . MET B 1 144 ? 11.984 -38.281 -31.734 1 89.88 144 MET B CA 1
ATOM 5303 C C . MET B 1 144 ? 11.43 -38.406 -33.156 1 89.88 144 MET B C 1
ATOM 5305 O O . MET B 1 144 ? 11.586 -39.469 -33.781 1 89.88 144 MET B O 1
ATOM 5309 N N . ASN B 1 145 ? 10.688 -37.438 -33.625 1 90.75 145 ASN B N 1
ATOM 5310 C CA . ASN B 1 145 ? 10.141 -37.375 -34.969 1 90.75 145 ASN B CA 1
ATOM 5311 C C . ASN B 1 145 ? 9.836 -35.938 -35.406 1 90.75 145 ASN B C 1
ATOM 5313 O O . ASN B 1 145 ? 9.258 -35.188 -34.625 1 90.75 145 ASN B O 1
ATOM 5317 N N . TRP B 1 146 ? 10.125 -35.656 -36.594 1 88.38 146 TRP B N 1
ATOM 5318 C CA . TRP B 1 146 ? 9.984 -34.281 -37.094 1 88.38 146 TRP B CA 1
ATOM 5319 C C . TRP B 1 146 ? 8.516 -33.906 -37.188 1 88.38 146 TRP B C 1
ATOM 5321 O O . TRP B 1 146 ? 8.172 -32.719 -37.125 1 88.38 146 TRP B O 1
ATOM 5331 N N . ILE B 1 147 ? 7.602 -34.781 -37.375 1 90.81 147 ILE B N 1
ATOM 5332 C CA . ILE B 1 147 ? 6.176 -34.5 -37.5 1 90.81 147 ILE B CA 1
ATOM 5333 C C . ILE B 1 147 ? 5.645 -33.938 -36.188 1 90.81 147 ILE B C 1
ATOM 5335 O O . ILE B 1 147 ? 4.723 -33.125 -36.188 1 90.81 147 ILE B O 1
ATOM 5339 N N . LEU B 1 148 ? 6.281 -34.375 -35.094 1 90.12 148 LEU B N 1
ATOM 5340 C CA . LEU B 1 148 ? 5.852 -33.875 -33.812 1 90.12 148 LEU B CA 1
ATOM 5341 C C . LEU B 1 148 ? 6.176 -32.406 -33.625 1 90.12 148 LEU B C 1
ATOM 5343 O O . LEU B 1 148 ? 5.398 -31.656 -33.031 1 90.12 148 LEU B O 1
ATOM 5347 N N . ILE B 1 149 ? 7.203 -31.922 -34.219 1 88.19 149 ILE B N 1
ATOM 5348 C CA . ILE B 1 149 ? 7.59 -30.516 -34.125 1 88.19 149 ILE B CA 1
ATOM 5349 C C . ILE B 1 149 ? 6.656 -29.672 -34.969 1 88.19 149 ILE B C 1
ATOM 5351 O O . ILE B 1 149 ? 6.297 -28.547 -34.562 1 88.19 149 ILE B O 1
ATOM 5355 N N . VAL B 1 150 ? 6.414 -30.172 -36.094 1 88.56 150 VAL B N 1
ATOM 5356 C CA . VAL B 1 150 ? 5.527 -29.438 -36.969 1 88.56 150 VAL B CA 1
ATOM 5357 C C . VAL B 1 150 ? 4.141 -29.312 -36.344 1 88.56 150 VAL B C 1
ATOM 5359 O O . VAL B 1 150 ? 3.523 -28.25 -36.406 1 88.56 150 VAL B O 1
ATOM 5362 N N . THR B 1 151 ? 3.73 -30.375 -35.75 1 88.62 151 THR B N 1
ATOM 5363 C CA . THR B 1 151 ? 2.439 -30.359 -35.062 1 88.62 151 THR B CA 1
ATOM 5364 C C . THR B 1 151 ? 2.449 -29.359 -33.906 1 88.62 151 THR B C 1
ATOM 5366 O O . THR B 1 151 ? 1.498 -28.594 -33.719 1 88.62 151 THR B O 1
ATOM 5369 N N . THR B 1 152 ? 3.533 -29.422 -33.156 1 87 152 THR B N 1
ATOM 5370 C CA . THR B 1 152 ? 3.658 -28.516 -32.031 1 87 152 THR B CA 1
ATOM 5371 C C . THR B 1 152 ? 3.678 -27.062 -32.5 1 87 152 THR B C 1
ATOM 5373 O O . THR B 1 152 ? 3.055 -26.188 -31.875 1 87 152 THR B O 1
ATOM 5376 N N . ALA B 1 153 ? 4.316 -26.75 -33.531 1 85.25 153 ALA B N 1
ATOM 5377 C CA . ALA B 1 153 ? 4.41 -25.391 -34.062 1 85.25 153 ALA B CA 1
ATOM 5378 C C . ALA B 1 153 ? 3.047 -24.875 -34.531 1 85.25 153 ALA B C 1
ATOM 5380 O O . ALA B 1 153 ? 2.691 -23.719 -34.25 1 85.25 153 ALA B O 1
ATOM 5381 N N . ILE B 1 154 ? 2.344 -25.672 -35.156 1 86.44 154 ILE B N 1
ATOM 5382 C CA . ILE B 1 154 ? 1.016 -25.312 -35.625 1 86.44 154 ILE B CA 1
ATOM 5383 C C . ILE B 1 154 ? 0.091 -25.047 -34.438 1 86.44 154 ILE B C 1
ATOM 5385 O O . ILE B 1 154 ? -0.618 -24.047 -34.406 1 86.44 154 ILE B O 1
ATOM 5389 N N . LEU B 1 155 ? 0.183 -25.938 -33.469 1 84.25 155 LEU B N 1
ATOM 5390 C CA . LEU B 1 155 ? -0.675 -25.781 -32.312 1 84.25 155 LEU B CA 1
ATOM 5391 C C . LEU B 1 155 ? -0.276 -24.562 -31.469 1 84.25 155 LEU B C 1
ATOM 5393 O O . LEU B 1 155 ? -1.136 -23.875 -30.922 1 84.25 155 LEU B O 1
ATOM 5397 N N . ALA B 1 156 ? 1.013 -24.375 -31.422 1 80.88 156 ALA B N 1
ATOM 5398 C CA . ALA B 1 156 ? 1.511 -23.203 -30.703 1 80.88 156 ALA B CA 1
ATOM 5399 C C . ALA B 1 156 ? 1.014 -21.922 -31.359 1 80.88 156 ALA B C 1
ATOM 5401 O O . ALA B 1 156 ? 0.64 -20.969 -30.672 1 80.88 156 ALA B O 1
ATOM 5402 N N . ALA B 1 157 ? 1.001 -21.797 -32.594 1 78.75 157 ALA B N 1
ATOM 5403 C CA . ALA B 1 157 ? 0.512 -20.641 -33.344 1 78.75 157 ALA B CA 1
ATOM 5404 C C . ALA B 1 157 ? -0.963 -20.375 -33.062 1 78.75 157 ALA B C 1
ATOM 5406 O O . ALA B 1 157 ? -1.38 -19.234 -32.875 1 78.75 157 ALA B O 1
ATOM 5407 N N . ILE B 1 158 ? -1.669 -21.391 -32.875 1 76.56 158 ILE B N 1
ATOM 5408 C CA . ILE B 1 158 ? -3.094 -21.281 -32.594 1 76.56 158 ILE B CA 1
ATOM 5409 C C . ILE B 1 158 ? -3.293 -20.781 -31.172 1 76.56 158 ILE B C 1
ATOM 5411 O O . ILE B 1 158 ? -4.082 -19.859 -30.922 1 76.56 158 ILE B O 1
ATOM 5415 N N . THR B 1 159 ? -2.527 -21.344 -30.25 1 74.75 159 THR B N 1
ATOM 5416 C CA . THR B 1 159 ? -2.689 -21.016 -28.844 1 74.75 159 THR B CA 1
ATOM 5417 C C . THR B 1 159 ? -2.199 -19.594 -28.547 1 74.75 159 THR B C 1
ATOM 5419 O O . THR B 1 159 ? -2.752 -18.906 -27.688 1 74.75 159 THR B O 1
ATOM 5422 N N . LEU B 1 160 ? -1.198 -19.125 -29.234 1 74.12 160 LEU B N 1
ATOM 5423 C CA . LEU B 1 160 ? -0.624 -17.797 -29.016 1 74.12 160 LEU B CA 1
ATOM 5424 C C . LEU B 1 160 ? -1.511 -16.703 -29.609 1 74.12 160 LEU B C 1
ATOM 5426 O O . LEU B 1 160 ? -1.453 -15.555 -29.188 1 74.12 160 LEU B O 1
ATOM 5430 N N . SER B 1 161 ? -2.264 -16.984 -30.547 1 75.06 161 SER B N 1
ATOM 5431 C CA . SER B 1 161 ? -3.078 -15.984 -31.234 1 75.06 161 SER B CA 1
ATOM 5432 C C . SER B 1 161 ? -4.383 -15.719 -30.484 1 75.06 161 SER B C 1
ATOM 5434 O O . SER B 1 161 ? -4.977 -14.648 -30.625 1 75.06 161 SER B O 1
ATOM 5436 N N . LEU B 1 162 ? -4.742 -16.562 -29.562 1 74.75 162 LEU B N 1
ATOM 5437 C CA . LEU B 1 162 ? -6.055 -16.484 -28.922 1 74.75 162 LEU B CA 1
ATOM 5438 C C . LEU B 1 162 ? -6.055 -15.453 -27.797 1 74.75 162 LEU B C 1
ATOM 5440 O O . LEU B 1 162 ? -6.953 -14.609 -27.734 1 74.75 162 LEU B O 1
ATOM 5444 N N . PRO B 1 163 ? -4.965 -15.445 -27.016 1 67.12 163 PRO B N 1
ATOM 5445 C CA . PRO B 1 163 ? -5.008 -14.508 -25.891 1 67.12 163 PRO B CA 1
ATOM 5446 C C . PRO B 1 163 ? -4.93 -13.047 -26.328 1 67.12 163 PRO B C 1
ATOM 5448 O O . PRO B 1 163 ? -5.383 -12.156 -25.609 1 67.12 163 PRO B O 1
ATOM 5451 N N . LYS B 1 164 ? -4.402 -12.773 -27.422 1 72.5 164 LYS B N 1
ATOM 5452 C CA . LYS B 1 164 ? -4.25 -11.406 -27.906 1 72.5 164 LYS B CA 1
ATOM 5453 C C . LYS B 1 164 ? -5.605 -10.758 -28.156 1 72.5 164 LYS B C 1
ATOM 5455 O O . LYS B 1 164 ? -5.73 -9.531 -28.125 1 72.5 164 LYS B O 1
ATOM 5460 N N . ILE B 1 165 ? -6.625 -11.516 -28.172 1 76.25 165 ILE B N 1
ATOM 5461 C CA . ILE B 1 165 ? -7.957 -11.031 -28.5 1 76.25 165 ILE B CA 1
ATOM 5462 C C . ILE B 1 165 ? -8.539 -10.258 -27.328 1 76.25 165 ILE B C 1
ATOM 5464 O O . ILE B 1 165 ? -9.164 -9.211 -27.5 1 76.25 165 ILE B O 1
ATOM 5468 N N . MET B 1 166 ? -8.234 -10.734 -26.094 1 79 166 MET B N 1
ATOM 5469 C CA . MET B 1 166 ? -8.867 -10.133 -24.922 1 79 166 MET B CA 1
ATOM 5470 C C . MET B 1 166 ? -7.906 -9.203 -24.188 1 79 166 MET B C 1
ATOM 5472 O O . MET B 1 166 ? -8.266 -8.594 -23.188 1 79 166 MET B O 1
ATOM 5476 N N . GLU B 1 167 ? -6.773 -9.047 -24.672 1 76.44 167 GLU B N 1
ATOM 5477 C CA . GLU B 1 167 ? -5.73 -8.297 -23.984 1 76.44 167 GLU B CA 1
ATOM 5478 C C . GLU B 1 167 ? -6.125 -6.832 -23.812 1 76.44 167 GLU B C 1
ATOM 5480 O O . GLU B 1 167 ? -6.016 -6.281 -22.719 1 76.44 167 GLU B O 1
ATOM 5485 N N . LYS B 1 168 ? -6.605 -6.215 -24.844 1 78.38 168 LYS B N 1
ATOM 5486 C CA . LYS B 1 168 ? -6.969 -4.801 -24.812 1 78.38 168 LYS B CA 1
ATOM 5487 C C . LYS B 1 168 ? -8.148 -4.555 -23.875 1 78.38 168 LYS B C 1
ATOM 5489 O O . LYS B 1 168 ? -8.117 -3.617 -23.078 1 78.38 168 LYS B O 1
ATOM 5494 N N . LYS B 1 169 ? -9.094 -5.391 -23.922 1 84.56 169 LYS B N 1
ATOM 5495 C CA . LYS B 1 169 ? -10.289 -5.219 -23.109 1 84.56 169 LYS B CA 1
ATOM 5496 C C . LYS B 1 169 ? -9.969 -5.395 -21.625 1 84.56 169 LYS B C 1
ATOM 5498 O O . LYS B 1 169 ? -10.469 -4.648 -20.781 1 84.56 169 LYS B O 1
ATOM 5503 N N . THR B 1 170 ? -9.164 -6.297 -21.328 1 82.31 170 THR B N 1
ATOM 5504 C CA . THR B 1 170 ? -8.781 -6.535 -19.938 1 82.31 170 THR B CA 1
ATOM 5505 C C . THR B 1 170 ? -7.98 -5.359 -19.391 1 82.31 170 THR B C 1
ATOM 5507 O O . THR B 1 170 ? -8.148 -4.973 -18.234 1 82.31 170 THR B O 1
ATOM 5510 N N . SER B 1 171 ? -7.262 -4.777 -20.219 1 78.69 171 SER B N 1
ATOM 5511 C CA . SER B 1 171 ? -6.449 -3.643 -19.797 1 78.69 171 SER B CA 1
ATOM 5512 C C . SER B 1 171 ? -7.312 -2.416 -19.516 1 78.69 171 SER B C 1
ATOM 5514 O O . SER B 1 171 ? -7.109 -1.727 -18.516 1 78.69 171 SER B O 1
ATOM 5516 N N . ILE B 1 172 ? -8.258 -2.205 -20.359 1 85.44 172 ILE B N 1
ATOM 5517 C CA . ILE B 1 172 ? -9.141 -1.053 -20.219 1 85.44 172 ILE B CA 1
ATOM 5518 C C . ILE B 1 172 ? -9.977 -1.191 -18.938 1 85.44 172 ILE B C 1
ATOM 5520 O O . ILE B 1 172 ? -10.133 -0.227 -18.188 1 85.44 172 ILE B O 1
ATOM 5524 N N . THR B 1 173 ? -10.438 -2.354 -18.703 1 87.5 173 THR B N 1
ATOM 5525 C CA . THR B 1 173 ? -11.273 -2.555 -17.516 1 87.5 173 THR B CA 1
ATOM 5526 C C . THR B 1 173 ? -10.445 -2.48 -16.25 1 87.5 173 THR B C 1
ATOM 5528 O O . THR B 1 173 ? -10.93 -2.029 -15.203 1 87.5 173 THR B O 1
ATOM 5531 N N . MET B 1 174 ? -9.195 -2.805 -16.312 1 81.25 174 MET B N 1
ATOM 5532 C CA . MET B 1 174 ? -8.312 -2.686 -15.156 1 81.25 174 MET B CA 1
ATOM 5533 C C . MET B 1 174 ? -8.031 -1.222 -14.844 1 81.25 174 MET B C 1
ATOM 5535 O O . MET B 1 174 ? -7.988 -0.833 -13.672 1 81.25 174 MET B O 1
ATOM 5539 N N . ASP B 1 175 ? -7.902 -0.49 -15.867 1 80.81 175 ASP B N 1
ATOM 5540 C CA . ASP B 1 175 ? -7.707 0.945 -15.68 1 80.81 175 ASP B CA 1
ATOM 5541 C C . ASP B 1 175 ? -8.914 1.58 -15 1 80.81 175 ASP B C 1
ATOM 5543 O O . ASP B 1 175 ? -8.766 2.467 -14.156 1 80.81 175 ASP B O 1
ATOM 5547 N N . LYS B 1 176 ? -10.008 1.089 -15.383 1 87.44 176 LYS B N 1
ATOM 5548 C CA . LYS B 1 176 ? -11.234 1.588 -14.766 1 87.44 176 LYS B CA 1
ATOM 5549 C C . LYS B 1 176 ? -11.305 1.212 -13.289 1 87.44 176 LYS B C 1
ATOM 5551 O O . LYS B 1 176 ? -11.75 2.01 -12.461 1 87.44 176 LYS B O 1
ATOM 5556 N N . VAL B 1 177 ? -10.867 0.021 -12.914 1 86.38 177 VAL B N 1
ATOM 5557 C CA . VAL B 1 177 ? -10.836 -0.408 -11.523 1 86.38 177 VAL B CA 1
ATOM 5558 C C . VAL B 1 177 ? -9.906 0.503 -10.719 1 86.38 177 VAL B C 1
ATOM 5560 O O . VAL B 1 177 ? -10.258 0.942 -9.625 1 86.38 177 VAL B O 1
ATOM 5563 N N . ASN B 1 178 ? -8.836 0.876 -11.266 1 81.25 178 ASN B N 1
ATOM 5564 C CA . ASN B 1 178 ? -7.863 1.735 -10.594 1 81.25 178 ASN B CA 1
ATOM 5565 C C . ASN B 1 178 ? -8.406 3.146 -10.398 1 81.25 178 ASN B C 1
ATOM 5567 O O . ASN B 1 178 ? -8.188 3.758 -9.352 1 81.25 178 ASN B O 1
ATOM 5571 N N . GLN B 1 179 ? -9.102 3.602 -11.375 1 84.62 179 GLN B N 1
ATOM 5572 C CA . GLN B 1 179 ? -9.711 4.922 -11.273 1 84.62 179 GLN B CA 1
ATOM 5573 C C . GLN B 1 179 ? -10.773 4.957 -10.18 1 84.62 179 GLN B C 1
ATOM 5575 O O . GLN B 1 179 ? -10.805 5.883 -9.367 1 84.62 179 GLN B O 1
ATOM 5580 N N . GLU B 1 180 ? -11.57 3.949 -10.227 1 90.31 180 GLU B N 1
ATOM 5581 C CA . GLU B 1 180 ? -12.641 3.896 -9.227 1 90.31 180 GLU B CA 1
ATOM 5582 C C . GLU B 1 180 ? -12.07 3.676 -7.828 1 90.31 180 GLU B C 1
ATOM 5584 O O . GLU B 1 180 ? -12.625 4.176 -6.844 1 90.31 180 GLU B O 1
ATOM 5589 N N . HIS B 1 181 ? -11.016 2.963 -7.723 1 86.31 181 HIS B N 1
ATOM 5590 C CA . HIS B 1 181 ? -10.328 2.793 -6.445 1 86.31 181 HIS B CA 1
ATOM 5591 C C . HIS B 1 181 ? -9.797 4.125 -5.922 1 86.31 181 HIS B C 1
ATOM 5593 O O . HIS B 1 181 ? -9.914 4.418 -4.73 1 86.31 181 HIS B O 1
ATOM 5599 N N . SER B 1 182 ? -9.281 4.934 -6.797 1 81.88 182 SER B N 1
ATOM 5600 C CA . SER B 1 182 ? -8.789 6.258 -6.434 1 81.88 182 SER B CA 1
ATOM 5601 C C . SER B 1 182 ? -9.914 7.156 -5.938 1 81.88 182 SER B C 1
ATOM 5603 O O . SER B 1 182 ? -9.742 7.902 -4.969 1 81.88 182 SER B O 1
ATOM 5605 N N . LYS B 1 183 ? -10.969 7.059 -6.613 1 88.5 183 LYS B N 1
ATOM 5606 C CA . LYS B 1 183 ? -12.125 7.84 -6.199 1 88.5 183 LYS B CA 1
ATOM 5607 C C . LYS B 1 183 ? -12.609 7.414 -4.816 1 88.5 183 LYS B C 1
ATOM 5609 O O . LYS B 1 183 ? -13.039 8.25 -4.016 1 88.5 183 LYS B O 1
ATOM 5614 N N . LEU B 1 184 ? -12.57 6.117 -4.598 1 89.62 184 LEU B N 1
ATOM 5615 C CA . LEU B 1 184 ? -12.969 5.609 -3.289 1 89.62 184 LEU B CA 1
ATOM 5616 C C . LEU B 1 184 ? -12.047 6.141 -2.197 1 89.62 184 LEU B C 1
ATOM 5618 O O . LEU B 1 184 ? -12.516 6.602 -1.153 1 89.62 184 LEU B O 1
ATOM 5622 N N . LEU B 1 185 ? -10.82 6.164 -2.436 1 84.69 185 LEU B N 1
ATOM 5623 C CA . LEU B 1 185 ? -9.852 6.652 -1.464 1 84.69 185 LEU B CA 1
ATOM 5624 C C . LEU B 1 185 ? -10.055 8.141 -1.193 1 84.69 185 LEU B C 1
ATOM 5626 O O . LEU B 1 185 ? -10 8.578 -0.042 1 84.69 185 LEU B O 1
ATOM 5630 N N . ASN B 1 186 ? -10.312 8.844 -2.215 1 85.19 186 ASN B N 1
ATOM 5631 C CA . ASN B 1 186 ? -10.57 10.273 -2.078 1 85.19 186 ASN B CA 1
ATOM 5632 C C . ASN B 1 186 ? -11.828 10.539 -1.256 1 85.19 186 ASN B C 1
ATOM 5634 O O . ASN B 1 186 ? -11.852 11.445 -0.419 1 85.19 186 ASN B O 1
ATOM 5638 N N . ALA B 1 187 ? -12.758 9.742 -1.593 1 89.06 187 ALA B N 1
ATOM 5639 C CA . ALA B 1 187 ? -14.008 9.898 -0.857 1 89.06 187 ALA B CA 1
ATOM 5640 C C . ALA B 1 187 ? -13.812 9.602 0.627 1 89.06 187 ALA B C 1
ATOM 5642 O O . ALA B 1 187 ? -14.336 10.312 1.483 1 89.06 187 ALA B O 1
ATOM 5643 N N . ILE B 1 188 ? -13.102 8.602 0.891 1 88.88 188 ILE B N 1
ATOM 5644 C CA . ILE B 1 188 ? -12.828 8.25 2.281 1 88.88 188 ILE B CA 1
ATOM 5645 C C . ILE B 1 188 ? -12.07 9.391 2.957 1 88.88 188 ILE B C 1
ATOM 5647 O O . ILE B 1 188 ? -12.422 9.812 4.062 1 88.88 188 ILE B O 1
ATOM 5651 N N . GLU B 1 189 ? -11.133 9.883 2.299 1 86.44 189 GLU B N 1
ATOM 5652 C CA . GLU B 1 189 ? -10.312 10.961 2.848 1 86.44 189 GLU B CA 1
ATOM 5653 C C . GLU B 1 189 ? -11.148 12.211 3.111 1 86.44 189 GLU B C 1
ATOM 5655 O O . GLU B 1 189 ? -11.055 12.812 4.184 1 86.44 189 GLU B O 1
ATOM 5660 N N . HIS B 1 190 ? -11.992 12.531 2.221 1 85.94 190 HIS B N 1
ATOM 5661 C CA . HIS B 1 190 ? -12.727 13.789 2.303 1 85.94 190 HIS B CA 1
ATOM 5662 C C . HIS B 1 190 ? -13.93 13.672 3.23 1 85.94 190 HIS B C 1
ATOM 5664 O O . HIS B 1 190 ? -14.25 14.602 3.969 1 85.94 190 HIS B O 1
ATOM 5670 N N . TRP B 1 191 ? -14.539 12.586 3.238 1 89.12 191 TRP B 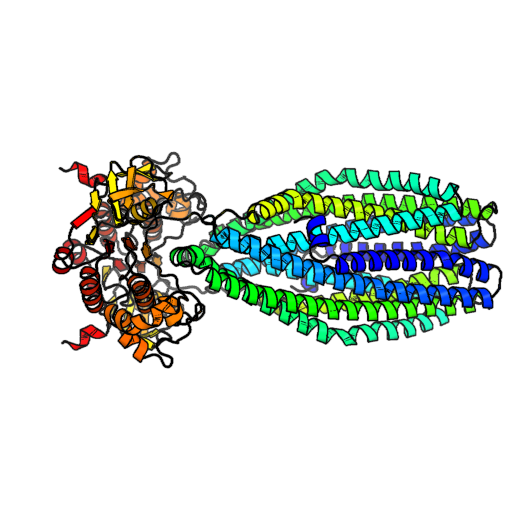N 1
ATOM 5671 C CA . TRP B 1 191 ? -15.781 12.461 3.996 1 89.12 191 TRP B CA 1
ATOM 5672 C C . TRP B 1 191 ? -15.508 11.914 5.395 1 89.12 191 TRP B C 1
ATOM 5674 O O . TRP B 1 191 ? -16.062 12.414 6.379 1 89.12 191 TRP B O 1
ATOM 5684 N N . LEU B 1 192 ? -14.641 11.047 5.453 1 87.62 192 LEU B N 1
ATOM 5685 C CA . LEU B 1 192 ? -14.344 10.516 6.777 1 87.62 192 LEU B CA 1
ATOM 5686 C C . LEU B 1 192 ? -13.359 11.406 7.52 1 87.62 192 LEU B C 1
ATOM 5688 O O . LEU B 1 192 ? -13.273 11.359 8.75 1 87.62 192 LEU B O 1
ATOM 5692 N N . GLY B 1 193 ? -12.633 12.141 6.793 1 83.81 193 GLY B N 1
ATOM 5693 C CA . GLY B 1 193 ? -11.805 13.156 7.434 1 83.81 193 GLY B CA 1
ATOM 5694 C C . GLY B 1 193 ? -12.617 14.172 8.219 1 83.81 193 GLY B C 1
ATOM 5695 O O . GLY B 1 193 ? -12.117 14.75 9.188 1 83.81 193 GLY B O 1
ATOM 5696 N N . GLY B 1 194 ? -13.828 14.422 7.809 1 86.69 194 GLY B N 1
ATOM 5697 C CA . GLY B 1 194 ? -14.742 15.328 8.492 1 86.69 194 GLY B CA 1
ATOM 5698 C C . GLY B 1 194 ? -15.844 14.609 9.25 1 86.69 194 GLY B C 1
ATOM 5699 O O . GLY B 1 194 ? -16.953 15.125 9.383 1 86.69 194 GLY B O 1
ATOM 5700 N N . LEU B 1 195 ? -15.508 13.477 9.703 1 87 195 LEU B N 1
ATOM 5701 C CA . LEU B 1 195 ? -16.516 12.617 10.328 1 87 195 LEU B CA 1
ATOM 5702 C C . LEU B 1 195 ? -17.109 13.289 11.555 1 87 195 LEU B C 1
ATOM 5704 O O . LEU B 1 195 ? -18.312 13.164 11.805 1 87 195 LEU B O 1
ATOM 5708 N N . GLN B 1 196 ? -16.312 13.977 12.305 1 83.25 196 GLN B N 1
ATOM 5709 C CA . GLN B 1 196 ? -16.812 14.641 13.508 1 83.25 196 GLN B CA 1
ATOM 5710 C C . GLN B 1 196 ? -17.828 15.719 13.164 1 83.25 196 GLN B C 1
ATOM 5712 O O . GLN B 1 196 ? -18.812 15.898 13.875 1 83.25 196 GLN B O 1
ATOM 5717 N N . GLU B 1 197 ? -17.547 16.375 12.078 1 86.06 197 GLU B N 1
ATOM 5718 C CA . GLU B 1 197 ? -18.484 17.406 11.625 1 86.06 197 GLU B CA 1
ATOM 5719 C C . GLU B 1 197 ? -19.781 16.781 11.148 1 86.06 197 GLU B C 1
ATOM 5721 O O . GLU B 1 197 ? -20.875 17.297 11.414 1 86.06 197 GLU B O 1
ATOM 5726 N N . LEU B 1 198 ? -19.672 15.719 10.508 1 88 198 LEU B N 1
ATOM 5727 C CA . LEU B 1 198 ? -20.859 15.039 10.023 1 88 198 LEU B CA 1
ATOM 5728 C C . LEU B 1 198 ? -21.719 14.531 11.188 1 88 198 LEU B C 1
ATOM 5730 O O . LEU B 1 198 ? -22.938 14.555 11.117 1 88 198 LEU B O 1
ATOM 5734 N N . ARG B 1 199 ? -21.094 14.148 12.211 1 83.5 199 ARG B N 1
ATOM 5735 C CA . ARG B 1 199 ? -21.781 13.695 13.414 1 83.5 199 ARG B CA 1
ATOM 5736 C C . ARG B 1 199 ? -22.5 14.859 14.102 1 83.5 199 ARG B C 1
ATOM 5738 O O . ARG B 1 199 ? -23.641 14.727 14.539 1 83.5 199 ARG B O 1
ATOM 5745 N N . ARG B 1 200 ? -21.75 15.859 14.18 1 83.06 200 ARG B N 1
ATOM 5746 C CA . ARG B 1 200 ? -22.25 17.031 14.883 1 83.06 200 ARG B CA 1
ATOM 5747 C C . ARG B 1 200 ? -23.547 17.547 14.234 1 83.06 200 ARG B C 1
ATOM 5749 O O . ARG B 1 200 ? -24.453 17.984 14.93 1 83.06 200 ARG B O 1
ATOM 5756 N N . TYR B 1 201 ? -23.641 17.359 12.961 1 86.44 201 TYR B N 1
ATOM 5757 C CA . TYR B 1 201 ? -24.797 17.891 12.258 1 86.44 201 TYR B CA 1
ATOM 5758 C C . TYR B 1 201 ? -25.719 16.781 11.797 1 86.44 201 TYR B C 1
ATOM 5760 O O . TYR B 1 201 ? -26.594 17 10.945 1 86.44 201 TYR B O 1
ATOM 5768 N N . THR B 1 202 ? -25.531 15.539 12.195 1 82.06 202 THR B N 1
ATOM 5769 C CA . THR B 1 202 ? -26.359 14.375 11.938 1 82.06 202 THR B CA 1
ATOM 5770 C C . THR B 1 202 ? -26.562 14.172 10.438 1 82.06 202 THR B C 1
ATOM 5772 O O . THR B 1 202 ? -27.688 14 9.977 1 82.06 202 THR B O 1
ATOM 5775 N N . ALA B 1 203 ? -25.484 14.273 9.773 1 85.81 203 ALA B N 1
ATOM 5776 C CA . ALA B 1 203 ? -25.531 14.133 8.32 1 85.81 203 ALA B CA 1
ATOM 5777 C C . ALA B 1 203 ? -25.062 12.75 7.887 1 85.81 203 ALA B C 1
ATOM 5779 O O . ALA B 1 203 ? -24.266 12.617 6.957 1 85.81 203 ALA B O 1
ATOM 5780 N N . TYR B 1 204 ? -25.547 11.75 8.445 1 86 204 TYR B N 1
ATOM 5781 C CA . TYR B 1 204 ? -25.156 10.383 8.102 1 86 204 TYR B CA 1
ATOM 5782 C C . TYR B 1 204 ? -25.688 10 6.727 1 86 204 TYR B C 1
ATOM 5784 O O . TYR B 1 204 ? -25.016 9.297 5.969 1 86 204 TYR B O 1
ATOM 5792 N N . GLY B 1 205 ? -26.891 10.383 6.426 1 86.5 205 GLY B N 1
ATOM 5793 C CA . GLY B 1 205 ? -27.516 10.016 5.164 1 86.5 205 GLY B CA 1
ATOM 5794 C C . GLY B 1 205 ? -26.672 10.375 3.955 1 86.5 205 GLY B C 1
ATOM 5795 O O . GLY B 1 205 ? -26.516 9.57 3.033 1 86.5 205 GLY B O 1
ATOM 5796 N N . ARG B 1 206 ? -26.109 11.508 4 1 88.44 206 ARG B N 1
ATOM 5797 C CA . ARG B 1 206 ? -25.297 11.93 2.871 1 88.44 206 ARG B CA 1
ATOM 5798 C C . ARG B 1 206 ? -23.984 11.148 2.818 1 88.44 206 ARG B C 1
ATOM 5800 O O . ARG B 1 206 ? -23.516 10.773 1.738 1 88.44 206 ARG B O 1
ATOM 5807 N N . LEU B 1 207 ? -23.406 11.023 3.996 1 89.62 207 LEU B N 1
ATOM 5808 C CA . LEU B 1 207 ? -22.203 10.219 4.055 1 89.62 207 LEU B CA 1
ATOM 5809 C C . LEU B 1 207 ? -22.438 8.82 3.494 1 89.62 207 LEU B C 1
ATOM 5811 O O . LEU B 1 207 ? -21.688 8.344 2.652 1 89.62 207 LEU B O 1
ATOM 5815 N N . ALA B 1 208 ? -23.531 8.219 3.918 1 90.19 208 ALA B N 1
ATOM 5816 C CA . ALA B 1 208 ? -23.875 6.863 3.5 1 90.19 208 ALA B CA 1
ATOM 5817 C C . ALA B 1 208 ? -24.109 6.793 1.995 1 90.19 208 ALA B C 1
ATOM 5819 O O . ALA B 1 208 ? -23.656 5.859 1.329 1 90.19 208 ALA B O 1
ATOM 5820 N N . ARG B 1 209 ? -24.781 7.742 1.498 1 90.5 209 ARG B N 1
ATOM 5821 C CA . ARG B 1 209 ? -25.094 7.766 0.074 1 90.5 209 ARG B CA 1
ATOM 5822 C C . ARG B 1 209 ? -23.828 7.93 -0.765 1 90.5 209 ARG B C 1
ATOM 5824 O O . ARG B 1 209 ? -23.672 7.262 -1.788 1 90.5 209 ARG B O 1
ATOM 5831 N N . GLN B 1 210 ? -23.016 8.805 -0.334 1 90.94 210 GLN B N 1
ATOM 5832 C CA . GLN B 1 210 ? -21.781 9.055 -1.085 1 90.94 210 GLN B CA 1
ATOM 5833 C C . GLN B 1 210 ? -20.859 7.844 -1.037 1 90.94 210 GLN B C 1
ATOM 5835 O O . GLN B 1 210 ? -20.297 7.445 -2.061 1 90.94 210 GLN B O 1
ATOM 5840 N N . MET B 1 211 ? -20.719 7.301 0.087 1 91 211 MET B N 1
ATOM 5841 C CA . MET B 1 211 ? -19.844 6.137 0.237 1 91 211 MET B CA 1
ATOM 5842 C C . MET B 1 211 ? -20.406 4.938 -0.521 1 91 211 MET B C 1
ATOM 5844 O O . MET B 1 211 ? -19.656 4.156 -1.102 1 91 211 MET B O 1
ATOM 5848 N N . GLN B 1 212 ? -21.719 4.758 -0.504 1 90.88 212 GLN B N 1
ATOM 5849 C CA . GLN B 1 212 ? -22.359 3.666 -1.241 1 90.88 212 GLN B CA 1
ATOM 5850 C C . GLN B 1 212 ? -22.125 3.818 -2.744 1 90.88 212 GLN B C 1
ATOM 5852 O O . GLN B 1 212 ? -21.906 2.832 -3.445 1 90.88 212 GLN B O 1
ATOM 5857 N N . LYS B 1 213 ? -22.188 5.012 -3.121 1 92.25 213 LYS B N 1
ATOM 5858 C CA . LYS B 1 213 ? -22.016 5.273 -4.547 1 92.25 213 LYS B CA 1
ATOM 5859 C C . LYS B 1 213 ? -20.594 4.965 -4.984 1 92.25 213 LYS B C 1
ATOM 5861 O O . LYS B 1 213 ? -20.375 4.227 -5.953 1 92.25 213 LYS B O 1
ATOM 5866 N N . VAL B 1 214 ? -19.641 5.461 -4.281 1 92.12 214 VAL B N 1
ATOM 5867 C CA . VAL B 1 214 ? -18.25 5.312 -4.68 1 92.12 214 VAL B CA 1
ATOM 5868 C C . VAL B 1 214 ? -17.812 3.857 -4.504 1 92.12 214 VAL B C 1
ATOM 5870 O O . VAL B 1 214 ? -17.109 3.307 -5.352 1 92.12 214 VAL B O 1
ATOM 5873 N N . SER B 1 215 ? -18.203 3.297 -3.424 1 91.44 215 SER B N 1
ATOM 5874 C CA . SER B 1 215 ? -17.922 1.881 -3.213 1 91.44 215 SER B CA 1
ATOM 5875 C C . SER B 1 215 ? -18.625 1.015 -4.25 1 91.44 215 SER B C 1
ATOM 5877 O O . SER B 1 215 ? -18.062 0.037 -4.742 1 91.44 215 SER B O 1
ATOM 5879 N N . GLY B 1 216 ? -19.844 1.31 -4.555 1 91.38 216 GLY B N 1
ATOM 5880 C CA . GLY B 1 216 ? -20.594 0.582 -5.57 1 91.38 216 GLY B CA 1
ATOM 5881 C C . GLY B 1 216 ? -19.953 0.639 -6.941 1 91.38 216 GLY B C 1
ATOM 5882 O O . GLY B 1 216 ? -19.875 -0.373 -7.641 1 91.38 216 GLY B O 1
ATOM 5883 N N . ASN B 1 217 ? -19.469 1.778 -7.297 1 92.69 217 ASN B N 1
ATOM 5884 C CA . ASN B 1 217 ? -18.781 1.936 -8.578 1 92.69 217 ASN B CA 1
ATOM 5885 C C . ASN B 1 217 ? -17.484 1.116 -8.625 1 92.69 217 ASN B C 1
ATOM 5887 O O . ASN B 1 217 ? -17.156 0.528 -9.656 1 92.69 217 ASN B O 1
ATOM 5891 N N . TYR B 1 218 ? -16.75 1.053 -7.59 1 90.81 218 TYR B N 1
ATOM 5892 C CA . TYR B 1 218 ? -15.539 0.255 -7.488 1 90.81 218 TYR B CA 1
ATOM 5893 C C . TYR B 1 218 ? -15.844 -1.229 -7.648 1 90.81 218 TYR B C 1
ATOM 5895 O O . TYR B 1 218 ? -15.141 -1.937 -8.375 1 90.81 218 TYR B O 1
ATOM 5903 N N . VAL B 1 219 ? -16.969 -1.599 -6.984 1 90.12 219 VAL B N 1
ATOM 5904 C CA . VAL B 1 219 ? -17.375 -2.996 -7.047 1 90.12 219 VAL B CA 1
ATOM 5905 C C . VAL B 1 219 ? -17.812 -3.346 -8.469 1 90.12 219 VAL B C 1
ATOM 5907 O O . VAL B 1 219 ? -17.453 -4.398 -8.992 1 90.12 219 VAL B O 1
ATOM 5910 N N . LYS B 1 220 ? -18.547 -2.477 -9.086 1 91.88 220 LYS B N 1
ATOM 5911 C CA . LYS B 1 220 ? -19 -2.707 -10.453 1 91.88 220 LYS B CA 1
ATOM 5912 C C . LYS B 1 220 ? -17.812 -2.812 -11.422 1 91.88 220 LYS B C 1
ATOM 5914 O O . LYS B 1 220 ? -17.812 -3.66 -12.312 1 91.88 220 LYS B O 1
ATOM 5919 N N . ALA B 1 221 ? -16.875 -1.954 -11.266 1 90.81 221 ALA B N 1
ATOM 5920 C CA . ALA B 1 221 ? -15.68 -1.996 -12.102 1 90.81 221 ALA B CA 1
ATOM 5921 C C . ALA B 1 221 ? -14.914 -3.301 -11.898 1 90.81 221 ALA B C 1
ATOM 5923 O O . ALA B 1 221 ? -14.422 -3.895 -12.867 1 90.81 221 ALA B O 1
ATOM 5924 N N . ASN B 1 222 ? -14.828 -3.76 -10.695 1 88.19 222 ASN B N 1
ATOM 5925 C CA . ASN B 1 222 ? -14.148 -5.012 -10.391 1 88.19 222 ASN B CA 1
ATOM 5926 C C . ASN B 1 222 ? -14.867 -6.207 -11.016 1 88.19 222 ASN B C 1
ATOM 5928 O O . ASN B 1 222 ? -14.219 -7.102 -11.562 1 88.19 222 ASN B O 1
ATOM 5932 N N . LYS B 1 223 ? -16.172 -6.203 -10.922 1 90.12 223 LYS B N 1
ATOM 5933 C CA . LYS B 1 223 ? -16.953 -7.285 -11.516 1 90.12 223 LYS B CA 1
ATOM 5934 C C . LYS B 1 223 ? -16.734 -7.355 -13.023 1 90.12 223 LYS B C 1
ATOM 5936 O O . LYS B 1 223 ? -16.609 -8.445 -13.586 1 90.12 223 LYS B O 1
ATOM 5941 N N . GLN B 1 224 ? -16.688 -6.238 -13.641 1 90.94 224 GLN B N 1
ATOM 5942 C CA . GLN B 1 224 ? -16.484 -6.191 -15.086 1 90.94 224 GLN B CA 1
ATOM 5943 C C . GLN B 1 224 ? -15.086 -6.688 -15.461 1 90.94 224 GLN B C 1
ATOM 5945 O O . GLN B 1 224 ? -14.93 -7.43 -16.438 1 90.94 224 GLN B O 1
ATOM 5950 N N . ASN B 1 225 ? -14.109 -6.312 -14.719 1 88.81 225 ASN B N 1
ATOM 5951 C CA . ASN B 1 225 ? -12.742 -6.762 -14.977 1 88.81 225 ASN B CA 1
ATOM 5952 C C . ASN B 1 225 ? -12.609 -8.273 -14.82 1 88.81 225 ASN B C 1
ATOM 5954 O O . ASN B 1 225 ? -11.969 -8.938 -15.633 1 88.81 225 ASN B O 1
ATOM 5958 N N . TYR B 1 226 ? -13.219 -8.805 -13.828 1 86.44 226 TYR B N 1
ATOM 5959 C CA . TYR B 1 226 ? -13.133 -10.242 -13.602 1 86.44 226 TYR B CA 1
ATOM 5960 C C . TYR B 1 226 ? -13.859 -11.016 -14.695 1 86.44 226 TYR B C 1
ATOM 5962 O O . TYR B 1 226 ? -13.438 -12.117 -15.07 1 86.44 226 TYR B O 1
ATOM 5970 N N . LYS B 1 227 ? -14.945 -10.445 -15.188 1 89.31 227 LYS B N 1
ATOM 5971 C CA . LYS B 1 227 ? -15.664 -11.07 -16.297 1 89.31 227 LYS B CA 1
ATOM 5972 C C . LYS B 1 227 ? -14.766 -11.203 -17.531 1 89.31 227 LYS B C 1
ATOM 5974 O O . LYS B 1 227 ? -14.68 -12.273 -18.125 1 89.31 227 LYS B O 1
ATOM 5979 N N . TYR B 1 228 ? -14.078 -10.219 -17.828 1 86.88 228 TYR B N 1
ATOM 5980 C CA . TYR B 1 228 ? -13.227 -10.25 -19.016 1 86.88 228 TYR B CA 1
ATOM 5981 C C . TYR B 1 228 ? -11.992 -11.117 -18.781 1 86.88 228 TYR B C 1
ATOM 5983 O O . TYR B 1 228 ? -11.508 -11.773 -19.703 1 86.88 228 TYR B O 1
ATOM 5991 N N . ARG B 1 229 ? -11.562 -11.125 -17.594 1 81.31 229 ARG B N 1
ATOM 5992 C CA . ARG B 1 229 ? -10.461 -12.031 -17.25 1 81.31 229 ARG B CA 1
ATOM 5993 C C . ARG B 1 229 ? -10.891 -13.484 -17.375 1 81.31 229 ARG B C 1
ATOM 5995 O O . ARG B 1 229 ? -10.133 -14.328 -17.859 1 81.31 229 ARG B O 1
ATOM 6002 N N . ALA B 1 230 ? -12.102 -13.68 -16.938 1 85.75 230 ALA B N 1
ATOM 6003 C CA . ALA B 1 230 ? -12.633 -15.039 -17.031 1 85.75 230 ALA B CA 1
ATOM 6004 C C . ALA B 1 230 ? -12.789 -15.461 -18.5 1 85.75 230 ALA B C 1
ATOM 6006 O O . ALA B 1 230 ? -12.469 -16.594 -18.859 1 85.75 230 ALA B O 1
ATOM 6007 N N . ILE B 1 231 ? -13.211 -14.539 -19.281 1 87.31 231 ILE B N 1
ATOM 6008 C CA . ILE B 1 231 ? -13.352 -14.828 -20.719 1 87.31 231 ILE B CA 1
ATOM 6009 C C . ILE B 1 231 ? -11.984 -15.109 -21.328 1 87.31 231 ILE B C 1
ATOM 6011 O O . ILE B 1 231 ? -11.836 -16.031 -22.125 1 87.31 231 ILE B O 1
ATOM 6015 N N . SER B 1 232 ? -11.055 -14.336 -20.953 1 81.56 232 SER B N 1
ATOM 6016 C CA . SER B 1 232 ? -9.688 -14.562 -21.422 1 81.56 232 SER B CA 1
ATOM 6017 C C . SER B 1 232 ? -9.18 -15.938 -21 1 81.56 232 SER B C 1
ATOM 6019 O O . SER B 1 232 ? -8.539 -16.641 -21.781 1 81.56 232 SER B O 1
ATOM 6021 N N . GLU B 1 233 ? -9.5 -16.375 -19.812 1 80.44 233 GLU B N 1
ATOM 6022 C CA . GLU B 1 233 ? -9.078 -17.672 -19.297 1 80.44 233 GLU B CA 1
ATOM 6023 C C . GLU B 1 233 ? -9.773 -18.812 -20.031 1 80.44 233 GLU B C 1
ATOM 6025 O O . GLU B 1 233 ? -9.18 -19.859 -20.281 1 80.44 233 GLU B O 1
ATOM 6030 N N . ILE B 1 234 ? -11.016 -18.547 -20.344 1 84.88 234 ILE B N 1
ATOM 6031 C CA . ILE B 1 234 ? -11.773 -19.547 -21.094 1 84.88 234 ILE B CA 1
ATOM 6032 C C . ILE B 1 234 ? -11.156 -19.719 -22.484 1 84.88 234 ILE B C 1
ATOM 6034 O O . ILE B 1 234 ? -10.922 -20.859 -22.922 1 84.88 234 ILE B O 1
ATOM 6038 N N . ILE B 1 235 ? -10.828 -18.688 -23.109 1 82.75 235 ILE B N 1
ATOM 6039 C CA . ILE B 1 235 ? -10.242 -18.734 -24.438 1 82.75 235 ILE B CA 1
ATOM 6040 C C . ILE B 1 235 ? -8.883 -19.422 -24.375 1 82.75 235 ILE B C 1
ATOM 6042 O O . ILE B 1 235 ? -8.586 -20.297 -25.203 1 82.75 235 ILE B O 1
ATOM 6046 N N . ASN B 1 236 ? -8.148 -19.109 -23.375 1 76.19 236 ASN B N 1
ATOM 6047 C CA . ASN B 1 236 ? -6.852 -19.766 -23.188 1 76.19 236 ASN B CA 1
ATOM 6048 C C . ASN B 1 236 ? -7.004 -21.25 -22.875 1 76.19 236 ASN B C 1
ATOM 6050 O O . ASN B 1 236 ? -6.234 -22.078 -23.359 1 76.19 236 ASN B O 1
ATOM 6054 N N . GLY B 1 237 ? -7.965 -21.531 -22 1 76 237 GLY B N 1
ATOM 6055 C CA . GLY B 1 237 ? -8.234 -22.922 -21.672 1 76 237 GLY B CA 1
ATOM 6056 C C . GLY B 1 237 ? -8.633 -23.75 -22.875 1 76 237 GLY B C 1
ATOM 6057 O O . GLY B 1 237 ? -8.172 -24.875 -23.031 1 76 237 GLY B O 1
ATOM 6058 N N . LEU B 1 238 ? -9.422 -23.188 -23.766 1 79.56 238 LEU B N 1
ATOM 6059 C CA . LEU B 1 238 ? -9.844 -23.875 -24.984 1 79.56 238 LEU B CA 1
ATOM 6060 C C . LEU B 1 238 ? -8.656 -24.094 -25.922 1 79.56 238 LEU B C 1
ATOM 6062 O O . LEU B 1 238 ? -8.523 -25.172 -26.5 1 79.56 238 LEU B O 1
ATOM 6066 N N . GLY B 1 239 ? -7.883 -23.078 -26.016 1 76.31 239 GLY B N 1
ATOM 6067 C CA . GLY B 1 239 ? -6.684 -23.219 -26.828 1 76.31 239 GLY B CA 1
ATOM 6068 C C . GLY B 1 239 ? -5.758 -24.312 -26.328 1 76.31 239 GLY B C 1
ATOM 6069 O O . GLY B 1 239 ? -5.254 -25.109 -27.125 1 76.31 239 GLY B O 1
ATOM 6070 N N . ASN B 1 240 ? -5.605 -24.391 -25.047 1 75.19 240 ASN B N 1
ATOM 6071 C CA . ASN B 1 240 ? -4.746 -25.406 -24.453 1 75.19 240 ASN B CA 1
ATOM 6072 C C . ASN B 1 240 ? -5.324 -26.812 -24.641 1 75.19 240 ASN B C 1
ATOM 6074 O O . ASN B 1 240 ? -4.59 -27.766 -24.922 1 75.19 240 ASN B O 1
ATOM 6078 N N . ALA B 1 241 ? -6.586 -26.922 -24.438 1 76.19 241 ALA B N 1
ATOM 6079 C CA . ALA B 1 241 ? -7.238 -28.219 -24.625 1 76.19 241 ALA B CA 1
ATOM 6080 C C . ALA B 1 241 ? -7.102 -28.703 -26.062 1 76.19 241 ALA B C 1
ATOM 6082 O O . ALA B 1 241 ? -6.773 -29.875 -26.297 1 76.19 241 ALA B O 1
ATOM 6083 N N . LEU B 1 242 ? -7.301 -27.812 -27 1 77.88 242 LEU B N 1
ATOM 6084 C CA . LEU B 1 242 ? -7.191 -28.172 -28.406 1 77.88 242 LEU B CA 1
ATOM 6085 C C . LEU B 1 242 ? -5.762 -28.578 -28.75 1 77.88 242 LEU B C 1
ATOM 6087 O O . LEU B 1 242 ? -5.551 -29.516 -29.516 1 77.88 242 LEU B O 1
ATOM 6091 N N . SER B 1 243 ? -4.879 -27.906 -28.188 1 78.62 243 SER B N 1
ATOM 6092 C CA . SER B 1 243 ? -3.479 -28.203 -28.453 1 78.62 243 SER B CA 1
ATOM 6093 C C . SER B 1 243 ? -3.084 -29.562 -27.875 1 78.62 243 SER B C 1
ATOM 6095 O O . SER B 1 243 ? -2.352 -30.328 -28.5 1 78.62 243 SER B O 1
ATOM 6097 N N . GLN B 1 244 ? -3.5 -29.812 -26.656 1 77.12 244 GLN B N 1
ATOM 6098 C CA . GLN B 1 244 ? -3.176 -31.078 -26 1 77.12 244 GLN B CA 1
ATOM 6099 C C . GLN B 1 244 ? -3.789 -32.25 -26.75 1 77.12 244 GLN B C 1
ATOM 6101 O O . GLN B 1 244 ? -3.129 -33.281 -26.953 1 77.12 244 GLN B O 1
ATOM 6106 N N . ILE B 1 245 ? -5.004 -32.094 -27.203 1 81.62 245 ILE B N 1
ATOM 6107 C CA . ILE B 1 245 ? -5.68 -33.156 -27.938 1 81.62 245 ILE B CA 1
ATOM 6108 C C . ILE B 1 245 ? -5.023 -33.312 -29.297 1 81.62 245 ILE B C 1
ATOM 6110 O O . ILE B 1 245 ? -4.812 -34.469 -29.75 1 81.62 245 ILE B O 1
ATOM 6114 N N . GLY B 1 246 ? -4.809 -32.188 -29.906 1 83.62 246 GLY B N 1
ATOM 6115 C CA . GLY B 1 246 ? -4.16 -32.25 -31.219 1 83.62 246 GLY B CA 1
ATOM 6116 C C . GLY B 1 246 ? -2.838 -33 -31.188 1 83.62 246 GLY B C 1
ATOM 6117 O O . GLY B 1 246 ? -2.58 -33.844 -32.031 1 83.62 246 GLY B O 1
ATOM 6118 N N . MET B 1 247 ? -2.066 -32.781 -30.203 1 86.94 247 MET B N 1
ATOM 6119 C CA . MET B 1 247 ? -0.774 -33.438 -30.078 1 86.94 247 MET B CA 1
ATOM 6120 C C . MET B 1 247 ? -0.955 -34.906 -29.734 1 86.94 247 MET B C 1
ATOM 6122 O O . MET B 1 247 ? -0.238 -35.75 -30.266 1 86.94 247 MET B O 1
ATOM 6126 N N . SER B 1 248 ? -1.865 -35.219 -28.828 1 86.25 248 SER B N 1
ATOM 6127 C CA . SER B 1 248 ? -2.1 -36.594 -28.438 1 86.25 248 SER B CA 1
ATOM 6128 C C . SER B 1 248 ? -2.588 -37.438 -29.609 1 86.25 248 SER B C 1
ATOM 6130 O O . SER B 1 248 ? -2.162 -38.594 -29.781 1 86.25 248 SER B O 1
ATOM 6132 N N . VAL B 1 249 ? -3.426 -36.906 -30.469 1 87.25 249 VAL B N 1
ATOM 6133 C CA . VAL B 1 249 ? -3.973 -37.625 -31.609 1 87.25 249 VAL B CA 1
ATOM 6134 C C . VAL B 1 249 ? -2.871 -37.875 -32.625 1 87.25 249 VAL B C 1
ATOM 6136 O O . VAL B 1 249 ? -2.707 -39 -33.125 1 87.25 249 VAL B O 1
ATOM 6139 N N . VAL B 1 250 ? -2.141 -36.844 -32.906 1 89.81 250 VAL B N 1
ATOM 6140 C CA . VAL B 1 250 ? -1.09 -36.969 -33.906 1 89.81 250 VAL B CA 1
ATOM 6141 C C . VAL B 1 250 ? -0.031 -37.969 -33.438 1 89.81 250 VAL B C 1
ATOM 6143 O O . VAL B 1 250 ? 0.391 -38.844 -34.156 1 89.81 250 VAL B O 1
ATOM 6146 N N . ALA B 1 251 ? 0.367 -37.844 -32.156 1 89.94 251 ALA B N 1
ATOM 6147 C CA . ALA B 1 251 ? 1.353 -38.75 -31.609 1 89.94 251 ALA B CA 1
ATOM 6148 C C . ALA B 1 251 ? 0.811 -40.188 -31.562 1 89.94 251 ALA B C 1
ATOM 6150 O O . ALA B 1 251 ? 1.547 -41.156 -31.797 1 89.94 251 ALA B O 1
ATOM 6151 N N . GLY B 1 252 ? -0.447 -40.344 -31.25 1 88.31 252 GLY B N 1
ATOM 6152 C CA . GLY B 1 252 ? -1.077 -41.656 -31.234 1 88.31 252 GLY B CA 1
ATOM 6153 C C . GLY B 1 252 ? -1.108 -42.312 -32.594 1 88.31 252 GLY B C 1
ATOM 6154 O O . GLY B 1 252 ? -0.812 -43.5 -32.719 1 88.31 252 GLY B O 1
ATOM 6155 N N . ILE B 1 253 ? -1.403 -41.562 -33.594 1 89.5 253 ILE B N 1
ATOM 6156 C CA . ILE B 1 253 ? -1.431 -42.094 -34.938 1 89.5 253 ILE B CA 1
ATOM 6157 C C . ILE B 1 253 ? -0.025 -42.5 -35.375 1 89.5 253 ILE B C 1
ATOM 6159 O O . ILE B 1 253 ? 0.159 -43.594 -35.938 1 89.5 253 ILE B O 1
ATOM 6163 N N . LEU B 1 254 ? 0.932 -41.75 -35 1 91.06 254 LEU B N 1
ATOM 6164 C CA . LEU B 1 254 ? 2.311 -42.094 -35.344 1 91.06 254 LEU B CA 1
ATOM 6165 C C . LEU B 1 254 ? 2.752 -43.344 -34.656 1 91.06 254 LEU B C 1
ATOM 6167 O O . LEU B 1 254 ? 3.498 -44.156 -35.219 1 91.06 254 LEU B O 1
ATOM 6171 N N . PHE B 1 255 ? 2.326 -43.625 -33.469 1 90.06 255 PHE B N 1
ATOM 6172 C CA . PHE B 1 255 ? 2.648 -44.812 -32.719 1 90.06 255 PHE B CA 1
ATOM 6173 C C . PHE B 1 255 ? 1.992 -46.031 -33.375 1 90.06 255 PHE B C 1
ATOM 6175 O O . PHE B 1 255 ? 2.639 -47.062 -33.562 1 90.06 255 PHE B O 1
ATOM 6182 N N . LEU B 1 256 ? 0.719 -45.875 -33.719 1 89.56 256 LEU B N 1
ATOM 6183 C CA . LEU B 1 256 ? -0.021 -47 -34.312 1 89.56 256 LEU B CA 1
ATOM 6184 C C . LEU B 1 256 ? 0.517 -47.344 -35.688 1 89.56 256 LEU B C 1
ATOM 6186 O O . LEU B 1 256 ? 0.442 -48.5 -36.094 1 89.56 256 LEU B O 1
ATOM 6190 N N . MET B 1 257 ? 1.067 -46.375 -36.375 1 90.69 257 MET B N 1
ATOM 6191 C CA . MET B 1 257 ? 1.694 -46.625 -37.656 1 90.69 257 MET B CA 1
ATOM 6192 C C . MET B 1 257 ? 3.119 -47.125 -37.5 1 90.69 257 MET B C 1
ATOM 6194 O O . MET B 1 257 ? 3.838 -47.344 -38.469 1 90.69 257 MET B O 1
ATOM 6198 N N . HIS B 1 258 ? 3.615 -47.25 -36.25 1 89.5 258 HIS B N 1
ATOM 6199 C CA . HIS B 1 258 ? 4.914 -47.812 -35.875 1 89.5 258 HIS B CA 1
ATOM 6200 C C . HIS B 1 258 ? 6.047 -46.906 -36.312 1 89.5 258 HIS B C 1
ATOM 6202 O O . HIS B 1 258 ? 7.109 -47.375 -36.75 1 89.5 258 HIS B O 1
ATOM 6208 N N . ILE B 1 259 ? 5.754 -45.688 -36.344 1 91.06 259 ILE B N 1
ATOM 6209 C CA . ILE B 1 259 ? 6.758 -44.688 -36.719 1 91.06 259 ILE B CA 1
ATOM 6210 C C . ILE B 1 259 ? 7.523 -44.25 -35.469 1 91.06 259 ILE B C 1
ATOM 6212 O O . ILE B 1 259 ? 8.734 -44 -35.531 1 91.06 259 ILE B O 1
ATOM 6216 N N . ILE B 1 260 ? 6.824 -44.125 -34.312 1 91.38 260 ILE B N 1
ATOM 6217 C CA . ILE B 1 260 ? 7.465 -43.781 -33.031 1 91.38 260 ILE B CA 1
ATOM 6218 C C . ILE B 1 260 ? 7.156 -44.844 -31.984 1 91.38 260 ILE B C 1
ATOM 6220 O O . ILE B 1 260 ? 6.246 -45.656 -32.156 1 91.38 260 ILE B O 1
ATOM 6224 N N . SER B 1 261 ? 8.023 -44.812 -30.969 1 90.12 261 SER B N 1
ATOM 6225 C CA . SER B 1 261 ? 7.812 -45.75 -29.891 1 90.12 261 SER B CA 1
ATOM 6226 C C . SER B 1 261 ? 6.699 -45.281 -28.953 1 90.12 261 SER B C 1
ATOM 6228 O O . SER B 1 261 ? 6.215 -44.156 -29.078 1 90.12 261 SER B O 1
ATOM 6230 N N . PHE B 1 262 ? 6.262 -46.219 -28.125 1 88.44 262 PHE B N 1
ATOM 6231 C CA . PHE B 1 262 ? 5.234 -45.875 -27.141 1 88.44 262 PHE B CA 1
ATOM 6232 C C . PHE B 1 262 ? 5.734 -44.781 -26.203 1 88.44 262 PHE B C 1
ATOM 6234 O O . PHE B 1 262 ? 4.988 -43.875 -25.859 1 88.44 262 PHE B O 1
ATOM 6241 N N . GLY B 1 263 ? 6.918 -44.969 -25.828 1 88.31 263 GLY B N 1
ATOM 6242 C CA . GLY B 1 263 ? 7.516 -43.938 -24.984 1 88.31 263 GLY B CA 1
ATOM 6243 C C . GLY B 1 263 ? 7.531 -42.594 -25.641 1 88.31 263 GLY B C 1
ATOM 6244 O O . GLY B 1 263 ? 7.258 -41.562 -24.984 1 88.31 263 GLY B O 1
ATOM 6245 N N . ASP B 1 264 ? 7.801 -42.531 -26.922 1 90.25 264 ASP B N 1
ATOM 6246 C CA . ASP B 1 264 ? 7.773 -41.281 -27.672 1 90.25 264 ASP B CA 1
ATOM 6247 C C . ASP B 1 264 ? 6.383 -40.656 -27.641 1 90.25 264 ASP B C 1
ATOM 6249 O O . ASP B 1 264 ? 6.246 -39.438 -27.469 1 90.25 264 ASP B O 1
ATOM 6253 N N . PHE B 1 265 ? 5.426 -41.5 -27.844 1 87.62 265 PHE B N 1
ATOM 6254 C CA . PHE B 1 265 ? 4.043 -41.031 -27.812 1 87.62 265 PHE B CA 1
ATOM 6255 C C . PHE B 1 265 ? 3.705 -40.438 -26.453 1 87.62 265 PHE B C 1
ATOM 6257 O O . PHE B 1 265 ? 3.113 -39.344 -26.375 1 87.62 265 PHE B O 1
ATOM 6264 N N . ALA B 1 266 ? 4.156 -41.031 -25.391 1 85.88 266 ALA B N 1
ATOM 6265 C CA . ALA B 1 266 ? 3.789 -40.625 -24.047 1 85.88 266 ALA B CA 1
ATOM 6266 C C . ALA B 1 266 ? 4.457 -39.312 -23.656 1 85.88 266 ALA B C 1
ATOM 6268 O O . ALA B 1 266 ? 3.852 -38.469 -22.969 1 85.88 266 ALA B O 1
ATOM 6269 N N . VAL B 1 267 ? 5.625 -39.094 -24.109 1 88.62 267 VAL B N 1
ATOM 6270 C CA . VAL B 1 267 ? 6.367 -37.938 -23.625 1 88.62 267 VAL B CA 1
ATOM 6271 C C . VAL B 1 267 ? 6.16 -36.75 -24.578 1 88.62 267 VAL B C 1
ATOM 6273 O O . VAL B 1 267 ? 6.387 -35.625 -24.203 1 88.62 267 VAL B O 1
ATOM 6276 N N . ALA B 1 268 ? 5.758 -37.031 -25.859 1 87.31 268 ALA B N 1
ATOM 6277 C CA . ALA B 1 268 ? 5.57 -35.969 -26.844 1 87.31 268 ALA B CA 1
ATOM 6278 C C . ALA B 1 268 ? 4.57 -34.938 -26.375 1 87.31 268 ALA B C 1
ATOM 6280 O O . ALA B 1 268 ? 4.793 -33.719 -26.531 1 87.31 268 ALA B O 1
ATOM 6281 N N . SER B 1 269 ? 3.562 -35.375 -25.75 1 81.31 269 SER B N 1
ATOM 6282 C CA . SER B 1 269 ? 2.539 -34.438 -25.281 1 81.31 269 SER B CA 1
ATOM 6283 C C . SER B 1 269 ? 3.072 -33.531 -24.172 1 81.31 269 SER B C 1
ATOM 6285 O O . SER B 1 269 ? 2.705 -32.375 -24.062 1 81.31 269 SER B O 1
ATOM 6287 N N . SER B 1 270 ? 3.895 -34.125 -23.266 1 84.06 270 SER B N 1
ATOM 6288 C CA . SER B 1 270 ? 4.473 -33.344 -22.172 1 84.06 270 SER B CA 1
ATOM 6289 C C . SER B 1 270 ? 5.379 -32.25 -22.703 1 84.06 270 SER B C 1
ATOM 6291 O O . SER B 1 270 ? 5.367 -31.125 -22.188 1 84.06 270 SER B O 1
ATOM 6293 N N . PHE B 1 271 ? 6.133 -32.531 -23.703 1 87.94 271 PHE B N 1
ATOM 6294 C CA . PHE B 1 271 ? 7.027 -31.547 -24.266 1 87.94 271 PHE B CA 1
ATOM 6295 C C . PHE B 1 271 ? 6.234 -30.484 -25.031 1 87.94 271 PHE B C 1
ATOM 6297 O O . PHE B 1 271 ? 6.602 -29.297 -25.016 1 87.94 271 PHE B O 1
ATOM 6304 N N . ALA B 1 272 ? 5.191 -30.922 -25.688 1 83.25 272 ALA B N 1
ATOM 6305 C CA . ALA B 1 272 ? 4.316 -29.938 -26.328 1 83.25 272 ALA B CA 1
ATOM 6306 C C . ALA B 1 272 ? 3.732 -28.969 -25.297 1 83.25 272 ALA B C 1
ATOM 6308 O O . ALA B 1 272 ? 3.688 -27.766 -25.516 1 83.25 272 ALA B O 1
ATOM 6309 N N . PHE B 1 273 ? 3.328 -29.562 -24.203 1 79.81 273 PHE B N 1
ATOM 6310 C CA . PHE B 1 273 ? 2.787 -28.75 -23.125 1 79.81 273 PHE B CA 1
ATOM 6311 C C . PHE B 1 273 ? 3.836 -27.766 -22.609 1 79.81 273 PHE B C 1
ATOM 6313 O O . PHE B 1 273 ? 3.525 -26.609 -22.328 1 79.81 273 PHE B O 1
ATOM 6320 N N . THR B 1 274 ? 5.004 -28.219 -22.406 1 86.12 274 THR B N 1
ATOM 6321 C CA . THR B 1 274 ? 6.105 -27.375 -21.953 1 86.12 274 THR B CA 1
ATOM 6322 C C . THR B 1 274 ? 6.301 -26.188 -22.875 1 86.12 274 THR B C 1
ATOM 6324 O O . THR B 1 274 ? 6.512 -25.062 -22.422 1 86.12 274 THR B O 1
ATOM 6327 N N . ILE B 1 275 ? 6.234 -26.422 -24.125 1 85.25 275 ILE B N 1
ATOM 6328 C CA . ILE B 1 275 ? 6.426 -25.359 -25.125 1 85.25 275 ILE B CA 1
ATOM 6329 C C . ILE B 1 275 ? 5.281 -24.359 -25.031 1 85.25 275 ILE B C 1
ATOM 6331 O O . ILE B 1 275 ? 5.508 -23.156 -25 1 85.25 275 ILE B O 1
ATOM 6335 N N . PHE B 1 276 ? 4.098 -24.891 -24.938 1 79.69 276 PHE B N 1
ATOM 6336 C CA . PHE B 1 276 ? 2.938 -24.016 -24.875 1 79.69 276 PHE B CA 1
ATOM 6337 C C . PHE B 1 276 ? 2.959 -23.172 -23.594 1 79.69 276 PHE B C 1
ATOM 6339 O O . PHE B 1 276 ? 2.723 -21.969 -23.641 1 79.69 276 PHE B O 1
ATOM 6346 N N . SER B 1 277 ? 3.189 -23.844 -22.516 1 81.38 277 SER B N 1
ATOM 6347 C CA . SER B 1 277 ? 3.264 -23.141 -21.234 1 81.38 277 SER B CA 1
ATOM 6348 C C . SER B 1 277 ? 4.402 -22.125 -21.234 1 81.38 277 SER B C 1
ATOM 6350 O O . SER B 1 277 ? 4.254 -21.031 -20.688 1 81.38 277 SER B O 1
ATOM 6352 N N . GLY B 1 278 ? 5.543 -22.516 -21.766 1 83.62 278 GLY B N 1
ATOM 6353 C CA . GLY B 1 278 ? 6.664 -21.594 -21.891 1 83.62 278 GLY B CA 1
ATOM 6354 C C . GLY B 1 278 ? 6.332 -20.344 -22.656 1 83.62 278 GLY B C 1
ATOM 6355 O O . GLY B 1 278 ? 6.68 -19.234 -22.234 1 83.62 278 GLY B O 1
ATOM 6356 N N . ILE B 1 279 ? 5.652 -20.516 -23.703 1 81.06 279 ILE B N 1
ATOM 6357 C CA . ILE B 1 279 ? 5.281 -19.375 -24.531 1 81.06 279 ILE B CA 1
ATOM 6358 C C . ILE B 1 279 ? 4.332 -18.469 -23.766 1 81.06 279 ILE B C 1
ATOM 6360 O O . ILE B 1 279 ? 4.469 -17.234 -23.797 1 81.06 279 ILE B O 1
ATOM 6364 N N . TRP B 1 280 ? 3.434 -19.031 -23.078 1 77.19 280 TRP B N 1
ATOM 6365 C CA . TRP B 1 280 ? 2.492 -18.266 -22.266 1 77.19 280 TRP B CA 1
ATOM 6366 C C . TRP B 1 280 ? 3.223 -17.469 -21.188 1 77.19 280 TRP B C 1
ATOM 6368 O O . TRP B 1 280 ? 2.965 -16.281 -21 1 77.19 280 TRP B O 1
ATOM 6378 N N . ASP B 1 281 ? 4.07 -18.156 -20.516 1 83.69 281 ASP B N 1
ATOM 6379 C CA . ASP B 1 281 ? 4.832 -17.516 -19.438 1 83.69 281 ASP B CA 1
ATOM 6380 C C . ASP B 1 281 ? 5.664 -16.359 -19.969 1 83.69 281 ASP B C 1
ATOM 6382 O O . ASP B 1 281 ? 5.727 -15.297 -19.344 1 83.69 281 ASP B O 1
ATOM 6386 N N . ILE B 1 282 ? 6.262 -16.531 -21.125 1 84.19 282 ILE B N 1
ATOM 6387 C CA . ILE B 1 282 ? 7.102 -15.492 -21.719 1 84.19 282 ILE B CA 1
ATOM 6388 C C . ILE B 1 282 ? 6.234 -14.305 -22.125 1 84.19 282 ILE B C 1
ATOM 6390 O O . ILE B 1 282 ? 6.598 -13.148 -21.891 1 84.19 282 ILE B O 1
ATOM 6394 N N . THR B 1 283 ? 5.117 -14.57 -22.719 1 77.19 283 THR B N 1
ATOM 6395 C CA . THR B 1 283 ? 4.23 -13.5 -23.172 1 77.19 283 THR B CA 1
ATOM 6396 C C . THR B 1 283 ? 3.738 -12.68 -21.984 1 77.19 283 THR B C 1
ATOM 6398 O O . THR B 1 283 ? 3.729 -11.445 -22.031 1 77.19 283 THR B O 1
ATOM 6401 N N . ASN B 1 284 ? 3.35 -13.367 -20.938 1 77.81 284 ASN B N 1
ATOM 6402 C CA . ASN B 1 284 ? 2.92 -12.672 -19.734 1 77.81 284 ASN B CA 1
ATOM 6403 C C . ASN B 1 284 ? 4.062 -11.875 -19.109 1 77.81 284 ASN B C 1
ATOM 6405 O O . ASN B 1 284 ? 3.854 -10.758 -18.625 1 77.81 284 ASN B O 1
ATOM 6409 N N . ALA B 1 285 ? 5.219 -12.477 -19.094 1 85.38 285 ALA B N 1
ATOM 6410 C CA . ALA B 1 285 ? 6.395 -11.797 -18.562 1 85.38 285 ALA B CA 1
ATOM 6411 C C . ALA B 1 285 ? 6.715 -10.547 -19.375 1 85.38 285 ALA B C 1
ATOM 6413 O O . ALA B 1 285 ? 7.023 -9.492 -18.812 1 85.38 285 ALA B O 1
ATOM 6414 N N . LEU B 1 286 ? 6.578 -10.609 -20.625 1 83.19 286 LEU B N 1
ATOM 6415 C CA . LEU B 1 286 ? 6.879 -9.477 -21.5 1 83.19 286 LEU B CA 1
ATOM 6416 C C . LEU B 1 286 ? 5.875 -8.344 -21.281 1 83.19 286 LEU B C 1
ATOM 6418 O O . LEU B 1 286 ? 6.238 -7.168 -21.359 1 83.19 286 LEU B O 1
ATOM 6422 N N . THR B 1 287 ? 4.695 -8.695 -21.078 1 75.19 287 THR B N 1
ATOM 6423 C CA . THR B 1 287 ? 3.68 -7.688 -20.781 1 75.19 287 THR B CA 1
ATOM 6424 C C . THR B 1 287 ? 4.016 -6.941 -19.5 1 75.19 287 THR B C 1
ATOM 6426 O O . THR B 1 287 ? 3.873 -5.719 -19.438 1 75.19 287 THR B O 1
ATOM 6429 N N . LYS B 1 288 ? 4.453 -7.723 -18.516 1 81.69 288 LYS B N 1
ATOM 6430 C CA . LYS B 1 288 ? 4.859 -7.102 -17.266 1 81.69 288 LYS B CA 1
ATOM 6431 C C . LYS B 1 288 ? 6.055 -6.176 -17.469 1 81.69 288 LYS B C 1
ATOM 6433 O O . LYS B 1 288 ? 6.082 -5.062 -16.938 1 81.69 288 LYS B O 1
ATOM 6438 N N . VAL B 1 289 ? 6.992 -6.602 -18.234 1 85.94 289 VAL B N 1
ATOM 6439 C CA . VAL B 1 289 ? 8.172 -5.793 -18.531 1 85.94 289 VAL B CA 1
ATOM 6440 C C . VAL B 1 289 ? 7.758 -4.488 -19.203 1 85.94 289 VAL B C 1
ATOM 6442 O O . VAL B 1 289 ? 8.25 -3.416 -18.844 1 85.94 289 VAL B O 1
ATOM 6445 N N . LYS B 1 290 ? 6.871 -4.566 -20.062 1 81.25 290 LYS B N 1
ATOM 6446 C CA . LYS B 1 290 ? 6.418 -3.391 -20.797 1 81.25 290 LYS B CA 1
ATOM 6447 C C . LYS B 1 290 ? 5.672 -2.424 -19.891 1 81.25 290 LYS B C 1
ATOM 6449 O O . LYS B 1 290 ? 5.777 -1.206 -20.047 1 81.25 290 LYS B O 1
ATOM 6454 N N . SER B 1 291 ? 5.008 -2.959 -18.984 1 77.62 291 SER B N 1
ATOM 6455 C CA . SER B 1 291 ? 4.227 -2.133 -18.062 1 77.62 291 SER B CA 1
ATOM 6456 C C . SER B 1 291 ? 5.125 -1.324 -17.141 1 77.62 291 SER B C 1
ATOM 6458 O O . SER B 1 291 ? 4.695 -0.324 -16.562 1 77.62 291 SER B O 1
ATOM 6460 N N . THR B 1 292 ? 6.391 -1.759 -16.984 1 85.88 292 THR B N 1
ATOM 6461 C CA . THR B 1 292 ? 7.289 -1.072 -16.062 1 85.88 292 THR B CA 1
ATOM 6462 C C . THR B 1 292 ? 8.172 -0.076 -16.812 1 85.88 292 THR B C 1
ATOM 6464 O O . THR B 1 292 ? 9.086 0.511 -16.234 1 85.88 292 THR B O 1
ATOM 6467 N N . LYS B 1 293 ? 7.883 0.094 -18.062 1 86.31 293 LYS B N 1
ATOM 6468 C CA . LYS B 1 293 ? 8.742 0.943 -18.875 1 86.31 293 LYS B CA 1
ATOM 6469 C C . LYS B 1 293 ? 8.828 2.355 -18.312 1 86.31 293 LYS B C 1
ATOM 6471 O O . LYS B 1 293 ? 9.922 2.891 -18.109 1 86.31 293 LYS B O 1
ATOM 6476 N N . ALA B 1 294 ? 7.703 2.994 -18 1 82.25 294 ALA B N 1
ATOM 6477 C CA . ALA B 1 294 ? 7.672 4.355 -17.469 1 82.25 294 ALA B CA 1
ATOM 6478 C C . ALA B 1 294 ? 8.406 4.441 -16.125 1 82.25 294 ALA B C 1
ATOM 6480 O O . ALA B 1 294 ? 9.148 5.395 -15.883 1 82.25 294 ALA B O 1
ATOM 6481 N N . LEU B 1 295 ? 8.18 3.461 -15.328 1 86.75 295 LEU B N 1
ATOM 6482 C CA . LEU B 1 295 ? 8.812 3.432 -14.016 1 86.75 295 LEU B CA 1
ATOM 6483 C C . LEU B 1 295 ? 10.328 3.295 -14.141 1 86.75 295 LEU B C 1
ATOM 6485 O O . LEU B 1 295 ? 11.078 3.914 -13.383 1 86.75 295 LEU B O 1
ATOM 6489 N N . ARG B 1 296 ? 10.766 2.486 -15.055 1 90.88 296 ARG B N 1
ATOM 6490 C CA . ARG B 1 296 ? 12.195 2.295 -15.281 1 90.88 296 ARG B CA 1
ATOM 6491 C C . ARG B 1 296 ? 12.844 3.582 -15.773 1 90.88 296 ARG B C 1
ATOM 6493 O O . ARG B 1 296 ? 13.961 3.912 -15.359 1 90.88 296 ARG B O 1
ATOM 6500 N N . GLU B 1 297 ? 12.195 4.301 -16.562 1 90.38 297 GLU B N 1
ATOM 6501 C CA . GLU B 1 297 ? 12.711 5.574 -17.062 1 90.38 297 GLU B CA 1
ATOM 6502 C C . GLU B 1 297 ? 12.781 6.609 -15.945 1 90.38 297 GLU B C 1
ATOM 6504 O O . GLU B 1 297 ? 13.758 7.355 -15.852 1 90.38 297 GLU B O 1
ATOM 6509 N N . GLN B 1 298 ? 11.781 6.609 -15.164 1 88.31 298 GLN B N 1
ATOM 6510 C CA . GLN B 1 298 ? 11.773 7.516 -14.016 1 88.31 298 GLN B CA 1
ATOM 6511 C C . GLN B 1 298 ? 12.914 7.199 -13.055 1 88.31 298 GLN B C 1
ATOM 6513 O O . GLN B 1 298 ? 13.609 8.102 -12.586 1 88.31 298 GLN B O 1
ATOM 6518 N N . THR B 1 299 ? 13.062 5.949 -12.773 1 90.12 299 THR B N 1
ATOM 6519 C CA . THR B 1 299 ? 14.125 5.539 -11.867 1 90.12 299 THR B CA 1
ATOM 6520 C C . THR B 1 299 ? 15.492 5.859 -12.461 1 90.12 299 THR B C 1
ATOM 6522 O O . THR B 1 299 ? 16.406 6.262 -11.734 1 90.12 299 THR B O 1
ATOM 6525 N N . ALA B 1 300 ? 15.586 5.684 -13.75 1 90.31 300 ALA B N 1
ATOM 6526 C CA . ALA B 1 300 ? 16.844 5.984 -14.422 1 90.31 300 ALA B CA 1
ATOM 6527 C C . ALA B 1 300 ? 17.172 7.473 -14.336 1 90.31 300 ALA B C 1
ATOM 6529 O O . ALA B 1 300 ? 18.344 7.848 -14.156 1 90.31 300 ALA B O 1
ATOM 6530 N N . GLU B 1 301 ? 16.188 8.273 -14.414 1 88.56 301 GLU B N 1
ATOM 6531 C CA . GLU B 1 301 ? 16.375 9.711 -14.297 1 88.56 301 GLU B CA 1
ATOM 6532 C C . GLU B 1 301 ? 16.812 10.102 -12.883 1 88.56 301 GLU B C 1
ATOM 6534 O O . GLU B 1 301 ? 17.656 10.977 -12.703 1 88.56 301 GLU B O 1
ATOM 6539 N N . LEU B 1 302 ? 16.234 9.422 -11.953 1 88.75 302 LEU B N 1
ATOM 6540 C CA . LEU B 1 302 ? 16.531 9.727 -10.555 1 88.75 302 LEU B CA 1
ATOM 6541 C C . LEU B 1 302 ? 17.938 9.266 -10.18 1 88.75 302 LEU B C 1
ATOM 6543 O O . LEU B 1 302 ? 18.5 9.734 -9.195 1 88.75 302 LEU B O 1
ATOM 6547 N N . ARG B 1 303 ? 18.438 8.367 -10.961 1 89.06 303 ARG B N 1
ATOM 6548 C CA . ARG B 1 303 ? 19.766 7.828 -10.641 1 89.06 303 ARG B CA 1
ATOM 6549 C C . ARG B 1 303 ? 20.859 8.656 -11.297 1 89.06 303 ARG B C 1
ATOM 6551 O O . ARG B 1 303 ? 22.047 8.508 -10.961 1 89.06 303 ARG B O 1
ATOM 6558 N N . LYS B 1 304 ? 20.406 9.5 -12.18 1 81.69 304 LYS B N 1
ATOM 6559 C CA . LYS B 1 304 ? 21.406 10.352 -12.836 1 81.69 304 LYS B CA 1
ATOM 6560 C C . LYS B 1 304 ? 21.953 11.391 -11.875 1 81.69 304 LYS B C 1
ATOM 6562 O O . LYS B 1 304 ? 21.203 12.023 -11.133 1 81.69 304 LYS B O 1
ATOM 6567 N N . ALA B 1 305 ? 23.219 11.219 -11.547 1 66.5 305 ALA B N 1
ATOM 6568 C CA . ALA B 1 305 ? 23.906 12.109 -10.617 1 66.5 305 ALA B CA 1
ATOM 6569 C C . ALA B 1 305 ? 23.891 13.547 -11.117 1 66.5 305 ALA B C 1
ATOM 6571 O O . ALA B 1 305 ? 24.328 13.828 -12.234 1 66.5 305 ALA B O 1
ATOM 6572 N N . LYS B 1 306 ? 22.969 14.359 -10.664 1 63.88 306 LYS B N 1
ATOM 6573 C CA . LYS B 1 306 ? 23.172 15.773 -10.969 1 63.88 306 LYS B CA 1
ATOM 6574 C C . LYS B 1 306 ? 24.016 16.453 -9.891 1 63.88 306 LYS B C 1
ATOM 6576 O O . LYS B 1 306 ? 23.938 16.078 -8.711 1 63.88 306 LYS B O 1
ATOM 6581 N N . GLY B 1 307 ? 25.047 17.047 -10.266 1 62.12 307 GLY B N 1
ATOM 6582 C CA . GLY B 1 307 ? 25.969 17.734 -9.375 1 62.12 307 GLY B CA 1
ATOM 6583 C C . GLY B 1 307 ? 25.266 18.641 -8.383 1 62.12 307 GLY B C 1
ATOM 6584 O O . GLY B 1 307 ? 24.125 19.078 -8.617 1 62.12 307 GLY B O 1
ATOM 6585 N N . ILE B 1 308 ? 25.625 18.5 -7.078 1 63.66 308 ILE B N 1
ATOM 6586 C CA . ILE B 1 308 ? 25.188 19.438 -6.055 1 63.66 308 ILE B CA 1
ATOM 6587 C C . ILE B 1 308 ? 25.609 20.859 -6.445 1 63.66 308 ILE B C 1
ATOM 6589 O O . ILE B 1 308 ? 26.781 21.109 -6.684 1 63.66 308 ILE B O 1
ATOM 6593 N N . SER B 1 309 ? 24.625 21.625 -6.914 1 64.94 309 SER B N 1
ATOM 6594 C CA . SER B 1 309 ? 24.953 23 -7.246 1 64.94 309 SER B CA 1
ATOM 6595 C C . SER B 1 309 ? 25.547 23.734 -6.043 1 64.94 309 SER B C 1
ATOM 6597 O O . SER B 1 309 ? 25.031 23.625 -4.93 1 64.94 309 SER B O 1
ATOM 6599 N N . LYS B 1 310 ? 26.766 24.281 -6.281 1 74.44 310 LYS B N 1
ATOM 6600 C CA . LYS B 1 310 ? 27.391 25.094 -5.242 1 74.44 310 LYS B CA 1
ATOM 6601 C C . LYS B 1 310 ? 26.672 26.422 -5.066 1 74.44 310 LYS B C 1
ATOM 6603 O O . LYS B 1 310 ? 26.516 27.188 -6.023 1 74.44 310 LYS B O 1
ATOM 6608 N N . LYS B 1 311 ? 25.969 26.578 -3.943 1 82.06 311 LYS B N 1
ATOM 6609 C CA . LYS B 1 311 ? 25.297 27.844 -3.65 1 82.06 311 LYS B CA 1
ATOM 6610 C C . LYS B 1 311 ? 26.234 28.797 -2.91 1 82.06 311 LYS B C 1
ATOM 6612 O O . LYS B 1 311 ? 27.188 28.359 -2.262 1 82.06 311 LYS B O 1
ATOM 6617 N N . THR B 1 312 ? 26 30.062 -3.223 1 89.5 312 THR B N 1
ATOM 6618 C CA . THR B 1 312 ? 26.766 31.109 -2.57 1 89.5 312 THR B CA 1
ATOM 6619 C C . THR B 1 312 ? 25.984 31.734 -1.417 1 89.5 312 THR B C 1
ATOM 6621 O O . THR B 1 312 ? 24.781 31.984 -1.544 1 89.5 312 THR B O 1
ATOM 6624 N N . ASP B 1 313 ? 26.672 31.891 -0.322 1 92.44 313 ASP B N 1
ATOM 6625 C CA . ASP B 1 313 ? 26.031 32.469 0.854 1 92.44 313 ASP B CA 1
ATOM 6626 C C . ASP B 1 313 ? 25.516 33.875 0.568 1 92.44 313 ASP B C 1
ATOM 6628 O O . ASP B 1 313 ? 26.234 34.688 -0.007 1 92.44 313 ASP B O 1
ATOM 6632 N N . ALA B 1 314 ? 24.375 34.156 0.924 1 95.31 314 ALA B N 1
ATOM 6633 C CA . ALA B 1 314 ? 23.797 35.5 0.803 1 95.31 314 ALA B CA 1
ATOM 6634 C C . ALA B 1 314 ? 24.016 36.312 2.076 1 95.31 314 ALA B C 1
ATOM 6636 O O . ALA B 1 314 ? 23.953 35.781 3.184 1 95.31 314 ALA B O 1
ATOM 6637 N N . TYR B 1 315 ? 24.25 37.594 1.868 1 95.94 315 TYR B N 1
ATOM 6638 C CA . TYR B 1 315 ? 24.5 38.469 3.004 1 95.94 315 TYR B CA 1
ATOM 6639 C C . TYR B 1 315 ? 23.469 39.594 3.049 1 95.94 315 TYR B C 1
ATOM 6641 O O . TYR B 1 315 ? 23.328 40.281 4.07 1 95.94 315 TYR B O 1
ATOM 6649 N N . GLY B 1 316 ? 22.766 39.719 1.976 1 95.56 316 GLY B N 1
ATOM 6650 C CA . GLY B 1 316 ? 21.734 40.75 1.853 1 95.56 316 GLY B CA 1
ATOM 6651 C C . GLY B 1 316 ? 20.734 40.469 0.744 1 95.56 316 GLY B C 1
ATOM 6652 O O . GLY B 1 316 ? 20.906 39.531 -0.02 1 95.56 316 GLY B O 1
ATOM 6653 N N . VAL B 1 317 ? 19.656 41.25 0.734 1 96.75 317 VAL B N 1
ATOM 6654 C CA . VAL B 1 317 ? 18.625 41.062 -0.284 1 96.75 317 VAL B CA 1
ATOM 6655 C C . VAL B 1 317 ? 17.953 42.375 -0.626 1 96.75 317 VAL B C 1
ATOM 6657 O O . VAL B 1 317 ? 17.859 43.281 0.219 1 96.75 317 VAL B O 1
ATOM 6660 N N . ALA B 1 318 ? 17.609 42.531 -1.814 1 96.06 318 ALA B N 1
ATOM 6661 C CA . ALA B 1 318 ? 16.812 43.656 -2.291 1 96.06 318 ALA B CA 1
ATOM 6662 C C . ALA B 1 318 ? 15.562 43.188 -3.031 1 96.06 318 ALA B C 1
ATOM 6664 O O . ALA B 1 318 ? 15.641 42.25 -3.844 1 96.06 318 ALA B O 1
ATOM 6665 N N . VAL B 1 319 ? 14.438 43.719 -2.676 1 95.88 319 VAL B N 1
ATOM 6666 C CA . VAL B 1 319 ? 13.164 43.344 -3.279 1 95.88 319 VAL B CA 1
ATOM 6667 C C . VAL B 1 319 ? 12.516 44.562 -3.91 1 95.88 319 VAL B C 1
ATOM 6669 O O . VAL B 1 319 ? 12.438 45.625 -3.279 1 95.88 319 VAL B O 1
ATOM 6672 N N . SER B 1 320 ? 12.102 44.438 -5.184 1 94.62 320 SER B N 1
ATOM 6673 C CA . SER B 1 320 ? 11.477 45.562 -5.883 1 94.62 320 SER B CA 1
ATOM 6674 C C . SER B 1 320 ? 10.273 45.125 -6.699 1 94.62 320 SER B C 1
ATOM 6676 O O . SER B 1 320 ? 10.375 44.156 -7.492 1 94.62 320 SER B O 1
ATOM 6678 N N . GLY B 1 321 ? 9.133 45.75 -6.48 1 92.88 321 GLY B N 1
ATOM 6679 C CA . GLY B 1 321 ? 7.934 45.531 -7.266 1 92.88 321 GLY B CA 1
ATOM 6680 C C . GLY B 1 321 ? 7.406 44.094 -7.133 1 92.88 321 GLY B C 1
ATOM 6681 O O . GLY B 1 321 ? 6.914 43.531 -8.102 1 92.88 321 GLY B O 1
ATOM 6682 N N . LEU B 1 322 ? 7.574 43.594 -6.027 1 92.88 322 LEU B N 1
ATOM 6683 C CA . LEU B 1 322 ? 7.242 42.188 -5.852 1 92.88 322 LEU B CA 1
ATOM 6684 C C . LEU B 1 322 ? 5.738 42 -5.695 1 92.88 322 LEU B C 1
ATOM 6686 O O . LEU B 1 322 ? 5.094 42.719 -4.941 1 92.88 322 LEU B O 1
ATOM 6690 N N . LYS B 1 323 ? 5.215 41.062 -6.473 1 90.12 323 LYS B N 1
ATOM 6691 C CA . LYS B 1 323 ? 3.795 40.719 -6.41 1 90.12 323 LYS B CA 1
ATOM 6692 C C . LYS B 1 323 ? 3.588 39.188 -6.422 1 90.12 323 LYS B C 1
ATOM 6694 O O . LYS B 1 323 ? 4.297 38.469 -7.125 1 90.12 323 LYS B O 1
ATOM 6699 N N . ALA B 1 324 ? 2.793 38.781 -5.527 1 86.38 324 ALA B N 1
ATOM 6700 C CA . ALA B 1 324 ? 2.412 37.344 -5.508 1 86.38 324 ALA B CA 1
ATOM 6701 C C . ALA B 1 324 ? 0.963 37.188 -5.949 1 86.38 324 ALA B C 1
ATOM 6703 O O . ALA B 1 324 ? 0.098 38 -5.613 1 86.38 324 ALA B O 1
ATOM 6704 N N . LYS B 1 325 ? 0.701 36.312 -6.887 1 75.81 325 LYS B N 1
ATOM 6705 C CA . LYS B 1 325 ? -0.649 36 -7.359 1 75.81 325 LYS B CA 1
ATOM 6706 C C . LYS B 1 325 ? -1.066 34.594 -6.988 1 75.81 325 LYS B C 1
ATOM 6708 O O . LYS B 1 325 ? -0.3 33.625 -7.172 1 75.81 325 LYS B O 1
ATOM 6713 N N . TYR B 1 326 ? -2.117 34.562 -6.285 1 61.38 326 TYR B N 1
ATOM 6714 C CA . TYR B 1 326 ? -2.68 33.25 -6.004 1 61.38 326 TYR B CA 1
ATOM 6715 C C . TYR B 1 326 ? -3.688 32.844 -7.07 1 61.38 326 TYR B C 1
ATOM 6717 O O . TYR B 1 326 ? -4.207 33.719 -7.797 1 61.38 326 TYR B O 1
ATOM 6725 N N . LYS B 1 327 ? -3.744 31.562 -7.387 1 52.91 327 LYS B N 1
ATOM 6726 C CA . LYS B 1 327 ? -4.617 31.062 -8.445 1 52.91 327 LYS B CA 1
ATOM 6727 C C . LYS B 1 327 ? -6 31.703 -8.367 1 52.91 327 LYS B C 1
ATOM 6729 O O . LYS B 1 327 ? -6.625 31.984 -9.391 1 52.91 327 LYS B O 1
ATOM 6734 N N . GLU B 1 328 ? -6.617 31.797 -7.309 1 48.38 328 GLU B N 1
ATOM 6735 C CA . GLU B 1 328 ? -8 32.281 -7.297 1 48.38 328 GLU B CA 1
ATOM 6736 C C . GLU B 1 328 ? -8.078 33.781 -7.277 1 48.38 328 GLU B C 1
ATOM 6738 O O . GLU B 1 328 ? -9.102 34.375 -6.902 1 48.38 328 GLU B O 1
ATOM 6743 N N . GLY B 1 329 ? -7.059 34.438 -7.602 1 55.84 329 GLY B N 1
ATOM 6744 C CA . GLY B 1 329 ? -7.176 35.844 -7.984 1 55.84 329 GLY B CA 1
ATOM 6745 C C . GLY B 1 329 ? -6.637 36.812 -6.934 1 55.84 329 GLY B C 1
ATOM 6746 O O . GLY B 1 329 ? -6.676 38.031 -7.117 1 55.84 329 GLY B O 1
ATOM 6747 N N . GLU B 1 330 ? -6.312 36.312 -5.75 1 59.69 330 GLU B N 1
ATOM 6748 C CA . GLU B 1 330 ? -5.812 37.312 -4.805 1 59.69 330 GLU B CA 1
ATOM 6749 C C . GLU B 1 330 ? -4.359 37.688 -5.102 1 59.69 330 GLU B C 1
ATOM 6751 O O . GLU B 1 330 ? -3.547 36.812 -5.406 1 59.69 330 GLU B O 1
ATOM 6756 N N . GLU B 1 331 ? -4.219 38.969 -5.461 1 73.38 331 GLU B N 1
ATOM 6757 C CA . GLU B 1 331 ? -2.877 39.5 -5.707 1 73.38 331 GLU B CA 1
ATOM 6758 C C . GLU B 1 331 ? -2.35 40.25 -4.496 1 73.38 331 GLU B C 1
ATOM 6760 O O . GLU B 1 331 ? -3.086 41.031 -3.873 1 73.38 331 GLU B O 1
ATOM 6765 N N . ILE B 1 332 ? -1.185 39.938 -3.977 1 80.19 332 ILE B N 1
ATOM 6766 C CA . ILE B 1 332 ? -0.542 40.625 -2.867 1 80.19 332 ILE B CA 1
ATOM 6767 C C . ILE B 1 332 ? 0.676 41.406 -3.379 1 80.19 332 ILE B C 1
ATOM 6769 O O . ILE B 1 332 ? 1.544 40.812 -4.043 1 80.19 332 ILE B O 1
ATOM 6773 N N . SER B 1 333 ? 0.634 42.719 -3.166 1 87.12 333 SER B N 1
ATOM 6774 C CA . SER B 1 333 ? 1.779 43.562 -3.521 1 87.12 333 SER B CA 1
ATOM 6775 C C . SER B 1 333 ? 2.66 43.844 -2.307 1 87.12 333 SER B C 1
ATOM 6777 O O . SER B 1 333 ? 2.16 44.188 -1.234 1 87.12 333 SER B O 1
ATOM 6779 N N . TYR B 1 334 ? 3.93 43.656 -2.469 1 91.94 334 TYR B N 1
ATOM 6780 C CA . TYR B 1 334 ? 4.875 43.875 -1.38 1 91.94 334 TYR B CA 1
ATOM 6781 C C . TYR B 1 334 ? 5.621 45.188 -1.558 1 91.94 334 TYR B C 1
ATOM 6783 O O . TYR B 1 334 ? 5.879 45.625 -2.686 1 91.94 334 TYR B O 1
ATOM 6791 N N . PRO B 1 335 ? 5.926 45.875 -0.451 1 91.88 335 PRO B N 1
ATOM 6792 C CA . PRO B 1 335 ? 6.727 47.094 -0.553 1 91.88 335 PRO B CA 1
ATOM 6793 C C . PRO B 1 335 ? 8.18 46.812 -0.945 1 91.88 335 PRO B C 1
ATOM 6795 O O . PRO B 1 335 ? 8.688 45.719 -0.705 1 91.88 335 PRO B O 1
ATOM 6798 N N . ASP B 1 336 ? 8.797 47.844 -1.577 1 94.81 336 ASP B N 1
ATOM 6799 C CA . ASP B 1 336 ? 10.227 47.719 -1.858 1 94.81 336 ASP B CA 1
ATOM 6800 C C . ASP B 1 336 ? 11.047 47.844 -0.577 1 94.81 336 ASP B C 1
ATOM 6802 O O . ASP B 1 336 ? 10.758 48.688 0.28 1 94.81 336 ASP B O 1
ATOM 6806 N N . PHE B 1 337 ? 11.969 46.938 -0.425 1 95.12 337 PHE B N 1
ATOM 6807 C CA . PHE B 1 337 ? 12.852 47.031 0.736 1 95.12 337 PHE B CA 1
ATOM 6808 C C . PHE B 1 337 ? 14.219 46.406 0.431 1 95.12 337 PHE B C 1
ATOM 6810 O O . PHE B 1 337 ? 14.367 45.656 -0.528 1 95.12 337 PHE B O 1
ATOM 6817 N N . THR B 1 338 ? 15.164 46.875 1.19 1 96.19 338 THR B N 1
ATOM 6818 C CA . THR B 1 338 ? 16.531 46.344 1.119 1 96.19 338 THR B CA 1
ATOM 6819 C C . THR B 1 338 ? 17.047 46 2.512 1 96.19 338 THR B C 1
ATOM 6821 O O . THR B 1 338 ? 16.828 46.781 3.461 1 96.19 338 THR B O 1
ATOM 6824 N N . ILE B 1 339 ? 17.609 44.875 2.594 1 96.81 339 ILE B N 1
ATOM 6825 C CA . ILE B 1 339 ? 18.266 44.438 3.83 1 96.81 339 ILE B CA 1
ATOM 6826 C C . ILE B 1 339 ? 19.766 44.312 3.602 1 96.81 339 ILE B C 1
ATOM 6828 O O . ILE B 1 339 ? 20.203 43.5 2.789 1 96.81 339 ILE B O 1
ATOM 6832 N N . LYS B 1 340 ? 20.516 45.094 4.34 1 95.69 340 LYS B N 1
ATOM 6833 C CA . LYS B 1 340 ? 21.969 45.062 4.191 1 95.69 340 LYS B CA 1
ATOM 6834 C C . LYS B 1 340 ? 22.609 44.062 5.145 1 95.69 340 LYS B C 1
ATOM 6836 O O . LYS B 1 340 ? 21.953 43.562 6.051 1 95.69 340 LYS B O 1
ATOM 6841 N N . LYS B 1 341 ? 23.875 43.844 4.879 1 95.5 341 LYS B N 1
ATOM 6842 C CA . LYS B 1 341 ? 24.641 42.906 5.695 1 95.5 341 LYS B CA 1
ATOM 6843 C C . LYS B 1 341 ? 24.609 43.312 7.164 1 95.5 341 LYS B C 1
ATOM 6845 O O . LYS B 1 341 ? 24.891 44.469 7.508 1 95.5 341 LYS B O 1
ATOM 6850 N N . GLY B 1 342 ? 24.172 42.344 8.008 1 94.19 342 GLY B N 1
ATOM 6851 C CA . GLY B 1 342 ? 24.219 42.531 9.445 1 94.19 342 GLY B CA 1
ATOM 6852 C C . GLY B 1 342 ? 22.969 43.188 10 1 94.19 342 GLY B C 1
ATOM 6853 O O . GLY B 1 342 ? 22.797 43.281 11.219 1 94.19 342 GLY B O 1
ATOM 6854 N N . GLN B 1 343 ? 22.078 43.594 9.148 1 96.06 343 GLN B N 1
ATOM 6855 C CA . GLN B 1 343 ? 20.859 44.25 9.602 1 96.06 343 GLN B CA 1
ATOM 6856 C C . GLN B 1 343 ? 19.859 43.281 10.195 1 96.06 343 GLN B C 1
ATOM 6858 O O . GLN B 1 343 ? 19.719 42.156 9.695 1 96.06 343 GLN B O 1
ATOM 6863 N N . LYS B 1 344 ? 19.266 43.688 11.25 1 97.12 344 LYS B N 1
ATOM 6864 C CA . LYS B 1 344 ? 18.172 42.969 11.883 1 97.12 344 LYS B CA 1
ATOM 6865 C C . LYS B 1 344 ? 16.828 43.562 11.547 1 97.12 344 LYS B C 1
ATOM 6867 O O . LYS B 1 344 ? 16.5 44.688 12 1 97.12 344 LYS B O 1
ATOM 6872 N N . VAL B 1 345 ? 16.047 42.844 10.773 1 96.62 345 VAL B N 1
ATOM 6873 C CA . VAL B 1 345 ? 14.812 43.406 10.25 1 96.62 345 VAL B CA 1
ATOM 6874 C C . VAL B 1 345 ? 13.625 42.594 10.758 1 96.62 345 VAL B C 1
ATOM 6876 O O . VAL B 1 345 ? 13.68 41.344 10.828 1 96.62 345 VAL B O 1
ATOM 6879 N N . LEU B 1 346 ? 12.594 43.25 11.164 1 95.31 346 LEU B N 1
ATOM 6880 C CA . LEU B 1 346 ? 11.352 42.625 11.625 1 95.31 346 LEU B CA 1
ATOM 6881 C C . LEU B 1 346 ? 10.25 42.781 10.586 1 95.31 346 LEU B C 1
ATOM 6883 O O . LEU B 1 346 ? 10.031 43.906 10.062 1 95.31 346 LEU B O 1
ATOM 6887 N N . LEU B 1 347 ? 9.664 41.75 10.25 1 92.75 347 LEU B N 1
ATOM 6888 C CA . LEU B 1 347 ? 8.516 41.75 9.344 1 92.75 347 LEU B CA 1
ATOM 6889 C C . LEU B 1 347 ? 7.215 41.562 10.125 1 92.75 347 LEU B C 1
ATOM 6891 O O . LEU B 1 347 ? 7.008 40.562 10.789 1 92.75 347 LEU B O 1
ATOM 6895 N N . VAL B 1 348 ? 6.383 42.562 10.016 1 85.19 348 VAL B N 1
ATOM 6896 C CA . VAL B 1 348 ? 5.137 42.562 10.766 1 85.19 348 VAL B CA 1
ATOM 6897 C C . VAL B 1 348 ? 3.953 42.688 9.812 1 85.19 348 VAL B C 1
ATOM 6899 O O . VAL B 1 348 ? 4.082 43.281 8.734 1 85.19 348 VAL B O 1
ATOM 6902 N N . GLY B 1 349 ? 2.949 42.125 10.148 1 76.31 349 GLY B N 1
ATOM 6903 C CA . GLY B 1 349 ? 1.714 42.156 9.383 1 76.31 349 GLY B CA 1
ATOM 6904 C C . GLY B 1 349 ? 0.639 41.25 9.93 1 76.31 349 GLY B C 1
ATOM 6905 O O . GLY B 1 349 ? 0.942 40.25 10.609 1 76.31 349 GLY B O 1
ATOM 6906 N N . ASP B 1 350 ? -0.473 41.625 9.57 1 62.66 350 ASP B N 1
ATOM 6907 C CA . ASP B 1 350 ? -1.599 40.812 10.023 1 62.66 350 ASP B CA 1
ATOM 6908 C C . ASP B 1 350 ? -1.627 39.469 9.305 1 62.66 350 ASP B C 1
ATOM 6910 O O . ASP B 1 350 ? -0.92 39.281 8.312 1 62.66 350 ASP B O 1
ATOM 6914 N N . SER B 1 351 ? -2.332 38.562 9.898 1 59.31 351 SER B N 1
ATOM 6915 C CA . SER B 1 351 ? -2.488 37.25 9.266 1 59.31 351 SER B CA 1
ATOM 6916 C C . SER B 1 351 ? -3.049 37.375 7.855 1 59.31 351 SER B C 1
ATOM 6918 O O . SER B 1 351 ? -3.963 38.188 7.617 1 59.31 351 SER B O 1
ATOM 6920 N N . GLY B 1 352 ? -2.467 36.719 6.895 1 60.94 352 GLY B N 1
ATOM 6921 C CA . GLY B 1 352 ? -2.951 36.719 5.523 1 60.94 352 GLY B CA 1
ATOM 6922 C C . GLY B 1 352 ? -2.32 37.812 4.664 1 60.94 352 GLY B C 1
ATOM 6923 O O . GLY B 1 352 ? -2.695 37.969 3.504 1 60.94 352 GLY B O 1
ATOM 6924 N N . THR B 1 353 ? -1.461 38.5 5.328 1 71.81 353 THR B N 1
ATOM 6925 C CA . THR B 1 353 ? -0.875 39.625 4.574 1 71.81 353 THR B CA 1
ATOM 6926 C C . THR B 1 353 ? 0.223 39.094 3.643 1 71.81 353 THR B C 1
ATOM 6928 O O . THR B 1 353 ? 0.783 39.875 2.859 1 71.81 353 THR B O 1
ATOM 6931 N N . GLY B 1 354 ? 0.53 37.812 3.719 1 77.94 354 GLY B N 1
ATOM 6932 C CA . GLY B 1 354 ? 1.467 37.219 2.768 1 77.94 354 GLY B CA 1
ATOM 6933 C C . GLY B 1 354 ? 2.855 37.031 3.346 1 77.94 354 GLY B C 1
ATOM 6934 O O . GLY B 1 354 ? 3.828 36.875 2.604 1 77.94 354 GLY B O 1
ATOM 6935 N N . LYS B 1 355 ? 2.994 37.156 4.617 1 85.56 355 LYS B N 1
ATOM 6936 C CA . LYS B 1 355 ? 4.305 37 5.246 1 85.56 355 LYS B CA 1
ATOM 6937 C C . LYS B 1 355 ? 4.961 35.688 4.84 1 85.56 355 LYS B C 1
ATOM 6939 O O . LYS B 1 355 ? 6.121 35.656 4.418 1 85.56 355 LYS B O 1
ATOM 6944 N N . SER B 1 356 ? 4.203 34.625 4.922 1 81.25 356 SER B N 1
ATOM 6945 C CA . SER B 1 356 ? 4.742 33.312 4.582 1 81.25 356 SER B CA 1
ATOM 6946 C C . SER B 1 356 ? 5.035 33.219 3.092 1 81.25 356 SER B C 1
ATOM 6948 O O . SER B 1 356 ? 6.004 32.562 2.689 1 81.25 356 SER B O 1
ATOM 6950 N N . SER B 1 357 ? 4.191 33.812 2.295 1 84.06 357 SER B N 1
ATOM 6951 C CA . SER B 1 357 ? 4.418 33.812 0.853 1 84.06 357 SER B CA 1
ATOM 6952 C C . SER B 1 357 ? 5.707 34.531 0.498 1 84.06 357 SER B C 1
ATOM 6954 O O . SER B 1 357 ? 6.441 34.125 -0.401 1 84.06 357 SER B O 1
ATOM 6956 N N . LEU B 1 358 ? 5.875 35.656 1.195 1 90.62 358 LEU B N 1
ATOM 6957 C CA . LEU B 1 358 ? 7.113 36.406 0.968 1 90.62 358 LEU B CA 1
ATOM 6958 C C . LEU B 1 358 ? 8.328 35.531 1.257 1 90.62 358 LEU B C 1
ATOM 6960 O O . LEU B 1 358 ? 9.273 35.469 0.466 1 90.62 358 LEU B O 1
ATOM 6964 N N . PHE B 1 359 ? 8.289 34.812 2.383 1 92.12 359 PHE B N 1
ATOM 6965 C CA . PHE B 1 359 ? 9.383 33.906 2.744 1 92.12 359 PHE B CA 1
ATOM 6966 C C . PHE B 1 359 ? 9.562 32.844 1.692 1 92.12 359 PHE B C 1
ATOM 6968 O O . PHE B 1 359 ? 10.695 32.5 1.321 1 92.12 359 PHE B O 1
ATOM 6975 N N . ARG B 1 360 ? 8.508 32.312 1.214 1 88.44 360 ARG B N 1
ATOM 6976 C CA . ARG B 1 360 ? 8.578 31.281 0.193 1 88.44 360 ARG B CA 1
ATOM 6977 C C . ARG B 1 360 ? 9.203 31.812 -1.091 1 88.44 360 ARG B C 1
ATOM 6979 O O . ARG B 1 360 ? 9.93 31.094 -1.783 1 88.44 360 ARG B O 1
ATOM 6986 N N . MET B 1 361 ? 8.883 33.062 -1.418 1 91.25 361 MET B N 1
ATOM 6987 C CA . MET B 1 361 ? 9.469 33.656 -2.607 1 91.25 361 MET B CA 1
ATOM 6988 C C . MET B 1 361 ? 10.961 33.906 -2.414 1 91.25 361 MET B C 1
ATOM 6990 O O . MET B 1 361 ? 11.758 33.688 -3.332 1 91.25 361 MET B O 1
ATOM 6994 N N . LEU B 1 362 ? 11.273 34.312 -1.222 1 93.25 362 LEU B N 1
ATOM 6995 C CA . LEU B 1 362 ? 12.68 34.562 -0.923 1 93.25 362 LEU B CA 1
ATOM 6996 C C . LEU B 1 362 ? 13.484 33.281 -0.953 1 93.25 362 LEU B C 1
ATOM 6998 O O . LEU B 1 362 ? 14.672 33.281 -1.28 1 93.25 362 LEU B O 1
ATOM 7002 N N . LEU B 1 363 ? 12.805 32.219 -0.645 1 89.81 363 LEU B N 1
ATOM 7003 C CA . LEU B 1 363 ? 13.469 30.922 -0.61 1 89.81 363 LEU B CA 1
ATOM 7004 C C . LEU B 1 363 ? 13.43 30.266 -1.981 1 89.81 363 LEU B C 1
ATOM 7006 O O . LEU B 1 363 ? 13.984 29.172 -2.164 1 89.81 363 LEU B O 1
ATOM 7010 N N . GLY B 1 364 ? 12.695 30.844 -2.902 1 86.62 364 GLY B N 1
ATOM 7011 C CA . GLY B 1 364 ? 12.594 30.328 -4.258 1 86.62 364 GLY B CA 1
ATOM 7012 C C . GLY B 1 364 ? 11.562 29.219 -4.398 1 86.62 364 GLY B C 1
ATOM 7013 O O . GLY B 1 364 ? 11.57 28.484 -5.383 1 86.62 364 GLY B O 1
ATOM 7014 N N . LYS B 1 365 ? 10.742 29.062 -3.467 1 81.69 365 LYS B N 1
ATOM 7015 C CA . LYS B 1 365 ? 9.734 28.016 -3.482 1 81.69 365 LYS B CA 1
ATOM 7016 C C . LYS B 1 365 ? 8.453 28.484 -4.16 1 81.69 365 LYS B C 1
ATOM 7018 O O . LYS B 1 365 ? 7.613 27.672 -4.547 1 81.69 365 LYS B O 1
ATOM 7023 N N . LEU B 1 366 ? 8.289 29.781 -4.273 1 83.94 366 LEU B N 1
ATOM 7024 C CA . LEU B 1 366 ? 7.148 30.406 -4.938 1 83.94 366 LEU B CA 1
ATOM 7025 C C . LEU B 1 366 ? 7.613 31.438 -5.953 1 83.94 366 LEU B C 1
ATOM 7027 O O . LEU B 1 366 ? 8.422 32.312 -5.629 1 83.94 366 LEU B O 1
ATOM 7031 N N . LYS B 1 367 ? 7.168 31.266 -7.164 1 87.75 367 LYS B N 1
ATOM 7032 C CA . LYS B 1 367 ? 7.543 32.219 -8.195 1 87.75 367 LYS B CA 1
ATOM 7033 C C . LYS B 1 367 ? 6.672 33.469 -8.117 1 87.75 367 LYS B C 1
ATOM 7035 O O . LYS B 1 367 ? 5.441 33.375 -8.125 1 87.75 367 LYS B O 1
ATOM 7040 N N . PRO B 1 368 ? 7.332 34.531 -7.992 1 90.06 368 PRO B N 1
ATOM 7041 C CA . PRO B 1 368 ? 6.551 35.781 -7.965 1 90.06 368 PRO B CA 1
ATOM 7042 C C . PRO B 1 368 ? 5.91 36.094 -9.312 1 90.06 368 PRO B C 1
ATOM 7044 O O . PRO B 1 368 ? 6.438 35.719 -10.359 1 90.06 368 PRO B O 1
ATOM 7047 N N . GLU B 1 369 ? 4.77 36.719 -9.344 1 88.38 369 GLU B N 1
ATOM 7048 C CA . GLU B 1 369 ? 4.09 37.188 -10.555 1 88.38 369 GLU B CA 1
ATOM 7049 C C . GLU B 1 369 ? 4.832 38.344 -11.211 1 88.38 369 GLU B C 1
ATOM 7051 O O . GLU B 1 369 ? 4.848 38.469 -12.438 1 88.38 369 GLU B O 1
ATOM 7056 N N . ALA B 1 370 ? 5.211 39.219 -10.406 1 91.25 370 ALA B N 1
ATOM 7057 C CA . ALA B 1 370 ? 5.965 40.406 -10.859 1 91.25 370 ALA B CA 1
ATOM 7058 C C . ALA B 1 370 ? 6.996 40.812 -9.82 1 91.25 370 ALA B C 1
ATOM 7060 O O . ALA B 1 370 ? 6.914 40.438 -8.656 1 91.25 370 ALA B O 1
ATOM 7061 N N . GLY B 1 371 ? 8 41.438 -10.328 1 92.56 371 GLY B N 1
ATOM 7062 C CA . GLY B 1 371 ? 9.016 41.969 -9.43 1 92.56 371 GLY B CA 1
ATOM 7063 C C . GLY B 1 371 ? 10.32 41.219 -9.477 1 92.56 371 GLY B C 1
ATOM 7064 O O . GLY B 1 371 ? 10.492 40.312 -10.312 1 92.56 371 GLY B O 1
ATOM 7065 N N . GLN B 1 372 ? 11.234 41.719 -8.641 1 93 372 GLN B N 1
ATOM 7066 C CA . GLN B 1 372 ? 12.57 41.125 -8.656 1 93 372 GLN B CA 1
ATOM 7067 C C . GLN B 1 372 ? 13.125 40.969 -7.242 1 93 372 GLN B C 1
ATOM 7069 O O . GLN B 1 372 ? 12.938 41.844 -6.398 1 93 372 GLN B O 1
ATOM 7074 N N . ILE B 1 373 ? 13.734 39.844 -7.004 1 95.19 373 ILE B N 1
ATOM 7075 C CA . ILE B 1 373 ? 14.469 39.562 -5.773 1 95.19 373 ILE B CA 1
ATOM 7076 C C . ILE B 1 373 ? 15.953 39.375 -6.094 1 95.19 373 ILE B C 1
ATOM 7078 O O . ILE B 1 373 ? 16.312 38.5 -6.902 1 95.19 373 ILE B O 1
ATOM 7082 N N . THR B 1 374 ? 16.75 40.188 -5.523 1 95.25 374 THR B N 1
ATOM 7083 C CA . THR B 1 374 ? 18.188 40.094 -5.754 1 95.25 374 THR B CA 1
ATOM 7084 C C . THR B 1 374 ? 18.938 39.906 -4.438 1 95.25 374 THR B C 1
ATOM 7086 O O . THR B 1 374 ? 18.875 40.75 -3.553 1 95.25 374 THR B O 1
ATOM 7089 N N . PHE B 1 375 ? 19.688 38.844 -4.363 1 96.44 375 PHE B N 1
ATOM 7090 C CA . PHE B 1 375 ? 20.531 38.594 -3.199 1 96.44 375 PHE B CA 1
ATOM 7091 C C . PHE B 1 375 ? 21.953 39.125 -3.441 1 96.44 375 PHE B C 1
ATOM 7093 O O . PHE B 1 375 ? 22.359 39.312 -4.59 1 96.44 375 PHE B O 1
ATOM 7100 N N . PHE B 1 376 ? 22.672 39.406 -2.357 1 96.38 376 PHE B N 1
ATOM 7101 C CA . PHE B 1 376 ? 24.031 39.906 -2.459 1 96.38 376 PHE B CA 1
ATOM 7102 C C . PHE B 1 376 ? 25 39.062 -1.654 1 96.38 376 PHE B C 1
ATOM 7104 O O . PHE B 1 376 ? 24.656 38.594 -0.56 1 96.38 376 PHE B O 1
ATOM 7111 N N . ASP B 1 377 ? 26.188 38.844 -2.223 1 95.12 377 ASP B N 1
ATOM 7112 C CA . ASP B 1 377 ? 27.203 38.094 -1.518 1 95.12 377 ASP B CA 1
ATOM 7113 C C . ASP B 1 377 ? 27.984 38.969 -0.542 1 95.12 377 ASP B C 1
ATOM 7115 O O . ASP B 1 377 ? 27.578 40.094 -0.272 1 95.12 377 ASP B O 1
ATOM 7119 N N . GLN B 1 378 ? 29.031 38.406 0.022 1 93 378 GLN B N 1
ATOM 7120 C CA . GLN B 1 378 ? 29.797 39.094 1.041 1 93 378 GLN B CA 1
ATOM 7121 C C . GLN B 1 378 ? 30.422 40.375 0.485 1 93 378 GLN B C 1
ATOM 7123 O O . GLN B 1 378 ? 30.562 41.375 1.206 1 93 378 GLN B O 1
ATOM 7128 N N . ASN B 1 379 ? 30.625 40.406 -0.871 1 93.56 379 ASN B N 1
ATOM 7129 C CA . ASN B 1 379 ? 31.281 41.531 -1.516 1 93.56 379 ASN B CA 1
ATOM 7130 C C . ASN B 1 379 ? 30.25 42.469 -2.141 1 93.56 379 ASN B C 1
ATOM 7132 O O . ASN B 1 379 ? 30.625 43.469 -2.787 1 93.56 379 ASN B O 1
ATOM 7136 N N . GLY B 1 380 ? 29.094 42.125 -1.993 1 92.06 380 GLY B N 1
ATOM 7137 C CA . GLY B 1 380 ? 28.062 43 -2.514 1 92.06 380 GLY B CA 1
ATOM 7138 C C . GLY B 1 380 ? 27.688 42.719 -3.951 1 92.06 380 GLY B C 1
ATOM 7139 O O . GLY B 1 380 ? 27.031 43.5 -4.613 1 92.06 380 GLY B O 1
ATOM 7140 N N . GLN B 1 381 ? 28.109 41.656 -4.418 1 94.38 381 GLN B N 1
ATOM 7141 C CA . GLN B 1 381 ? 27.781 41.25 -5.781 1 94.38 381 GLN B CA 1
ATOM 7142 C C . GLN B 1 381 ? 26.422 40.531 -5.824 1 94.38 381 GLN B C 1
ATOM 7144 O O . GLN B 1 381 ? 26.109 39.75 -4.938 1 94.38 381 GLN B O 1
ATOM 7149 N N . ALA B 1 382 ? 25.75 40.812 -6.871 1 94.19 382 ALA B N 1
ATOM 7150 C CA . ALA B 1 382 ? 24.422 40.219 -7.023 1 94.19 382 ALA B CA 1
ATOM 7151 C C . ALA B 1 382 ? 24.5 38.75 -7.336 1 94.19 382 ALA B C 1
ATOM 7153 O O . ALA B 1 382 ? 25.375 38.312 -8.102 1 94.19 382 ALA B O 1
ATOM 7154 N N . ILE B 1 383 ? 23.719 38.031 -6.605 1 92.81 383 ILE B N 1
ATOM 7155 C CA . ILE B 1 383 ? 23.594 36.594 -6.809 1 92.81 383 ILE B CA 1
ATOM 7156 C C . ILE B 1 383 ? 22.172 36.25 -7.277 1 92.81 383 ILE B C 1
ATOM 7158 O O . ILE B 1 383 ? 21.203 36.844 -6.812 1 92.81 383 ILE B O 1
ATOM 7162 N N . SER B 1 384 ? 22.109 35.375 -8.227 1 87.69 384 SER B N 1
ATOM 7163 C CA . SER B 1 384 ? 20.797 34.938 -8.672 1 87.69 384 SER B CA 1
ATOM 7164 C C . SER B 1 384 ? 20.062 34.156 -7.57 1 87.69 384 SER B C 1
ATOM 7166 O O . SER B 1 384 ? 20.703 33.562 -6.699 1 87.69 384 SER B O 1
ATOM 7168 N N . LEU B 1 385 ? 18.766 34.219 -7.598 1 86.75 385 LEU B N 1
ATOM 7169 C CA . LEU B 1 385 ? 17.922 33.594 -6.59 1 86.75 385 LEU B CA 1
ATOM 7170 C C . LEU B 1 385 ? 18.234 32.094 -6.469 1 86.75 385 LEU B C 1
ATOM 7172 O O . LEU B 1 385 ? 18.234 31.562 -5.363 1 86.75 385 LEU B O 1
ATOM 7176 N N . ASP B 1 386 ? 18.609 31.5 -7.539 1 81.56 386 ASP B N 1
ATOM 7177 C CA . ASP B 1 386 ? 18.828 30.062 -7.566 1 81.56 386 ASP B CA 1
ATOM 7178 C C . ASP B 1 386 ? 20.203 29.688 -6.996 1 81.56 386 ASP B C 1
ATOM 7180 O O . ASP B 1 386 ? 20.422 28.547 -6.594 1 81.56 386 ASP B O 1
ATOM 7184 N N . LYS B 1 387 ? 21.078 30.656 -6.902 1 87.75 387 LYS B N 1
ATOM 7185 C CA . LYS B 1 387 ? 22.438 30.391 -6.445 1 87.75 387 LYS B CA 1
ATOM 7186 C C . LYS B 1 387 ? 22.656 30.953 -5.043 1 87.75 387 LYS B C 1
ATOM 7188 O O . LYS B 1 387 ? 23.75 30.828 -4.492 1 87.75 387 LYS B O 1
ATOM 7193 N N . ALA B 1 388 ? 21.641 31.5 -4.531 1 90.56 388 ALA B N 1
ATOM 7194 C CA . ALA B 1 388 ? 21.781 32.094 -3.207 1 90.56 388 ALA B CA 1
ATOM 7195 C C . ALA B 1 388 ? 21.469 31.078 -2.109 1 90.56 388 ALA B C 1
ATOM 7197 O O . ALA B 1 388 ? 20.484 30.344 -2.191 1 90.56 388 ALA B O 1
ATOM 7198 N N . LYS B 1 389 ? 22.312 30.984 -1.142 1 89.44 389 LYS B N 1
ATOM 7199 C CA . LYS B 1 389 ? 22.109 30.172 0.051 1 89.44 389 LYS B CA 1
ATOM 7200 C C . LYS B 1 389 ? 21.641 31.031 1.226 1 89.44 389 LYS B C 1
ATOM 7202 O O . LYS B 1 389 ? 22.359 31.906 1.688 1 89.44 389 LYS B O 1
ATOM 7207 N N . VAL B 1 390 ? 20.438 30.797 1.565 1 92.19 390 VAL B N 1
ATOM 7208 C CA . VAL B 1 390 ? 19.844 31.531 2.678 1 92.19 390 VAL B CA 1
ATOM 7209 C C . VAL B 1 390 ? 19.391 30.562 3.762 1 92.19 390 VAL B C 1
ATOM 7211 O O . VAL B 1 390 ? 18.844 29.5 3.459 1 92.19 390 VAL B O 1
ATOM 7214 N N . GLY B 1 391 ? 19.734 30.875 5.004 1 91.31 391 GLY B N 1
ATOM 7215 C CA . GLY B 1 391 ? 19.219 30.094 6.105 1 91.31 391 GLY B CA 1
ATOM 7216 C C . GLY B 1 391 ? 17.734 30.281 6.336 1 91.31 391 GLY B C 1
ATOM 7217 O O . GLY B 1 391 ? 17.188 31.344 6.012 1 91.31 391 GLY B O 1
ATOM 7218 N N . TYR B 1 392 ? 17.141 29.281 6.824 1 91 392 TYR B N 1
ATOM 7219 C CA . TYR B 1 392 ? 15.711 29.344 7.066 1 91 392 TYR B CA 1
ATOM 7220 C C . TYR B 1 392 ? 15.328 28.547 8.312 1 91 392 TYR B C 1
ATOM 7222 O O . TYR B 1 392 ? 15.727 27.391 8.461 1 91 392 TYR B O 1
ATOM 7230 N N . LEU B 1 393 ? 14.641 29.219 9.195 1 91.75 393 LEU B N 1
ATOM 7231 C CA . LEU B 1 393 ? 14.039 28.578 10.359 1 91.75 393 LEU B CA 1
ATOM 7232 C C . LEU B 1 393 ? 12.516 28.641 10.289 1 91.75 393 LEU B C 1
ATOM 7234 O O . LEU B 1 393 ? 11.93 29.688 10.555 1 91.75 393 LEU B O 1
ATOM 7238 N N . PRO B 1 394 ? 11.914 27.5 10.039 1 87.62 394 PRO B N 1
ATOM 7239 C CA . PRO B 1 394 ? 10.453 27.5 9.922 1 87.62 394 PRO B CA 1
ATOM 7240 C C . PRO B 1 394 ? 9.75 27.562 11.273 1 87.62 394 PRO B C 1
ATOM 7242 O O . PRO B 1 394 ? 10.383 27.375 12.312 1 87.62 394 PRO B O 1
ATOM 7245 N N . GLN B 1 395 ? 8.492 27.906 11.125 1 80.75 395 GLN B N 1
ATOM 7246 C CA . GLN B 1 395 ? 7.664 27.953 12.328 1 80.75 395 GLN B CA 1
ATOM 7247 C C . GLN B 1 395 ? 7.633 26.609 13.031 1 80.75 395 GLN B C 1
ATOM 7249 O O . GLN B 1 395 ? 7.746 26.547 14.258 1 80.75 395 GLN B O 1
ATOM 7254 N N . ASP B 1 396 ? 7.492 25.547 12.234 1 80.31 396 ASP B N 1
ATOM 7255 C CA . ASP B 1 396 ? 7.582 24.188 12.75 1 80.31 396 ASP B CA 1
ATOM 7256 C C . ASP B 1 396 ? 8.977 23.609 12.523 1 80.31 396 ASP B C 1
ATOM 7258 O O . ASP B 1 396 ? 9.289 23.141 11.422 1 80.31 396 ASP B O 1
ATOM 7262 N N . PRO B 1 397 ? 9.68 23.547 13.664 1 87.19 397 PRO B N 1
ATOM 7263 C CA . PRO B 1 397 ? 11.086 23.156 13.508 1 87.19 397 PRO B CA 1
ATOM 7264 C C . PRO B 1 397 ? 11.25 21.688 13.125 1 87.19 397 PRO B C 1
ATOM 7266 O O . PRO B 1 397 ? 10.508 20.828 13.625 1 87.19 397 PRO B O 1
ATOM 7269 N N . VAL B 1 398 ? 12.234 21.453 12.328 1 88.44 398 VAL B N 1
ATOM 7270 C CA . VAL B 1 398 ? 12.562 20.094 11.914 1 88.44 398 VAL B CA 1
ATOM 7271 C C . VAL B 1 398 ? 13.75 19.578 12.719 1 88.44 398 VAL B C 1
ATOM 7273 O O . VAL B 1 398 ? 14.805 20.203 12.766 1 88.44 398 VAL B O 1
ATOM 7276 N N . VAL B 1 399 ? 13.539 18.5 13.398 1 91.81 399 VAL B N 1
ATOM 7277 C CA . VAL B 1 399 ? 14.617 17.844 14.133 1 91.81 399 VAL B CA 1
ATOM 7278 C C . VAL B 1 399 ? 14.742 16.391 13.672 1 91.81 399 VAL B C 1
ATOM 7280 O O . VAL B 1 399 ? 13.836 15.844 13.039 1 91.81 399 VAL B O 1
ATOM 7283 N N . PHE B 1 400 ? 15.922 15.758 13.93 1 92.56 400 PHE B N 1
ATOM 7284 C CA . PHE B 1 400 ? 16.219 14.406 13.477 1 92.56 400 PHE B CA 1
ATOM 7285 C C . PHE B 1 400 ? 16.312 13.445 14.656 1 92.56 400 PHE B C 1
ATOM 7287 O O . PHE B 1 400 ? 16.531 13.867 15.789 1 92.56 400 PHE B O 1
ATOM 7294 N N . PRO B 1 401 ? 16.031 12.172 14.406 1 91.19 401 PRO B N 1
ATOM 7295 C CA . PRO B 1 401 ? 16.141 11.18 15.477 1 91.19 401 PRO B CA 1
ATOM 7296 C C . PRO B 1 401 ? 17.594 10.898 15.859 1 91.19 401 PRO B C 1
ATOM 7298 O O . PRO B 1 401 ? 18.109 9.805 15.586 1 91.19 401 PRO B O 1
ATOM 7301 N N . ALA B 1 402 ? 18.172 11.781 16.453 1 92.75 402 ALA B N 1
ATOM 7302 C CA . ALA B 1 402 ? 19.547 11.773 16.969 1 92.75 402 ALA B CA 1
ATOM 7303 C C . ALA B 1 402 ? 19.641 12.586 18.266 1 92.75 402 ALA B C 1
ATOM 7305 O O . ALA B 1 402 ? 18.625 13.023 18.797 1 92.75 402 ALA B O 1
ATOM 7306 N N . SER B 1 403 ? 20.797 12.727 18.734 1 94.56 403 SER B N 1
ATOM 7307 C CA . SER B 1 403 ? 20.969 13.469 19.984 1 94.56 403 SER B CA 1
ATOM 7308 C C . SER B 1 403 ? 20.734 14.961 19.781 1 94.56 403 SER B C 1
ATOM 7310 O O . SER B 1 403 ? 20.812 15.461 18.656 1 94.56 403 SER B O 1
ATOM 7312 N N . ILE B 1 404 ? 20.422 15.633 20.844 1 95.5 404 ILE B N 1
ATOM 7313 C CA . ILE B 1 404 ? 20.281 17.094 20.797 1 95.5 404 ILE B CA 1
ATOM 7314 C C . ILE B 1 404 ? 21.578 17.703 20.281 1 95.5 404 ILE B C 1
ATOM 7316 O O . ILE B 1 404 ? 21.547 18.625 19.453 1 95.5 404 ILE B O 1
ATOM 7320 N N . LYS B 1 405 ? 22.625 17.125 20.688 1 95.81 405 LYS B N 1
ATOM 7321 C CA . LYS B 1 405 ? 23.938 17.562 20.25 1 95.81 405 LYS B CA 1
ATOM 7322 C C . LYS B 1 405 ? 24.062 17.484 18.734 1 95.81 405 LYS B C 1
ATOM 7324 O O . LYS B 1 405 ? 24.422 18.469 18.078 1 95.81 405 LYS B O 1
ATOM 7329 N N . ASP B 1 406 ? 23.719 16.359 18.219 1 94.62 406 ASP B N 1
ATOM 7330 C CA . ASP B 1 406 ? 23.844 16.109 16.781 1 94.62 406 ASP B CA 1
ATOM 7331 C C . ASP B 1 406 ? 22.891 17.016 16 1 94.62 406 ASP B C 1
ATOM 7333 O O . ASP B 1 406 ? 23.203 17.438 14.883 1 94.62 406 ASP B O 1
ATOM 7337 N N . ASN B 1 407 ? 21.734 17.266 16.578 1 95.19 407 ASN B N 1
ATOM 7338 C CA . ASN B 1 407 ? 20.766 18.141 15.914 1 95.19 407 ASN B CA 1
ATOM 7339 C C . ASN B 1 407 ? 21.25 19.578 15.875 1 95.19 407 ASN B C 1
ATOM 7341 O O . ASN B 1 407 ? 20.922 20.328 14.961 1 95.19 407 ASN B O 1
ATOM 7345 N N . ILE B 1 408 ? 22.062 19.938 16.844 1 95.31 408 ILE B N 1
ATOM 7346 C CA . ILE B 1 408 ? 22.578 21.297 16.922 1 95.31 408 ILE B CA 1
ATOM 7347 C C . ILE B 1 408 ? 23.766 21.453 15.961 1 95.31 408 ILE B C 1
ATOM 7349 O O . ILE B 1 408 ? 23.781 22.359 15.133 1 95.31 408 ILE B O 1
ATOM 7353 N N . VAL B 1 409 ? 24.688 20.5 16.062 1 95.25 409 VAL B N 1
ATOM 7354 C CA . VAL B 1 409 ? 25.906 20.641 15.273 1 95.25 409 VAL B CA 1
ATOM 7355 C C . VAL B 1 409 ? 25.672 20.109 13.867 1 95.25 409 VAL B C 1
ATOM 7357 O O . VAL B 1 409 ? 26.5 20.297 12.969 1 95.25 409 VAL B O 1
ATOM 7360 N N . MET B 1 410 ? 24.562 19.422 13.703 1 93.62 410 MET B N 1
ATOM 7361 C CA . MET B 1 410 ? 24.203 18.828 12.422 1 93.62 410 MET B CA 1
ATOM 7362 C C . MET B 1 410 ? 25.297 17.906 11.906 1 93.62 410 MET B C 1
ATOM 7364 O O . MET B 1 410 ? 25.734 18.031 10.758 1 93.62 410 MET B O 1
ATOM 7368 N N . PHE B 1 411 ? 25.844 17.156 12.891 1 90.81 411 PHE B N 1
ATOM 7369 C CA . PHE B 1 411 ? 26.766 16.047 12.641 1 90.81 411 PHE B CA 1
ATOM 7370 C C . PHE B 1 411 ? 28.125 16.547 12.219 1 90.81 411 PHE B C 1
ATOM 7372 O O . PHE B 1 411 ? 28.891 15.836 11.547 1 90.81 411 PHE B O 1
ATOM 7379 N N . ASN B 1 412 ? 28.391 17.797 12.469 1 92.25 412 ASN B N 1
ATOM 7380 C CA . ASN B 1 412 ? 29.719 18.375 12.328 1 92.25 412 ASN B CA 1
ATOM 7381 C C . ASN B 1 412 ? 30.453 18.453 13.664 1 92.25 412 ASN B C 1
ATOM 7383 O O . ASN B 1 412 ? 30.297 19.422 14.406 1 92.25 412 ASN B O 1
ATOM 7387 N N . ASP B 1 413 ? 31.312 17.641 13.844 1 89.81 413 ASP B N 1
ATOM 7388 C CA . ASP B 1 413 ? 31.984 17.469 15.133 1 89.81 413 ASP B CA 1
ATOM 7389 C C . ASP B 1 413 ? 32.938 18.641 15.414 1 89.81 413 ASP B C 1
ATOM 7391 O O . ASP B 1 413 ? 33.312 18.875 16.562 1 89.81 413 ASP B O 1
ATOM 7395 N N . LYS B 1 414 ? 33.188 19.391 14.43 1 91.38 414 LYS B N 1
ATOM 7396 C CA . LYS B 1 414 ? 34.094 20.516 14.609 1 91.38 414 LYS B CA 1
ATOM 7397 C C . LYS B 1 414 ? 33.438 21.625 15.43 1 91.38 414 LYS B C 1
ATOM 7399 O O . LYS B 1 414 ? 34.125 22.469 16.016 1 91.38 414 LYS B O 1
ATOM 7404 N N . LEU B 1 415 ? 32.125 21.578 15.531 1 93.81 415 LEU B N 1
ATOM 7405 C CA . LEU B 1 415 ? 31.391 22.656 16.188 1 93.81 415 LEU B CA 1
ATOM 7406 C C . LEU B 1 415 ? 31.078 22.297 17.625 1 93.81 415 LEU B C 1
ATOM 7408 O O . LEU B 1 415 ? 30.516 23.125 18.359 1 93.81 415 LEU B O 1
ATOM 7412 N N . THR B 1 416 ? 31.547 21.172 18.109 1 93 416 THR B N 1
ATOM 7413 C CA . THR B 1 416 ? 31.172 20.672 19.438 1 93 416 THR B CA 1
ATOM 7414 C C . THR B 1 416 ? 31.688 21.594 20.531 1 93 416 THR B C 1
ATOM 7416 O O . THR B 1 416 ? 31.078 21.719 21.594 1 93 416 THR B O 1
ATOM 7419 N N . ASN B 1 417 ? 32.719 22.297 20.203 1 92.38 417 ASN B N 1
ATOM 7420 C CA . ASN B 1 417 ? 33.344 23.172 21.188 1 92.38 417 ASN B CA 1
ATOM 7421 C C . ASN B 1 417 ? 32.469 24.406 21.469 1 92.38 417 ASN B C 1
ATOM 7423 O O . ASN B 1 417 ? 32.594 25.047 22.516 1 92.38 417 ASN B O 1
ATOM 7427 N N . LYS B 1 418 ? 31.594 24.75 20.625 1 94.38 418 LYS B N 1
ATOM 7428 C CA . LYS B 1 418 ? 30.781 25.969 20.75 1 94.38 418 LYS B CA 1
ATOM 7429 C C . LYS B 1 418 ? 29.406 25.656 21.344 1 94.38 418 LYS B C 1
ATOM 7431 O O . LYS B 1 418 ? 28.594 26.547 21.547 1 94.38 418 LYS B O 1
ATOM 7436 N N . ILE B 1 419 ? 29.188 24.453 21.688 1 95.06 419 ILE B N 1
ATOM 7437 C CA . ILE B 1 419 ? 27.859 24 22.078 1 95.06 419 ILE B CA 1
ATOM 7438 C C . ILE B 1 419 ? 27.453 24.672 23.391 1 95.06 419 ILE B C 1
ATOM 7440 O O . ILE B 1 419 ? 26.297 25.109 23.547 1 95.06 419 ILE B O 1
ATOM 7444 N N . ALA B 1 420 ? 28.344 24.766 24.328 1 93.31 420 ALA B N 1
ATOM 7445 C CA . ALA B 1 420 ? 28.047 25.344 25.625 1 93.31 420 ALA B CA 1
ATOM 7446 C C . ALA B 1 420 ? 27.609 26.812 25.5 1 93.31 420 ALA B C 1
ATOM 7448 O O . ALA B 1 420 ? 26.656 27.234 26.141 1 93.31 420 ALA B O 1
ATOM 7449 N N . GLU B 1 421 ? 28.297 27.516 24.688 1 93.31 421 GLU B N 1
ATOM 7450 C CA . GLU B 1 421 ? 28.016 28.938 24.5 1 93.31 421 GLU B CA 1
ATOM 7451 C C . GLU B 1 421 ? 26.672 29.141 23.812 1 93.31 421 GLU B C 1
ATOM 7453 O O . GLU B 1 421 ? 25.875 29.984 24.25 1 93.31 421 GLU B O 1
ATOM 7458 N N . VAL B 1 422 ? 26.422 28.391 22.812 1 93.94 422 VAL B N 1
ATOM 7459 C CA . VAL B 1 422 ? 25.219 28.609 22.016 1 93.94 422 VAL B CA 1
ATOM 7460 C C . VAL B 1 422 ? 23.984 28.156 22.812 1 93.94 422 VAL B C 1
ATOM 7462 O O . VAL B 1 422 ? 22.922 28.781 22.703 1 93.94 422 VAL B O 1
ATOM 7465 N N . THR B 1 423 ? 24.094 27.062 23.578 1 95 423 THR B N 1
ATOM 7466 C CA . THR B 1 423 ? 22.969 26.578 24.375 1 95 423 THR B CA 1
ATOM 7467 C C . THR B 1 423 ? 22.594 27.609 25.453 1 95 423 THR B C 1
ATOM 7469 O O . THR B 1 423 ? 21.422 27.719 25.812 1 95 423 THR B O 1
ATOM 7472 N N . GLN B 1 424 ? 23.516 28.328 25.906 1 92.88 424 GLN B N 1
ATOM 7473 C CA . GLN B 1 424 ? 23.25 29.391 26.859 1 92.88 424 GLN B CA 1
ATOM 7474 C C . GLN B 1 424 ? 22.578 30.578 26.203 1 92.88 424 GLN B C 1
ATOM 7476 O O . GLN B 1 424 ? 21.641 31.156 26.75 1 92.88 424 GLN B O 1
ATOM 7481 N N . SER B 1 425 ? 23.016 30.891 25.031 1 92.5 425 SER B N 1
ATOM 7482 C CA . SER B 1 425 ? 22.5 32.062 24.328 1 92.5 425 SER B CA 1
ATOM 7483 C C . SER B 1 425 ? 21.016 31.891 23.984 1 92.5 425 SER B C 1
ATOM 7485 O O . SER B 1 425 ? 20.25 32.844 23.984 1 92.5 425 SER B O 1
ATOM 7487 N N . VAL B 1 426 ? 20.656 30.641 23.703 1 93.44 426 VAL B N 1
ATOM 7488 C CA . VAL B 1 426 ? 19.281 30.422 23.297 1 93.44 426 VAL B CA 1
ATOM 7489 C C . VAL B 1 426 ? 18.469 29.922 24.484 1 93.44 426 VAL B C 1
ATOM 7491 O O . VAL B 1 426 ? 17.344 29.438 24.312 1 93.44 426 VAL B O 1
ATOM 7494 N N . GLN B 1 427 ? 19.047 29.938 25.672 1 92.25 427 GLN B N 1
ATOM 7495 C CA . GLN B 1 427 ? 18.375 29.609 26.922 1 92.25 427 GLN B CA 1
ATOM 7496 C C . GLN B 1 427 ? 17.938 28.141 26.938 1 92.25 427 GLN B C 1
ATOM 7498 O O . GLN B 1 427 ? 16.859 27.812 27.422 1 92.25 427 GLN B O 1
ATOM 7503 N N . LEU B 1 428 ? 18.734 27.312 26.359 1 93.56 428 LEU B N 1
ATOM 7504 C CA . LEU B 1 428 ? 18.438 25.875 26.328 1 93.56 428 LEU B CA 1
ATOM 7505 C C . LEU B 1 428 ? 19.078 25.172 27.516 1 93.56 428 LEU B C 1
ATOM 7507 O O . LEU B 1 428 ? 18.656 24.078 27.891 1 93.56 428 LEU B O 1
ATOM 7511 N N . ARG B 1 429 ? 20 25.703 28.172 1 92.44 429 ARG B N 1
ATOM 7512 C CA . ARG B 1 429 ? 20.766 25.094 29.25 1 92.44 429 ARG B CA 1
ATOM 7513 C C . ARG B 1 429 ? 19.859 24.672 30.406 1 92.44 429 ARG B C 1
ATOM 7515 O O . ARG B 1 429 ? 20 23.562 30.938 1 92.44 429 ARG B O 1
ATOM 7522 N N . PRO B 1 430 ? 19 25.562 30.797 1 88.38 430 PRO B N 1
ATOM 7523 C CA . PRO B 1 430 ? 18.109 25.141 31.891 1 88.38 430 PRO B CA 1
ATOM 7524 C C . PRO B 1 430 ? 17.281 23.891 31.531 1 88.38 430 PRO B C 1
ATOM 7526 O O . PRO B 1 430 ? 17.016 23.062 32.406 1 88.38 430 PRO B O 1
ATOM 7529 N N . ASP B 1 431 ? 16.891 23.812 30.297 1 87.88 431 ASP B N 1
ATOM 7530 C CA . ASP B 1 431 ? 16.125 22.641 29.844 1 87.88 431 ASP B CA 1
ATOM 7531 C C . ASP B 1 431 ? 16.984 21.391 29.859 1 87.88 431 ASP B C 1
ATOM 7533 O O . ASP B 1 431 ? 16.531 20.312 30.25 1 87.88 431 ASP B O 1
ATOM 7537 N N . LEU B 1 432 ? 18.188 21.516 29.422 1 91.88 432 LEU B N 1
ATOM 7538 C CA . LEU B 1 432 ? 19.125 20.391 29.359 1 91.88 432 LEU B CA 1
ATOM 7539 C C . LEU B 1 432 ? 19.438 19.859 30.75 1 91.88 432 LEU B C 1
ATOM 7541 O O . LEU B 1 432 ? 19.656 18.672 30.922 1 91.88 432 LEU B O 1
ATOM 7545 N N . ALA B 1 433 ? 19.438 20.766 31.625 1 87.19 433 ALA B N 1
ATOM 7546 C CA . ALA B 1 433 ? 19.75 20.391 33 1 87.19 433 ALA B CA 1
ATOM 7547 C C . ALA B 1 433 ? 18.688 19.484 33.594 1 87.19 433 ALA B C 1
ATOM 7549 O O . ALA B 1 433 ? 18.953 18.672 34.5 1 87.19 433 ALA B O 1
ATOM 7550 N N . LYS B 1 434 ? 17.578 19.578 33.062 1 81.19 434 LYS B N 1
ATOM 7551 C CA . LYS B 1 434 ? 16.453 18.781 33.531 1 81.19 434 LYS B CA 1
ATOM 7552 C C . LYS B 1 434 ? 16.422 17.406 32.875 1 81.19 434 LYS B C 1
ATOM 7554 O O . LYS B 1 434 ? 15.695 16.516 33.312 1 81.19 434 LYS B O 1
ATOM 7559 N N . MET B 1 435 ? 17.266 17.266 31.922 1 87.5 435 MET B N 1
ATOM 7560 C CA . MET B 1 435 ? 17.297 16 31.188 1 87.5 435 MET B CA 1
ATOM 7561 C C . MET B 1 435 ? 18.438 15.117 31.656 1 87.5 435 MET B C 1
ATOM 7563 O O . MET B 1 435 ? 19.578 15.57 31.781 1 87.5 435 MET B O 1
ATOM 7567 N N . PRO B 1 436 ? 18.109 13.852 31.875 1 87.44 436 PRO B N 1
ATOM 7568 C CA . PRO B 1 436 ? 19.141 12.945 32.406 1 87.44 436 PRO B CA 1
ATOM 7569 C C . PRO B 1 436 ? 20.359 12.852 31.484 1 87.44 436 PRO B C 1
ATOM 7571 O O . PRO B 1 436 ? 21.5 12.805 31.953 1 87.44 436 PRO B O 1
ATOM 7574 N N . ALA B 1 437 ? 20.219 12.836 30.266 1 91.88 437 ALA B N 1
ATOM 7575 C CA . ALA B 1 437 ? 21.328 12.68 29.328 1 91.88 437 ALA B CA 1
ATOM 7576 C C . ALA B 1 437 ? 21.812 14.031 28.812 1 91.88 437 ALA B C 1
ATOM 7578 O O . ALA B 1 437 ? 22.734 14.102 28 1 91.88 437 ALA B O 1
ATOM 7579 N N . GLY B 1 438 ? 21.141 15.078 29.25 1 92.25 438 GLY B N 1
ATOM 7580 C CA . GLY B 1 438 ? 21.516 16.422 28.859 1 92.25 438 GLY B CA 1
ATOM 7581 C C . GLY B 1 438 ? 21.547 16.625 27.359 1 92.25 438 GLY B C 1
ATOM 7582 O O . GLY B 1 438 ? 20.578 16.297 26.672 1 92.25 438 GLY B O 1
ATOM 7583 N N . ILE B 1 439 ? 22.75 17 26.875 1 93.5 439 ILE B N 1
ATOM 7584 C CA . ILE B 1 439 ? 22.922 17.359 25.469 1 93.5 439 ILE B CA 1
ATOM 7585 C C . ILE B 1 439 ? 22.906 16.094 24.609 1 93.5 439 ILE B C 1
ATOM 7587 O O . ILE B 1 439 ? 22.656 16.156 23.406 1 93.5 439 ILE B O 1
ATOM 7591 N N . ASP B 1 440 ? 23.125 14.984 25.266 1 93.94 440 ASP B N 1
ATOM 7592 C CA . ASP B 1 440 ? 23.203 13.711 24.562 1 93.94 440 ASP B CA 1
ATOM 7593 C C . ASP B 1 440 ? 21.844 13.008 24.547 1 93.94 440 ASP B C 1
ATOM 7595 O O . ASP B 1 440 ? 21.734 11.875 24.062 1 93.94 440 ASP B O 1
ATOM 7599 N N . THR B 1 441 ? 20.891 13.719 24.953 1 92.69 441 THR B N 1
ATOM 7600 C CA . THR B 1 441 ? 19.547 13.141 24.922 1 92.69 441 THR B CA 1
ATOM 7601 C C . THR B 1 441 ? 19.125 12.844 23.484 1 92.69 441 THR B C 1
ATOM 7603 O O . THR B 1 441 ? 19.234 13.703 22.609 1 92.69 441 THR B O 1
ATOM 7606 N N . GLU B 1 442 ? 18.641 11.656 23.281 1 92.81 442 GLU B N 1
ATOM 7607 C CA . GLU B 1 442 ? 18.172 11.242 21.969 1 92.81 442 GLU B CA 1
ATOM 7608 C C . GLU B 1 442 ? 16.75 11.742 21.703 1 92.81 442 GLU B C 1
ATOM 7610 O O . GLU B 1 442 ? 15.867 11.578 22.547 1 92.81 442 GLU B O 1
ATOM 7615 N N . ILE B 1 443 ? 16.562 12.391 20.594 1 91.25 443 ILE B N 1
ATOM 7616 C CA . ILE B 1 443 ? 15.25 12.891 20.219 1 91.25 443 ILE B CA 1
ATOM 7617 C C . ILE B 1 443 ? 14.414 11.758 19.625 1 91.25 443 ILE B C 1
ATOM 7619 O O . ILE B 1 443 ? 14.844 11.078 18.688 1 91.25 443 ILE B O 1
ATOM 7623 N N . ASP B 1 444 ? 13.32 11.594 20.234 1 86.25 444 ASP B N 1
ATOM 7624 C CA . ASP B 1 444 ? 12.367 10.594 19.766 1 86.25 444 ASP B CA 1
ATOM 7625 C C . ASP B 1 444 ? 11.172 11.25 19.078 1 86.25 444 ASP B C 1
ATOM 7627 O O . ASP B 1 444 ? 10.281 11.781 19.734 1 86.25 444 ASP B O 1
ATOM 7631 N N . LEU B 1 445 ? 11.062 11.156 17.844 1 80.44 445 LEU B N 1
ATOM 7632 C CA . LEU B 1 445 ? 10.039 11.844 17.078 1 80.44 445 LEU B CA 1
ATOM 7633 C C . LEU B 1 445 ? 8.68 11.188 17.25 1 80.44 445 LEU B C 1
ATOM 7635 O O . LEU B 1 445 ? 7.645 11.836 17.094 1 80.44 445 LEU B O 1
ATOM 7639 N N . LYS B 1 446 ? 8.688 9.984 17.562 1 70.31 446 LYS B N 1
ATOM 7640 C CA . LYS B 1 446 ? 7.43 9.273 17.781 1 70.31 446 LYS B CA 1
ATOM 7641 C C . LYS B 1 446 ? 6.816 9.656 19.125 1 70.31 446 LYS B C 1
ATOM 7643 O O . LYS B 1 446 ? 5.609 9.898 19.219 1 70.31 446 LYS B O 1
ATOM 7648 N N . LYS B 1 447 ? 7.68 9.727 20.078 1 67.88 447 LYS B N 1
ATOM 7649 C CA . LYS B 1 447 ? 7.223 10.023 21.438 1 67.88 447 LYS B CA 1
ATOM 7650 C C . LYS B 1 447 ? 7.164 11.531 21.688 1 67.88 447 LYS B C 1
ATOM 7652 O O . LYS B 1 447 ? 6.621 11.977 22.703 1 67.88 447 LYS B O 1
ATOM 7657 N N . GLU B 1 448 ? 7.695 12.273 20.734 1 74.38 448 GLU B N 1
ATOM 7658 C CA . GLU B 1 448 ? 7.73 13.734 20.844 1 74.38 448 GLU B CA 1
ATOM 7659 C C . GLU B 1 448 ? 8.211 14.164 22.234 1 74.38 448 GLU B C 1
ATOM 7661 O O . GLU B 1 448 ? 7.527 14.922 22.922 1 74.38 448 GLU B O 1
ATOM 7666 N N . ASN B 1 449 ? 9.445 13.742 22.578 1 76.38 449 ASN B N 1
ATOM 7667 C CA . ASN B 1 449 ? 9.969 13.938 23.922 1 76.38 449 ASN B CA 1
ATOM 7668 C C . ASN B 1 449 ? 10.438 15.367 24.141 1 76.38 449 ASN B C 1
ATOM 7670 O O . ASN B 1 449 ? 10.828 15.734 25.25 1 76.38 449 ASN B O 1
ATOM 7674 N N . LEU B 1 450 ? 10.43 16.203 23.094 1 82.12 450 LEU B N 1
ATOM 7675 C CA . LEU B 1 450 ? 10.742 17.625 23.219 1 82.12 450 LEU B CA 1
ATOM 7676 C C . LEU B 1 450 ? 9.484 18.469 23.047 1 82.12 450 LEU B C 1
ATOM 7678 O O . LEU B 1 450 ? 8.648 18.188 22.188 1 82.12 450 LEU B O 1
ATOM 7682 N N . SER B 1 451 ? 9.406 19.406 23.938 1 75.06 451 SER B N 1
ATOM 7683 C CA . SER B 1 451 ? 8.312 20.344 23.781 1 75.06 451 SER B CA 1
ATOM 7684 C C . SER B 1 451 ? 8.531 21.25 22.578 1 75.06 451 SER B C 1
ATOM 7686 O O . SER B 1 451 ? 9.625 21.266 21.984 1 75.06 451 SER B O 1
ATOM 7688 N N . GLY B 1 452 ? 7.512 21.922 22.109 1 78.94 452 GLY B N 1
ATOM 7689 C CA . GLY B 1 452 ? 7.633 22.859 21 1 78.94 452 GLY B CA 1
ATOM 7690 C C . GLY B 1 452 ? 8.695 23.906 21.219 1 78.94 452 GLY B C 1
ATOM 7691 O O . GLY B 1 452 ? 9.492 24.203 20.328 1 78.94 452 GLY B O 1
ATOM 7692 N N . GLY B 1 453 ? 8.68 24.469 22.422 1 81.62 453 GLY B N 1
ATOM 7693 C CA . GLY B 1 453 ? 9.672 25.484 22.766 1 81.62 453 GLY B CA 1
ATOM 7694 C C . GLY B 1 453 ? 11.094 24.938 22.766 1 81.62 453 GLY B C 1
ATOM 7695 O O . GLY B 1 453 ? 12.023 25.625 22.328 1 81.62 453 GLY B O 1
ATOM 7696 N N . GLN B 1 454 ? 11.25 23.766 23.297 1 84.62 454 GLN B N 1
ATOM 7697 C CA . GLN B 1 454 ? 12.562 23.125 23.312 1 84.62 454 GLN B CA 1
ATOM 7698 C C . GLN B 1 454 ? 13.078 22.891 21.891 1 84.62 454 GLN B C 1
ATOM 7700 O O . GLN B 1 454 ? 14.25 23.125 21.594 1 84.62 454 GLN B O 1
ATOM 7705 N N . ARG B 1 455 ? 12.195 22.469 21.062 1 90 455 ARG B N 1
ATOM 7706 C CA . ARG B 1 455 ? 12.57 22.234 19.672 1 90 455 ARG B CA 1
ATOM 7707 C C . ARG B 1 455 ? 12.992 23.531 19 1 90 455 ARG B C 1
ATOM 7709 O O . ARG B 1 455 ? 13.953 23.547 18.219 1 90 455 ARG B O 1
ATOM 7716 N N . GLN B 1 456 ? 12.281 24.578 19.297 1 90.25 456 GLN B N 1
ATOM 7717 C CA . GLN B 1 456 ? 12.617 25.875 18.734 1 90.25 456 GLN B CA 1
ATOM 7718 C C . GLN B 1 456 ? 13.992 26.344 19.219 1 90.25 456 GLN B C 1
ATOM 7720 O O . GLN B 1 456 ? 14.781 26.875 18.438 1 90.25 456 GLN B O 1
ATOM 7725 N N . LYS B 1 457 ? 14.258 26.125 20.484 1 92.31 457 LYS B N 1
ATOM 7726 C CA . LYS B 1 457 ? 15.555 26.484 21.047 1 92.31 457 LYS B CA 1
ATOM 7727 C C . LYS B 1 457 ? 16.688 25.688 20.391 1 92.31 457 LYS B C 1
ATOM 7729 O O . LYS B 1 457 ? 17.75 26.234 20.125 1 92.31 457 LYS B O 1
ATOM 7734 N N . VAL B 1 458 ? 16.406 24.406 20.141 1 93.81 458 VAL B N 1
ATOM 7735 C CA . VAL B 1 458 ? 17.406 23.547 19.5 1 93.81 458 VAL B CA 1
ATOM 7736 C C . VAL B 1 458 ? 17.719 24.062 18.109 1 93.81 458 VAL B C 1
ATOM 7738 O O . VAL B 1 458 ? 18.891 24.141 17.734 1 93.81 458 VAL B O 1
ATOM 7741 N N . VAL B 1 459 ? 16.719 24.391 17.375 1 94.06 459 VAL B N 1
ATOM 7742 C CA . VAL B 1 459 ? 16.906 24.828 15.992 1 94.06 459 VAL B CA 1
ATOM 7743 C C . VAL B 1 459 ? 17.547 26.219 15.977 1 94.06 459 VAL B C 1
ATOM 7745 O O . VAL B 1 459 ? 18.344 26.531 15.086 1 94.06 459 VAL B O 1
ATOM 7748 N N . LEU B 1 460 ? 17.219 27.031 16.953 1 93.62 460 LEU B N 1
ATOM 7749 C CA . LEU B 1 460 ? 17.875 28.328 17.078 1 93.62 460 LEU B CA 1
ATOM 7750 C C . LEU B 1 460 ? 19.359 28.172 17.359 1 93.62 460 LEU B C 1
ATOM 7752 O O . LEU B 1 460 ? 20.188 28.875 16.766 1 93.62 460 LEU B O 1
ATOM 7756 N N . ALA B 1 461 ? 19.641 27.25 18.266 1 94.31 461 ALA B N 1
ATOM 7757 C CA . ALA B 1 461 ? 21.047 26.938 18.547 1 94.31 461 ALA B CA 1
ATOM 7758 C C . ALA B 1 461 ? 21.766 26.453 17.281 1 94.31 461 ALA B C 1
ATOM 7760 O O . ALA B 1 461 ? 22.922 26.828 17.047 1 94.31 461 ALA B O 1
ATOM 7761 N N . ARG B 1 462 ? 21.078 25.641 16.562 1 94.5 462 ARG B N 1
ATOM 7762 C CA . ARG B 1 462 ? 21.609 25.141 15.305 1 94.5 462 ARG B CA 1
ATOM 7763 C C . ARG B 1 462 ? 21.953 26.281 14.359 1 94.5 462 ARG B C 1
ATOM 7765 O O . ARG B 1 462 ? 23.047 26.281 13.766 1 94.5 462 ARG B O 1
ATOM 7772 N N . SER B 1 463 ? 21.078 27.156 14.195 1 92.06 463 SER B N 1
ATOM 7773 C CA . SER B 1 463 ? 21.281 28.297 13.312 1 92.06 463 SER B CA 1
ATOM 7774 C C . SER B 1 463 ? 22.453 29.156 13.781 1 92.06 463 SER B C 1
ATOM 7776 O O . SER B 1 463 ? 23.266 29.609 12.969 1 92.06 463 SER B O 1
ATOM 7778 N N . GLU B 1 464 ? 22.547 29.375 15.031 1 91.44 464 GLU B N 1
ATOM 7779 C CA . GLU B 1 464 ? 23.578 30.234 15.602 1 91.44 464 GLU B CA 1
ATOM 7780 C C . GLU B 1 464 ? 24.969 29.594 15.469 1 91.44 464 GLU B C 1
ATOM 7782 O O . GLU B 1 464 ? 25.922 30.266 15.109 1 91.44 464 GLU B O 1
ATOM 7787 N N . ILE B 1 465 ? 25.047 28.344 15.797 1 93.81 465 ILE B N 1
ATOM 7788 C CA . ILE B 1 465 ? 26.344 27.672 15.852 1 93.81 465 ILE B CA 1
ATOM 7789 C C . ILE B 1 465 ? 26.953 27.609 14.453 1 93.81 465 ILE B C 1
ATOM 7791 O O . ILE B 1 465 ? 28.172 27.641 14.297 1 93.81 465 ILE B O 1
ATOM 7795 N N . HIS B 1 466 ? 26.156 27.562 13.469 1 92.56 466 HIS B N 1
ATOM 7796 C CA . HIS B 1 466 ? 26.625 27.469 12.094 1 92.56 466 HIS B CA 1
ATOM 7797 C C . HIS B 1 466 ? 26.844 28.844 11.484 1 92.56 466 HIS B C 1
ATOM 7799 O O . HIS B 1 466 ? 27.297 28.969 10.352 1 92.56 466 HIS B O 1
ATOM 7805 N N . GLU B 1 467 ? 26.547 29.859 12.203 1 88.56 467 GLU B N 1
ATOM 7806 C CA . GLU B 1 467 ? 26.828 31.25 11.844 1 88.56 467 GLU B CA 1
ATOM 7807 C C . GLU B 1 467 ? 26.406 31.531 10.406 1 88.56 467 GLU B C 1
ATOM 7809 O O . GLU B 1 467 ? 27.203 32.031 9.617 1 88.56 467 GLU B O 1
ATOM 7814 N N . GLN B 1 468 ? 25.203 31.188 10.078 1 89.12 468 GLN B N 1
ATOM 7815 C CA . GLN B 1 468 ? 24.703 31.5 8.742 1 89.12 468 GLN B CA 1
ATOM 7816 C C . GLN B 1 468 ? 24.594 33 8.531 1 89.12 468 GLN B C 1
ATOM 7818 O O . GLN B 1 468 ? 24.047 33.719 9.375 1 89.12 468 GLN B O 1
ATOM 7823 N N . PRO B 1 469 ? 25.109 33.469 7.402 1 92.75 469 PRO B N 1
ATOM 7824 C CA . PRO B 1 469 ? 25.203 34.938 7.238 1 92.75 469 PRO B CA 1
ATOM 7825 C C . PRO B 1 469 ? 23.844 35.594 7.145 1 92.75 469 PRO B C 1
ATOM 7827 O O . PRO B 1 469 ? 23.672 36.719 7.648 1 92.75 469 PRO B O 1
ATOM 7830 N N . PHE B 1 470 ? 22.938 35 6.461 1 95.5 470 PHE B N 1
ATOM 7831 C CA . PHE B 1 470 ? 21.578 35.531 6.309 1 95.5 470 PHE B CA 1
ATOM 7832 C C . PHE B 1 470 ? 20.547 34.469 6.656 1 95.5 470 PHE B C 1
ATOM 7834 O O . PHE B 1 470 ? 20.516 33.406 6.051 1 95.5 470 PHE B O 1
ATOM 7841 N N . VAL B 1 471 ? 19.672 34.781 7.648 1 95.38 471 VAL B N 1
ATOM 7842 C CA . VAL B 1 471 ? 18.719 33.781 8.117 1 95.38 471 VAL B CA 1
ATOM 7843 C C . VAL B 1 471 ? 17.297 34.344 8.109 1 95.38 471 VAL B C 1
ATOM 7845 O O . VAL B 1 471 ? 17.078 35.438 8.617 1 95.38 471 VAL B O 1
ATOM 7848 N N . LEU B 1 472 ? 16.406 33.625 7.43 1 95.75 472 LEU B N 1
ATOM 7849 C CA . LEU B 1 472 ? 14.977 33.906 7.52 1 95.75 472 LEU B CA 1
ATOM 7850 C C . LEU B 1 472 ? 14.344 33.156 8.68 1 95.75 472 LEU B C 1
ATOM 7852 O O . LEU B 1 472 ? 14.453 31.922 8.758 1 95.75 472 LEU B O 1
ATOM 7856 N N . MET B 1 473 ? 13.727 33.844 9.594 1 94.5 473 MET B N 1
ATOM 7857 C CA . MET B 1 473 ? 13.133 33.219 10.766 1 94.5 473 MET B CA 1
ATOM 7858 C C . MET B 1 473 ? 11.617 33.438 10.781 1 94.5 473 MET B C 1
ATOM 7860 O O . MET B 1 473 ? 11.148 34.562 10.844 1 94.5 473 MET B O 1
ATOM 7864 N N . ASP B 1 474 ? 10.914 32.344 10.68 1 91 474 ASP B N 1
ATOM 7865 C CA . ASP B 1 474 ? 9.453 32.375 10.633 1 91 474 ASP B CA 1
ATOM 7866 C C . ASP B 1 474 ? 8.852 32 11.984 1 91 474 ASP B C 1
ATOM 7868 O O . ASP B 1 474 ? 8.609 30.812 12.242 1 91 474 ASP B O 1
ATOM 7872 N N . GLU B 1 475 ? 8.57 32.906 12.812 1 84.69 475 GLU B N 1
ATOM 7873 C CA . GLU B 1 475 ? 7.934 32.75 14.109 1 84.69 475 GLU B CA 1
ATOM 7874 C C . GLU B 1 475 ? 8.672 31.719 14.961 1 84.69 475 GLU B C 1
ATOM 7876 O O . GLU B 1 475 ? 8.062 30.797 15.484 1 84.69 475 GLU B O 1
ATOM 7881 N N . VAL B 1 476 ? 9.898 31.938 15.156 1 88.06 476 VAL B N 1
ATOM 7882 C CA . VAL B 1 476 ? 10.789 30.922 15.711 1 88.06 476 VAL B CA 1
ATOM 7883 C C . VAL B 1 476 ? 10.719 30.953 17.234 1 88.06 476 VAL B C 1
ATOM 7885 O O . VAL B 1 476 ? 11.383 30.156 17.906 1 88.06 476 VAL B O 1
ATOM 7888 N N . THR B 1 477 ? 9.984 31.906 17.781 1 83.44 477 THR B N 1
ATOM 7889 C CA . THR B 1 477 ? 9.836 31.953 19.234 1 83.44 477 THR B CA 1
ATOM 7890 C C . THR B 1 477 ? 8.367 31.875 19.641 1 83.44 477 THR B C 1
ATOM 7892 O O . THR B 1 477 ? 7.996 32.281 20.734 1 83.44 477 THR B O 1
ATOM 7895 N N . SER B 1 478 ? 7.641 31.375 18.719 1 76.38 478 SER B N 1
ATOM 7896 C CA . SER B 1 478 ? 6.195 31.391 18.922 1 76.38 478 SER B CA 1
ATOM 7897 C C . SER B 1 478 ? 5.797 30.469 20.062 1 76.38 478 SER B C 1
ATOM 7899 O O . SER B 1 478 ? 4.781 30.688 20.734 1 76.38 478 SER B O 1
ATOM 7901 N N . ALA B 1 479 ? 6.637 29.438 20.344 1 72.81 479 ALA B N 1
ATOM 7902 C CA . ALA B 1 479 ? 6.305 28.453 21.375 1 72.81 479 ALA B CA 1
ATOM 7903 C C . ALA B 1 479 ? 7.113 28.703 22.641 1 72.81 479 ALA B C 1
ATOM 7905 O O . ALA B 1 479 ? 7.141 27.859 23.547 1 72.81 479 ALA B O 1
ATOM 7906 N N . ILE B 1 480 ? 7.727 29.859 22.688 1 78.25 480 ILE B N 1
ATOM 7907 C CA . ILE B 1 480 ? 8.562 30.234 23.828 1 78.25 480 ILE B CA 1
ATOM 7908 C C . ILE B 1 480 ? 7.902 31.375 24.609 1 78.25 480 ILE B C 1
ATOM 7910 O O . ILE B 1 480 ? 7.246 32.25 24.016 1 78.25 480 ILE B O 1
ATOM 7914 N N . ASP B 1 481 ? 8.078 31.391 25.875 1 74.06 481 ASP B N 1
ATOM 7915 C CA . ASP B 1 481 ? 7.477 32.438 26.703 1 74.06 481 ASP B CA 1
ATOM 7916 C C . ASP B 1 481 ? 8.102 33.781 26.422 1 74.06 481 ASP B C 1
ATOM 7918 O O . ASP B 1 481 ? 9.234 33.875 25.938 1 74.06 481 ASP B O 1
ATOM 7922 N N . GLN B 1 482 ? 7.406 34.812 26.75 1 75.5 482 GLN B N 1
ATOM 7923 C CA . GLN B 1 482 ? 7.754 36.188 26.375 1 75.5 482 GLN B CA 1
ATOM 7924 C C . GLN B 1 482 ? 9.094 36.594 26.984 1 75.5 482 GLN B C 1
ATOM 7926 O O . GLN B 1 482 ? 9.93 37.188 26.297 1 75.5 482 GLN B O 1
ATOM 7931 N N . THR B 1 483 ? 9.25 36.312 28.25 1 78.5 483 THR B N 1
ATOM 7932 C CA . THR B 1 483 ? 10.469 36.719 28.938 1 78.5 483 THR B CA 1
ATOM 7933 C C . THR B 1 483 ? 11.695 36.062 28.312 1 78.5 483 THR B C 1
ATOM 7935 O O . THR B 1 483 ? 12.695 36.719 28.031 1 78.5 483 THR B O 1
ATOM 7938 N N . THR B 1 484 ? 11.586 34.812 28.141 1 85.25 484 THR B N 1
ATOM 7939 C CA . THR B 1 484 ? 12.68 34.094 27.531 1 85.25 484 THR B CA 1
ATOM 7940 C C . THR B 1 484 ? 12.906 34.531 26.094 1 85.25 484 THR B C 1
ATOM 7942 O O . THR B 1 484 ? 14.047 34.625 25.625 1 85.25 484 THR B O 1
ATOM 7945 N N . THR B 1 485 ? 11.836 34.812 25.406 1 88 485 THR B N 1
ATOM 7946 C CA . THR B 1 485 ? 11.914 35.312 24.031 1 88 485 THR B CA 1
ATOM 7947 C C . THR B 1 485 ? 12.734 36.594 23.969 1 88 485 THR B C 1
ATOM 7949 O O . THR B 1 485 ? 13.578 36.75 23.094 1 88 485 THR B O 1
ATOM 7952 N N . GLU B 1 486 ? 12.461 37.469 24.859 1 87.94 486 GLU B N 1
ATOM 7953 C CA . GLU B 1 486 ? 13.172 38.75 24.891 1 87.94 486 GLU B CA 1
ATOM 7954 C C . GLU B 1 486 ? 14.672 38.531 25.094 1 87.94 486 GLU B C 1
ATOM 7956 O O . GLU B 1 486 ? 15.484 39.188 24.438 1 87.94 486 GLU B O 1
ATOM 7961 N N . GLU B 1 487 ? 14.977 37.625 25.938 1 89.81 487 GLU B N 1
ATOM 7962 C CA . GLU B 1 487 ? 16.375 37.312 26.188 1 89.81 487 GLU B CA 1
ATOM 7963 C C . GLU B 1 487 ? 17.047 36.75 24.938 1 89.81 487 GLU B C 1
ATOM 7965 O O . GLU B 1 487 ? 18.188 37.094 24.609 1 89.81 487 GLU B O 1
ATOM 7970 N N . ILE B 1 488 ? 16.391 35.875 24.344 1 92.75 488 ILE B N 1
ATOM 7971 C CA . ILE B 1 488 ? 16.922 35.219 23.172 1 92.75 488 ILE B CA 1
ATOM 7972 C C . ILE B 1 488 ? 17.109 36.219 22.047 1 92.75 488 ILE B C 1
ATOM 7974 O O . ILE B 1 488 ? 18.141 36.25 21.375 1 92.75 488 ILE B O 1
ATOM 7978 N N . ILE B 1 489 ? 16.141 37.031 21.859 1 92.38 489 ILE B N 1
ATOM 7979 C CA . ILE B 1 489 ? 16.172 38.031 20.781 1 92.38 489 ILE B CA 1
ATOM 7980 C C . ILE B 1 489 ? 17.297 39.031 21.047 1 92.38 489 ILE B C 1
ATOM 7982 O O . ILE B 1 489 ? 17.984 39.438 20.125 1 92.38 489 ILE B O 1
ATOM 7986 N N . ASP B 1 490 ? 17.422 39.406 22.312 1 92.12 490 ASP B N 1
ATOM 7987 C CA . ASP B 1 490 ? 18.484 40.344 22.672 1 92.12 490 ASP B CA 1
ATOM 7988 C C . ASP B 1 490 ? 19.859 39.781 22.266 1 92.12 490 ASP B C 1
ATOM 7990 O O . ASP B 1 490 ? 20.703 40.531 21.75 1 92.12 490 ASP B O 1
ATOM 7994 N N . LYS B 1 491 ? 20.016 38.594 22.516 1 92.25 491 LYS B N 1
ATOM 7995 C CA . LYS B 1 491 ? 21.281 37.969 22.141 1 92.25 491 LYS B CA 1
ATOM 7996 C C . LYS B 1 491 ? 21.422 37.844 20.625 1 92.25 491 LYS B C 1
ATOM 7998 O O . LYS B 1 491 ? 22.516 38.031 20.078 1 92.25 491 LYS B O 1
ATOM 8003 N N . LEU B 1 492 ? 20.375 37.5 20 1 91.5 492 LEU B N 1
ATOM 8004 C CA . LEU B 1 492 ? 20.344 37.312 18.547 1 91.5 492 LEU B CA 1
ATOM 8005 C C . LEU B 1 492 ? 20.703 38.625 17.844 1 91.5 492 LEU B C 1
ATOM 8007 O O . LEU B 1 492 ? 21.375 38.625 16.812 1 91.5 492 LEU B O 1
ATOM 8011 N N . LEU B 1 493 ? 20.234 39.75 18.391 1 92.12 493 LEU B N 1
ATOM 8012 C CA . LEU B 1 493 ? 20.453 41.062 17.797 1 92.12 493 LEU B CA 1
ATOM 8013 C C . LEU B 1 493 ? 21.906 41.469 17.906 1 92.12 493 LEU B C 1
ATOM 8015 O O . LEU B 1 493 ? 22.359 42.375 17.203 1 92.12 493 LEU B O 1
ATOM 8019 N N . GLN B 1 494 ? 22.641 40.812 18.75 1 90.31 494 GLN B N 1
ATOM 8020 C CA . GLN B 1 494 ? 24.047 41.156 18.953 1 90.31 494 GLN B CA 1
ATOM 8021 C C . GLN B 1 494 ? 24.938 40.375 18 1 90.31 494 GLN B C 1
ATOM 8023 O O . GLN B 1 494 ? 26.125 40.656 17.875 1 90.31 494 GLN B O 1
ATOM 8028 N N . THR B 1 495 ? 24.422 39.469 17.328 1 89.75 495 THR B N 1
ATOM 8029 C CA . THR B 1 495 ? 25.203 38.656 16.391 1 89.75 495 THR B CA 1
ATOM 8030 C C . THR B 1 495 ? 25.453 39.438 15.094 1 89.75 495 THR B C 1
ATOM 8032 O O . THR B 1 495 ? 24.828 40.469 14.852 1 89.75 495 THR B O 1
ATOM 8035 N N . ASP B 1 496 ? 26.375 38.875 14.273 1 89 496 ASP B N 1
ATOM 8036 C CA . ASP B 1 496 ? 26.703 39.5 13.008 1 89 496 ASP B CA 1
ATOM 8037 C C . ASP B 1 496 ? 25.828 39 11.867 1 89 496 ASP B C 1
ATOM 8039 O O . ASP B 1 496 ? 26.016 39.375 10.719 1 89 496 ASP B O 1
ATOM 8043 N N . GLN B 1 497 ? 24.906 38.188 12.164 1 92.88 497 GLN B N 1
ATOM 8044 C CA . GLN B 1 497 ? 24.031 37.594 11.148 1 92.88 497 GLN B CA 1
ATOM 8045 C C . GLN B 1 497 ? 23.031 38.625 10.625 1 92.88 497 GLN B C 1
ATOM 8047 O O . GLN B 1 497 ? 22.625 39.531 11.352 1 92.88 497 GLN B O 1
ATOM 8052 N N . THR B 1 498 ? 22.75 38.562 9.344 1 95.94 498 THR B N 1
ATOM 8053 C CA . THR B 1 498 ? 21.609 39.281 8.789 1 95.94 498 THR B CA 1
ATOM 8054 C C . THR B 1 498 ? 20.312 38.5 9.055 1 95.94 498 THR B C 1
ATOM 8056 O O . THR B 1 498 ? 20.234 37.312 8.797 1 95.94 498 THR B O 1
ATOM 8059 N N . ILE B 1 499 ? 19.312 39.188 9.602 1 96 499 ILE B N 1
ATOM 8060 C CA . ILE B 1 499 ? 18.125 38.438 10.039 1 96 499 ILE B CA 1
ATOM 8061 C C . ILE B 1 499 ? 16.859 39.125 9.516 1 96 499 ILE B C 1
ATOM 8063 O O . ILE B 1 499 ? 16.766 40.344 9.562 1 96 499 ILE B O 1
ATOM 8067 N N . LEU B 1 500 ? 16.016 38.438 8.906 1 96.5 500 LEU B N 1
ATOM 8068 C CA . LEU B 1 500 ? 14.633 38.781 8.648 1 96.5 500 LEU B CA 1
ATOM 8069 C C . LEU B 1 500 ? 13.68 37.938 9.469 1 96.5 500 LEU B C 1
ATOM 8071 O O . LEU B 1 500 ? 13.539 36.719 9.195 1 96.5 500 LEU B O 1
ATOM 8075 N N . LEU B 1 501 ? 13.016 38.5 10.438 1 95.19 501 LEU B N 1
ATOM 8076 C CA . LEU B 1 501 ? 12.234 37.781 11.422 1 95.19 501 LEU B CA 1
ATOM 8077 C C . LEU B 1 501 ? 10.758 38.125 11.328 1 95.19 501 LEU B C 1
ATOM 8079 O O . LEU B 1 501 ? 10.406 39.312 11.289 1 95.19 501 LEU B O 1
ATOM 8083 N N . ILE B 1 502 ? 9.992 37.094 11.141 1 90.94 502 ILE B N 1
ATOM 8084 C CA . ILE B 1 502 ? 8.547 37.25 11.273 1 90.94 502 ILE B CA 1
ATOM 8085 C C . ILE B 1 502 ? 8.125 37 12.719 1 90.94 502 ILE B C 1
ATOM 8087 O O . ILE B 1 502 ? 8.43 35.938 13.273 1 90.94 502 ILE B O 1
ATOM 8091 N N . ALA B 1 503 ? 7.555 37.844 13.383 1 82.31 503 ALA B N 1
ATOM 8092 C CA . ALA B 1 503 ? 7.066 37.656 14.742 1 82.31 503 ALA B CA 1
ATOM 8093 C C . ALA B 1 503 ? 5.742 38.375 14.969 1 82.31 503 ALA B C 1
ATOM 8095 O O . ALA B 1 503 ? 5.461 39.375 14.32 1 82.31 503 ALA B O 1
ATOM 8096 N N . HIS B 1 504 ? 5.137 37.625 15.859 1 64.25 504 HIS B N 1
ATOM 8097 C CA . HIS B 1 504 ? 3.885 38.219 16.312 1 64.25 504 HIS B CA 1
ATOM 8098 C C . HIS B 1 504 ? 3.988 38.688 17.766 1 64.25 504 HIS B C 1
ATOM 8100 O O . HIS B 1 504 ? 4.789 38.156 18.531 1 64.25 504 HIS B O 1
ATOM 8106 N N . ASN B 1 505 ? 3.473 39.875 18.047 1 64.56 505 ASN B N 1
ATOM 8107 C CA . ASN B 1 505 ? 3.211 40.281 19.422 1 64.56 505 ASN B CA 1
ATOM 8108 C C . ASN B 1 505 ? 4.473 40.781 20.109 1 64.56 505 ASN B C 1
ATOM 8110 O O . ASN B 1 505 ? 4.738 40.469 21.266 1 64.56 505 ASN B O 1
ATOM 8114 N N . PHE B 1 506 ? 5.387 41.219 19.375 1 78.06 506 PHE B N 1
ATOM 8115 C CA . PHE B 1 506 ? 6.523 41.875 20.016 1 78.06 506 PHE B CA 1
ATOM 8116 C C . PHE B 1 506 ? 6.09 43.188 20.672 1 78.06 506 PHE B C 1
ATOM 8118 O O . PHE B 1 506 ? 5.246 43.906 20.125 1 78.06 506 PHE B O 1
ATOM 8125 N N . THR B 1 507 ? 6.621 43.438 21.859 1 75.44 507 THR B N 1
ATOM 8126 C CA . THR B 1 507 ? 6.387 44.719 22.531 1 75.44 507 THR B CA 1
ATOM 8127 C C . THR B 1 507 ? 7.027 45.875 21.734 1 75.44 507 THR B C 1
ATOM 8129 O O . THR B 1 507 ? 7.973 45.656 20.984 1 75.44 507 THR B O 1
ATOM 8132 N N . PRO B 1 508 ? 6.484 47 21.906 1 82.44 508 PRO B N 1
ATOM 8133 C CA . PRO B 1 508 ? 7.094 48.156 21.219 1 82.44 508 PRO B CA 1
ATOM 8134 C C . PRO B 1 508 ? 8.57 48.312 21.547 1 82.44 508 PRO B C 1
ATOM 8136 O O . PRO B 1 508 ? 9.367 48.719 20.688 1 82.44 508 PRO B O 1
ATOM 8139 N N . GLU B 1 509 ? 8.883 48 22.75 1 85.38 509 GLU B N 1
ATOM 8140 C CA . GLU B 1 509 ? 10.273 48.125 23.172 1 85.38 509 GLU B CA 1
ATOM 8141 C C . GLU B 1 509 ? 11.164 47.156 22.422 1 85.38 509 GLU B C 1
ATOM 8143 O O . GLU B 1 509 ? 12.266 47.5 22 1 85.38 509 GLU B O 1
ATOM 8148 N N . LEU B 1 510 ? 10.648 46 22.266 1 87 510 LEU B N 1
ATOM 8149 C CA . LEU B 1 510 ? 11.414 45 21.562 1 87 510 LEU B CA 1
ATOM 8150 C C . LEU B 1 510 ? 11.5 45.312 20.078 1 87 510 LEU B C 1
ATOM 8152 O O . LEU B 1 510 ? 12.539 45.094 19.453 1 87 510 LEU B O 1
ATOM 8156 N N . GLN B 1 511 ? 10.523 45.844 19.5 1 90.38 511 GLN B N 1
ATOM 8157 C CA . GLN B 1 511 ? 10.492 46.219 18.094 1 90.38 511 GLN B CA 1
ATOM 8158 C C . GLN B 1 511 ? 11.508 47.312 17.781 1 90.38 511 GLN B C 1
ATOM 8160 O O . GLN B 1 511 ? 12.117 47.344 16.719 1 90.38 511 GLN B O 1
ATOM 8165 N N . ALA B 1 512 ? 11.617 48.156 18.781 1 90.69 512 ALA B N 1
ATOM 8166 C CA . ALA B 1 512 ? 12.492 49.312 18.594 1 90.69 512 ALA B CA 1
ATOM 8167 C C . ALA B 1 512 ? 13.953 48.906 18.5 1 90.69 512 ALA B C 1
ATOM 8169 O O . ALA B 1 512 ? 14.797 49.656 18.016 1 90.69 512 ALA B O 1
ATOM 8170 N N . LYS B 1 513 ? 14.219 47.719 18.891 1 92.25 513 LYS B N 1
ATOM 8171 C CA . LYS B 1 513 ? 15.602 47.25 18.891 1 92.25 513 LYS B CA 1
ATOM 8172 C C . LYS B 1 513 ? 16.031 46.812 17.484 1 92.25 513 LYS B C 1
ATOM 8174 O O . LYS B 1 513 ? 17.219 46.656 17.219 1 92.25 513 LYS B O 1
ATOM 8179 N N . PHE B 1 514 ? 15.148 46.656 16.625 1 95.25 514 PHE B N 1
ATOM 8180 C CA . PHE B 1 514 ? 15.453 46.188 15.273 1 95.25 514 PHE B CA 1
ATOM 8181 C C . PHE B 1 514 ? 15.898 47.375 14.414 1 95.25 514 PHE B C 1
ATOM 8183 O O . PHE B 1 514 ? 15.484 48.5 14.641 1 95.25 514 PHE B O 1
ATOM 8190 N N . ASP B 1 515 ? 16.688 47.094 13.422 1 94.88 515 ASP B N 1
ATOM 8191 C CA . ASP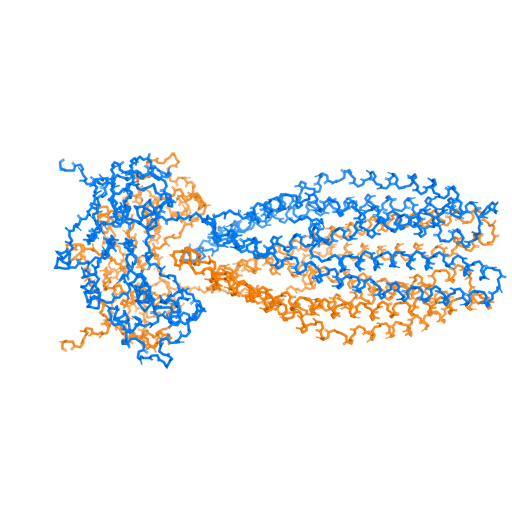 B 1 515 ? 17.219 48.125 12.539 1 94.88 515 ASP B CA 1
ATOM 8192 C C . ASP B 1 515 ? 16.125 48.688 11.617 1 94.88 515 ASP B C 1
ATOM 8194 O O . ASP B 1 515 ? 16.172 49.844 11.219 1 94.88 515 ASP B O 1
ATOM 8198 N N . GLN B 1 516 ? 15.297 47.812 11.234 1 94.5 516 GLN B N 1
ATOM 8199 C CA . GLN B 1 516 ? 14.242 48.156 10.289 1 94.5 516 GLN B CA 1
ATOM 8200 C C . GLN B 1 516 ? 12.992 47.312 10.539 1 94.5 516 GLN B C 1
ATOM 8202 O O . GLN B 1 516 ? 13.086 46.156 10.969 1 94.5 516 GLN B O 1
ATOM 8207 N N . ILE B 1 517 ? 11.852 47.906 10.297 1 94.25 517 ILE B N 1
ATOM 8208 C CA . ILE B 1 517 ? 10.57 47.219 10.391 1 94.25 517 ILE B CA 1
ATOM 8209 C C . ILE B 1 517 ? 9.828 47.312 9.062 1 94.25 517 ILE B C 1
ATOM 8211 O O . ILE B 1 517 ? 9.641 48.406 8.531 1 94.25 517 ILE B O 1
ATOM 8215 N N . ILE B 1 518 ? 9.531 46.188 8.555 1 92.38 518 ILE B N 1
ATOM 8216 C CA . ILE B 1 518 ? 8.734 46.125 7.332 1 92.38 518 ILE B CA 1
ATOM 8217 C C . ILE B 1 518 ? 7.293 45.75 7.676 1 92.38 518 ILE B C 1
ATOM 8219 O O . ILE B 1 518 ? 7.039 44.688 8.242 1 92.38 518 ILE B O 1
ATOM 8223 N N . GLN B 1 519 ? 6.418 46.594 7.316 1 88.56 519 GLN B N 1
ATOM 8224 C CA . GLN B 1 519 ? 5.008 46.344 7.586 1 88.56 519 GLN B CA 1
ATOM 8225 C C . GLN B 1 519 ? 4.266 45.938 6.32 1 88.56 519 GLN B C 1
ATOM 8227 O O . GLN B 1 519 ? 4.312 46.656 5.309 1 88.56 519 GLN B O 1
ATOM 8232 N N . LEU B 1 520 ? 3.715 44.812 6.391 1 86.12 520 LEU B N 1
ATOM 8233 C CA . LEU B 1 520 ? 2.877 44.375 5.285 1 86.12 520 LEU B CA 1
ATOM 8234 C C . LEU B 1 520 ? 1.41 44.688 5.551 1 86.12 520 LEU B C 1
ATOM 8236 O O . LEU B 1 520 ? 0.911 44.469 6.652 1 86.12 520 LEU B O 1
ATOM 8240 N N . LYS B 1 521 ? 0.751 45.406 4.625 1 72.06 521 LYS B N 1
ATOM 8241 C CA . LYS B 1 521 ? -0.653 45.781 4.75 1 72.06 521 LYS B CA 1
ATOM 8242 C C . LYS B 1 521 ? -1.517 45.031 3.736 1 72.06 521 LYS B C 1
ATOM 8244 O O . LYS B 1 521 ? -1.048 44.688 2.65 1 72.06 521 LYS B O 1
ATOM 8249 N N . SER B 1 522 ? -2.594 44.562 4.176 1 61.16 522 SER B N 1
ATOM 8250 C CA . SER B 1 522 ? -3.541 43.969 3.244 1 61.16 522 SER B CA 1
ATOM 8251 C C . SER B 1 522 ? -3.984 44.969 2.182 1 61.16 522 SER B C 1
ATOM 8253 O O . SER B 1 522 ? -3.939 46.156 2.406 1 61.16 522 SER B O 1
ATOM 8255 N N . LYS B 1 523 ? -4.078 44.719 0.799 1 53.41 523 LYS B N 1
ATOM 8256 C CA . LYS B 1 523 ? -4.496 45.656 -0.235 1 53.41 523 LYS B CA 1
ATOM 8257 C C . LYS B 1 523 ? -5.621 46.562 0.267 1 53.41 523 LYS B C 1
ATOM 8259 O O . LYS B 1 523 ? -5.828 47.656 -0.265 1 53.41 523 LYS B O 1
ATOM 8264 N N . LYS B 1 524 ? -6.625 46.156 0.958 1 46.88 524 LYS B N 1
ATOM 8265 C CA . LYS B 1 524 ? -7.73 47.094 1.091 1 46.88 524 LYS B CA 1
ATOM 8266 C C . LYS B 1 524 ? -7.305 48.344 1.86 1 46.88 524 LYS B C 1
ATOM 8268 O O . LYS B 1 524 ? -7.926 49.406 1.73 1 46.88 524 LYS B O 1
ATOM 8273 N N . GLY B 1 525 ? -6.398 48.281 2.766 1 40.97 525 GLY B N 1
ATOM 8274 C CA . GLY B 1 525 ? -6.191 49.531 3.51 1 40.97 525 GLY B CA 1
ATOM 8275 C C . GLY B 1 525 ? -5.305 50.531 2.783 1 40.97 525 GLY B C 1
ATOM 8276 O O . GLY B 1 525 ? -5.039 51.594 3.293 1 40.97 525 GLY B O 1
ATOM 8277 N N . ALA B 1 526 ? -4.5 50.188 1.971 1 39.81 526 ALA B N 1
ATOM 8278 C CA . ALA B 1 526 ? -3.691 51.25 1.37 1 39.81 526 ALA B CA 1
ATOM 8279 C C . ALA B 1 526 ? -4.566 52.25 0.636 1 39.81 526 ALA B C 1
ATOM 8281 O O . ALA B 1 526 ? -4.062 53.219 0.067 1 39.81 526 ALA B O 1
ATOM 8282 N N . ALA B 1 527 ? -5.852 52.062 0.324 1 36.12 527 ALA B N 1
ATOM 8283 C CA . ALA B 1 527 ? -6.562 53.156 -0.337 1 36.12 527 ALA B CA 1
ATOM 8284 C C . ALA B 1 527 ? -6.809 54.312 0.625 1 36.12 527 ALA B C 1
ATOM 8286 O O . ALA B 1 527 ? -7.227 55.406 0.208 1 36.12 527 ALA B O 1
ATOM 8287 N N . GLU B 1 528 ? -7.012 54.125 1.945 1 31.44 528 GLU B N 1
ATOM 8288 C CA . GLU B 1 528 ? -7.441 55.344 2.586 1 31.44 528 GLU B CA 1
ATOM 8289 C C . GLU B 1 528 ? -6.277 56.312 2.764 1 31.44 528 GLU B C 1
ATOM 8291 O O . GLU B 1 528 ? -6.461 57.438 3.227 1 31.44 528 GLU B O 1
ATOM 8296 N N . LYS B 1 529 ? -5 56.094 2.381 1 33.88 529 LYS B N 1
ATOM 8297 C CA . LYS B 1 529 ? -4.391 57.406 2.322 1 33.88 529 LYS B CA 1
ATOM 8298 C C . LYS B 1 529 ? -4.66 58.094 0.977 1 33.88 529 LYS B C 1
ATOM 8300 O O . LYS B 1 529 ? -4.594 57.438 -0.069 1 33.88 529 LYS B O 1
#

pLDDT: mean 86.49, std 9.3, range [31.2, 97.12]

Radius of gyration: 37.25 Å; Cα contacts (8 Å, |Δi|>4): 1563; chains: 2; bounding box: 69×116×81 Å